Protein AF-0000000066093447 (afdb_homodimer)

GO terms:
  GO:0036469 L-tryptophan decarboxylase activity (F, IDA)
  GO:0036469 L-tryptophan decarboxylase activity (F, EXP)
  GO:0140380 psilocybin biosynthetic process (P, IDA)

Radius of gyration: 31.4 Å; Cα contacts (8 Å, |Δi|>4): 1949; chains: 2; bounding box: 70×92×63 Å

Nearest PDB structures (foldseek):
  8x4q-assembly1_A  TM=9.765E-01  e=6.873E-59  Psilocybe cubensis
  8x4q-assembly3_E  TM=9.784E-01  e=5.761E-57  Psilocybe cubensis
  9jfn-assembly3_C  TM=8.505E-01  e=2.677E-22  Aspergillus oryzae RIB40
  7cnz-assembly2_G  TM=6.740E-01  e=1.508E-09  Escherichia coli K-12
  7cnz-assembly2_E  TM=6.810E-01  e=4.035E-09  Escherichia coli K-12

Secondary structure (DSSP, 8-state):
---------------S--HHHHHHTT-S-S-HHHHHHHHHHHHHHHH-HHHHHHH---HHHHHHHHHHHH-HHHHHHHHHTTTT--SSP-SHHHHHHHHHHHTTSPPPEESS--HHHHHHHHHHTSHHHHHHHT-HHHHHHHHHHHHHHHHHHTSGGGGGGSSS-B-SSSEE-TTSHHHHHHHTTTSTT--HHHHB---TTSGGGG-SSHHHHHT--BS-HHHHS--TT-TT-TTEEE-SS-EEEEEEEES--SS---BTTB----HHHHTTT-TTGGGGTT-EEEEEEE-TTS--EEE-SSSEEEEEEEEE--BSS---GGGTT----SSSSS--GGGG-HHHHHHHB-EEEEEEEESSTTT-EEEEEEEEETT--EEEE-S-TT-EE-TT-EEEEEESSEEEEEEEE-TT--EEE-GGGGSTT-EE-TTSEEEEE--/---------------S--HHHHHHTT-S-S-HHHHHHHHHHHHHHHH-HHHHHHH---HHHHHHHHHHHH-HHHHHHHHHTTTT--SSP-SHHHHHHHHHHHTTSPPPEESS--HHHHHHHHHHTSHHHHHHHT-HHHHHHHHHHHHHHHHHHTSGGGGGGSSS-B-SSSEE-TTSHHHHHHHTTTSTT--HHHHB---TTSGGGG-SSHHHHHT--BS-HHHHS--TT-TT-TTEEE-SS-EEEEEEEES-BSS---BTTB---BHHHHTTT-TTGGGGTT-EEEEEEE-TTS--EEE-SSSEEEEEEEEE--BSS---GGGTT----SSSSS--GGGG-HHHHHHHB-EEEEEEEESSTTT-EEEEEEEEESS--EEEE-S-TT-EE-TT-EEEEEESSEEEEEEEE-TT--EEE-GGGGSTT-EE-TTSEEEEE--

Solvent-accessible surface area (backbone atoms only — not comparable to full-atom values): 44378 Å² total; per-residue (Å²): 131,80,72,72,71,79,74,76,85,60,82,74,69,75,55,48,42,53,17,57,55,42,40,76,28,32,62,33,48,74,34,56,67,56,44,49,50,50,42,51,51,46,48,53,56,33,62,28,59,67,50,48,67,68,62,52,72,50,68,57,52,46,51,43,53,49,46,37,72,60,35,55,66,45,32,51,25,51,56,53,32,26,63,91,48,83,58,67,51,56,40,63,68,50,41,48,31,40,48,52,52,52,54,75,50,56,81,64,38,48,48,47,26,56,69,67,47,66,62,37,50,70,34,28,39,26,71,35,21,32,47,38,35,64,32,66,71,56,32,53,42,52,49,49,44,28,47,51,32,45,52,44,30,57,26,64,78,19,35,79,31,42,32,58,52,71,76,51,100,59,32,26,15,49,56,12,70,69,41,39,49,61,52,26,65,86,47,85,80,44,51,55,70,66,49,27,60,59,36,83,87,39,73,53,31,59,47,65,12,39,45,50,52,58,48,49,44,60,54,46,44,67,76,78,44,37,51,59,84,42,62,83,45,62,57,44,30,28,26,36,42,40,25,25,18,30,43,58,47,65,61,38,37,49,76,46,74,70,50,93,88,48,74,42,57,21,41,36,30,54,54,68,63,40,89,65,42,72,62,37,40,49,8,36,38,45,29,31,38,34,39,69,60,44,60,35,47,30,26,30,3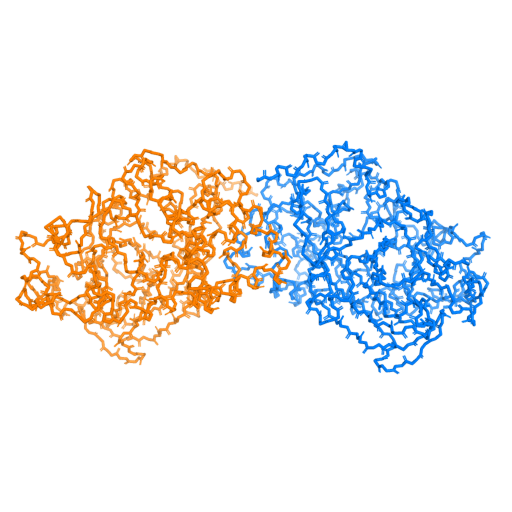0,39,35,25,29,30,66,42,75,46,81,41,77,50,24,40,52,53,39,34,75,87,37,46,66,53,72,66,53,73,49,66,67,48,56,37,39,58,70,69,15,54,54,40,31,54,35,46,30,16,29,32,39,36,33,32,39,32,69,37,71,57,50,28,57,32,40,38,37,41,33,38,32,51,65,28,48,46,74,44,68,73,61,54,68,71,40,73,43,45,36,55,34,76,36,29,34,52,38,63,54,40,38,34,38,35,40,37,38,23,48,80,28,54,46,40,68,46,69,70,46,63,40,45,50,33,79,36,53,40,21,32,71,44,26,33,48,74,130,131,81,74,74,72,79,73,76,82,63,80,75,68,75,56,49,41,53,18,59,55,41,38,76,26,32,62,33,49,78,33,58,67,57,44,50,50,50,43,52,52,46,47,53,56,33,63,30,57,69,50,47,68,69,60,52,72,50,68,57,53,48,51,41,55,50,46,37,72,60,36,55,67,46,33,50,25,53,54,54,30,26,63,91,48,84,58,69,51,54,39,63,68,50,41,50,30,40,47,51,53,52,56,74,53,58,82,64,37,49,50,48,26,56,68,67,48,66,62,37,51,71,34,31,39,28,72,36,22,30,47,39,35,63,32,65,72,56,31,54,42,50,50,50,44,29,48,52,32,45,53,43,30,59,26,63,78,19,34,79,32,43,32,58,52,70,78,51,100,57,33,25,16,49,57,13,70,69,42,40,50,62,53,26,66,87,46,84,80,45,49,56,69,67,48,27,60,59,35,85,86,37,74,51,30,58,47,65,11,38,45,51,54,56,48,49,44,60,54,47,44,68,78,79,44,37,51,59,84,42,64,83,45,61,56,45,30,28,26,35,43,39,25,24,19,29,43,60,46,66,61,38,37,49,76,45,72,69,49,95,86,47,74,42,58,22,41,35,27,53,54,68,65,40,89,67,42,74,62,37,42,50,8,36,37,45,30,29,38,36,40,69,59,45,60,36,48,29,24,31,29,40,37,24,30,30,67,41,76,45,82,41,76,50,22,41,52,54,37,35,75,87,38,46,65,55,70,66,53,72,50,69,69,48,57,39,38,60,69,70,15,55,54,39,31,55,34,45,30,17,30,31,39,37,32,34,40,32,69,39,69,56,51,28,57,33,39,39,37,41,33,39,31,50,64,28,49,44,73,44,68,73,62,54,67,71,41,73,44,45,36,56,35,75,37,29,34,50,40,62,54,40,39,35,37,36,42,36,37,22,48,79,25,54,46,42,68,46,70,69,46,62,40,45,50,32,79,36,52,40,20,34,70,44,26,32,49,73,130

Foldseek 3Di:
DDPPPPPPPPDPPQLFPWLLLVQLQAAAFPFPVVLQVVLVVLLCQLPPPVNCVVPPQDPLLVVLVVVCVVDPLSVVLQQVLLPPPDTPPSGVSSVSSSLRVLLQAADWDFRHHDPNCSRCVSSQLAPSSQVNQQDPVSLVSLLVSLLSSLVNQQAQVRLVLLDQDDPDPTTHGCVHPVNQCSLCVQQVPDGNVQFWPFQPPDVSSHARGNQSVQQTHGPDCCNRPNQPPDLPPQQFFWFFFWFWWRAKDFQAACDDDPPQPAFGAHLCLLVVNDPCSVQQHRWMKIKGWHGSSYNFFTWGGGFFFWADKDWDSFGASHFDPNLRPPDQDSDSGDHHRRSSGVRVCSSGAGWMKIWTAHPPVLQGIKMKIKGAYHSWNDWDFPDDGGDTDITGHTGTGTGDHIIMMMIGTGNSRQKDADPVSNDTRHTRGGSHTGIGHDD/DDPPPPPPPPDPPQLAPWLLLVQLLAAAFPFPVVLQVVLVVLLCQLPPPVNCVVPPQDPLLVVLVVVCVVDPLSVVLQQVLLPPPDTPPSGVSSVSSSLRVLLQAADWDFRHHDPNCSRCVSSQLAPSSQVNQQDPVSLVSLLVSLLSSLVNQQAQVRLPLLDQDDPDPTTHGCVHPVNQCSLCVQQVPDGNVQFWPFQPPDVSSHARGNQSVQQTHGPDCCNRPNQPPDLPPQQFFWFFFWFWWRAKDFQAACDDDPPQPDQGAHLCLLVVNDPCSVQQHRWMKTKGWHGSSYNFFTWGGGFFFWADKDWDSFGASHFDPSLRPPDQDSDSGDHGRRSSGVNVCSSGAGWMKIWTAHPPVLQGIKMKIKGAYHSWNDWDFPDDGGDTHITGHTGTGTGDHIIMMMITTGPSRQKDADPVSNDGRHTRGGSHTGIGHDD

pLDDT: mean 87.7, std 15.43, range [21.16, 98.88]

Structure (mmCIF, N/CA/C/O backbone):
data_AF-0000000066093447-model_v1
#
loop_
_entity.id
_entity.type
_entity.pdbx_description
1 polymer 'L-tryptophan decarboxylase'
#
loop_
_atom_site.group_PDB
_atom_site.id
_atom_site.type_symbol
_atom_site.label_atom_id
_atom_site.label_alt_id
_atom_site.label_comp_id
_atom_site.label_asym_id
_atom_site.label_entity_id
_atom_site.label_seq_id
_atom_site.pdbx_PDB_ins_code
_atom_site.Cartn_x
_atom_site.Cartn_y
_atom_site.Cartn_z
_atom_site.occupancy
_atom_site.B_iso_or_equiv
_atom_site.auth_seq_id
_atom_site.auth_comp_id
_atom_site.auth_asym_id
_atom_site.auth_atom_id
_atom_site.pdbx_PDB_model_num
ATOM 1 N N . MET A 1 1 ? -36.688 -8.688 9.859 1 21.16 1 MET A N 1
ATOM 2 C CA . MET A 1 1 ? -35.219 -8.562 9.844 1 21.16 1 MET A CA 1
ATOM 3 C C . MET A 1 1 ? -34.562 -9.93 10.016 1 21.16 1 MET A C 1
ATOM 5 O O . MET A 1 1 ? -34.406 -10.414 11.133 1 21.16 1 MET A O 1
ATOM 9 N N . GLN A 1 2 ? -34.844 -10.773 9.133 1 22.25 2 GLN A N 1
ATOM 10 C CA . GLN A 1 2 ? -34.562 -12.188 9.328 1 22.25 2 GLN A CA 1
ATOM 11 C C . GLN A 1 2 ? -33.062 -12.43 9.453 1 22.25 2 GLN A C 1
ATOM 13 O O . GLN A 1 2 ? -32.281 -12.016 8.594 1 22.25 2 GLN A O 1
ATOM 18 N N . VAL A 1 3 ? -32.625 -12.562 10.742 1 25.55 3 VAL A N 1
ATOM 19 C CA . VAL A 1 3 ? -31.328 -13.055 11.172 1 25.55 3 VAL A CA 1
ATOM 20 C C . VAL A 1 3 ? -30.922 -14.258 10.32 1 25.55 3 VAL A C 1
ATOM 22 O O . VAL A 1 3 ? -31.625 -15.273 10.297 1 25.55 3 VAL A O 1
ATOM 25 N N . ILE A 1 4 ? -30.297 -13.914 9.227 1 27.39 4 ILE A N 1
ATOM 26 C CA . ILE A 1 4 ? -29.859 -15.047 8.422 1 27.39 4 ILE A CA 1
ATOM 27 C C . ILE A 1 4 ? -29.125 -16.047 9.305 1 27.39 4 ILE A C 1
ATOM 29 O O . ILE A 1 4 ? -28.281 -15.68 10.117 1 27.39 4 ILE A O 1
ATOM 33 N N . PRO A 1 5 ? -29.766 -17.188 9.523 1 28.58 5 PRO A N 1
ATOM 34 C CA . PRO A 1 5 ? -29.234 -18.219 10.422 1 28.58 5 PRO A CA 1
ATOM 35 C C . PRO A 1 5 ? -27.734 -18.406 10.289 1 28.58 5 PRO A C 1
ATOM 37 O O . PRO A 1 5 ? -27.172 -18.156 9.219 1 28.58 5 PRO A O 1
ATOM 40 N N . ALA A 1 6 ? -27.094 -18.375 11.422 1 29.94 6 ALA A N 1
ATOM 41 C CA . ALA A 1 6 ? -25.703 -18.75 11.641 1 29.94 6 ALA A CA 1
ATOM 42 C C . ALA A 1 6 ? -25.344 -20.016 10.859 1 29.94 6 ALA A C 1
ATOM 44 O O . ALA A 1 6 ? -25.953 -21.062 11.062 1 29.94 6 ALA A O 1
ATOM 45 N N . CYS A 1 7 ? -24.953 -19.906 9.594 1 26.14 7 CYS A N 1
ATOM 46 C CA . CYS A 1 7 ? -24.5 -21.062 8.836 1 26.14 7 CYS A CA 1
ATOM 47 C C . CYS A 1 7 ? -23.703 -22.016 9.727 1 26.14 7 CYS A C 1
ATOM 49 O O . CYS A 1 7 ? -22.922 -21.578 10.578 1 26.14 7 CYS A O 1
ATOM 51 N N . ASN A 1 8 ? -24.203 -23.25 9.953 1 27.64 8 ASN A N 1
ATOM 52 C CA . ASN A 1 8 ? -23.641 -24.406 10.648 1 27.64 8 ASN A CA 1
ATOM 53 C C . ASN A 1 8 ? -22.141 -24.516 10.422 1 27.64 8 ASN A C 1
ATOM 55 O O . ASN A 1 8 ? -21.656 -24.281 9.32 1 27.64 8 ASN A O 1
ATOM 59 N N . SER A 1 9 ? -21.375 -24.406 11.531 1 28.77 9 SER A N 1
ATOM 60 C CA . SER A 1 9 ? -19.938 -24.625 11.688 1 28.77 9 SER A CA 1
ATOM 61 C C . SER A 1 9 ? -19.5 -25.891 10.953 1 28.77 9 SER A C 1
ATOM 63 O O . SER A 1 9 ? -19.391 -26.953 11.555 1 28.77 9 SER A O 1
ATOM 65 N N . ALA A 1 10 ? -20.219 -26.375 9.977 1 30.03 10 ALA A N 1
ATOM 66 C CA . ALA A 1 10 ? -19.672 -27.594 9.391 1 30.03 10 ALA A CA 1
ATOM 67 C C . ALA A 1 10 ? -18.156 -27.516 9.234 1 30.03 10 ALA A C 1
ATOM 69 O O . ALA A 1 10 ? -17.609 -26.438 9.055 1 30.03 10 ALA A O 1
ATOM 70 N N . ALA A 1 11 ? -17.484 -28.734 9.32 1 33.72 11 ALA A N 1
ATOM 71 C CA . ALA A 1 11 ? -16.078 -29.078 9.211 1 33.72 11 ALA A CA 1
ATOM 72 C C . ALA A 1 11 ? -15.414 -28.344 8.055 1 33.72 11 ALA A C 1
ATOM 74 O O . ALA A 1 11 ? -15.781 -28.547 6.891 1 33.72 11 ALA A O 1
ATOM 75 N N . ILE A 1 12 ? -15.062 -27.281 8.281 1 34.28 12 ILE A N 1
ATOM 76 C CA . ILE A 1 12 ? -14.18 -26.562 7.359 1 34.28 12 ILE A CA 1
ATOM 77 C C . ILE A 1 12 ? -13.086 -27.5 6.867 1 34.28 12 ILE A C 1
ATOM 79 O O . ILE A 1 12 ? -12.188 -27.875 7.625 1 34.28 12 ILE A O 1
ATOM 83 N N . ARG A 1 13 ? -13.445 -28.562 6.152 1 37.53 13 ARG A N 1
ATOM 84 C CA . ARG A 1 13 ? -12.477 -29.406 5.465 1 37.53 13 ARG A CA 1
ATOM 85 C C . ARG A 1 13 ? -11.297 -28.594 4.961 1 37.53 13 ARG A C 1
ATOM 87 O O . ARG A 1 13 ? -11.477 -27.562 4.301 1 37.53 13 ARG A O 1
ATOM 94 N N . SER A 1 14 ? -10.203 -28.719 5.605 1 45.16 14 SER A N 1
ATOM 95 C CA . SER A 1 14 ? -8.938 -28.062 5.305 1 45.16 14 SER A CA 1
ATOM 96 C C . SER A 1 14 ? -8.633 -28.094 3.809 1 45.16 14 SER A C 1
ATOM 98 O O . SER A 1 14 ? -8.547 -29.172 3.213 1 45.16 14 SER A O 1
ATOM 100 N N . LEU A 1 15 ? -8.961 -27.188 3.078 1 51.66 15 LEU A N 1
ATOM 101 C CA . LEU A 1 15 ? -8.82 -26.922 1.65 1 51.66 15 LEU A CA 1
ATOM 102 C C . LEU A 1 15 ? -7.359 -27.031 1.223 1 51.66 15 LEU A C 1
ATOM 104 O O . LEU A 1 15 ? -7.043 -26.875 0.039 1 51.66 15 LEU A O 1
ATOM 108 N N . CYS A 1 16 ? -6.555 -27.375 2.203 1 56.5 16 CYS A N 1
ATOM 109 C CA . CYS A 1 16 ? -5.145 -27.266 1.84 1 56.5 16 CYS A CA 1
ATOM 110 C C . CYS A 1 16 ? -4.508 -28.641 1.693 1 56.5 16 CYS A C 1
ATOM 112 O O . CYS A 1 16 ? -4.758 -29.531 2.506 1 56.5 16 CYS A O 1
ATOM 114 N N . PRO A 1 17 ? -3.896 -28.891 0.538 1 59.31 17 PRO A N 1
ATOM 115 C CA . PRO A 1 17 ? -3.086 -30.109 0.462 1 59.31 17 PRO A CA 1
ATOM 116 C C . PRO A 1 17 ? -2.242 -30.328 1.714 1 59.31 17 PRO A C 1
ATOM 118 O O . PRO A 1 17 ? -1.992 -29.391 2.473 1 59.31 17 PRO A O 1
ATOM 121 N N . THR A 1 18 ? -1.965 -31.578 2.014 1 63.59 18 THR A N 1
ATOM 122 C CA . THR A 1 18 ? -1.182 -31.938 3.191 1 63.59 18 THR A CA 1
ATOM 123 C C . THR A 1 18 ? 0.232 -31.375 3.094 1 63.59 18 THR A C 1
ATOM 125 O O . THR A 1 18 ? 0.742 -31.141 1.995 1 63.59 18 THR A O 1
ATOM 128 N N . PRO A 1 19 ? 0.813 -31.094 4.234 1 61.03 19 PRO A N 1
ATOM 129 C CA . PRO A 1 19 ? 2.199 -30.625 4.25 1 61.03 19 PRO A CA 1
ATOM 130 C C . PRO A 1 19 ? 3.146 -31.562 3.49 1 61.03 19 PRO A C 1
ATOM 132 O O . PRO A 1 19 ? 4.094 -31.094 2.854 1 61.03 19 PRO A O 1
ATOM 135 N N . GLU A 1 20 ? 2.852 -32.812 3.588 1 62.91 20 GLU A N 1
ATOM 136 C CA . GLU A 1 20 ? 3.668 -33.781 2.861 1 62.91 20 GLU A CA 1
ATOM 137 C C . GLU A 1 20 ? 3.604 -33.531 1.355 1 62.91 20 GLU A C 1
ATOM 139 O O . GLU A 1 20 ? 4.613 -33.656 0.657 1 62.91 20 GLU A O 1
ATOM 144 N N . SER A 1 21 ? 2.477 -33.094 0.994 1 62.09 21 SER A N 1
ATOM 145 C CA . SER A 1 21 ? 2.309 -32.812 -0.426 1 62.09 21 SER A CA 1
ATOM 146 C C . SER A 1 21 ? 3.152 -31.609 -0.847 1 62.09 21 SER A C 1
ATOM 148 O O . SER A 1 21 ? 3.82 -31.641 -1.884 1 62.09 21 SER A O 1
ATOM 150 N N . PHE A 1 22 ? 3.225 -30.656 0.012 1 62.91 22 PHE A N 1
ATOM 151 C CA . PHE A 1 22 ? 3.99 -29.453 -0.301 1 62.91 22 PHE A CA 1
ATOM 152 C C . PHE A 1 22 ? 5.488 -29.734 -0.249 1 62.91 22 PHE A C 1
ATOM 154 O O . PHE A 1 22 ? 6.254 -29.203 -1.047 1 62.91 22 PHE A O 1
ATOM 161 N N . ARG A 1 23 ? 5.859 -30.516 0.681 1 62.22 23 ARG A N 1
ATOM 162 C CA . ARG A 1 23 ? 7.262 -30.906 0.794 1 62.22 23 ARG A CA 1
ATOM 163 C C . ARG A 1 23 ? 7.719 -31.688 -0.432 1 62.22 23 ARG A C 1
ATOM 165 O O . ARG A 1 23 ? 8.789 -31.422 -0.986 1 62.22 23 ARG A O 1
ATOM 172 N N . ASN A 1 24 ? 6.836 -32.562 -0.699 1 59.56 24 ASN A N 1
ATOM 173 C CA . ASN A 1 24 ? 7.148 -33.375 -1.86 1 59.56 24 ASN A CA 1
ATOM 174 C C . ASN A 1 24 ? 7.215 -32.562 -3.139 1 59.56 24 ASN A C 1
ATOM 176 O O . ASN A 1 24 ? 7.848 -32.938 -4.117 1 59.56 24 ASN A O 1
ATOM 180 N N . MET A 1 25 ? 6.664 -31.422 -2.84 1 57.06 25 MET A N 1
ATOM 181 C CA . MET A 1 25 ? 6.566 -30.578 -4.023 1 57.06 25 MET A CA 1
ATOM 182 C C . MET A 1 25 ? 7.668 -29.516 -4.035 1 57.06 25 MET A C 1
ATOM 184 O O . MET A 1 25 ? 7.699 -28.656 -4.91 1 57.06 25 MET A O 1
ATOM 188 N N . GLY A 1 26 ? 8.523 -29.531 -3.047 1 56.53 26 GLY A N 1
ATOM 189 C CA . GLY A 1 26 ? 9.719 -28.703 -3.047 1 56.53 26 GLY A CA 1
ATOM 190 C C . GLY A 1 26 ? 9.484 -27.312 -2.471 1 56.53 26 GLY A C 1
ATOM 191 O O . GLY A 1 26 ? 10.273 -26.406 -2.695 1 56.53 26 GLY A O 1
ATOM 192 N N . TRP A 1 27 ? 8.469 -27.156 -1.744 1 57.62 27 TRP A N 1
ATOM 193 C CA . TRP A 1 27 ? 8.172 -25.812 -1.265 1 57.62 27 TRP A CA 1
ATOM 194 C C . TRP A 1 27 ? 8.648 -25.625 0.174 1 57.62 27 TRP A C 1
ATOM 196 O O . TRP A 1 27 ? 8.766 -24.5 0.657 1 57.62 27 TRP A O 1
ATOM 206 N N . LEU A 1 28 ? 8.867 -26.641 0.857 1 57.5 28 LEU A N 1
ATOM 207 C CA . LEU A 1 28 ? 9.258 -26.547 2.26 1 57.5 28 LEU A CA 1
ATOM 208 C C . LEU A 1 28 ? 10.57 -27.266 2.512 1 57.5 28 LEU A C 1
ATOM 210 O O . LEU A 1 28 ? 10.891 -28.234 1.819 1 57.5 28 LEU A O 1
ATOM 214 N N . SER A 1 29 ? 11.227 -26.641 3.48 1 61.38 29 SER A N 1
ATOM 215 C CA . SER A 1 29 ? 12.383 -27.406 3.939 1 61.38 29 SER A CA 1
ATOM 216 C C . SER A 1 29 ? 11.961 -28.703 4.605 1 61.38 29 SER A C 1
ATOM 218 O O . SER A 1 29 ? 10.891 -28.781 5.207 1 61.38 29 SER A O 1
ATOM 220 N N . VAL A 1 30 ? 12.758 -29.547 4.375 1 60.34 30 VAL A N 1
ATOM 221 C CA . VAL A 1 30 ? 12.492 -30.859 4.949 1 60.34 30 VAL A CA 1
ATOM 222 C C . VAL A 1 30 ? 12.523 -30.781 6.477 1 60.34 30 VAL A C 1
ATOM 224 O O . VAL A 1 30 ? 11.844 -31.547 7.16 1 60.34 30 VAL A O 1
ATOM 227 N N . SER A 1 31 ? 13.344 -29.797 6.996 1 65.94 31 SER A N 1
ATOM 228 C CA . SER A 1 31 ? 13.438 -29.625 8.445 1 65.94 31 SER A CA 1
ATOM 229 C C . SER A 1 31 ? 13.93 -28.219 8.805 1 65.94 31 SER A C 1
ATOM 231 O O . SER A 1 31 ? 14.484 -27.516 7.957 1 65.94 31 SER A O 1
ATOM 233 N N . ASP A 1 32 ? 13.719 -27.859 10.078 1 74.12 32 ASP A N 1
ATOM 234 C CA . ASP A 1 32 ? 14.211 -26.578 10.602 1 74.12 32 ASP A CA 1
ATOM 235 C C . ASP A 1 32 ? 15.734 -26.516 10.523 1 74.12 32 ASP A C 1
ATOM 237 O O . ASP A 1 32 ? 16.312 -25.438 10.32 1 74.12 32 ASP A O 1
ATOM 241 N N . ALA A 1 33 ? 16.281 -27.703 10.727 1 73.25 33 ALA A N 1
ATOM 242 C CA . ALA A 1 33 ? 17.75 -27.75 10.703 1 73.25 33 ALA A CA 1
ATOM 243 C C . ALA A 1 33 ? 18.281 -27.406 9.312 1 73.25 33 ALA A C 1
ATOM 245 O O . ALA A 1 33 ? 19.25 -26.672 9.18 1 73.25 33 ALA A O 1
ATOM 246 N N . VAL A 1 34 ? 17.625 -27.891 8.328 1 75.31 34 VAL A N 1
ATOM 247 C CA . VAL A 1 34 ? 18.047 -27.656 6.953 1 75.31 34 VAL A CA 1
ATOM 248 C C . VAL A 1 34 ? 17.828 -26.172 6.598 1 75.31 34 VAL A C 1
ATOM 250 O O . VAL A 1 34 ? 18.688 -25.562 5.965 1 75.31 34 VAL A O 1
ATOM 253 N N . TYR A 1 35 ? 16.766 -25.688 7.043 1 81.06 35 TYR A N 1
ATOM 254 C CA . TYR A 1 35 ? 16.469 -24.266 6.816 1 81.06 35 TYR A CA 1
ATOM 255 C C . TYR A 1 35 ? 17.516 -23.391 7.469 1 81.06 35 TYR A C 1
ATOM 257 O O . TYR A 1 35 ? 18.078 -22.484 6.828 1 81.06 35 TYR A O 1
ATOM 265 N N . SER A 1 36 ? 17.812 -23.672 8.68 1 81.31 36 SER A N 1
ATOM 266 C CA . SER A 1 36 ? 18.766 -22.875 9.43 1 81.31 36 SER A CA 1
ATOM 267 C C . SER A 1 36 ? 20.156 -22.938 8.805 1 81.31 36 SER A C 1
ATOM 269 O O . SER A 1 36 ? 20.875 -21.938 8.781 1 81.31 36 SER A O 1
ATOM 271 N N . GLU A 1 37 ? 20.5 -24.062 8.367 1 81.81 37 GLU A N 1
ATOM 272 C CA . GLU A 1 37 ? 21.797 -24.219 7.707 1 81.81 37 GLU A CA 1
ATOM 273 C C . GLU A 1 37 ? 21.844 -23.406 6.414 1 81.81 37 GLU A C 1
ATOM 275 O O . GLU A 1 37 ? 22.844 -22.734 6.141 1 81.81 37 GLU A O 1
ATOM 280 N N . PHE A 1 38 ? 20.891 -23.5 5.711 1 83.25 38 PHE A N 1
ATOM 281 C CA . PHE A 1 38 ? 20.812 -22.766 4.461 1 83.25 38 PHE A CA 1
ATOM 282 C C . PHE A 1 38 ? 20.922 -21.266 4.719 1 83.25 38 PHE A C 1
ATOM 284 O O . PHE A 1 38 ? 21.734 -20.578 4.078 1 83.25 38 PHE A O 1
ATOM 291 N N . ILE A 1 39 ? 20.109 -20.797 5.645 1 87.25 39 ILE A N 1
ATOM 292 C CA . ILE A 1 39 ? 20.109 -19.375 5.961 1 87.25 39 ILE A CA 1
ATOM 293 C C . ILE A 1 39 ? 21.469 -18.953 6.484 1 87.25 39 ILE A C 1
ATOM 295 O O . ILE A 1 39 ? 21.984 -17.906 6.102 1 87.25 39 ILE A O 1
ATOM 299 N N . GLY A 1 40 ? 22.016 -19.766 7.34 1 85.25 40 GLY A N 1
ATOM 300 C CA . GLY A 1 40 ? 23.328 -19.469 7.883 1 85.25 40 GLY A CA 1
ATOM 301 C C . GLY A 1 40 ? 24.406 -19.375 6.82 1 85.25 40 GLY A C 1
ATOM 302 O O . GLY A 1 40 ? 25.203 -18.438 6.824 1 85.25 40 GLY A O 1
ATOM 303 N N . GLU A 1 41 ? 24.391 -20.281 5.902 1 83.94 41 GLU A N 1
ATOM 304 C CA . GLU A 1 41 ? 25.375 -20.281 4.828 1 83.94 41 GLU A CA 1
ATOM 305 C C . GLU A 1 41 ? 25.203 -19.078 3.904 1 83.94 41 GLU A C 1
ATOM 307 O O . GLU A 1 41 ? 26.172 -18.438 3.504 1 83.94 41 GLU A O 1
ATOM 312 N N . LEU A 1 42 ? 24.031 -18.875 3.576 1 86.31 42 LEU A N 1
ATOM 313 C CA . LEU A 1 42 ? 23.734 -17.75 2.705 1 86.31 42 LEU A CA 1
ATOM 314 C C . LEU A 1 42 ? 24.156 -16.438 3.359 1 86.31 42 LEU A C 1
ATOM 316 O O . LEU A 1 42 ? 24.75 -15.57 2.707 1 86.31 42 LEU A O 1
ATOM 320 N N . ALA A 1 43 ? 23.812 -16.328 4.613 1 86.62 43 ALA A N 1
ATOM 321 C CA . ALA A 1 43 ? 24.188 -15.117 5.352 1 86.62 43 ALA A CA 1
ATOM 322 C C . ALA A 1 43 ? 25.688 -14.93 5.375 1 86.62 43 ALA A C 1
ATOM 324 O O . ALA A 1 43 ? 26.188 -13.812 5.203 1 86.62 43 ALA A O 1
ATOM 325 N N . THR A 1 44 ? 26.359 -16 5.57 1 82.69 44 THR A N 1
ATOM 326 C CA . THR A 1 44 ? 27.812 -15.953 5.613 1 82.69 44 THR A CA 1
ATOM 327 C C . THR A 1 44 ? 28.391 -15.523 4.266 1 82.69 44 THR A C 1
ATOM 329 O O . THR A 1 44 ? 29.266 -14.664 4.207 1 82.69 44 THR A O 1
ATOM 332 N N . ARG A 1 45 ? 27.906 -15.992 3.242 1 80.25 45 ARG A N 1
ATOM 333 C CA . ARG A 1 45 ? 28.359 -15.641 1.905 1 80.25 45 ARG A CA 1
ATOM 334 C C . ARG A 1 45 ? 28.031 -14.188 1.571 1 80.25 45 ARG A C 1
ATOM 336 O O . ARG A 1 45 ? 28.859 -13.469 1.018 1 80.25 45 ARG A O 1
ATOM 343 N N . ALA A 1 46 ? 26.875 -13.836 1.979 1 77.56 46 ALA A N 1
ATOM 344 C CA . ALA A 1 46 ? 26.359 -12.516 1.609 1 77.56 46 ALA A CA 1
ATOM 345 C C . ALA A 1 46 ? 27.047 -11.422 2.412 1 77.56 46 ALA A C 1
ATOM 347 O O . ALA A 1 46 ? 27.094 -10.266 1.984 1 77.56 46 ALA A O 1
ATOM 348 N N . SER A 1 47 ? 27.375 -11.734 3.59 1 71.12 47 SER A N 1
ATOM 349 C CA . SER A 1 47 ? 28.016 -10.742 4.461 1 71.12 47 SER A CA 1
ATOM 350 C C . SER A 1 47 ? 29.516 -10.695 4.242 1 71.12 47 SER A C 1
ATOM 352 O O . SER A 1 47 ? 30.203 -9.828 4.789 1 71.12 47 SER A O 1
ATOM 354 N N . ASN A 1 48 ? 29.922 -11.625 3.566 1 67.44 48 ASN A N 1
ATOM 355 C CA . ASN A 1 48 ? 31.359 -11.641 3.326 1 67.44 48 ASN A CA 1
ATOM 356 C C . ASN A 1 48 ? 31.812 -10.406 2.557 1 67.44 48 ASN A C 1
ATOM 358 O O . ASN A 1 48 ? 31.359 -10.164 1.436 1 67.44 48 ASN A O 1
ATOM 362 N N . ARG A 1 49 ? 32.531 -9.648 3.295 1 60.94 49 ARG A N 1
ATOM 363 C CA . ARG A 1 49 ? 33.031 -8.352 2.83 1 60.94 49 ARG A CA 1
ATOM 364 C C . ARG A 1 49 ? 33.75 -8.5 1.5 1 60.94 49 ARG A C 1
ATOM 366 O O . ARG A 1 49 ? 33.688 -7.617 0.644 1 60.94 49 ARG A O 1
ATOM 373 N N . ASN A 1 50 ? 34.5 -9.5 1.428 1 55 50 ASN A N 1
ATOM 374 C CA . ASN A 1 50 ? 35.188 -9.742 0.167 1 55 50 ASN A CA 1
ATOM 375 C C . ASN A 1 50 ? 34.219 -9.969 -0.978 1 55 50 ASN A C 1
ATOM 377 O O . ASN A 1 50 ? 34.438 -9.492 -2.092 1 55 50 ASN A O 1
ATOM 381 N N . TYR A 1 51 ? 33.188 -10.586 -0.682 1 55.34 51 TYR A N 1
ATOM 382 C CA . TYR A 1 51 ? 32.156 -10.836 -1.669 1 55.34 51 TYR A CA 1
ATOM 383 C C . TYR A 1 51 ? 31.406 -9.547 -2.014 1 55.34 51 TYR A C 1
ATOM 385 O O . TYR A 1 51 ? 31.156 -9.258 -3.189 1 55.34 51 TYR A O 1
ATOM 393 N N . SER A 1 52 ? 31.047 -8.781 -0.95 1 58.38 52 SER A N 1
ATOM 394 C CA . SER A 1 52 ? 30.344 -7.516 -1.157 1 58.38 52 SER A CA 1
ATOM 395 C C . SER A 1 52 ? 31.219 -6.512 -1.902 1 58.38 52 SER A C 1
ATOM 397 O O . SER A 1 52 ? 30.719 -5.723 -2.705 1 58.38 52 SER A O 1
ATOM 399 N N . ASN A 1 53 ? 32.438 -6.555 -1.533 1 57.03 53 ASN A N 1
ATOM 400 C CA . ASN A 1 53 ? 33.375 -5.66 -2.189 1 57.03 53 ASN A CA 1
ATOM 401 C C . ASN A 1 53 ? 33.656 -6.09 -3.627 1 57.03 53 ASN A C 1
ATOM 403 O O . ASN A 1 53 ? 33.875 -5.25 -4.504 1 57.03 53 ASN A O 1
ATOM 407 N N . GLU A 1 54 ? 33.75 -7.395 -3.836 1 58.38 54 GLU A N 1
ATOM 408 C CA . GLU A 1 54 ? 34.062 -7.887 -5.168 1 58.38 54 GLU A CA 1
ATOM 409 C C . GLU A 1 54 ? 32.906 -7.699 -6.137 1 58.38 54 GLU A C 1
ATOM 411 O O . GLU A 1 54 ? 33.094 -7.328 -7.293 1 58.38 54 GLU A O 1
ATOM 416 N N . PHE A 1 55 ? 31.766 -7.945 -5.844 1 64.75 55 PHE A N 1
ATOM 417 C CA . PHE A 1 55 ? 30.719 -7.965 -6.848 1 64.75 55 PHE A CA 1
ATOM 418 C C . PHE A 1 55 ? 29.766 -6.793 -6.652 1 64.75 55 PHE A C 1
ATOM 420 O O . PHE A 1 55 ? 29.094 -6.367 -7.594 1 64.75 55 PHE A O 1
ATOM 427 N N . GLY A 1 56 ? 29.891 -5.887 -5.863 1 83.25 56 GLY A N 1
ATOM 428 C CA . GLY A 1 56 ? 28.906 -4.855 -5.594 1 83.25 56 GLY A CA 1
ATOM 429 C C . GLY A 1 56 ? 27.484 -5.328 -5.816 1 83.25 56 GLY A C 1
ATOM 430 O O . GLY A 1 56 ? 27.266 -6.398 -6.391 1 83.25 56 GLY A O 1
ATOM 431 N N . LEU A 1 57 ? 26.422 -4.691 -5.426 1 91.75 57 LEU A N 1
ATOM 432 C CA . LEU A 1 57 ? 25.031 -5.02 -5.668 1 91.75 57 LEU A CA 1
ATOM 433 C C . LEU A 1 57 ? 24.672 -4.867 -7.145 1 91.75 57 LEU A C 1
ATOM 435 O O . LEU A 1 57 ? 25.109 -3.918 -7.793 1 91.75 57 LEU A O 1
ATOM 439 N N . MET A 1 58 ? 24.031 -5.867 -7.727 1 93.44 58 MET A N 1
ATOM 440 C CA . MET A 1 58 ? 23.469 -5.703 -9.062 1 93.44 58 MET A CA 1
ATOM 441 C C . MET A 1 58 ? 22.625 -4.434 -9.148 1 93.44 58 MET A C 1
ATOM 443 O O . MET A 1 58 ? 22.031 -4.016 -8.156 1 93.44 58 MET A O 1
ATOM 447 N N . GLN A 1 59 ? 22.531 -3.879 -10.312 1 94.75 59 GLN A N 1
ATOM 448 C CA . GLN A 1 59 ? 21.859 -2.596 -10.508 1 94.75 59 GLN A CA 1
ATOM 449 C C . GLN A 1 59 ? 20.406 -2.664 -10.055 1 94.75 59 GLN A C 1
ATOM 451 O O . GLN A 1 59 ? 19.922 -1.775 -9.352 1 94.75 59 GLN A O 1
ATOM 456 N N . PRO A 1 60 ? 19.656 -3.693 -10.391 1 96.31 60 PRO A N 1
ATOM 457 C CA . PRO A 1 60 ? 18.25 -3.746 -9.945 1 96.31 60 PRO A CA 1
ATOM 458 C C . PRO A 1 60 ? 18.125 -3.83 -8.422 1 96.31 60 PRO A C 1
ATOM 460 O O . PRO A 1 60 ? 17.156 -3.336 -7.852 1 96.31 60 PRO A O 1
ATOM 463 N N . ILE A 1 61 ? 19.125 -4.422 -7.762 1 96.81 61 ILE A N 1
ATOM 464 C CA . ILE A 1 61 ? 19.109 -4.523 -6.305 1 96.81 61 ILE A CA 1
ATOM 465 C C . ILE A 1 61 ? 19.422 -3.16 -5.688 1 96.81 61 ILE A C 1
ATOM 467 O O . ILE A 1 61 ? 18.844 -2.787 -4.664 1 96.81 61 ILE A O 1
ATOM 471 N N . GLN A 1 62 ? 20.328 -2.422 -6.32 1 96.56 62 GLN A N 1
ATOM 472 C CA . GLN A 1 62 ? 20.594 -1.057 -5.883 1 96.56 62 GLN A CA 1
ATOM 473 C C . GLN A 1 62 ? 19.344 -0.191 -5.973 1 96.56 62 GLN A C 1
ATOM 475 O O . GLN A 1 62 ? 19.047 0.586 -5.059 1 96.56 62 GLN A O 1
ATOM 480 N N . GLU A 1 63 ? 18.625 -0.328 -7.047 1 97.44 63 GLU A N 1
ATOM 481 C CA . GLU A 1 63 ? 17.391 0.427 -7.238 1 97.44 63 GLU A CA 1
ATOM 482 C C . GLU A 1 63 ? 16.344 0.032 -6.211 1 97.44 63 GLU A C 1
ATOM 484 O O . GLU A 1 63 ? 15.609 0.886 -5.707 1 97.44 63 GLU A O 1
ATOM 489 N N . PHE A 1 64 ? 16.281 -1.247 -5.98 1 98 64 PHE A N 1
ATOM 490 C CA . PHE A 1 64 ? 15.367 -1.777 -4.973 1 98 64 PHE A CA 1
ATOM 491 C C . PHE A 1 64 ? 15.672 -1.187 -3.604 1 98 64 PHE A C 1
ATOM 493 O O . PHE A 1 64 ? 14.773 -0.682 -2.926 1 98 64 PHE A O 1
ATOM 500 N N . LYS A 1 65 ? 16.875 -1.216 -3.197 1 96.25 65 LYS A N 1
ATOM 501 C CA . LYS A 1 65 ? 17.328 -0.648 -1.928 1 96.25 65 LYS A CA 1
ATOM 502 C C . LYS A 1 65 ? 17.031 0.849 -1.863 1 96.25 65 LYS A C 1
ATOM 504 O O . LYS A 1 65 ? 16.562 1.352 -0.84 1 96.25 65 LYS A O 1
ATOM 509 N N . ALA A 1 66 ? 17.344 1.556 -2.947 1 96.31 66 ALA A N 1
ATOM 510 C CA . ALA A 1 66 ? 17.109 2.994 -3.016 1 96.31 66 ALA A CA 1
ATOM 511 C C . ALA A 1 66 ? 15.617 3.309 -2.865 1 96.31 66 ALA A C 1
ATOM 513 O O . ALA A 1 66 ? 15.25 4.289 -2.213 1 96.31 66 ALA A O 1
ATOM 514 N N . PHE A 1 67 ? 14.812 2.5 -3.449 1 97.69 67 PHE A N 1
ATOM 515 C CA . PHE A 1 67 ? 13.375 2.705 -3.344 1 97.69 67 PHE A CA 1
ATOM 516 C C . PHE A 1 67 ? 12.906 2.527 -1.904 1 97.69 67 PHE A C 1
ATOM 518 O O . PHE A 1 67 ? 12.117 3.328 -1.4 1 97.69 67 PHE A O 1
ATOM 525 N N . ILE A 1 68 ? 13.383 1.431 -1.251 1 96.38 68 ILE A N 1
ATOM 526 C CA . ILE A 1 68 ? 13.047 1.198 0.148 1 96.38 68 ILE A CA 1
ATOM 527 C C . ILE A 1 68 ? 13.367 2.443 0.972 1 96.38 68 ILE A C 1
ATOM 529 O O . ILE A 1 68 ? 12.562 2.859 1.815 1 96.38 68 ILE A O 1
ATOM 533 N N . GLU A 1 69 ? 14.422 3.062 0.653 1 94 69 GLU A N 1
ATOM 534 C CA . GLU A 1 69 ? 14.914 4.176 1.457 1 94 69 GLU A CA 1
ATOM 535 C C . GLU A 1 69 ? 14.242 5.488 1.062 1 94 69 GLU A C 1
ATOM 537 O O . GLU A 1 69 ? 14.266 6.457 1.824 1 94 69 GLU A O 1
ATOM 542 N N . SER A 1 70 ? 13.625 5.516 -0.098 1 94.38 70 SER A N 1
ATOM 543 C CA . SER A 1 70 ? 13.047 6.77 -0.58 1 94.38 70 SER A CA 1
ATOM 544 C C . SER A 1 70 ? 11.562 6.859 -0.242 1 94.38 70 SER A C 1
ATOM 546 O O . SER A 1 70 ? 11 7.953 -0.176 1 94.38 70 SER A O 1
ATOM 548 N N . ASP A 1 71 ? 10.922 5.738 -0.115 1 94 71 ASP A N 1
ATOM 549 C CA . ASP A 1 71 ? 9.508 5.715 0.235 1 94 71 ASP A CA 1
ATOM 550 C C . ASP A 1 71 ? 9.32 5.613 1.746 1 94 71 ASP A C 1
ATOM 552 O O . ASP A 1 71 ? 9.695 4.613 2.359 1 94 71 ASP A O 1
ATOM 556 N N . PRO A 1 72 ? 8.719 6.617 2.373 1 91.44 72 PRO A N 1
ATOM 557 C CA . PRO A 1 72 ? 8.664 6.641 3.836 1 91.44 72 PRO A CA 1
ATOM 558 C C . PRO A 1 72 ? 7.852 5.48 4.414 1 91.44 72 PRO A C 1
ATOM 560 O O . PRO A 1 72 ? 8.195 4.953 5.477 1 91.44 72 PRO A O 1
ATOM 563 N N . VAL A 1 73 ? 6.77 5.121 3.754 1 92.88 73 VAL A N 1
ATOM 564 C CA . VAL A 1 73 ? 5.934 4.039 4.266 1 92.88 73 VAL A CA 1
ATOM 565 C C . VAL A 1 73 ? 6.652 2.703 4.094 1 92.88 73 VAL A C 1
ATOM 567 O O . VAL A 1 73 ? 6.738 1.914 5.039 1 92.88 73 VAL A O 1
ATOM 570 N N . VAL A 1 74 ? 7.215 2.48 2.902 1 95.25 74 VAL A N 1
ATOM 571 C CA . VAL A 1 74 ? 7.926 1.237 2.623 1 95.25 74 VAL A CA 1
ATOM 572 C C . VAL A 1 74 ? 9.133 1.112 3.551 1 95.25 74 VAL A C 1
ATOM 574 O O . VAL A 1 74 ? 9.398 0.037 4.094 1 95.25 74 VAL A O 1
ATOM 577 N N . HIS A 1 75 ? 9.82 2.23 3.738 1 93.56 75 HIS A N 1
ATOM 578 C CA . HIS A 1 75 ? 10.992 2.211 4.613 1 93.56 75 HIS A CA 1
ATOM 579 C C . HIS A 1 75 ? 10.617 1.769 6.023 1 93.56 75 HIS A C 1
ATOM 581 O O . HIS A 1 75 ? 11.258 0.88 6.59 1 93.56 75 HIS A O 1
ATOM 587 N N . GLN A 1 76 ? 9.578 2.367 6.562 1 90.81 76 GLN A N 1
ATOM 588 C CA . GLN A 1 76 ? 9.148 2.016 7.91 1 90.81 76 GLN A CA 1
ATOM 589 C C . GLN A 1 76 ? 8.703 0.558 7.98 1 90.81 76 GLN A C 1
ATOM 591 O O . GLN A 1 76 ? 9.008 -0.143 8.945 1 90.81 76 GLN A O 1
ATOM 596 N N . GLU A 1 77 ? 7.945 0.114 6.977 1 94.12 77 GLU A N 1
ATOM 597 C CA . GLU A 1 77 ? 7.484 -1.271 6.961 1 94.12 77 GLU A CA 1
ATOM 598 C C . GLU A 1 77 ? 8.656 -2.244 6.887 1 94.12 77 GLU A C 1
ATOM 600 O O . GLU A 1 77 ? 8.617 -3.32 7.488 1 94.12 77 GLU A O 1
ATOM 605 N N . PHE A 1 78 ? 9.727 -1.917 6.16 1 94.69 78 PHE A N 1
ATOM 606 C CA . PHE A 1 78 ? 10.898 -2.773 6.051 1 94.69 78 PHE A CA 1
ATOM 607 C C . PHE A 1 78 ? 11.703 -2.76 7.344 1 94.69 78 PHE A C 1
ATOM 609 O O . PHE A 1 78 ? 12.508 -3.658 7.59 1 94.69 78 PHE A O 1
ATOM 616 N N . ILE A 1 79 ? 11.523 -1.749 8.141 1 91.19 79 ILE A N 1
ATOM 617 C CA . ILE A 1 79 ? 12.125 -1.773 9.469 1 91.19 79 ILE A CA 1
ATOM 618 C C . ILE A 1 79 ? 11.289 -2.656 10.391 1 91.19 79 ILE A C 1
ATOM 620 O O . ILE A 1 79 ? 11.82 -3.521 11.086 1 91.19 79 ILE A O 1
ATOM 624 N N . ASP A 1 80 ? 9.977 -2.523 10.312 1 92 80 ASP A N 1
ATOM 625 C CA . ASP A 1 80 ? 9.055 -3.18 11.234 1 92 80 ASP A CA 1
ATOM 626 C C . ASP A 1 80 ? 8.977 -4.68 10.953 1 92 80 ASP A C 1
ATOM 628 O O . ASP A 1 80 ? 8.812 -5.48 11.883 1 92 80 ASP A O 1
ATOM 632 N N . MET A 1 81 ? 9.086 -5.082 9.703 1 94.88 81 MET A N 1
ATOM 633 C CA . MET A 1 81 ? 8.82 -6.48 9.375 1 94.88 81 MET A CA 1
ATOM 634 C C . MET A 1 81 ? 9.93 -7.383 9.898 1 94.88 81 MET A C 1
ATOM 636 O O . MET A 1 81 ? 9.75 -8.602 10 1 94.88 81 MET A O 1
ATOM 640 N N . PHE A 1 82 ? 11.086 -6.848 10.242 1 94.06 82 PHE A N 1
ATOM 641 C CA . PHE A 1 82 ? 12.195 -7.648 10.742 1 94.06 82 PHE A CA 1
ATOM 642 C C . PHE A 1 82 ? 12.164 -7.727 12.266 1 94.06 82 PHE A C 1
ATOM 644 O O . PHE A 1 82 ? 12.938 -8.477 12.867 1 94.06 82 PHE A O 1
ATOM 651 N N . GLU A 1 83 ? 11.273 -6.938 12.844 1 89.31 83 GLU A N 1
ATOM 652 C CA . GLU A 1 83 ? 11.219 -6.93 14.305 1 89.31 83 GLU A CA 1
ATOM 653 C C . GLU A 1 83 ? 10.922 -8.32 14.852 1 89.31 83 GLU A C 1
ATOM 655 O O . GLU A 1 83 ? 9.969 -8.977 14.422 1 89.31 83 GLU A O 1
ATOM 660 N N . GLY A 1 84 ? 11.703 -8.781 15.75 1 86.75 84 GLY A N 1
ATOM 661 C CA . GLY A 1 84 ? 11.492 -10.07 16.391 1 86.75 84 GLY A CA 1
ATOM 662 C C . GLY A 1 84 ? 12.133 -11.227 15.648 1 86.75 84 GLY A C 1
ATOM 663 O O . GLY A 1 84 ? 12.141 -12.359 16.125 1 86.75 84 GLY A O 1
ATOM 664 N N . ILE A 1 85 ? 12.594 -10.969 14.445 1 88.19 85 ILE A N 1
ATOM 665 C CA . ILE A 1 85 ? 13.234 -12.023 13.664 1 88.19 85 ILE A CA 1
ATOM 666 C C . ILE A 1 85 ? 14.711 -12.117 14.031 1 88.19 85 ILE A C 1
ATOM 668 O O . ILE A 1 85 ? 15.445 -11.133 13.922 1 88.19 85 ILE A O 1
ATOM 672 N N . GLN A 1 86 ? 15.125 -13.258 14.453 1 85.69 86 GLN A N 1
ATOM 673 C CA . GLN A 1 86 ? 16.484 -13.461 14.93 1 85.69 86 GLN A CA 1
ATOM 674 C C . GLN A 1 86 ? 17.391 -14 13.812 1 85.69 86 GLN A C 1
ATOM 676 O O . GLN A 1 86 ? 18.578 -13.672 13.758 1 85.69 86 GLN A O 1
ATOM 681 N N . ASP A 1 87 ? 16.812 -14.82 12.945 1 86.88 87 ASP A N 1
ATOM 682 C CA . ASP A 1 87 ? 17.578 -15.383 11.836 1 86.88 87 ASP A CA 1
ATOM 683 C C . ASP A 1 87 ? 17.688 -14.391 10.688 1 86.88 87 ASP A C 1
ATOM 685 O O . ASP A 1 87 ? 16.844 -13.523 10.523 1 86.88 87 ASP A O 1
ATOM 689 N N . SER A 1 88 ? 18.766 -14.516 9.961 1 89.19 88 SER A N 1
ATOM 690 C CA . SER A 1 88 ? 18.922 -13.688 8.766 1 89.19 88 SER A CA 1
ATOM 691 C C . SER A 1 88 ? 17.844 -14 7.738 1 89.19 88 SER A C 1
ATOM 693 O O . SER A 1 88 ? 17.422 -15.156 7.605 1 89.19 88 SER A O 1
ATOM 695 N N . PRO A 1 89 ? 17.469 -12.992 6.965 1 93.75 89 PRO A N 1
ATOM 696 C CA . PRO A 1 89 ? 17.891 -11.594 7.043 1 93.75 89 PRO A CA 1
ATOM 697 C C . PRO A 1 89 ? 17.25 -10.844 8.211 1 93.75 89 PRO A C 1
ATOM 699 O O . PRO A 1 89 ? 16.078 -11.062 8.516 1 93.75 89 PRO A O 1
ATOM 702 N N . ARG A 1 90 ? 18.016 -10 8.867 1 92.75 90 ARG A N 1
ATOM 703 C CA . ARG A 1 90 ? 17.547 -9.281 10.047 1 92.75 90 ARG A CA 1
ATOM 704 C C . ARG A 1 90 ? 17.219 -7.828 9.703 1 92.75 90 ARG A C 1
ATOM 706 O O . ARG A 1 90 ? 16.719 -7.086 10.555 1 92.75 90 ARG A O 1
ATOM 713 N N . ASN A 1 91 ? 17.594 -7.398 8.516 1 92.5 91 ASN A N 1
ATOM 714 C CA . ASN A 1 91 ? 17.297 -6.082 7.961 1 92.5 91 ASN A CA 1
ATOM 715 C C . ASN A 1 91 ? 17.312 -6.098 6.434 1 92.5 91 ASN A C 1
ATOM 717 O O . ASN A 1 91 ? 17.672 -7.105 5.824 1 92.5 91 ASN A O 1
ATOM 721 N N . TYR A 1 92 ? 16.891 -4.98 5.832 1 94.56 92 TYR A N 1
ATOM 722 C CA . TYR A 1 92 ? 16.734 -4.984 4.383 1 94.56 92 TYR A CA 1
ATOM 723 C C . TYR A 1 92 ? 18.094 -4.961 3.686 1 94.56 92 TYR A C 1
ATOM 725 O O . TYR A 1 92 ? 18.203 -5.355 2.521 1 94.56 92 TYR A O 1
ATOM 733 N N . GLN A 1 93 ? 19.188 -4.453 4.352 1 92.19 93 GLN A N 1
ATOM 734 C CA . GLN A 1 93 ? 20.516 -4.504 3.77 1 92.19 93 GLN A CA 1
ATOM 735 C C . GLN A 1 93 ? 21 -5.945 3.604 1 92.19 93 GLN A C 1
ATOM 737 O O . GLN A 1 93 ? 21.516 -6.316 2.551 1 92.19 93 GLN A O 1
ATOM 742 N N . GLU A 1 94 ? 20.812 -6.766 4.66 1 92.94 94 GLU A N 1
ATOM 743 C CA . GLU A 1 94 ? 21.125 -8.188 4.566 1 92.94 94 GLU A CA 1
ATOM 744 C C . GLU A 1 94 ? 20.297 -8.875 3.492 1 92.94 94 GLU A C 1
ATOM 746 O O . GLU A 1 94 ? 20.797 -9.734 2.762 1 92.94 94 GLU A O 1
ATOM 751 N N . LEU A 1 95 ? 19.047 -8.547 3.471 1 95.5 95 LEU A N 1
ATOM 752 C CA . LEU A 1 95 ? 18.156 -9.102 2.453 1 95.5 95 LEU A CA 1
ATOM 753 C C . LEU A 1 95 ? 18.688 -8.82 1.054 1 95.5 95 LEU A C 1
ATOM 755 O O . LEU A 1 95 ? 18.734 -9.719 0.208 1 95.5 95 LEU A O 1
ATOM 759 N N . CYS A 1 96 ? 19.125 -7.547 0.812 1 94.94 96 CYS A N 1
ATOM 760 C CA . CYS A 1 96 ? 19.672 -7.156 -0.481 1 94.94 96 CYS A CA 1
ATOM 761 C C . CYS A 1 96 ? 20.922 -7.969 -0.808 1 94.94 96 CYS A C 1
ATOM 763 O O . CYS A 1 96 ? 21.094 -8.406 -1.945 1 94.94 96 CYS A O 1
ATOM 765 N N . ASN A 1 97 ? 21.719 -8.172 0.188 1 93.12 97 ASN A N 1
ATOM 766 C CA . ASN A 1 97 ? 22.922 -8.977 -0.016 1 93.12 97 ASN A CA 1
ATOM 767 C C . ASN A 1 97 ? 22.578 -10.422 -0.353 1 93.12 97 ASN A C 1
ATOM 769 O O . ASN A 1 97 ? 23.234 -11.039 -1.19 1 93.12 97 ASN A O 1
ATOM 773 N N . MET A 1 98 ? 21.625 -10.914 0.319 1 93.94 98 MET A N 1
ATOM 774 C CA . MET A 1 98 ? 21.203 -12.281 0.051 1 93.94 98 MET A CA 1
ATOM 775 C C . MET A 1 98 ? 20.609 -12.406 -1.352 1 93.94 98 MET A C 1
ATOM 777 O O . MET A 1 98 ? 20.891 -13.375 -2.064 1 93.94 98 MET A O 1
ATOM 781 N N . PHE A 1 99 ? 19.812 -11.414 -1.773 1 94.88 99 PHE A N 1
ATOM 782 C CA . PHE A 1 99 ? 19.344 -11.367 -3.152 1 94.88 99 PHE A CA 1
ATOM 783 C C . PHE A 1 99 ? 20.516 -11.391 -4.125 1 94.88 99 PHE A C 1
ATOM 785 O O . PHE A 1 99 ? 20.484 -12.102 -5.133 1 94.88 99 PHE A O 1
ATOM 792 N N . ASN A 1 100 ? 21.484 -10.609 -3.77 1 93.31 100 ASN A N 1
ATOM 793 C CA . ASN A 1 100 ? 22.656 -10.469 -4.637 1 93.31 100 ASN A CA 1
ATOM 794 C C . ASN A 1 100 ? 23.359 -11.797 -4.859 1 93.31 100 ASN A C 1
ATOM 796 O O . ASN A 1 100 ? 23.922 -12.039 -5.934 1 93.31 100 ASN A O 1
ATOM 800 N N . ASP A 1 101 ? 23.375 -12.633 -3.871 1 91.81 101 ASP A N 1
ATOM 801 C CA . ASP A 1 101 ? 23.953 -13.969 -3.979 1 91.81 101 ASP A CA 1
ATOM 802 C C . ASP A 1 101 ? 23.047 -14.906 -4.766 1 91.81 101 ASP A C 1
ATOM 804 O O . ASP A 1 101 ? 23.5 -15.617 -5.668 1 91.81 101 ASP A O 1
ATOM 808 N N . ILE A 1 102 ? 21.812 -14.883 -4.465 1 92.31 102 ILE A N 1
ATOM 809 C CA . ILE A 1 102 ? 20.828 -15.805 -5.043 1 92.31 102 ILE A CA 1
ATOM 810 C C . ILE A 1 102 ? 20.719 -15.555 -6.547 1 92.31 102 ILE A C 1
ATOM 812 O O . ILE A 1 102 ? 20.688 -16.5 -7.34 1 92.31 102 ILE A O 1
ATOM 816 N N . PHE A 1 103 ? 20.75 -14.297 -6.984 1 92.62 103 PHE A N 1
ATOM 817 C CA . PHE A 1 103 ? 20.422 -13.953 -8.359 1 92.62 103 PHE A CA 1
ATOM 818 C C . PHE A 1 103 ? 21.609 -14.203 -9.281 1 92.62 103 PHE A C 1
ATOM 820 O O . PHE A 1 103 ? 21.5 -14.062 -10.5 1 92.62 103 PHE A O 1
ATOM 827 N N . ARG A 1 104 ? 22.688 -14.68 -8.719 1 91 104 ARG A N 1
ATOM 828 C CA . ARG A 1 104 ? 23.859 -15 -9.516 1 91 104 ARG A CA 1
ATOM 829 C C . ARG A 1 104 ? 24 -16.5 -9.695 1 91 104 ARG A C 1
ATOM 831 O O . ARG A 1 104 ? 24.938 -16.969 -10.359 1 91 104 ARG A O 1
ATOM 838 N N . LYS A 1 105 ? 23.031 -17.203 -9.117 1 91.38 105 LYS A N 1
ATOM 839 C CA . LYS A 1 105 ? 23.109 -18.656 -9.148 1 91.38 105 LYS A CA 1
ATOM 840 C C . LYS A 1 105 ? 21.797 -19.266 -9.617 1 91.38 105 LYS A C 1
ATOM 842 O O . LYS A 1 105 ? 20.734 -18.672 -9.422 1 91.38 105 LYS A O 1
ATOM 847 N N . ALA A 1 106 ? 21.922 -20.438 -10.258 1 92.25 106 ALA A N 1
ATOM 848 C CA . ALA A 1 106 ? 20.734 -21.234 -10.531 1 92.25 106 ALA A CA 1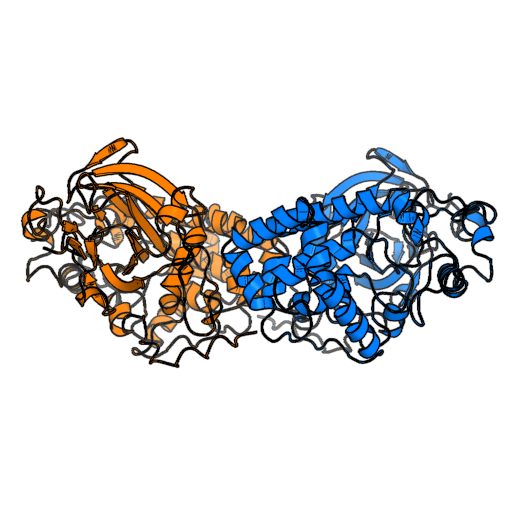
ATOM 849 C C . ALA A 1 106 ? 20.391 -22.125 -9.336 1 92.25 106 ALA A C 1
ATOM 851 O O . ALA A 1 106 ? 21.266 -22.578 -8.609 1 92.25 106 ALA A O 1
ATOM 852 N N . PRO A 1 107 ? 19.156 -22.312 -9.109 1 89.19 107 PRO A N 1
ATOM 853 C CA . PRO A 1 107 ? 18.781 -23.141 -7.957 1 89.19 107 PRO A CA 1
ATOM 854 C C . PRO A 1 107 ? 19.188 -24.594 -8.117 1 89.19 107 PRO A C 1
ATOM 856 O O . PRO A 1 107 ? 19.109 -25.141 -9.219 1 89.19 107 PRO A O 1
ATOM 859 N N . VAL A 1 108 ? 19.625 -25.203 -7.074 1 88.56 108 VAL A N 1
ATOM 860 C CA . VAL A 1 108 ? 19.969 -26.625 -7.051 1 88.56 108 VAL A CA 1
ATOM 861 C C . VAL A 1 108 ? 18.766 -27.438 -6.586 1 88.56 108 VAL A C 1
ATOM 863 O O . VAL A 1 108 ? 17.781 -26.891 -6.074 1 88.56 108 VAL A O 1
ATOM 866 N N . TYR A 1 109 ? 18.828 -28.719 -6.922 1 88.56 109 TYR A N 1
ATOM 867 C CA . TYR A 1 109 ? 17.797 -29.609 -6.414 1 88.56 109 TYR A CA 1
ATOM 868 C C . TYR A 1 109 ? 18.094 -30.047 -4.984 1 88.56 109 TYR A C 1
ATOM 870 O O . TYR A 1 109 ? 19.234 -30.344 -4.648 1 88.56 109 TYR A O 1
ATOM 878 N N . GLY A 1 110 ? 16.984 -29.969 -4.137 1 81.25 110 GLY A N 1
ATOM 879 C CA . GLY A 1 110 ? 17.219 -30.406 -2.771 1 81.25 110 GLY A CA 1
ATOM 880 C C . GLY A 1 110 ? 16.016 -30.219 -1.865 1 81.25 110 GLY A C 1
ATOM 881 O O . GLY A 1 110 ? 14.875 -30.188 -2.334 1 81.25 110 GLY A O 1
ATOM 882 N N . ASP A 1 111 ? 16.375 -30.172 -0.596 1 73.06 111 ASP A N 1
ATOM 883 C CA . ASP A 1 111 ? 15.352 -30.234 0.44 1 73.06 111 ASP A CA 1
ATOM 884 C C . ASP A 1 111 ? 14.797 -28.844 0.754 1 73.06 111 ASP A C 1
ATOM 886 O O . ASP A 1 111 ? 14.125 -28.641 1.768 1 73.06 111 ASP A O 1
ATOM 890 N N . LEU A 1 112 ? 15.141 -27.938 -0.063 1 75.06 112 LEU A N 1
ATOM 891 C CA . LEU A 1 112 ? 14.664 -26.578 0.191 1 75.06 112 LEU A CA 1
ATOM 892 C C . LEU A 1 112 ? 13.719 -26.125 -0.913 1 75.06 112 LEU A C 1
ATOM 894 O O . LEU A 1 112 ? 13.805 -26.594 -2.049 1 75.06 112 LEU A O 1
ATOM 898 N N . GLY A 1 113 ? 12.797 -25.281 -0.494 1 77.69 113 GLY A N 1
ATOM 899 C CA . GLY A 1 113 ? 11.961 -24.625 -1.48 1 77.69 113 GLY A CA 1
ATOM 900 C C . GLY A 1 113 ? 12.703 -23.562 -2.273 1 77.69 113 GLY A C 1
ATOM 901 O O . GLY A 1 113 ? 13.93 -23.5 -2.248 1 77.69 113 GLY A O 1
ATOM 902 N N . PRO A 1 114 ? 11.961 -22.844 -3.051 1 83.12 114 PRO A N 1
ATOM 903 C CA . PRO A 1 114 ? 12.594 -21.75 -3.799 1 83.12 114 PRO A CA 1
ATOM 904 C C . PRO A 1 114 ? 13.391 -20.812 -2.902 1 83.12 114 PRO A C 1
ATOM 906 O O . PRO A 1 114 ? 12.898 -20.391 -1.846 1 83.12 114 PRO A O 1
ATOM 909 N N . PRO A 1 115 ? 14.586 -20.516 -3.301 1 88 115 PRO A N 1
ATOM 910 C CA . PRO A 1 115 ? 15.5 -19.828 -2.396 1 88 115 PRO A CA 1
ATOM 911 C C . PRO A 1 115 ? 14.969 -18.469 -1.941 1 88 115 PRO A C 1
ATOM 913 O O . PRO A 1 115 ? 15.164 -18.078 -0.787 1 88 115 PRO A O 1
ATOM 916 N N . VAL A 1 116 ? 14.359 -17.688 -2.822 1 91.69 116 VAL A N 1
ATOM 917 C CA . VAL A 1 116 ? 13.867 -16.375 -2.428 1 91.69 116 VAL A CA 1
ATOM 918 C C . VAL A 1 116 ? 12.719 -16.531 -1.436 1 91.69 116 VAL A C 1
ATOM 920 O O . VAL A 1 116 ? 12.641 -15.805 -0.443 1 91.69 116 VAL A O 1
ATOM 923 N N . TYR A 1 117 ? 11.844 -17.484 -1.713 1 89.25 117 TYR A N 1
ATOM 924 C CA . TYR A 1 117 ? 10.773 -17.766 -0.76 1 89.25 117 TYR A CA 1
ATOM 925 C C . TYR A 1 117 ? 11.344 -18.094 0.616 1 89.25 117 TYR A C 1
ATOM 927 O O . TYR A 1 117 ? 10.812 -17.641 1.635 1 89.25 117 TYR A O 1
ATOM 935 N N . MET A 1 118 ? 12.352 -18.812 0.66 1 88.38 118 MET A N 1
ATOM 936 C CA . MET A 1 118 ? 12.914 -19.266 1.93 1 88.38 118 MET A CA 1
ATOM 937 C C . MET A 1 118 ? 13.367 -18.094 2.779 1 88.38 118 MET A C 1
ATOM 939 O O . MET A 1 118 ? 13.234 -18.109 4.004 1 88.38 118 MET A O 1
ATOM 943 N N . ILE A 1 119 ? 13.883 -17.078 2.17 1 91.62 119 ILE A N 1
ATOM 944 C CA . ILE A 1 119 ? 14.391 -15.969 2.973 1 91.62 119 ILE A CA 1
ATOM 945 C C . ILE A 1 119 ? 13.273 -14.961 3.232 1 91.62 119 ILE A C 1
ATOM 947 O O . ILE A 1 119 ? 13.398 -14.094 4.102 1 91.62 119 ILE A O 1
ATOM 951 N N . MET A 1 120 ? 12.188 -15.078 2.502 1 93.44 120 MET A N 1
ATOM 952 C CA . MET A 1 120 ? 11.102 -14.109 2.611 1 93.44 120 MET A CA 1
ATOM 953 C C . MET A 1 120 ? 9.992 -14.633 3.51 1 93.44 120 MET A C 1
ATOM 955 O O . MET A 1 120 ? 9.141 -13.867 3.971 1 93.44 120 MET A O 1
ATOM 959 N N . ALA A 1 121 ? 9.953 -15.914 3.771 1 90 121 ALA A N 1
ATOM 960 C CA . ALA A 1 121 ? 8.82 -16.594 4.391 1 90 121 ALA A CA 1
ATOM 961 C C . ALA A 1 121 ? 8.445 -15.938 5.719 1 90 121 ALA A C 1
ATOM 963 O O . ALA A 1 121 ? 7.27 -15.672 5.977 1 90 121 ALA A O 1
ATOM 964 N N . LYS A 1 122 ? 9.438 -15.672 6.531 1 91.88 122 LYS A N 1
ATOM 965 C CA . LYS A 1 122 ? 9.156 -15.086 7.836 1 91.88 122 LYS A CA 1
ATOM 966 C C . LYS A 1 122 ? 8.672 -13.648 7.699 1 91.88 122 LYS A C 1
ATOM 968 O O . LYS A 1 122 ? 7.828 -13.195 8.477 1 91.88 122 LYS A O 1
ATOM 973 N N . LEU A 1 123 ? 9.227 -12.914 6.703 1 95 123 LEU A N 1
ATOM 974 C CA . LEU A 1 123 ? 8.844 -11.531 6.469 1 95 123 LEU A CA 1
ATOM 975 C C . LEU A 1 123 ? 7.402 -11.438 5.965 1 95 123 LEU A C 1
ATOM 977 O O . LEU A 1 123 ? 6.656 -10.547 6.363 1 95 123 LEU A O 1
ATOM 981 N N . MET A 1 124 ? 7.039 -12.43 5.145 1 93.62 124 MET A N 1
ATOM 982 C CA . MET A 1 124 ? 5.688 -12.5 4.594 1 93.62 124 MET A CA 1
ATOM 983 C C . MET A 1 124 ? 4.66 -12.727 5.695 1 93.62 124 MET A C 1
ATOM 985 O O . MET A 1 124 ? 3.486 -12.391 5.535 1 93.62 124 MET A O 1
ATOM 989 N N . ASN A 1 125 ? 5.09 -13.281 6.758 1 93.75 125 ASN A N 1
ATOM 990 C CA . ASN A 1 125 ? 4.188 -13.68 7.832 1 93.75 125 ASN A CA 1
ATOM 991 C C . ASN A 1 125 ? 4.035 -12.57 8.875 1 93.75 125 ASN A C 1
ATOM 993 O O . ASN A 1 125 ? 3.822 -12.844 10.055 1 93.75 125 ASN A O 1
ATOM 997 N N . THR A 1 126 ? 4.258 -11.312 8.484 1 93.81 126 THR A N 1
ATOM 998 C CA . THR A 1 126 ? 4.059 -10.156 9.344 1 93.81 126 THR A CA 1
ATOM 999 C C . THR A 1 126 ? 3.08 -9.172 8.703 1 93.81 126 THR A C 1
ATOM 1001 O O . THR A 1 126 ? 2.969 -9.102 7.48 1 93.81 126 THR A O 1
ATOM 1004 N N . ARG A 1 127 ? 2.428 -8.391 9.555 1 93.06 127 ARG A N 1
ATOM 1005 C CA . ARG A 1 127 ? 1.516 -7.367 9.047 1 93.06 127 ARG A CA 1
ATOM 1006 C C . ARG A 1 127 ? 2.27 -6.301 8.266 1 93.06 127 ARG A C 1
ATOM 1008 O O . ARG A 1 127 ? 1.767 -5.785 7.266 1 93.06 127 ARG A O 1
ATOM 1015 N N . ALA A 1 128 ? 3.457 -5.941 8.766 1 94.44 128 ALA A N 1
ATOM 1016 C CA . ALA A 1 128 ? 4.289 -4.988 8.031 1 94.44 128 ALA A CA 1
ATOM 1017 C C . ALA A 1 128 ? 4.684 -5.539 6.664 1 94.44 128 ALA A C 1
ATOM 1019 O O . ALA A 1 128 ? 4.695 -4.805 5.676 1 94.44 128 ALA A O 1
ATOM 1020 N N . GLY A 1 129 ? 4.98 -6.828 6.652 1 96.12 129 GLY A N 1
ATOM 1021 C CA . GLY A 1 129 ? 5.262 -7.469 5.379 1 96.12 129 GLY A CA 1
ATOM 1022 C C . GLY A 1 129 ? 4.098 -7.402 4.406 1 96.12 129 GLY A C 1
ATOM 1023 O O . GLY A 1 129 ? 4.277 -7.039 3.242 1 96.12 129 GLY A O 1
ATOM 1024 N N . PHE A 1 130 ? 2.936 -7.746 4.918 1 95.31 130 PHE A N 1
ATOM 1025 C CA . PHE A 1 130 ? 1.756 -7.676 4.066 1 95.31 130 PHE A CA 1
ATOM 1026 C C . PHE A 1 130 ? 1.576 -6.27 3.502 1 95.31 130 PHE A C 1
ATOM 1028 O O . PHE A 1 130 ? 1.333 -6.102 2.305 1 95.31 130 PHE A O 1
ATOM 1035 N N . SER A 1 131 ? 1.663 -5.285 4.355 1 95.81 131 SER A N 1
ATOM 1036 C CA . SER A 1 131 ? 1.505 -3.891 3.959 1 95.81 131 SER A CA 1
ATOM 1037 C C . SER A 1 131 ? 2.494 -3.512 2.861 1 95.81 131 SER A C 1
ATOM 1039 O O . SER A 1 131 ? 2.117 -2.896 1.862 1 95.81 131 SER A O 1
ATOM 1041 N N . ALA A 1 132 ? 3.689 -3.881 2.982 1 97.25 132 ALA A N 1
ATOM 1042 C CA . ALA A 1 132 ? 4.734 -3.516 2.031 1 97.25 132 ALA A CA 1
ATOM 1043 C C . ALA A 1 132 ? 4.613 -4.332 0.746 1 97.25 132 ALA A C 1
ATOM 1045 O O . ALA A 1 132 ? 4.613 -3.771 -0.354 1 97.25 132 ALA A O 1
ATOM 1046 N N . PHE A 1 133 ? 4.438 -5.633 0.862 1 97.19 133 PHE A N 1
ATOM 1047 C CA . PHE A 1 133 ? 4.578 -6.551 -0.261 1 97.19 133 PHE A CA 1
ATOM 1048 C C . PHE A 1 133 ? 3.357 -6.484 -1.171 1 97.19 133 PHE A C 1
ATOM 1050 O O . PHE A 1 133 ? 3.373 -7.023 -2.279 1 97.19 133 PHE A O 1
ATOM 1057 N N . THR A 1 134 ? 2.352 -5.801 -0.759 1 96.56 134 THR A N 1
ATOM 1058 C CA . THR A 1 134 ? 1.179 -5.656 -1.613 1 96.56 134 THR A CA 1
ATOM 1059 C C . THR A 1 134 ? 1.158 -4.285 -2.277 1 96.56 134 THR A C 1
ATOM 1061 O O . THR A 1 134 ? 0.175 -3.916 -2.924 1 96.56 134 THR A O 1
ATOM 1064 N N . ARG A 1 135 ? 2.207 -3.516 -2.105 1 96.69 135 ARG A N 1
ATOM 1065 C CA . ARG A 1 135 ? 2.287 -2.205 -2.742 1 96.69 135 ARG A CA 1
ATOM 1066 C C . ARG A 1 135 ? 2.75 -2.324 -4.188 1 96.69 135 ARG A C 1
ATOM 1068 O O . ARG A 1 135 ? 3.73 -3.014 -4.477 1 96.69 135 ARG A O 1
ATOM 1075 N N . GLN A 1 136 ? 2.078 -1.584 -5.055 1 94.56 136 GLN A N 1
ATOM 1076 C CA . GLN A 1 136 ? 2.299 -1.69 -6.492 1 94.56 136 GLN A CA 1
ATOM 1077 C C . GLN A 1 136 ? 3.73 -1.309 -6.859 1 94.56 136 GLN A C 1
ATOM 1079 O O . GLN A 1 136 ? 4.395 -2.02 -7.617 1 94.56 136 GLN A O 1
ATOM 1084 N N . ARG A 1 137 ? 4.266 -0.221 -6.32 1 95.5 137 ARG A N 1
ATOM 1085 C CA . ARG A 1 137 ? 5.59 0.261 -6.707 1 95.5 137 ARG A CA 1
ATOM 1086 C C . ARG A 1 137 ? 6.676 -0.708 -6.258 1 95.5 137 ARG A C 1
ATOM 1088 O O . ARG A 1 137 ? 7.68 -0.888 -6.953 1 95.5 137 ARG A O 1
ATOM 1095 N N . LEU A 1 138 ? 6.445 -1.259 -5.07 1 97 138 LEU A N 1
ATOM 1096 C CA . LEU A 1 138 ? 7.422 -2.242 -4.621 1 97 138 LEU A CA 1
ATOM 1097 C C . LEU A 1 138 ? 7.418 -3.469 -5.523 1 97 138 LEU A C 1
ATOM 1099 O O . LEU A 1 138 ? 8.477 -4.023 -5.832 1 97 138 LEU A O 1
ATOM 1103 N N . ASN A 1 139 ? 6.285 -3.898 -5.977 1 96.19 139 ASN A N 1
ATOM 1104 C CA . ASN A 1 139 ? 6.184 -5.074 -6.836 1 96.19 139 ASN A CA 1
ATOM 1105 C C . ASN A 1 139 ? 6.781 -4.809 -8.219 1 96.19 139 ASN A C 1
ATOM 1107 O O . ASN A 1 139 ? 7.281 -5.73 -8.867 1 96.19 139 ASN A O 1
ATOM 1111 N N . LEU A 1 140 ? 6.777 -3.533 -8.648 1 95.75 140 LEU A N 1
ATOM 1112 C CA . LEU A 1 140 ? 7.496 -3.209 -9.875 1 95.75 140 LEU A CA 1
ATOM 1113 C C . LEU A 1 140 ? 8.984 -3.479 -9.719 1 95.75 140 LEU A C 1
ATOM 1115 O O . LEU A 1 140 ? 9.641 -3.936 -10.656 1 95.75 140 LEU A O 1
ATOM 1119 N N . HIS A 1 141 ? 9.469 -3.188 -8.508 1 97 141 HIS A N 1
ATOM 1120 C CA . HIS A 1 141 ? 10.875 -3.475 -8.25 1 97 141 HIS A CA 1
ATOM 1121 C C . HIS A 1 141 ? 11.125 -4.977 -8.156 1 97 141 HIS A C 1
ATOM 1123 O O . HIS A 1 141 ? 12.141 -5.473 -8.633 1 97 141 HIS A O 1
ATOM 1129 N N . PHE A 1 142 ? 10.234 -5.738 -7.527 1 96.06 142 PHE A N 1
ATOM 1130 C CA . PHE A 1 142 ? 10.359 -7.191 -7.504 1 96.06 142 PHE A CA 1
ATOM 1131 C C . PHE A 1 142 ? 10.375 -7.754 -8.922 1 96.06 142 PHE A C 1
ATOM 1133 O O . PHE A 1 142 ? 11.188 -8.625 -9.234 1 96.06 142 PHE A O 1
ATOM 1140 N N . LYS A 1 143 ? 9.469 -7.25 -9.797 1 94.56 143 LYS A N 1
ATOM 1141 C CA . LYS A 1 143 ? 9.422 -7.699 -11.188 1 94.56 143 LYS A CA 1
ATOM 1142 C C . LYS A 1 143 ? 10.773 -7.492 -11.867 1 94.56 143 LYS A C 1
ATOM 1144 O O . LYS A 1 143 ? 11.258 -8.375 -12.578 1 94.56 143 LYS A O 1
ATOM 1149 N N . LYS A 1 144 ? 11.352 -6.34 -11.617 1 94.69 144 LYS A N 1
ATOM 1150 C CA . LYS A 1 144 ? 12.656 -6.047 -12.203 1 94.69 144 LYS A CA 1
ATOM 1151 C C . LYS A 1 144 ? 13.711 -7.023 -11.711 1 94.69 144 LYS A C 1
ATOM 1153 O O . LYS A 1 144 ? 14.562 -7.473 -12.477 1 94.69 144 LYS A O 1
ATOM 1158 N N . LEU A 1 145 ? 13.672 -7.309 -10.406 1 95.56 145 LEU A N 1
ATOM 1159 C CA . LEU A 1 145 ? 14.609 -8.273 -9.828 1 95.56 145 LEU A CA 1
ATOM 1160 C C . LEU A 1 145 ? 14.438 -9.641 -10.469 1 95.56 145 LEU A C 1
ATOM 1162 O O . LEU A 1 145 ? 15.422 -10.266 -10.883 1 95.56 145 LEU A O 1
ATOM 1166 N N . PHE A 1 146 ? 13.242 -10.094 -10.641 1 93.62 146 PHE A N 1
ATOM 1167 C CA . PHE A 1 146 ? 12.992 -11.438 -11.148 1 93.62 146 PHE A CA 1
ATOM 1168 C C . PHE A 1 146 ? 13.234 -11.5 -12.656 1 93.62 146 PHE A C 1
ATOM 1170 O O . PHE A 1 146 ? 13.68 -12.523 -13.172 1 93.62 146 PHE A O 1
ATOM 1177 N N . ASP A 1 147 ? 12.969 -10.391 -13.367 1 91.88 147 ASP A N 1
ATOM 1178 C CA . ASP A 1 147 ? 13.336 -10.336 -14.781 1 91.88 147 ASP A CA 1
ATOM 1179 C C . ASP A 1 147 ? 14.852 -10.484 -14.961 1 91.88 147 ASP A C 1
ATOM 1181 O O . ASP A 1 147 ? 15.305 -11.164 -15.875 1 91.88 147 ASP A O 1
ATOM 1185 N N . THR A 1 148 ? 15.547 -9.844 -14.07 1 93.5 148 THR A N 1
ATOM 1186 C CA . THR A 1 148 ? 17 -9.922 -14.109 1 93.5 148 THR A CA 1
ATOM 1187 C C . THR A 1 148 ? 17.469 -11.344 -13.828 1 93.5 148 THR A C 1
ATOM 1189 O O . THR A 1 148 ? 18.344 -11.867 -14.531 1 93.5 148 THR A O 1
ATOM 1192 N N . TRP A 1 149 ? 16.938 -11.93 -12.828 1 94.44 149 TRP A N 1
ATOM 1193 C CA . TRP A 1 149 ? 17.297 -13.312 -12.531 1 94.44 149 TRP A CA 1
ATOM 1194 C C . TRP A 1 149 ? 16.906 -14.227 -13.688 1 94.44 149 TRP A C 1
ATOM 1196 O O . TRP A 1 149 ? 17.641 -15.156 -14.031 1 94.44 149 TRP A O 1
ATOM 1206 N N . GLY A 1 150 ? 15.703 -13.961 -14.289 1 93.06 150 GLY A N 1
ATOM 1207 C CA . GLY A 1 150 ? 15.242 -14.742 -15.43 1 93.06 150 GLY A CA 1
ATOM 1208 C C . GLY A 1 150 ? 16.203 -14.703 -16.609 1 93.06 150 GLY A C 1
ATOM 1209 O O . GLY A 1 150 ? 16.375 -15.711 -17.297 1 93.06 150 GLY A O 1
ATOM 1210 N N . LEU A 1 151 ? 16.812 -13.555 -16.797 1 92.62 151 LEU A N 1
ATOM 1211 C CA . LEU A 1 151 ? 17.797 -13.438 -17.859 1 92.62 151 LEU A CA 1
ATOM 1212 C C . LEU A 1 151 ? 18.984 -14.367 -17.594 1 92.62 151 LEU A C 1
ATOM 1214 O O . LEU A 1 151 ? 19.469 -15.031 -18.516 1 92.62 151 LEU A O 1
ATOM 1218 N N . PHE A 1 152 ? 19.422 -14.383 -16.391 1 94.44 152 PHE A N 1
ATOM 1219 C CA . PHE A 1 152 ? 20.516 -15.281 -16.031 1 94.44 152 PHE A CA 1
ATOM 1220 C C . PHE A 1 152 ? 20.094 -16.734 -16.203 1 94.44 152 PHE A C 1
ATOM 1222 O O . PHE A 1 152 ? 20.828 -17.547 -16.781 1 94.44 152 PHE A O 1
ATOM 1229 N N . LEU A 1 153 ? 18.906 -17.062 -15.711 1 95.12 153 LEU A N 1
ATOM 1230 C CA . LEU A 1 153 ? 18.422 -18.453 -15.734 1 95.12 153 LEU A CA 1
ATOM 1231 C C . LEU A 1 153 ? 18.219 -18.922 -17.172 1 95.12 153 LEU A C 1
ATOM 1233 O O . LEU A 1 153 ? 18.125 -20.125 -17.422 1 95.12 153 LEU A O 1
ATOM 1237 N N . SER A 1 154 ? 18.156 -17.984 -18.094 1 95 154 SER A N 1
ATOM 1238 C CA . SER A 1 154 ? 17.984 -18.312 -19.516 1 95 154 SER A CA 1
ATOM 1239 C C . SER A 1 154 ? 19.328 -18.297 -20.25 1 95 154 SER A C 1
ATOM 1241 O O . SER A 1 154 ? 19.359 -18.422 -21.469 1 95 154 SER A O 1
ATOM 1243 N N . SER A 1 155 ? 20.391 -18.172 -19.516 1 95.75 155 SER A N 1
ATOM 1244 C CA . SER A 1 155 ? 21.719 -18.125 -20.125 1 95.75 155 SER A CA 1
ATOM 1245 C C . SER A 1 155 ? 22.438 -19.469 -19.984 1 95.75 155 SER A C 1
ATOM 1247 O O . SER A 1 155 ? 22.031 -20.312 -19.188 1 95.75 155 SER A O 1
ATOM 1249 N N . LYS A 1 156 ? 23.547 -19.641 -20.688 1 96.81 156 LYS A N 1
ATOM 1250 C CA . LYS A 1 156 ? 24.328 -20.859 -20.672 1 96.81 156 LYS A CA 1
ATOM 1251 C C . LYS A 1 156 ? 25 -21.078 -19.312 1 96.81 156 LYS A C 1
ATOM 1253 O O . LYS A 1 156 ? 25.203 -22.203 -18.875 1 96.81 156 LYS A O 1
ATOM 1258 N N . ASP A 1 157 ? 25.203 -19.984 -18.641 1 95.56 157 ASP A N 1
ATOM 1259 C CA . ASP A 1 157 ? 25.891 -20.047 -17.359 1 95.56 157 ASP A CA 1
ATOM 1260 C C . ASP A 1 157 ? 25.016 -20.703 -16.297 1 95.56 157 ASP A C 1
ATOM 1262 O O . ASP A 1 157 ? 25.516 -21.203 -15.297 1 95.56 157 ASP A O 1
ATOM 1266 N N . SER A 1 158 ? 23.719 -20.734 -16.516 1 96.19 158 SER A N 1
ATOM 1267 C CA . SER A 1 158 ? 22.797 -21.297 -15.539 1 96.19 158 SER A CA 1
ATOM 1268 C C . SER A 1 158 ? 22.797 -22.828 -15.609 1 96.19 158 SER A C 1
ATOM 1270 O O . SER A 1 158 ? 22.188 -23.484 -14.773 1 96.19 158 SER A O 1
ATOM 1272 N N . ARG A 1 159 ? 23.516 -23.422 -16.531 1 96.62 159 ARG A N 1
ATOM 1273 C CA . ARG A 1 159 ? 23.516 -24.875 -16.75 1 96.62 159 ARG A CA 1
ATOM 1274 C C . ARG A 1 159 ? 24.375 -25.578 -15.703 1 96.62 159 ARG A C 1
ATOM 1276 O O . ARG A 1 159 ? 24.391 -26.797 -15.625 1 96.62 159 ARG A O 1
ATOM 1283 N N . ASN A 1 160 ? 25.062 -24.844 -14.867 1 94.5 160 ASN A N 1
ATOM 1284 C CA . ASN A 1 160 ? 26 -25.406 -13.906 1 94.5 160 ASN A CA 1
ATOM 1285 C C . ASN A 1 160 ? 25.312 -26.312 -12.898 1 94.5 160 ASN A C 1
ATOM 1287 O O . ASN A 1 160 ? 25.953 -27.109 -12.219 1 94.5 160 ASN A O 1
ATOM 1291 N N . VAL A 1 161 ? 23.984 -26.219 -12.859 1 95.19 161 VAL A N 1
ATOM 1292 C CA . VAL A 1 161 ? 23.25 -27.047 -11.914 1 95.19 161 VAL A CA 1
ATOM 1293 C C . VAL A 1 161 ? 22.656 -28.25 -12.633 1 95.19 161 VAL A C 1
ATOM 1295 O O . VAL A 1 161 ? 22.031 -29.109 -12.008 1 95.19 161 VAL A O 1
ATOM 1298 N N . LEU A 1 162 ? 22.781 -28.312 -13.977 1 97 162 LEU A N 1
ATOM 1299 C CA . LEU A 1 162 ? 22.312 -29.438 -14.773 1 97 162 LEU A CA 1
ATOM 1300 C C . LEU A 1 162 ? 23.406 -30.5 -14.898 1 97 162 LEU A C 1
ATOM 1302 O O . LEU A 1 162 ? 23.875 -30.797 -16 1 97 162 LEU A O 1
ATOM 1306 N N . VAL A 1 163 ? 23.719 -31.062 -13.789 1 95.81 163 VAL A N 1
ATOM 1307 C CA . VAL A 1 163 ? 24.766 -32.062 -13.664 1 95.81 163 VAL A CA 1
ATOM 1308 C C . VAL A 1 163 ? 24.312 -33.188 -12.711 1 95.81 163 VAL A C 1
ATOM 1310 O O . VAL A 1 163 ? 23.297 -33.031 -12.023 1 95.81 163 VAL A O 1
ATOM 1313 N N . ALA A 1 164 ? 25.031 -34.25 -12.695 1 93.88 164 ALA A N 1
ATOM 1314 C CA . ALA A 1 164 ? 24.688 -35.406 -11.875 1 93.88 164 ALA A CA 1
ATOM 1315 C C . ALA A 1 164 ? 25.344 -35.344 -10.5 1 93.88 164 ALA A C 1
ATOM 1317 O O . ALA A 1 164 ? 25.094 -36.156 -9.633 1 93.88 164 ALA A O 1
ATOM 1318 N N . ASP A 1 165 ? 26.109 -34.312 -10.273 1 90.25 165 ASP A N 1
ATOM 1319 C CA . ASP A 1 165 ? 26.938 -34.219 -9.086 1 90.25 165 ASP A CA 1
ATOM 1320 C C . ASP A 1 165 ? 26.094 -34.031 -7.824 1 90.25 165 ASP A C 1
ATOM 1322 O O . ASP A 1 165 ? 25.016 -33.438 -7.875 1 90.25 165 ASP A O 1
ATOM 1326 N N . GLN A 1 166 ? 26.641 -34.562 -6.777 1 87.94 166 GLN A N 1
ATOM 1327 C CA . GLN A 1 166 ? 26.172 -34.281 -5.43 1 87.94 166 GLN A CA 1
ATOM 1328 C C . GLN A 1 166 ? 26.984 -33.156 -4.789 1 87.94 166 GLN A C 1
ATOM 1330 O O . GLN A 1 166 ? 28.203 -33.25 -4.672 1 87.94 166 GLN A O 1
ATOM 1335 N N . PHE A 1 167 ? 26.297 -32.125 -4.488 1 85.88 167 PHE A N 1
ATOM 1336 C CA . PHE A 1 167 ? 27.016 -30.969 -3.941 1 85.88 167 PHE A CA 1
ATOM 1337 C C . PHE A 1 167 ? 27.219 -31.125 -2.438 1 85.88 167 PHE A C 1
ATOM 1339 O O . PHE A 1 167 ? 28.266 -30.75 -1.905 1 85.88 167 PHE A O 1
ATOM 1346 N N . ASP A 1 168 ? 26.203 -31.609 -1.783 1 82.5 168 ASP A N 1
ATOM 1347 C CA . ASP A 1 168 ? 26.266 -31.938 -0.364 1 82.5 168 ASP A CA 1
ATOM 1348 C C . ASP A 1 168 ? 25.219 -32.969 0.003 1 82.5 168 ASP A C 1
ATOM 1350 O O . ASP A 1 168 ? 24.672 -33.656 -0.873 1 82.5 168 ASP A O 1
ATOM 1354 N N . ASP A 1 169 ? 25.062 -33.25 1.278 1 77.94 169 ASP A N 1
ATOM 1355 C CA . ASP A 1 169 ? 24.156 -34.281 1.717 1 77.94 169 ASP A CA 1
ATOM 1356 C C . ASP A 1 169 ? 22.719 -33.969 1.358 1 77.94 169 ASP A C 1
ATOM 1358 O O . ASP A 1 169 ? 21.859 -34.875 1.322 1 77.94 169 ASP A O 1
ATOM 1362 N N . ARG A 1 170 ? 22.516 -32.719 0.979 1 78.62 170 ARG A N 1
ATOM 1363 C CA . ARG A 1 170 ? 21.125 -32.312 0.861 1 78.62 170 ARG A CA 1
ATOM 1364 C C . ARG A 1 170 ? 20.828 -31.75 -0.521 1 78.62 170 ARG A C 1
ATOM 1366 O O . ARG A 1 170 ? 19.672 -31.625 -0.918 1 78.62 170 ARG A O 1
ATOM 1373 N N . HIS A 1 171 ? 21.891 -31.469 -1.222 1 86.25 171 HIS A N 1
ATOM 1374 C CA . HIS A 1 171 ? 21.719 -30.781 -2.494 1 86.25 171 HIS A CA 1
ATOM 1375 C C . HIS A 1 171 ? 22.484 -31.484 -3.611 1 86.25 171 HIS A C 1
ATOM 1377 O O . HIS A 1 171 ? 23.578 -32 -3.387 1 86.25 171 HIS A O 1
ATOM 1383 N N . CYS A 1 172 ? 21.844 -31.547 -4.691 1 89.75 172 CYS A N 1
ATOM 1384 C CA . CYS A 1 172 ? 22.469 -32.156 -5.867 1 89.75 172 CYS A CA 1
ATOM 1385 C C . CYS A 1 172 ? 22.047 -31.422 -7.137 1 89.75 172 CYS A C 1
ATOM 1387 O O . CYS A 1 172 ? 21.234 -30.484 -7.082 1 89.75 172 CYS A O 1
ATOM 1389 N N . GLY A 1 173 ? 22.656 -31.734 -8.164 1 92.88 173 GLY A N 1
ATOM 1390 C CA . GLY A 1 173 ? 22.25 -31.234 -9.461 1 92.88 173 GLY A CA 1
ATOM 1391 C C . GLY A 1 173 ? 20.953 -31.844 -9.953 1 92.88 173 GLY A C 1
ATOM 1392 O O . GLY A 1 173 ? 20.516 -32.875 -9.445 1 92.88 173 GLY A O 1
ATOM 1393 N N . TRP A 1 174 ? 20.359 -31.297 -10.977 1 94.81 174 TRP A N 1
ATOM 1394 C CA . TRP A 1 174 ? 19.031 -31.688 -11.453 1 94.81 174 TRP A CA 1
ATOM 1395 C C . TRP A 1 174 ? 19.094 -32.969 -12.281 1 94.81 174 TRP A C 1
ATOM 1397 O O . TRP A 1 174 ? 18.062 -33.594 -12.555 1 94.81 174 TRP A O 1
ATOM 1407 N N . LEU A 1 175 ? 20.328 -33.344 -12.688 1 96.44 175 LEU A N 1
ATOM 1408 C CA . LEU A 1 175 ? 20.469 -34.562 -13.461 1 96.44 175 LEU A CA 1
ATOM 1409 C C . LEU A 1 175 ? 20.984 -35.719 -12.586 1 96.44 175 LEU A C 1
ATOM 1411 O O . LEU A 1 175 ? 21.359 -36.781 -13.094 1 96.44 175 LEU A O 1
ATOM 1415 N N . ASN A 1 176 ? 20.984 -35.406 -11.281 1 95 176 ASN A N 1
ATOM 1416 C CA . ASN A 1 176 ? 21.234 -36.438 -10.305 1 95 176 ASN A CA 1
ATOM 1417 C C . ASN A 1 176 ? 20.062 -37.438 -10.258 1 95 176 ASN A C 1
ATOM 1419 O O . ASN A 1 176 ? 18.922 -37.062 -10.484 1 95 176 ASN A O 1
ATOM 1423 N N . GLU A 1 177 ? 20.344 -38.688 -9.836 1 93.19 177 GLU A N 1
ATOM 1424 C CA . GLU A 1 177 ? 19.328 -39.75 -9.82 1 93.19 177 GLU A CA 1
ATOM 1425 C C . GLU A 1 177 ? 18.156 -39.375 -8.938 1 93.19 177 GLU A C 1
ATOM 1427 O O . GLU A 1 177 ? 17 -39.656 -9.266 1 93.19 177 GLU A O 1
ATOM 1432 N N . ARG A 1 178 ? 18.391 -38.781 -7.895 1 90.44 178 ARG A N 1
ATOM 1433 C CA . ARG A 1 178 ? 17.344 -38.344 -6.973 1 90.44 178 ARG A CA 1
ATOM 1434 C C . ARG A 1 178 ? 16.391 -37.375 -7.645 1 90.44 178 ARG A C 1
ATOM 1436 O O . ARG A 1 178 ? 15.164 -37.531 -7.555 1 90.44 178 ARG A O 1
ATOM 1443 N N . ALA A 1 179 ? 16.953 -36.406 -8.289 1 91.94 179 ALA A N 1
ATOM 1444 C CA . ALA A 1 179 ? 16.156 -35.375 -8.977 1 91.94 179 ALA A CA 1
ATOM 1445 C C . ALA A 1 179 ? 15.422 -36 -10.172 1 91.94 179 ALA A C 1
ATOM 1447 O O . ALA A 1 179 ? 14.227 -35.719 -10.367 1 91.94 179 ALA A O 1
ATOM 1448 N N . LEU A 1 180 ? 16.125 -36.781 -10.914 1 94.31 180 LEU A N 1
ATOM 1449 C CA . LEU A 1 180 ? 15.531 -37.406 -12.094 1 94.31 180 LEU A CA 1
ATOM 1450 C C . LEU A 1 180 ? 14.352 -38.281 -11.695 1 94.31 180 LEU A C 1
ATOM 1452 O O . LEU A 1 180 ? 13.305 -38.25 -12.352 1 94.31 180 LEU A O 1
ATOM 1456 N N . SER A 1 181 ? 14.508 -39.031 -10.648 1 92.06 181 SER A N 1
ATOM 1457 C CA . SER A 1 181 ? 13.438 -39.906 -10.172 1 92.06 181 SER A CA 1
ATOM 1458 C C . SER A 1 181 ? 12.227 -39.094 -9.719 1 92.06 181 SER A C 1
ATOM 1460 O O . SER A 1 181 ? 11.086 -39.5 -9.977 1 92.06 181 SER A O 1
ATOM 1462 N N . ALA A 1 182 ? 12.469 -38.031 -9.086 1 89.31 182 ALA A N 1
ATOM 1463 C CA . ALA A 1 182 ? 11.383 -37.156 -8.609 1 89.31 182 ALA A CA 1
ATOM 1464 C C . ALA A 1 182 ? 10.602 -36.594 -9.781 1 89.31 182 ALA A C 1
ATOM 1466 O O . ALA A 1 182 ? 9.375 -36.469 -9.719 1 89.31 182 ALA A O 1
ATOM 1467 N N . MET A 1 183 ? 11.25 -36.281 -10.852 1 92.25 183 MET A N 1
ATOM 1468 C CA . MET A 1 183 ? 10.633 -35.594 -11.984 1 92.25 183 MET A CA 1
ATOM 1469 C C . MET A 1 183 ? 9.797 -36.562 -12.82 1 92.25 183 MET A C 1
ATOM 1471 O O . MET A 1 183 ? 8.938 -36.125 -13.586 1 92.25 183 MET A O 1
ATOM 1475 N N . VAL A 1 184 ? 10.039 -37.875 -12.656 1 93.62 184 VAL A N 1
ATOM 1476 C CA . VAL A 1 184 ? 9.305 -38.812 -13.484 1 93.62 184 VAL A CA 1
ATOM 1477 C C . VAL A 1 184 ? 8.453 -39.719 -12.602 1 93.62 184 VAL A C 1
ATOM 1479 O O . VAL A 1 184 ? 8.023 -40.781 -13.031 1 93.62 184 VAL A O 1
ATOM 1482 N N . LYS A 1 185 ? 8.234 -39.312 -11.422 1 88.62 185 LYS A N 1
ATOM 1483 C CA . LYS A 1 185 ? 7.504 -40.094 -10.445 1 88.62 185 LYS A CA 1
ATOM 1484 C C . LYS A 1 185 ? 6.129 -40.5 -10.969 1 88.62 185 LYS A C 1
ATOM 1486 O O . LYS A 1 185 ? 5.641 -41.594 -10.68 1 88.62 185 LYS A O 1
ATOM 1491 N N . HIS A 1 186 ? 5.504 -39.719 -11.781 1 88.56 186 HIS A N 1
ATOM 1492 C CA . HIS A 1 186 ? 4.129 -39.969 -12.203 1 88.56 186 HIS A CA 1
ATOM 1493 C C . HIS A 1 186 ? 4.066 -40.375 -13.672 1 88.56 186 HIS A C 1
ATOM 1495 O O . HIS A 1 186 ? 3.043 -40.156 -14.328 1 88.56 186 HIS A O 1
ATOM 1501 N N . TYR A 1 187 ? 5.117 -40.906 -14.18 1 94.31 187 TYR A N 1
ATOM 1502 C CA . TYR A 1 187 ? 5.152 -41.281 -15.594 1 94.31 187 TYR A CA 1
ATOM 1503 C C . TYR A 1 187 ? 5.383 -42.75 -15.773 1 94.31 187 TYR A C 1
ATOM 1505 O O . TYR A 1 187 ? 6.164 -43.188 -16.625 1 94.31 187 TYR A O 1
ATOM 1513 N N . ASN A 1 188 ? 4.766 -43.562 -14.938 1 91.12 188 ASN A N 1
ATOM 1514 C CA . ASN A 1 188 ? 4.617 -45 -15.055 1 91.12 188 ASN A CA 1
ATOM 1515 C C . ASN A 1 188 ? 5.965 -45.688 -15.234 1 91.12 188 ASN A C 1
ATOM 1517 O O . ASN A 1 188 ? 6.137 -46.5 -16.156 1 91.12 188 ASN A O 1
ATOM 1521 N N . GLY A 1 189 ? 6.945 -45.281 -14.547 1 92.44 189 GLY A N 1
ATOM 1522 C CA . GLY A 1 189 ? 8.227 -45.969 -14.508 1 92.44 189 GLY A CA 1
ATOM 1523 C C . GLY A 1 189 ? 9.133 -45.625 -15.672 1 92.44 189 GLY A C 1
ATOM 1524 O O . GLY A 1 189 ? 10.219 -46.188 -15.812 1 92.44 189 GLY A O 1
ATOM 1525 N N . ARG A 1 190 ? 8.758 -44.75 -16.484 1 95.69 190 ARG A N 1
ATOM 1526 C CA . ARG A 1 190 ? 9.586 -44.312 -17.609 1 95.69 190 ARG A CA 1
ATOM 1527 C C . ARG A 1 190 ? 10.711 -43.406 -17.156 1 95.69 190 ARG A C 1
ATOM 1529 O O . ARG A 1 190 ? 10.555 -42.656 -16.188 1 95.69 190 ARG A O 1
ATOM 1536 N N . ALA A 1 191 ? 11.781 -43.562 -17.922 1 95.88 191 ALA A N 1
ATOM 1537 C CA . ALA A 1 191 ? 12.953 -42.75 -17.578 1 95.88 191 ALA A CA 1
ATOM 1538 C C . ALA A 1 191 ? 12.797 -41.312 -18.094 1 95.88 191 ALA A C 1
ATOM 1540 O O . ALA A 1 191 ? 11.969 -41.062 -18.969 1 95.88 191 ALA A O 1
ATOM 1541 N N . PHE A 1 192 ? 13.633 -40.469 -17.547 1 97.12 192 PHE A N 1
ATOM 1542 C CA . PHE A 1 192 ? 13.555 -39.062 -17.844 1 97.12 192 PHE A CA 1
ATOM 1543 C C . PHE A 1 192 ? 13.695 -38.812 -19.344 1 97.12 192 PHE A C 1
ATOM 1545 O O . PHE A 1 192 ? 12.922 -38.062 -19.938 1 97.12 192 PHE A O 1
ATOM 1552 N N . ASP A 1 193 ? 14.68 -39.438 -19.984 1 96.06 193 ASP A N 1
ATOM 1553 C CA . ASP A 1 193 ? 14.953 -39.188 -21.406 1 96.06 193 ASP A CA 1
ATOM 1554 C C . ASP A 1 193 ? 13.922 -39.875 -22.297 1 96.06 193 ASP A C 1
ATOM 1556 O O . ASP A 1 193 ? 13.836 -39.594 -23.484 1 96.06 193 ASP A O 1
ATOM 1560 N N . GLU A 1 194 ? 13.109 -40.75 -21.703 1 96.88 194 GLU A N 1
ATOM 1561 C CA . GLU A 1 194 ? 11.984 -41.344 -22.422 1 96.88 194 GLU A CA 1
ATOM 1562 C C . GLU A 1 194 ? 10.766 -40.406 -22.391 1 96.88 194 GLU A C 1
ATOM 1564 O O . GLU A 1 194 ? 9.961 -40.406 -23.328 1 96.88 194 GLU A O 1
ATOM 1569 N N . VAL A 1 195 ? 10.633 -39.719 -21.359 1 97.62 195 VAL A N 1
ATOM 1570 C CA . VAL A 1 195 ? 9.453 -38.875 -21.141 1 97.62 195 VAL A CA 1
ATOM 1571 C C . VAL A 1 195 ? 9.68 -37.5 -21.766 1 97.62 195 VAL A C 1
ATOM 1573 O O . VAL A 1 195 ? 8.789 -36.969 -22.406 1 97.62 195 VAL A O 1
ATOM 1576 N N . PHE A 1 196 ? 10.859 -36.969 -21.578 1 97.88 196 PHE A N 1
ATOM 1577 C CA . PHE A 1 196 ? 11.109 -35.594 -21.969 1 97.88 196 PHE A CA 1
ATOM 1578 C C . PHE A 1 196 ? 12.156 -35.531 -23.078 1 97.88 196 PHE A C 1
ATOM 1580 O O . PHE A 1 196 ? 13.07 -36.344 -23.125 1 97.88 196 PHE A O 1
ATOM 1587 N N . LEU A 1 197 ? 11.992 -34.531 -23.922 1 97.62 197 LEU A N 1
ATOM 1588 C CA . LEU A 1 197 ? 12.93 -34.312 -25.016 1 97.62 197 LEU A CA 1
ATOM 1589 C C . LEU A 1 197 ? 14.281 -33.844 -24.484 1 97.62 197 LEU A C 1
ATOM 1591 O O . LEU A 1 197 ? 14.398 -32.75 -23.938 1 97.62 197 LEU A O 1
ATOM 1595 N N . CYS A 1 198 ? 15.32 -34.719 -24.672 1 97.5 198 CYS A N 1
ATOM 1596 C CA . CYS A 1 198 ? 16.688 -34.406 -24.266 1 97.5 198 CYS A CA 1
ATOM 1597 C C . CYS A 1 198 ? 17.672 -35.375 -24.906 1 97.5 198 CYS A C 1
ATOM 1599 O O . CYS A 1 198 ? 17.25 -36.344 -25.578 1 97.5 198 CYS A O 1
ATOM 1601 N N . ASP A 1 199 ? 18.906 -35.062 -24.859 1 97.12 199 ASP A N 1
ATOM 1602 C CA . ASP A 1 199 ? 19.984 -35.938 -25.297 1 97.12 199 ASP A CA 1
ATOM 1603 C C . ASP A 1 199 ? 20.906 -36.281 -24.125 1 97.12 199 ASP A C 1
ATOM 1605 O O . ASP A 1 199 ? 21.781 -35.531 -23.75 1 97.12 199 ASP A O 1
ATOM 1609 N N . LYS A 1 200 ? 20.703 -37.5 -23.625 1 93.81 200 LYS A N 1
ATOM 1610 C CA . LYS A 1 200 ? 21.422 -37.938 -22.438 1 93.81 200 LYS A CA 1
ATOM 1611 C C . LYS A 1 200 ? 22.938 -37.938 -22.688 1 93.81 200 LYS A C 1
ATOM 1613 O O . LYS A 1 200 ? 23.719 -37.906 -21.75 1 93.81 200 LYS A O 1
ATOM 1618 N N . ASN A 1 201 ? 23.328 -37.969 -23.922 1 94.56 201 ASN A N 1
ATOM 1619 C CA . ASN A 1 201 ? 24.75 -38.062 -24.25 1 94.56 201 ASN A CA 1
ATOM 1620 C C . ASN A 1 201 ? 25.359 -36.688 -24.469 1 94.56 201 ASN A C 1
ATOM 1622 O O . ASN A 1 201 ? 26.578 -36.562 -24.609 1 94.56 201 ASN A O 1
ATOM 1626 N N . ALA A 1 202 ? 24.641 -35.719 -24.547 1 96.44 202 ALA A N 1
ATOM 1627 C CA . ALA A 1 202 ? 25.125 -34.344 -24.688 1 96.44 202 ALA A CA 1
ATOM 1628 C C . ALA A 1 202 ? 25.391 -33.688 -23.328 1 96.44 202 ALA A C 1
ATOM 1630 O O . ALA A 1 202 ? 24.781 -34.094 -22.328 1 96.44 202 ALA A O 1
ATOM 1631 N N . PRO A 1 203 ? 26.312 -32.75 -23.359 1 95.69 203 PRO A N 1
ATOM 1632 C CA . PRO A 1 203 ? 26.453 -31.984 -22.109 1 95.69 203 PRO A CA 1
ATOM 1633 C C . PRO A 1 203 ? 25.141 -31.375 -21.625 1 95.69 203 PRO A C 1
ATOM 1635 O O . PRO A 1 203 ? 24.359 -30.875 -22.438 1 95.69 203 PRO A O 1
ATOM 1638 N N . TYR A 1 204 ? 24.906 -31.531 -20.312 1 97.56 204 TYR A N 1
ATOM 1639 C CA . TYR A 1 204 ? 23.688 -31 -19.688 1 97.56 204 TYR A CA 1
ATOM 1640 C C . TYR A 1 204 ? 22.438 -31.578 -20.328 1 97.56 204 TYR A C 1
ATOM 1642 O O . TYR A 1 204 ? 21.406 -30.906 -20.422 1 97.56 204 TYR A O 1
ATOM 1650 N N . TYR A 1 205 ? 22.547 -32.781 -20.906 1 97.62 205 TYR A N 1
ATOM 1651 C CA . TYR A 1 205 ? 21.484 -33.5 -21.594 1 97.62 205 TYR A CA 1
ATOM 1652 C C . TYR A 1 205 ? 20.969 -32.688 -22.797 1 97.62 205 TYR A C 1
ATOM 1654 O O . TYR A 1 205 ? 19.844 -32.875 -23.234 1 97.62 205 TYR A O 1
ATOM 1662 N N . GLY A 1 206 ? 21.75 -31.719 -23.188 1 97.62 206 GLY A N 1
ATOM 1663 C CA . GLY A 1 206 ? 21.422 -30.938 -24.375 1 97.62 206 GLY A CA 1
ATOM 1664 C C . GLY A 1 206 ? 20.609 -29.703 -24.062 1 97.62 206 GLY A C 1
ATOM 1665 O O . GLY A 1 206 ? 20.234 -28.953 -24.984 1 97.62 206 GLY A O 1
ATOM 1666 N N . PHE A 1 207 ? 20.328 -29.438 -22.844 1 98.06 207 PHE A N 1
ATOM 1667 C CA . PHE A 1 207 ? 19.578 -28.234 -22.5 1 98.06 207 PHE A CA 1
ATOM 1668 C C . PHE A 1 207 ? 20.469 -27 -22.625 1 98.06 207 PHE A C 1
ATOM 1670 O O . PHE A 1 207 ? 21.641 -27.031 -22.266 1 98.06 207 PHE A O 1
ATOM 1677 N N . ASN A 1 208 ? 19.859 -25.859 -23.047 1 97.19 208 ASN A N 1
ATOM 1678 C CA . ASN A 1 208 ? 20.625 -24.641 -23.328 1 97.19 208 ASN A CA 1
ATOM 1679 C C . ASN A 1 208 ? 20.75 -23.766 -22.078 1 97.19 208 ASN A C 1
ATOM 1681 O O . ASN A 1 208 ? 21.594 -22.875 -22.031 1 97.19 208 ASN A O 1
ATOM 1685 N N . SER A 1 209 ? 19.938 -23.969 -21.172 1 97.19 209 SER A N 1
ATOM 1686 C CA . SER A 1 209 ? 19.875 -23.203 -19.938 1 97.19 209 SER A CA 1
ATOM 1687 C C . SER A 1 209 ? 19.031 -23.906 -18.875 1 97.19 209 SER A C 1
ATOM 1689 O O . SER A 1 209 ? 18.391 -24.922 -19.172 1 97.19 209 SER A O 1
ATOM 1691 N N . TYR A 1 210 ? 19.094 -23.375 -17.656 1 96.06 210 TYR A N 1
ATOM 1692 C CA . TYR A 1 210 ? 18.219 -23.891 -16.625 1 96.06 210 TYR A CA 1
ATOM 1693 C C . TYR A 1 210 ? 16.75 -23.734 -17.016 1 96.06 210 TYR A C 1
ATOM 1695 O O . TYR A 1 210 ? 15.938 -24.641 -16.812 1 96.06 210 TYR A O 1
ATOM 1703 N N . ASP A 1 211 ? 16.406 -22.594 -17.578 1 95.62 211 ASP A N 1
ATOM 1704 C CA . ASP A 1 211 ? 15.039 -22.312 -18 1 95.62 211 ASP A CA 1
ATOM 1705 C C . ASP A 1 211 ? 14.578 -23.297 -19.078 1 95.62 211 ASP A C 1
ATOM 1707 O O . ASP A 1 211 ? 13.43 -23.734 -19.078 1 95.62 211 ASP A O 1
ATOM 1711 N N . ASP A 1 212 ? 15.445 -23.562 -19.969 1 96.38 212 ASP A N 1
ATOM 1712 C CA . ASP A 1 212 ? 15.156 -24.547 -21.016 1 96.38 212 ASP A CA 1
ATOM 1713 C C . ASP A 1 212 ? 14.836 -25.922 -20.406 1 96.38 212 ASP A C 1
ATOM 1715 O O . ASP A 1 212 ? 13.945 -26.625 -20.875 1 96.38 212 ASP A O 1
ATOM 1719 N N . PHE A 1 213 ? 15.586 -26.266 -19.406 1 96.56 213 PHE A N 1
ATOM 1720 C CA . PHE A 1 213 ? 15.344 -27.516 -18.672 1 96.56 213 PHE A CA 1
ATOM 1721 C C . PHE A 1 213 ? 14.039 -27.438 -17.906 1 96.56 213 PHE A C 1
ATOM 1723 O O . PHE A 1 213 ? 13.242 -28.375 -17.922 1 96.56 213 PHE A O 1
ATOM 1730 N N . PHE A 1 214 ? 13.805 -26.297 -17.234 1 94.06 214 PHE A N 1
ATOM 1731 C CA . PHE A 1 214 ? 12.617 -26.109 -16.406 1 94.06 214 PHE A CA 1
ATOM 1732 C C . PHE A 1 214 ? 11.352 -26.203 -17.25 1 94.06 214 PHE A C 1
ATOM 1734 O O . PHE A 1 214 ? 10.344 -26.734 -16.812 1 94.06 214 PHE A O 1
ATOM 1741 N N . ASN A 1 215 ? 11.414 -25.703 -18.469 1 94.31 215 ASN A N 1
ATOM 1742 C CA . ASN A 1 215 ? 10.289 -25.734 -19.406 1 94.31 215 ASN A CA 1
ATOM 1743 C C . ASN A 1 215 ? 10.422 -26.875 -20.406 1 94.31 215 ASN A C 1
ATOM 1745 O O . ASN A 1 215 ? 10.039 -26.719 -21.562 1 94.31 215 ASN A O 1
ATOM 1749 N N . ARG A 1 216 ? 10.883 -27.875 -19.953 1 96.19 216 ARG A N 1
ATOM 1750 C CA . ARG A 1 216 ? 11.117 -29.031 -20.812 1 96.19 216 ARG A CA 1
ATOM 1751 C C . ARG A 1 216 ? 9.836 -29.453 -21.531 1 96.19 216 ARG A C 1
ATOM 1753 O O . ARG A 1 216 ? 8.734 -29.141 -21.078 1 96.19 216 ARG A O 1
ATOM 1760 N N . ARG A 1 217 ? 10.078 -30.188 -22.609 1 97.19 217 ARG A N 1
ATOM 1761 C CA . ARG A 1 217 ? 8.977 -30.656 -23.438 1 97.19 217 ARG A CA 1
ATOM 1762 C C . ARG A 1 217 ? 8.867 -32.156 -23.422 1 97.19 217 ARG A C 1
ATOM 1764 O O . ARG A 1 217 ? 9.875 -32.875 -23.234 1 97.19 217 ARG A O 1
ATOM 1771 N N . PHE A 1 218 ? 7.707 -32.625 -23.609 1 97.31 218 PHE A N 1
ATOM 1772 C CA . PHE A 1 218 ? 7.531 -34.062 -23.766 1 97.31 218 PHE A CA 1
ATOM 1773 C C . PHE A 1 218 ? 8.195 -34.531 -25.047 1 97.31 218 PHE A C 1
ATOM 1775 O O . PHE A 1 218 ? 8.125 -33.875 -26.094 1 97.31 218 PHE A O 1
ATOM 1782 N N . ARG A 1 219 ? 8.859 -35.656 -24.891 1 96.69 219 ARG A N 1
ATOM 1783 C CA . ARG A 1 219 ? 9.336 -36.312 -26.094 1 96.69 219 ARG A CA 1
ATOM 1784 C C . ARG A 1 219 ? 8.172 -36.812 -26.953 1 96.69 219 ARG A C 1
ATOM 1786 O O . ARG A 1 219 ? 8.148 -36.594 -28.156 1 96.69 219 ARG A O 1
ATOM 1793 N N . ASN A 1 220 ? 7.273 -37.469 -26.344 1 95.69 220 ASN A N 1
ATOM 1794 C CA . ASN A 1 220 ? 6.012 -37.875 -26.938 1 95.69 220 ASN A CA 1
ATOM 1795 C C . ASN A 1 220 ? 4.844 -37.719 -25.984 1 95.69 220 ASN A C 1
ATOM 1797 O O . ASN A 1 220 ? 4.508 -38.625 -25.219 1 95.69 220 ASN A O 1
ATOM 1801 N N . ARG A 1 221 ? 4.18 -36.656 -26.156 1 94.06 221 ARG A N 1
ATOM 1802 C CA . ARG A 1 221 ? 3.098 -36.281 -25.25 1 94.06 221 ARG A CA 1
ATOM 1803 C C . ARG A 1 221 ? 1.99 -37.344 -25.266 1 94.06 221 ARG A C 1
ATOM 1805 O O . ARG A 1 221 ? 1.396 -37.656 -24.234 1 94.06 221 ARG A O 1
ATOM 1812 N N . ASP A 1 222 ? 1.736 -37.906 -26.422 1 94.38 222 ASP A N 1
ATOM 1813 C CA . ASP A 1 222 ? 0.616 -38.812 -26.578 1 94.38 222 ASP A CA 1
ATOM 1814 C C . ASP A 1 222 ? 0.851 -40.094 -25.781 1 94.38 222 ASP A C 1
ATOM 1816 O O . ASP A 1 222 ? -0.1 -40.812 -25.438 1 94.38 222 ASP A O 1
ATOM 1820 N N . ILE A 1 223 ? 2.078 -40.406 -25.516 1 95.31 223 ILE A N 1
ATOM 1821 C CA . ILE A 1 223 ? 2.408 -41.562 -24.719 1 95.31 223 ILE A CA 1
ATOM 1822 C C . ILE A 1 223 ? 2.23 -41.25 -23.234 1 95.31 223 ILE A C 1
ATOM 1824 O O . ILE A 1 223 ? 1.59 -42 -22.516 1 95.31 223 ILE A O 1
ATOM 1828 N N . ASP A 1 224 ? 2.699 -40.188 -22.828 1 95.94 224 ASP A N 1
ATOM 1829 C CA . ASP A 1 224 ? 2.789 -39.906 -21.391 1 95.94 224 ASP A CA 1
ATOM 1830 C C . ASP A 1 224 ? 1.573 -39.125 -20.906 1 95.94 224 ASP A C 1
ATOM 1832 O O . ASP A 1 224 ? 1.15 -39.25 -19.766 1 95.94 224 ASP A O 1
ATOM 1836 N N . ARG A 1 225 ? 1.052 -38.25 -21.828 1 97.19 225 ARG A N 1
ATOM 1837 C CA . ARG A 1 225 ? -0.086 -37.406 -21.484 1 97.19 225 ARG A CA 1
ATOM 1838 C C . ARG A 1 225 ? -1.045 -37.25 -22.656 1 97.19 225 ARG A C 1
ATOM 1840 O O . ARG A 1 225 ? -1.276 -36.156 -23.141 1 97.19 225 ARG A O 1
ATOM 1847 N N . PRO A 1 226 ? -1.665 -38.312 -23.031 1 96.62 226 PRO A N 1
ATOM 1848 C CA . PRO A 1 226 ? -2.619 -38.219 -24.141 1 96.62 226 PRO A CA 1
ATOM 1849 C C . PRO A 1 226 ? -3.826 -37.344 -23.797 1 96.62 226 PRO A C 1
ATOM 1851 O O . PRO A 1 226 ? -4.148 -37.156 -22.625 1 96.62 226 PRO A O 1
ATOM 1854 N N . VAL A 1 227 ? -4.441 -36.812 -24.828 1 97.69 227 VAL A N 1
ATOM 1855 C CA . VAL A 1 227 ? -5.719 -36.125 -24.641 1 97.69 227 VAL A CA 1
ATOM 1856 C C . VAL A 1 227 ? -6.816 -37.156 -24.359 1 97.69 227 VAL A C 1
ATOM 1858 O O . VAL A 1 227 ? -7.336 -37.781 -25.297 1 97.69 227 VAL A O 1
ATOM 1861 N N . VAL A 1 228 ? -7.195 -37.281 -23.141 1 96.62 228 VAL A N 1
ATOM 1862 C CA . VAL A 1 228 ? -8.148 -38.312 -22.734 1 96.62 228 VAL A CA 1
ATOM 1863 C C . VAL A 1 228 ? -9.5 -38.031 -23.391 1 96.62 228 VAL A C 1
ATOM 1865 O O . VAL A 1 228 ? -10 -36.906 -23.375 1 96.62 228 VAL A O 1
ATOM 1868 N N . GLY A 1 229 ? -10.133 -39.062 -23.969 1 95.5 229 GLY A N 1
ATOM 1869 C CA . GLY A 1 229 ? -11.406 -38.938 -24.656 1 95.5 229 GLY A CA 1
ATOM 1870 C C . GLY A 1 229 ? -11.273 -38.469 -26.094 1 95.5 229 GLY A C 1
ATOM 1871 O O . GLY A 1 229 ? -12.25 -38.469 -26.844 1 95.5 229 GLY A O 1
ATOM 1872 N N . GLY A 1 230 ? -10.055 -38.062 -26.547 1 96.06 230 GLY A N 1
ATOM 1873 C CA . GLY A 1 230 ? -9.797 -37.656 -27.922 1 96.06 230 GLY A CA 1
ATOM 1874 C C . GLY A 1 230 ? -9.984 -36.156 -28.156 1 96.06 230 GLY A C 1
ATOM 1875 O O . GLY A 1 230 ? -10.836 -35.531 -27.531 1 96.06 230 GLY A O 1
ATOM 1876 N N . VAL A 1 231 ? -9.297 -35.656 -29.125 1 95.88 231 VAL A N 1
ATOM 1877 C CA . VAL A 1 231 ? -9.266 -34.219 -29.422 1 95.88 231 VAL A CA 1
ATOM 1878 C C . VAL A 1 231 ? -10.617 -33.781 -29.984 1 95.88 231 VAL A C 1
ATOM 1880 O O . VAL A 1 231 ? -11.039 -32.625 -29.766 1 95.88 231 VAL A O 1
ATOM 1883 N N . ASN A 1 232 ? -11.328 -34.688 -30.578 1 95.25 232 ASN A N 1
ATOM 1884 C CA . ASN A 1 232 ? -12.562 -34.312 -31.266 1 95.25 232 ASN A CA 1
ATOM 1885 C C . ASN A 1 232 ? -13.758 -34.312 -30.312 1 95.25 232 ASN A C 1
ATOM 1887 O O . ASN A 1 232 ? -14.836 -33.812 -30.672 1 95.25 232 ASN A O 1
ATOM 1891 N N . ASN A 1 233 ? -13.602 -34.875 -29.125 1 95.69 233 ASN A N 1
ATOM 1892 C CA . ASN A 1 233 ? -14.688 -34.844 -28.156 1 95.69 233 ASN A CA 1
ATOM 1893 C C . ASN A 1 233 ? -14.82 -33.5 -27.469 1 95.69 233 ASN A C 1
ATOM 1895 O O . ASN A 1 233 ? -14.109 -33.219 -26.516 1 95.69 233 ASN A O 1
ATOM 1899 N N . THR A 1 234 ? -15.797 -32.781 -27.859 1 96.56 234 THR A N 1
ATOM 1900 C CA . THR A 1 234 ? -15.938 -31.391 -27.406 1 96.56 234 THR A CA 1
ATOM 1901 C C . THR A 1 234 ? -16.781 -31.328 -26.125 1 96.56 234 THR A C 1
ATOM 1903 O O . THR A 1 234 ? -17.094 -30.234 -25.641 1 96.56 234 THR A O 1
ATOM 1906 N N . THR A 1 235 ? -17.156 -32.469 -25.562 1 97.5 235 THR A N 1
ATOM 1907 C CA . THR A 1 235 ? -17.969 -32.469 -24.344 1 97.5 235 THR A CA 1
ATOM 1908 C C . THR A 1 235 ? -17.062 -32.531 -23.109 1 97.5 235 THR A C 1
ATOM 1910 O O . THR A 1 235 ? -17.562 -32.5 -21.969 1 97.5 235 THR A O 1
ATOM 1913 N N . LEU A 1 236 ? -15.805 -32.656 -23.328 1 97.94 236 LEU A N 1
ATOM 1914 C CA . LEU A 1 236 ? -14.844 -32.812 -22.234 1 97.94 236 LEU A CA 1
ATOM 1915 C C . LEU A 1 236 ? -13.977 -31.578 -22.094 1 97.94 236 LEU A C 1
ATOM 1917 O O . LEU A 1 236 ? -13.672 -30.906 -23.094 1 97.94 236 LEU A O 1
ATOM 1921 N N . ILE A 1 237 ? -13.648 -31.25 -20.891 1 98.5 237 ILE A N 1
ATOM 1922 C CA . ILE A 1 237 ? -12.656 -30.219 -20.562 1 98.5 237 ILE A CA 1
ATOM 1923 C C . ILE A 1 237 ? -11.43 -30.875 -19.922 1 98.5 237 ILE A C 1
ATOM 1925 O O . ILE A 1 237 ? -11.547 -31.578 -18.922 1 98.5 237 ILE A O 1
ATOM 1929 N N . SER A 1 238 ? -10.289 -30.641 -20.516 1 98.25 238 SER A N 1
ATOM 1930 C CA . SER A 1 238 ? -9.047 -31.25 -20.031 1 98.25 238 SER A CA 1
ATOM 1931 C C . SER A 1 238 ? -8.328 -30.328 -19.062 1 98.25 238 SER A C 1
ATOM 1933 O O . SER A 1 238 ? -8.602 -29.125 -19.016 1 98.25 238 SER A O 1
ATOM 1935 N N . ALA A 1 239 ? -7.449 -30.953 -18.281 1 97.88 239 ALA A N 1
ATOM 1936 C CA . ALA A 1 239 ? -6.57 -30.156 -17.422 1 97.88 239 ALA A CA 1
ATOM 1937 C C . ALA A 1 239 ? -5.574 -29.359 -18.266 1 97.88 239 ALA A C 1
ATOM 1939 O O . ALA A 1 239 ? -4.949 -29.891 -19.188 1 97.88 239 ALA A O 1
ATOM 1940 N N . ALA A 1 240 ? -5.441 -28.109 -17.922 1 97.31 240 ALA A N 1
ATOM 1941 C CA . ALA A 1 240 ? -4.555 -27.234 -18.672 1 97.31 240 ALA A CA 1
ATOM 1942 C C . ALA A 1 240 ? -3.131 -27.281 -18.125 1 97.31 240 ALA A C 1
ATOM 1944 O O . ALA A 1 240 ? -2.18 -26.906 -18.812 1 97.31 240 ALA A O 1
ATOM 1945 N N . CYS A 1 241 ? -2.953 -27.719 -16.922 1 94.88 241 CYS A N 1
ATOM 1946 C CA . CYS A 1 241 ? -1.659 -27.766 -16.25 1 94.88 241 CYS A CA 1
ATOM 1947 C C . CYS A 1 241 ? -1.518 -29.031 -15.414 1 94.88 241 CYS A C 1
ATOM 1949 O O . CYS A 1 241 ? -2.51 -29.562 -14.914 1 94.88 241 CYS A O 1
ATOM 1951 N N . GLU A 1 242 ? -0.245 -29.484 -15.336 1 93.38 242 GLU A N 1
ATOM 1952 C CA . GLU A 1 242 ? 0.055 -30.469 -14.289 1 93.38 242 GLU A CA 1
ATOM 1953 C C . GLU A 1 242 ? 0.004 -29.828 -12.906 1 93.38 242 GLU A C 1
ATOM 1955 O O . GLU A 1 242 ? 0.617 -28.781 -12.672 1 93.38 242 GLU A O 1
ATOM 1960 N N . SER A 1 243 ? -0.795 -30.484 -12.039 1 91.75 243 SER A N 1
ATOM 1961 C CA . SER A 1 243 ? -0.929 -29.859 -10.727 1 91.75 243 SER A CA 1
ATOM 1962 C C . SER A 1 243 ? -1.506 -30.828 -9.711 1 91.75 243 SER A C 1
ATOM 1964 O O . SER A 1 243 ? -1.756 -32 -10.023 1 91.75 243 SER A O 1
ATOM 1966 N N . LEU A 1 244 ? -1.518 -30.391 -8.5 1 90.5 244 LEU A N 1
ATOM 1967 C CA . LEU A 1 244 ? -2.322 -30.984 -7.441 1 90.5 244 LEU A CA 1
ATOM 1968 C C . LEU A 1 244 ? -3.557 -30.141 -7.152 1 90.5 244 LEU A C 1
ATOM 1970 O O . LEU A 1 244 ? -3.469 -28.906 -7.098 1 90.5 244 LEU A O 1
ATOM 1974 N N . SER A 1 245 ? -4.66 -30.844 -7.031 1 92.94 245 SER A N 1
ATOM 1975 C CA . SER A 1 245 ? -5.875 -30.094 -6.723 1 92.94 245 SER A CA 1
ATOM 1976 C C . SER A 1 245 ? -5.738 -29.328 -5.406 1 92.94 245 SER A C 1
ATOM 1978 O O . SER A 1 245 ? -5.289 -29.891 -4.402 1 92.94 245 SER A O 1
ATOM 1980 N N . TYR A 1 246 ? -6.07 -28.094 -5.457 1 91.38 246 TYR A N 1
ATOM 1981 C CA . TYR A 1 246 ? -5.988 -27.266 -4.266 1 91.38 246 TYR A CA 1
ATOM 1982 C C . TYR A 1 246 ? -7.379 -26.922 -3.74 1 91.38 246 TYR A C 1
ATOM 1984 O O . TYR A 1 246 ? -7.648 -27.062 -2.547 1 91.38 246 TYR A O 1
ATOM 1992 N N . ASN A 1 247 ? -8.211 -26.484 -4.605 1 91.94 247 ASN A N 1
ATOM 1993 C CA . ASN A 1 247 ? -9.539 -26.062 -4.199 1 91.94 247 ASN A CA 1
ATOM 1994 C C . ASN A 1 247 ? -10.539 -26.156 -5.352 1 91.94 247 ASN A C 1
ATOM 1996 O O . ASN A 1 247 ? -10.188 -25.859 -6.5 1 91.94 247 ASN A O 1
ATOM 2000 N N . VAL A 1 248 ? -11.727 -26.609 -5.004 1 94.38 248 VAL A N 1
ATOM 2001 C CA . VAL A 1 248 ? -12.867 -26.5 -5.902 1 94.38 248 VAL A CA 1
ATOM 2002 C C . VAL A 1 248 ? -13.969 -25.688 -5.23 1 94.38 248 VAL A C 1
ATOM 2004 O O . VAL A 1 248 ? -14.367 -25.969 -4.102 1 94.38 248 VAL A O 1
ATOM 2007 N N . SER A 1 249 ? -14.406 -24.688 -5.891 1 93.25 249 SER A N 1
ATOM 2008 C CA . SER A 1 249 ? -15.445 -23.812 -5.348 1 93.25 249 SER A CA 1
ATOM 2009 C C . SER A 1 249 ? -16.625 -23.703 -6.305 1 93.25 249 SER A C 1
ATOM 2011 O O . SER A 1 249 ? -16.438 -23.656 -7.523 1 93.25 249 SER A O 1
ATOM 2013 N N . TYR A 1 250 ? -17.766 -23.656 -5.719 1 93.44 250 TYR A N 1
ATOM 2014 C CA . TYR A 1 250 ? -19 -23.469 -6.465 1 93.44 250 TYR A CA 1
ATOM 2015 C C . TYR A 1 250 ? -19.703 -22.188 -6.027 1 93.44 250 TYR A C 1
ATOM 2017 O O . TYR A 1 250 ? -19.359 -21.594 -4.996 1 93.44 250 TYR A O 1
ATOM 2025 N N . ASP A 1 251 ? -20.578 -21.719 -6.875 1 93.44 251 ASP A N 1
ATOM 2026 C CA . ASP A 1 251 ? -21.375 -20.531 -6.594 1 93.44 251 ASP A CA 1
ATOM 2027 C C . ASP A 1 251 ? -20.484 -19.344 -6.215 1 93.44 251 ASP A C 1
ATOM 2029 O O . ASP A 1 251 ? -20.688 -18.719 -5.172 1 93.44 251 ASP A O 1
ATOM 2033 N N . VAL A 1 252 ? -19.406 -19.188 -7.02 1 93.38 252 VAL A N 1
ATOM 2034 C CA . VAL A 1 252 ? -18.438 -18.141 -6.734 1 93.38 252 VAL A CA 1
ATOM 2035 C C . VAL A 1 252 ? -19.078 -16.766 -6.945 1 93.38 252 VAL A C 1
ATOM 2037 O O . VAL A 1 252 ? -19.859 -16.594 -7.875 1 93.38 252 VAL A O 1
ATOM 2040 N N . GLN A 1 253 ? -18.719 -15.812 -6.074 1 91.31 253 GLN A N 1
ATOM 2041 C CA . GLN A 1 253 ? -19.344 -14.484 -6.102 1 91.31 253 GLN A CA 1
ATOM 2042 C C . GLN A 1 253 ? -18.406 -13.453 -6.715 1 91.31 253 GLN A C 1
ATOM 2044 O O . GLN A 1 253 ? -17.188 -13.672 -6.793 1 91.31 253 GLN A O 1
ATOM 2049 N N . SER A 1 254 ? -19.031 -12.367 -7.203 1 91.19 254 SER A N 1
ATOM 2050 C CA . SER A 1 254 ? -18.234 -11.266 -7.73 1 91.19 254 SER A CA 1
ATOM 2051 C C . SER A 1 254 ? -17.297 -10.711 -6.672 1 91.19 254 SER A C 1
ATOM 2053 O O . SER A 1 254 ? -16.094 -10.531 -6.926 1 91.19 254 SER A O 1
ATOM 2055 N N . LEU A 1 255 ? -17.922 -10.289 -5.598 1 87.19 255 LEU A N 1
ATOM 2056 C CA . LEU A 1 255 ? -17.156 -9.836 -4.441 1 87.19 255 LEU A CA 1
ATOM 2057 C C . LEU A 1 255 ? -17.453 -10.711 -3.223 1 87.19 255 LEU A C 1
ATOM 2059 O O . LEU A 1 255 ? -18.609 -10.992 -2.922 1 87.19 255 LEU A O 1
ATOM 2063 N N . ASP A 1 256 ? -16.406 -11.227 -2.803 1 76.31 256 ASP A N 1
ATOM 2064 C CA . ASP A 1 256 ? -16.578 -12.016 -1.588 1 76.31 256 ASP A CA 1
ATOM 2065 C C . ASP A 1 256 ? -15.57 -11.609 -0.516 1 76.31 256 ASP A C 1
ATOM 2067 O O . ASP A 1 256 ? -14.5 -11.078 -0.83 1 76.31 256 ASP A O 1
ATOM 2071 N N . THR A 1 257 ? -16.047 -11.195 0.696 1 58.97 257 THR A N 1
ATOM 2072 C CA . THR A 1 257 ? -15.141 -10.82 1.783 1 58.97 257 THR A CA 1
ATOM 2073 C C . THR A 1 257 ? -14.625 -12.062 2.504 1 58.97 257 THR A C 1
ATOM 2075 O O . THR A 1 257 ? -15.305 -13.086 2.559 1 58.97 257 THR A O 1
ATOM 2078 N N . LEU A 1 258 ? -13.172 -12.086 2.633 1 52.06 258 LEU A N 1
ATOM 2079 C CA . LEU A 1 258 ? -12.562 -13.141 3.438 1 52.06 258 LEU A CA 1
ATOM 2080 C C . LEU A 1 258 ? -13.266 -13.258 4.789 1 52.06 258 LEU A C 1
ATOM 2082 O O . LEU A 1 258 ? -13.43 -12.266 5.496 1 52.06 258 LEU A O 1
ATOM 2086 N N . VAL A 1 259 ? -14.352 -13.938 4.848 1 45.56 259 VAL A N 1
ATOM 2087 C CA . VAL A 1 259 ? -14.906 -14.18 6.18 1 45.56 259 VAL A CA 1
ATOM 2088 C C . VAL A 1 259 ? -13.852 -14.859 7.051 1 45.56 259 VAL A C 1
ATOM 2090 O O . VAL A 1 259 ? -12.891 -15.438 6.543 1 45.56 259 VAL A O 1
ATOM 2093 N N . PHE A 1 260 ? -14.008 -14.797 8.375 1 41.66 260 PHE A N 1
ATOM 2094 C CA . PHE A 1 260 ? -13.164 -15.266 9.469 1 41.66 260 PHE A CA 1
ATOM 2095 C C . PHE A 1 260 ? -12.328 -16.469 9.031 1 41.66 260 PHE A C 1
ATOM 2097 O O . PHE A 1 260 ? -11.172 -16.609 9.438 1 41.66 260 PHE A O 1
ATOM 2104 N N . LYS A 1 261 ? -12.922 -17.609 8.68 1 45.97 261 LYS A N 1
ATOM 2105 C CA . LYS A 1 261 ? -12.188 -18.875 8.672 1 45.97 261 LYS A CA 1
ATOM 2106 C C . LYS A 1 261 ? -12.023 -19.406 7.25 1 45.97 261 LYS A C 1
ATOM 2108 O O . LYS A 1 261 ? -11.422 -20.469 7.039 1 45.97 261 LYS A O 1
ATOM 2113 N N . GLY A 1 262 ? -12.188 -18.672 6.258 1 59 262 GLY A N 1
ATOM 2114 C CA . GLY A 1 262 ? -11.953 -19.297 4.973 1 59 262 GLY A CA 1
ATOM 2115 C C . GLY A 1 262 ? -11.664 -18.312 3.859 1 59 262 GLY A C 1
ATOM 2116 O O . GLY A 1 262 ? -11.93 -17.125 3.998 1 59 262 GLY A O 1
ATOM 2117 N N . GLU A 1 263 ? -10.695 -18.672 2.977 1 67.38 263 GLU A N 1
ATOM 2118 C CA . GLU A 1 263 ? -10.359 -17.859 1.808 1 67.38 263 GLU A CA 1
ATOM 2119 C C . GLU A 1 263 ? -11.414 -18.016 0.71 1 67.38 263 GLU A C 1
ATOM 2121 O O . GLU A 1 263 ? -11.977 -19.094 0.534 1 67.38 263 GLU A O 1
ATOM 2126 N N . THR A 1 264 ? -11.906 -16.875 0.257 1 74.19 264 THR A N 1
ATOM 2127 C CA . THR A 1 264 ? -12.844 -16.922 -0.864 1 74.19 264 THR A CA 1
ATOM 2128 C C . THR A 1 264 ? -12.281 -16.172 -2.066 1 74.19 264 THR A C 1
ATOM 2130 O O . THR A 1 264 ? -11.438 -15.289 -1.915 1 74.19 264 THR A O 1
ATOM 2133 N N . TYR A 1 265 ? -12.75 -16.75 -3.186 1 81.38 265 TYR A N 1
ATOM 2134 C CA . TYR A 1 265 ? -12.461 -16.016 -4.418 1 81.38 265 TYR A CA 1
ATOM 2135 C C . TYR A 1 265 ? -13.352 -14.789 -4.539 1 81.38 265 TYR A C 1
ATOM 2137 O O . TYR A 1 265 ? -14.539 -14.836 -4.211 1 81.38 265 TYR A O 1
ATOM 2145 N N . SER A 1 266 ? -12.758 -13.734 -4.973 1 90.81 266 SER A N 1
ATOM 2146 C CA . SER A 1 266 ? -13.5 -12.633 -5.574 1 90.81 266 SER A CA 1
ATOM 2147 C C . SER A 1 266 ? -13.266 -12.562 -7.082 1 90.81 266 SER A C 1
ATOM 2149 O O . SER A 1 266 ? -12.18 -12.195 -7.531 1 90.81 266 SER A O 1
ATOM 2151 N N . LEU A 1 267 ? -14.328 -12.914 -7.801 1 95.06 267 LEU A N 1
ATOM 2152 C CA . LEU A 1 267 ? -14.18 -12.984 -9.25 1 95.06 267 LEU A CA 1
ATOM 2153 C C . LEU A 1 267 ? -13.703 -11.648 -9.812 1 95.06 267 LEU A C 1
ATOM 2155 O O . LEU A 1 267 ? -12.875 -11.617 -10.727 1 95.06 267 LEU A O 1
ATOM 2159 N N . LYS A 1 268 ? -14.242 -10.586 -9.266 1 95.31 268 LYS A N 1
ATOM 2160 C CA . LYS A 1 268 ? -13.836 -9.258 -9.711 1 95.31 268 LYS A CA 1
ATOM 2161 C C . LYS A 1 268 ? -12.328 -9.062 -9.594 1 95.31 268 LYS A C 1
ATOM 2163 O O . LYS A 1 268 ? -11.695 -8.5 -10.484 1 95.31 268 LYS A O 1
ATOM 2168 N N . HIS A 1 269 ? -11.805 -9.562 -8.516 1 95.25 269 HIS A N 1
ATOM 2169 C CA . HIS A 1 269 ? -10.375 -9.422 -8.258 1 95.25 269 HIS A CA 1
ATOM 2170 C C . HIS A 1 269 ? -9.57 -10.438 -9.062 1 95.25 269 HIS A C 1
ATOM 2172 O O . HIS A 1 269 ? -8.586 -10.078 -9.719 1 95.25 269 HIS A O 1
ATOM 2178 N N . LEU A 1 270 ? -9.992 -11.648 -9.039 1 96.31 270 LEU A N 1
ATOM 2179 C CA . LEU A 1 270 ? -9.305 -12.727 -9.742 1 96.31 270 LEU A CA 1
ATOM 2180 C C . LEU A 1 270 ? -9.164 -12.406 -11.227 1 96.31 270 LEU A C 1
ATOM 2182 O O . LEU A 1 270 ? -8.102 -12.609 -11.805 1 96.31 270 LEU A O 1
ATOM 2186 N N . LEU A 1 271 ? -10.242 -11.852 -11.789 1 97.81 271 LEU A N 1
ATOM 2187 C CA . LEU A 1 271 ? -10.266 -11.586 -13.219 1 97.81 271 LEU A CA 1
ATOM 2188 C C . LEU A 1 271 ? -9.93 -10.125 -13.516 1 97.81 271 LEU A C 1
ATOM 2190 O O . LEU A 1 271 ? -10.18 -9.641 -14.617 1 97.81 271 LEU A O 1
ATOM 2194 N N . ASN A 1 272 ? -9.406 -9.422 -12.523 1 96.75 272 ASN A N 1
ATOM 2195 C CA . ASN A 1 272 ? -8.875 -8.07 -12.664 1 96.75 272 ASN A CA 1
ATOM 2196 C C . ASN A 1 272 ? -9.922 -7.113 -13.227 1 96.75 272 ASN A C 1
ATOM 2198 O O . ASN A 1 272 ? -9.633 -6.34 -14.141 1 96.75 272 ASN A O 1
ATOM 2202 N N . ASN A 1 273 ? -11.133 -7.227 -12.742 1 95.81 273 ASN A N 1
ATOM 2203 C CA . ASN A 1 273 ? -12.242 -6.336 -13.078 1 95.81 273 ASN A CA 1
ATOM 2204 C C . ASN A 1 273 ? -12.594 -6.422 -14.562 1 95.81 273 ASN A C 1
ATOM 2206 O O . ASN A 1 273 ? -13.047 -5.441 -15.156 1 95.81 273 ASN A O 1
ATOM 2210 N N . ASP A 1 274 ? -12.289 -7.508 -15.195 1 97.06 274 ASP A N 1
ATOM 2211 C CA . ASP A 1 274 ? -12.586 -7.66 -16.609 1 97.06 274 ASP A CA 1
ATOM 2212 C C . ASP A 1 274 ? -14.094 -7.629 -16.859 1 97.06 274 ASP A C 1
ATOM 2214 O O . ASP A 1 274 ? -14.867 -8.156 -16.062 1 97.06 274 ASP A O 1
ATOM 2218 N N . PRO A 1 275 ? -14.508 -7.129 -17.984 1 96.88 275 PRO A N 1
ATOM 2219 C CA . PRO A 1 275 ? -15.93 -7.031 -18.297 1 96.88 275 PRO A CA 1
ATOM 2220 C C . PRO A 1 275 ? -16.609 -8.398 -18.422 1 96.88 275 PRO A C 1
ATOM 2222 O O . PRO A 1 275 ? -17.828 -8.492 -18.359 1 96.88 275 PRO A O 1
ATOM 2225 N N . PHE A 1 276 ? -15.883 -9.492 -18.594 1 97.31 276 PHE A N 1
ATOM 2226 C CA . PHE A 1 276 ? -16.453 -10.828 -18.703 1 97.31 276 PHE A CA 1
ATOM 2227 C C . PHE A 1 276 ? -16.812 -11.375 -17.328 1 97.31 276 PHE A C 1
ATOM 2229 O O . PHE A 1 276 ? -17.5 -12.398 -17.219 1 97.31 276 PHE A O 1
ATOM 2236 N N . THR A 1 277 ? -16.453 -10.688 -16.281 1 97.25 277 THR A N 1
ATOM 2237 C CA . THR A 1 277 ? -16.531 -11.188 -14.906 1 97.25 277 THR A CA 1
ATOM 2238 C C . THR A 1 277 ? -17.969 -11.594 -14.562 1 97.25 277 THR A C 1
ATOM 2240 O O . THR A 1 277 ? -18.203 -12.68 -14.031 1 97.25 277 THR A O 1
ATOM 2243 N N . PRO A 1 278 ? -18.984 -10.773 -14.875 1 96.56 278 PRO A N 1
ATOM 2244 C CA . PRO A 1 278 ? -20.359 -11.117 -14.484 1 96.56 278 PRO A CA 1
ATOM 2245 C C . PRO A 1 278 ? -20.812 -12.453 -15.055 1 96.56 278 PRO A C 1
ATOM 2247 O O . PRO A 1 278 ? -21.641 -13.133 -14.445 1 96.56 278 PRO A O 1
ATOM 2250 N N . GLN A 1 279 ? -20.266 -12.875 -16.156 1 97 279 GLN A N 1
ATOM 2251 C CA . GLN A 1 279 ? -20.672 -14.117 -16.797 1 97 279 GLN A CA 1
ATOM 2252 C C . GLN A 1 279 ? -20.281 -15.328 -15.953 1 97 279 GLN A C 1
ATOM 2254 O O . GLN A 1 279 ? -20.828 -16.422 -16.141 1 97 279 GLN A O 1
ATOM 2259 N N . PHE A 1 280 ? -19.406 -15.164 -15.086 1 97.62 280 PHE A N 1
ATOM 2260 C CA . PHE A 1 280 ? -18.875 -16.297 -14.328 1 97.62 280 PHE A CA 1
ATOM 2261 C C . PHE A 1 280 ? -19.438 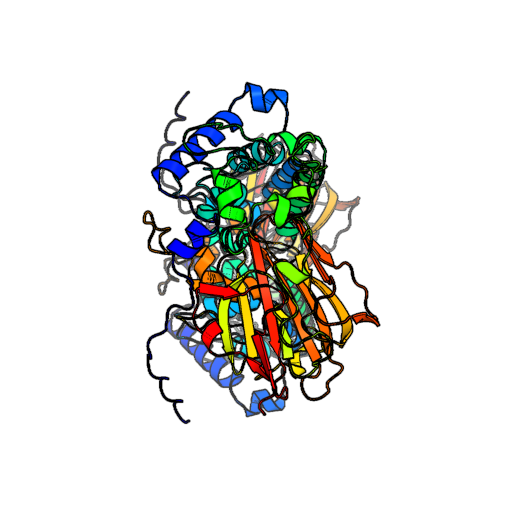-16.297 -12.906 1 97.62 280 PHE A C 1
ATOM 2263 O O . PHE A 1 280 ? -19.156 -17.219 -12.133 1 97.62 280 PHE A O 1
ATOM 2270 N N . GLU A 1 281 ? -20.219 -15.242 -12.539 1 96 281 GLU A N 1
ATOM 2271 C CA . GLU A 1 281 ? -20.859 -15.234 -11.234 1 96 281 GLU A CA 1
ATOM 2272 C C . GLU A 1 281 ? -21.734 -16.484 -11.039 1 96 281 GLU A C 1
ATOM 2274 O O . GLU A 1 281 ? -22.422 -16.891 -11.969 1 96 281 GLU A O 1
ATOM 2279 N N . HIS A 1 282 ? -21.625 -17.062 -9.797 1 95.56 282 HIS A N 1
ATOM 2280 C CA . HIS A 1 282 ? -22.344 -18.266 -9.414 1 95.56 282 HIS A CA 1
ATOM 2281 C C . HIS A 1 282 ? -21.828 -19.484 -10.164 1 95.56 282 HIS A C 1
ATOM 2283 O O . HIS A 1 282 ? -22.484 -20.531 -10.188 1 95.56 282 HIS A O 1
ATOM 2289 N N . GLY A 1 283 ? -20.703 -19.391 -10.852 1 97 283 GLY A N 1
ATOM 2290 C CA . GLY A 1 283 ? -20.047 -20.516 -11.5 1 97 283 GLY A CA 1
ATOM 2291 C C . GLY A 1 283 ? -19.156 -21.297 -10.562 1 97 283 GLY A C 1
ATOM 2292 O O . GLY A 1 283 ? -19.406 -21.359 -9.359 1 97 283 GLY A O 1
ATOM 2293 N N . SER A 1 284 ? -18.219 -22.062 -11.227 1 96.81 284 SER A N 1
ATOM 2294 C CA . SER A 1 284 ? -17.328 -22.906 -10.453 1 96.81 284 SER A CA 1
ATOM 2295 C C . SER A 1 284 ? -15.875 -22.688 -10.852 1 96.81 284 SER A C 1
ATOM 2297 O O . SER A 1 284 ? -15.586 -22.234 -11.961 1 96.81 284 SER A O 1
ATOM 2299 N N . ILE A 1 285 ? -14.969 -22.922 -9.914 1 96.75 285 ILE A N 1
ATOM 2300 C CA . ILE A 1 285 ? -13.531 -22.766 -10.141 1 96.75 285 ILE A CA 1
ATOM 2301 C C . ILE A 1 285 ? -12.797 -24.016 -9.641 1 96.75 285 ILE A C 1
ATOM 2303 O O . ILE A 1 285 ? -13.094 -24.531 -8.555 1 96.75 285 ILE A O 1
ATOM 2307 N N . LEU A 1 286 ? -11.961 -24.562 -10.414 1 97.12 286 LEU A N 1
ATOM 2308 C CA . LEU A 1 286 ? -10.969 -25.562 -10.023 1 97.12 286 LEU A CA 1
ATOM 2309 C C . LEU A 1 286 ? -9.578 -24.938 -9.969 1 97.12 286 LEU A C 1
ATOM 2311 O O . LEU A 1 286 ? -9.102 -24.375 -10.953 1 97.12 286 LEU A O 1
ATOM 2315 N N . GLN A 1 287 ? -8.961 -24.969 -8.836 1 95.12 287 GLN A N 1
ATOM 2316 C CA . GLN A 1 287 ? -7.605 -24.453 -8.672 1 95.12 287 GLN A CA 1
ATOM 2317 C C . GLN A 1 287 ? -6.625 -25.562 -8.312 1 95.12 287 GLN A C 1
ATOM 2319 O O . GLN A 1 287 ? -6.945 -26.438 -7.512 1 95.12 287 GLN A O 1
ATOM 2324 N N . GLY A 1 288 ? -5.52 -25.531 -8.977 1 93.12 288 GLY A N 1
ATOM 2325 C CA . GLY A 1 288 ? -4.438 -26.453 -8.656 1 93.12 288 GLY A CA 1
ATOM 2326 C C . GLY A 1 288 ? -3.146 -25.734 -8.289 1 93.12 288 GLY A C 1
ATOM 2327 O O . GLY A 1 288 ? -3.033 -24.516 -8.445 1 93.12 288 GLY A O 1
ATOM 2328 N N . PHE A 1 289 ? -2.285 -26.5 -7.781 1 89.62 289 PHE A N 1
ATOM 2329 C CA . PHE A 1 289 ? -0.961 -26.031 -7.391 1 89.62 289 PHE A CA 1
ATOM 2330 C C . PHE A 1 289 ? 0.126 -26.891 -8.016 1 89.62 289 PHE A C 1
ATOM 2332 O O . PHE A 1 289 ? -0.02 -28.125 -8.102 1 89.62 289 PHE A O 1
ATOM 2339 N N . LEU A 1 290 ? 1.192 -26.203 -8.516 1 87.44 290 LEU A N 1
ATOM 2340 C CA . LEU A 1 290 ? 2.234 -26.938 -9.227 1 87.44 290 LEU A CA 1
ATOM 2341 C C . LEU A 1 290 ? 3.473 -27.109 -8.352 1 87.44 290 LEU A C 1
ATOM 2343 O O . LEU A 1 290 ? 3.863 -26.172 -7.637 1 87.44 290 LEU A O 1
ATOM 2347 N N . ASN A 1 291 ? 4.047 -28.203 -8.555 1 78.19 291 ASN A N 1
ATOM 2348 C CA . ASN A 1 291 ? 5.348 -28.484 -7.953 1 78.19 291 ASN A CA 1
ATOM 2349 C C . ASN A 1 291 ? 6.492 -27.984 -8.836 1 78.19 291 ASN A C 1
ATOM 2351 O O . ASN A 1 291 ? 6.336 -27.859 -10.047 1 78.19 291 ASN A O 1
ATOM 2355 N N . VAL A 1 292 ? 7.621 -27.844 -8.18 1 80.62 292 VAL A N 1
ATOM 2356 C CA . VAL A 1 292 ? 8.781 -27.344 -8.914 1 80.62 292 VAL A CA 1
ATOM 2357 C C . VAL A 1 292 ? 9.273 -28.406 -9.891 1 80.62 292 VAL A C 1
ATOM 2359 O O . VAL A 1 292 ? 9.875 -28.094 -10.914 1 80.62 292 VAL A O 1
ATOM 2362 N N . THR A 1 293 ? 9.008 -29.703 -9.656 1 85.94 293 THR A N 1
ATOM 2363 C CA . THR A 1 293 ? 9.492 -30.781 -10.508 1 85.94 293 THR A CA 1
ATOM 2364 C C . THR A 1 293 ? 8.477 -31.094 -11.609 1 85.94 293 THR A C 1
ATOM 2366 O O . THR A 1 293 ? 8.75 -31.906 -12.5 1 85.94 293 THR A O 1
ATOM 2369 N N . ALA A 1 294 ? 7.383 -30.438 -11.57 1 88.5 294 ALA A N 1
ATOM 2370 C CA . ALA A 1 294 ? 6.301 -30.734 -12.508 1 88.5 294 ALA A CA 1
ATOM 2371 C C . ALA A 1 294 ? 6.598 -30.172 -13.891 1 88.5 294 ALA A C 1
ATOM 2373 O O . ALA A 1 294 ? 7.656 -29.578 -14.109 1 88.5 294 ALA A O 1
ATOM 2374 N N . TYR A 1 295 ? 5.812 -30.656 -14.82 1 94.06 295 TYR A N 1
ATOM 2375 C CA . TYR A 1 295 ? 5.773 -30.078 -16.156 1 94.06 295 TYR A CA 1
ATOM 2376 C C . TYR A 1 295 ? 5.137 -28.688 -16.141 1 94.06 295 TYR A C 1
ATOM 2378 O O . TYR A 1 295 ? 4.02 -28.531 -15.648 1 94.06 295 TYR A O 1
ATOM 2386 N N . HIS A 1 296 ? 5.824 -27.641 -16.703 1 94.69 296 HIS A N 1
ATOM 2387 C CA . HIS A 1 296 ? 5.426 -26.266 -16.453 1 94.69 296 HIS A CA 1
ATOM 2388 C C . HIS A 1 296 ? 4.871 -25.609 -17.719 1 94.69 296 HIS A C 1
ATOM 2390 O O . HIS A 1 296 ? 4.852 -24.375 -17.828 1 94.69 296 HIS A O 1
ATOM 2396 N N . ARG A 1 297 ? 4.465 -26.328 -18.672 1 96.19 297 ARG A N 1
ATOM 2397 C CA . ARG A 1 297 ? 3.771 -25.797 -19.844 1 96.19 297 ARG A CA 1
ATOM 2398 C C . ARG A 1 297 ? 2.268 -26.031 -19.75 1 96.19 297 ARG A C 1
ATOM 2400 O O . ARG A 1 297 ? 1.815 -26.891 -19 1 96.19 297 ARG A O 1
ATOM 2407 N N . TRP A 1 298 ? 1.553 -25.234 -20.516 1 97.38 298 TRP A N 1
ATOM 2408 C CA . TRP A 1 298 ? 0.094 -25.266 -20.5 1 97.38 298 TRP A CA 1
ATOM 2409 C C . TRP A 1 298 ? -0.455 -25.828 -21.797 1 97.38 298 TRP A C 1
ATOM 2411 O O . TRP A 1 298 ? 0.138 -25.641 -22.859 1 97.38 298 TRP A O 1
ATOM 2421 N N . HIS A 1 299 ? -1.575 -26.5 -21.703 1 98.25 299 HIS A N 1
ATOM 2422 C CA . HIS A 1 299 ? -2.248 -27.016 -22.875 1 98.25 299 HIS A CA 1
ATOM 2423 C C . HIS A 1 299 ? -3.729 -26.641 -22.875 1 98.25 299 HIS A C 1
ATOM 2425 O O . HIS A 1 299 ? -4.34 -26.516 -21.812 1 98.25 299 HIS A O 1
ATOM 2431 N N . ALA A 1 300 ? -4.277 -26.516 -24.047 1 98.69 300 ALA A N 1
ATOM 2432 C CA . ALA A 1 300 ? -5.668 -26.094 -24.203 1 98.69 300 ALA A CA 1
ATOM 2433 C C . ALA A 1 300 ? -6.629 -27.125 -23.609 1 98.69 300 ALA A C 1
ATOM 2435 O O . ALA A 1 300 ? -6.551 -28.312 -23.953 1 98.69 300 ALA A O 1
ATOM 2436 N N . PRO A 1 301 ? -7.551 -26.656 -22.828 1 98.62 301 PRO A N 1
ATOM 2437 C CA . PRO A 1 301 ? -8.484 -27.578 -22.203 1 98.62 301 PRO A CA 1
ATOM 2438 C C . PRO A 1 301 ? -9.695 -27.906 -23.078 1 98.62 301 PRO A C 1
ATOM 2440 O O . PRO A 1 301 ? -10.414 -28.859 -22.828 1 98.62 301 PRO A O 1
ATOM 2443 N N . VAL A 1 302 ? -9.945 -27.094 -24.078 1 98.69 302 VAL A N 1
ATOM 2444 C CA . VAL A 1 302 ? -11.086 -27.25 -24.969 1 98.69 302 VAL A CA 1
ATOM 2445 C C . VAL A 1 302 ? -10.688 -26.891 -26.391 1 98.69 302 VAL A C 1
ATOM 2447 O O . VAL A 1 302 ? -9.703 -26.172 -26.609 1 98.69 302 VAL A O 1
ATOM 2450 N N . ASN A 1 303 ? -11.469 -27.516 -27.297 1 98.62 303 ASN A N 1
ATOM 2451 C CA . ASN A 1 303 ? -11.469 -26.906 -28.625 1 98.62 303 ASN A CA 1
ATOM 2452 C C . ASN A 1 303 ? -12.172 -25.547 -28.609 1 98.62 303 ASN A C 1
ATOM 2454 O O . ASN A 1 303 ? -13.312 -25.438 -28.141 1 98.62 303 ASN A O 1
ATOM 2458 N N . GLY A 1 304 ? -11.484 -24.547 -29.031 1 98.62 304 GLY A N 1
ATOM 2459 C CA . GLY A 1 304 ? -12.109 -23.234 -28.969 1 98.62 304 GLY A CA 1
ATOM 2460 C C . GLY A 1 304 ? -11.195 -22.109 -29.469 1 98.62 304 GLY A C 1
ATOM 2461 O O . GLY A 1 304 ? -10.133 -22.375 -30.031 1 98.62 304 GLY A O 1
ATOM 2462 N N . THR A 1 305 ? -11.633 -20.875 -29.297 1 98.81 305 THR A N 1
ATOM 2463 C CA . THR A 1 305 ? -10.914 -19.688 -29.766 1 98.81 305 THR A CA 1
ATOM 2464 C C . THR A 1 305 ? -10.492 -18.828 -28.578 1 98.81 305 THR A C 1
ATOM 2466 O O . THR A 1 305 ? -11.297 -18.531 -27.688 1 98.81 305 THR A O 1
ATOM 2469 N N . ILE A 1 306 ? -9.188 -18.5 -28.594 1 98.81 306 ILE A N 1
ATOM 2470 C CA . ILE A 1 306 ? -8.695 -17.562 -27.594 1 98.81 306 ILE A CA 1
ATOM 2471 C C . ILE A 1 306 ? -9.367 -16.203 -27.781 1 98.81 306 ILE A C 1
ATOM 2473 O O . ILE A 1 306 ? -9.195 -15.562 -28.828 1 98.81 306 ILE A O 1
ATOM 2477 N N . VAL A 1 307 ? -10.07 -15.719 -26.781 1 98.69 307 VAL A N 1
ATOM 2478 C CA . VAL A 1 307 ? -10.82 -14.469 -26.906 1 98.69 307 VAL A CA 1
ATOM 2479 C C . VAL A 1 307 ? -9.969 -13.312 -26.375 1 98.69 307 VAL A C 1
ATOM 2481 O O . VAL A 1 307 ? -9.984 -12.211 -26.938 1 98.69 307 VAL A O 1
ATOM 2484 N N . LYS A 1 308 ? -9.359 -13.508 -25.328 1 97.88 308 LYS A N 1
ATOM 2485 C CA . LYS A 1 308 ? -8.641 -12.438 -24.641 1 97.88 308 LYS A CA 1
ATOM 2486 C C . LYS A 1 308 ? -7.52 -12.992 -23.766 1 97.88 308 LYS A C 1
ATOM 2488 O O . LYS A 1 308 ? -7.691 -14.031 -23.125 1 97.88 308 LYS A O 1
ATOM 2493 N N . ILE A 1 309 ? -6.34 -12.359 -23.75 1 98.44 309 ILE A N 1
ATOM 2494 C CA . ILE A 1 309 ? -5.223 -12.648 -22.859 1 98.44 309 ILE A CA 1
ATOM 2495 C C . ILE A 1 309 ? -4.824 -11.375 -22.109 1 98.44 309 ILE A C 1
ATOM 2497 O O . ILE A 1 309 ? -4.566 -10.344 -22.719 1 98.44 309 ILE A O 1
ATOM 2501 N N . ILE A 1 310 ? -4.816 -11.414 -20.766 1 97.44 310 ILE A N 1
ATOM 2502 C CA . ILE A 1 310 ? -4.508 -10.266 -19.922 1 97.44 310 ILE A CA 1
ATOM 2503 C C . ILE A 1 310 ? -3.336 -10.602 -19 1 97.44 310 ILE A C 1
ATOM 2505 O O . ILE A 1 310 ? -3.375 -11.594 -18.281 1 97.44 310 ILE A O 1
ATOM 2509 N N . ASN A 1 311 ? -2.291 -9.797 -19.062 1 95.62 311 ASN A N 1
ATOM 2510 C CA . ASN A 1 311 ? -1.214 -9.891 -18.078 1 95.62 311 ASN A CA 1
ATOM 2511 C C . ASN A 1 311 ? -1.457 -8.977 -16.891 1 95.62 311 ASN A C 1
ATOM 2513 O O . ASN A 1 311 ? -1.629 -7.766 -17.047 1 95.62 311 ASN A O 1
ATOM 2517 N N . VAL A 1 312 ? -1.525 -9.523 -15.734 1 95.19 312 VAL A N 1
ATOM 2518 C CA . VAL A 1 312 ? -1.712 -8.773 -14.5 1 95.19 312 VAL A CA 1
ATOM 2519 C C . VAL A 1 312 ? -0.416 -8.773 -13.688 1 95.19 312 VAL A C 1
ATOM 2521 O O . VAL A 1 312 ? 0.024 -9.82 -13.211 1 95.19 312 VAL A O 1
ATOM 2524 N N . PRO A 1 313 ? 0.275 -7.637 -13.508 1 91.44 313 PRO A N 1
ATOM 2525 C CA . PRO A 1 313 ? 1.536 -7.617 -12.766 1 91.44 313 PRO A CA 1
ATOM 2526 C C . PRO A 1 313 ? 1.386 -8.133 -11.336 1 91.44 313 PRO A C 1
ATOM 2528 O O . PRO A 1 313 ? 2.234 -8.891 -10.852 1 91.44 313 PRO A O 1
ATOM 2531 N N . GLY A 1 314 ? 0.365 -7.738 -10.57 1 92.12 314 GLY A N 1
ATOM 2532 C CA . GLY A 1 314 ? -0.016 -8.25 -9.266 1 92.12 314 GLY A CA 1
ATOM 2533 C C . GLY A 1 314 ? 1.104 -8.172 -8.242 1 92.12 314 GLY A C 1
ATOM 2534 O O . GLY A 1 314 ? 1.886 -7.219 -8.242 1 92.12 314 GLY A O 1
ATOM 2535 N N . THR A 1 315 ? 1.117 -9.133 -7.246 1 94.62 315 THR A N 1
ATOM 2536 C CA . THR A 1 315 ? 2.074 -9.195 -6.145 1 94.62 315 THR A CA 1
ATOM 2537 C C . THR A 1 315 ? 2.82 -10.531 -6.152 1 94.62 315 THR A C 1
ATOM 2539 O O . THR A 1 315 ? 2.406 -11.477 -6.828 1 94.62 315 THR A O 1
ATOM 2542 N N . TYR A 1 316 ? 3.914 -10.625 -5.379 1 93.25 316 TYR A N 1
ATOM 2543 C CA . TYR A 1 316 ? 4.742 -11.828 -5.387 1 93.25 316 TYR A CA 1
ATOM 2544 C C . TYR A 1 316 ? 4.762 -12.484 -4.016 1 93.25 316 TYR A C 1
ATOM 2546 O O . TYR A 1 316 ? 4.785 -13.719 -3.91 1 93.25 316 TYR A O 1
ATOM 2554 N N . PHE A 1 317 ? 4.719 -11.68 -2.98 1 93.5 317 PHE A N 1
ATOM 2555 C CA . PHE A 1 317 ? 5.027 -12.219 -1.663 1 93.5 317 PHE A CA 1
ATOM 2556 C C . PHE A 1 317 ? 3.918 -11.898 -0.669 1 93.5 317 PHE A C 1
ATOM 2558 O O . PHE A 1 317 ? 4.184 -11.695 0.519 1 93.5 317 PHE A O 1
ATOM 2565 N N . ALA A 1 318 ? 2.76 -11.797 -1.121 1 89.5 318 ALA A N 1
ATOM 2566 C CA . ALA A 1 318 ? 1.646 -11.484 -0.228 1 89.5 318 ALA A CA 1
ATOM 2567 C C . ALA A 1 318 ? 1.044 -12.758 0.364 1 89.5 318 ALA A C 1
ATOM 2569 O O . ALA A 1 318 ? 0.938 -13.781 -0.319 1 89.5 318 ALA A O 1
ATOM 2570 N N . GLN A 1 319 ? 0.716 -12.664 1.58 1 89.62 319 GLN A N 1
ATOM 2571 C CA . GLN A 1 319 ? 0.022 -13.695 2.34 1 89.62 319 GLN A CA 1
ATOM 2572 C C . GLN A 1 319 ? -1.346 -13.211 2.811 1 89.62 319 GLN A C 1
ATOM 2574 O O . GLN A 1 319 ? -1.532 -12.016 3.062 1 89.62 319 GLN A O 1
ATOM 2579 N N . ALA A 1 320 ? -2.301 -14.203 2.869 1 88.94 320 ALA A N 1
ATOM 2580 C CA . ALA A 1 320 ? -3.623 -13.797 3.338 1 88.94 320 ALA A CA 1
ATOM 2581 C C . ALA A 1 320 ? -3.549 -13.203 4.742 1 88.94 320 ALA A C 1
ATOM 2583 O O . ALA A 1 320 ? -2.934 -13.789 5.637 1 88.94 320 ALA A O 1
ATOM 2584 N N . PRO A 1 321 ? -4.215 -12.062 4.949 1 88.69 321 PRO A N 1
ATOM 2585 C CA . PRO A 1 321 ? -4.18 -11.422 6.266 1 88.69 321 PRO A CA 1
ATOM 2586 C C . PRO A 1 321 ? -4.641 -12.359 7.387 1 88.69 321 PRO A C 1
ATOM 2588 O O . PRO A 1 321 ? -4.102 -12.312 8.492 1 88.69 321 PRO A O 1
ATOM 2591 N N . SER A 1 322 ? -5.527 -13.266 7.133 1 85 322 SER A N 1
ATOM 2592 C CA . SER A 1 322 ? -6.102 -14.141 8.148 1 85 322 SER A CA 1
ATOM 2593 C C . SER A 1 322 ? -5.082 -15.156 8.641 1 85 322 SER A C 1
ATOM 2595 O O . SER A 1 322 ? -5.242 -15.734 9.719 1 85 322 SER A O 1
ATOM 2597 N N . THR A 1 323 ? -4.055 -15.391 7.836 1 88.5 323 THR A N 1
ATOM 2598 C CA . THR A 1 323 ? -3.08 -16.406 8.211 1 88.5 323 THR A CA 1
ATOM 2599 C C . THR A 1 323 ? -1.822 -15.758 8.789 1 88.5 323 THR A C 1
ATOM 2601 O O . THR A 1 323 ? -0.93 -16.453 9.273 1 88.5 323 THR A O 1
ATOM 2604 N N . ILE A 1 324 ? -1.746 -14.484 8.734 1 90.44 324 ILE A N 1
ATOM 2605 C CA . ILE A 1 324 ? -0.556 -13.789 9.211 1 90.44 324 ILE A CA 1
ATOM 2606 C C . ILE A 1 324 ? -0.405 -14 10.711 1 90.44 324 ILE A C 1
ATOM 2608 O O . ILE A 1 324 ? -1.374 -13.883 11.469 1 90.44 324 ILE A O 1
ATOM 2612 N N . GLY A 1 325 ? 0.795 -14.328 11.102 1 89 325 GLY A N 1
ATOM 2613 C CA . GLY A 1 325 ? 1.075 -14.562 12.508 1 89 325 GLY A CA 1
ATOM 2614 C C . GLY A 1 325 ? 1.023 -16.031 12.891 1 89 325 GLY A C 1
ATOM 2615 O O . GLY A 1 325 ? 1.51 -16.422 13.953 1 89 325 GLY A O 1
ATOM 2616 N N . ASP A 1 326 ? 0.388 -16.844 12.008 1 86.44 326 ASP A N 1
ATOM 2617 C CA . ASP A 1 326 ? 0.397 -18.281 12.258 1 86.44 326 ASP A CA 1
ATOM 2618 C C . ASP A 1 326 ? 1.821 -18.844 12.258 1 86.44 326 ASP A C 1
ATOM 2620 O O . ASP A 1 326 ? 2.67 -18.375 11.492 1 86.44 326 ASP A O 1
ATOM 2624 N N . PRO A 1 327 ? 2.012 -19.781 13.164 1 82.56 327 PRO A N 1
ATOM 2625 C CA . PRO A 1 327 ? 3.363 -20.344 13.227 1 82.56 327 PRO A CA 1
ATOM 2626 C C . PRO A 1 327 ? 3.773 -21.031 11.93 1 82.56 327 PRO A C 1
ATOM 2628 O O . PRO A 1 327 ? 2.941 -21.672 11.266 1 82.56 327 PRO A O 1
ATOM 2631 N N . ILE A 1 328 ? 4.961 -20.781 11.578 1 76.69 328 ILE A N 1
ATOM 2632 C CA . ILE A 1 328 ? 5.555 -21.562 10.5 1 76.69 328 ILE A CA 1
ATOM 2633 C C . ILE A 1 328 ? 6.027 -22.922 11.047 1 76.69 328 ILE A C 1
ATOM 2635 O O . ILE A 1 328 ? 6.914 -22.969 11.898 1 76.69 328 ILE A O 1
ATOM 2639 N N . PRO A 1 329 ? 5.309 -23.844 10.68 1 68.69 329 PRO A N 1
ATOM 2640 C CA . PRO A 1 329 ? 5.555 -25.141 11.328 1 68.69 329 PRO A CA 1
ATOM 2641 C C . PRO A 1 329 ? 7 -25.609 11.172 1 68.69 329 PRO A C 1
ATOM 2643 O O . PRO A 1 329 ? 7.641 -25.328 10.156 1 68.69 329 PRO A O 1
ATOM 2646 N N . ASP A 1 330 ? 7.438 -26.125 12.375 1 61.16 330 ASP A N 1
ATOM 2647 C CA . ASP A 1 330 ? 8.75 -26.766 12.398 1 61.16 330 ASP A CA 1
ATOM 2648 C C . ASP A 1 330 ? 8.648 -28.234 12.008 1 61.16 330 ASP A C 1
ATOM 2650 O O . ASP A 1 330 ? 9.656 -28.953 11.969 1 61.16 330 ASP A O 1
ATOM 2654 N N . ASN A 1 331 ? 7.324 -28.531 11.867 1 56.12 331 ASN A N 1
ATOM 2655 C CA . ASN A 1 331 ? 7.098 -29.938 11.547 1 56.12 331 ASN A CA 1
ATOM 2656 C C . ASN A 1 331 ? 6.555 -30.109 10.133 1 56.12 331 ASN A C 1
ATOM 2658 O O . ASN A 1 331 ? 6.219 -29.125 9.469 1 56.12 331 ASN A O 1
ATOM 2662 N N . ASP A 1 332 ? 6.695 -31.375 9.68 1 53.41 332 ASP A N 1
ATOM 2663 C CA . ASP A 1 332 ? 6.371 -31.75 8.305 1 53.41 332 ASP A CA 1
ATOM 2664 C C . ASP A 1 332 ? 4.863 -31.906 8.117 1 53.41 332 ASP A C 1
ATOM 2666 O O . ASP A 1 332 ? 4.402 -32.219 7.023 1 53.41 332 ASP A O 1
ATOM 2670 N N . TYR A 1 333 ? 4.156 -31.547 9.117 1 58.16 333 TYR A N 1
ATOM 2671 C CA . TYR A 1 333 ? 2.768 -31.969 9.008 1 58.16 333 TYR A CA 1
ATOM 2672 C C . TYR A 1 333 ? 1.857 -30.797 8.68 1 58.16 333 TYR A C 1
ATOM 2674 O O . TYR A 1 333 ? 0.788 -30.969 8.094 1 58.16 333 TYR A O 1
ATOM 2682 N N . ASP A 1 334 ? 2.305 -29.625 8.906 1 68.44 334 ASP A N 1
ATOM 2683 C CA . ASP A 1 334 ? 1.41 -28.5 8.672 1 68.44 334 ASP A CA 1
ATOM 2684 C C . ASP A 1 334 ? 1.972 -27.562 7.605 1 68.44 334 ASP A C 1
ATOM 2686 O O . ASP A 1 334 ? 3.162 -27.25 7.617 1 68.44 334 ASP A O 1
ATOM 2690 N N . PRO A 1 335 ? 1.078 -27.234 6.609 1 76.44 335 PRO A N 1
ATOM 2691 C CA . PRO A 1 335 ? 1.558 -26.266 5.617 1 76.44 335 PRO A CA 1
ATOM 2692 C C . PRO A 1 335 ? 1.825 -24.891 6.215 1 76.44 335 PRO A C 1
ATOM 2694 O O . PRO A 1 335 ? 1.15 -24.484 7.168 1 76.44 335 PRO A O 1
ATOM 2697 N N . PRO A 1 336 ? 2.828 -24.234 5.719 1 81.62 336 PRO A N 1
ATOM 2698 C CA . PRO A 1 336 ? 3.055 -22.859 6.18 1 81.62 336 PRO A CA 1
ATOM 2699 C C . PRO A 1 336 ? 1.902 -21.922 5.828 1 81.62 336 PRO A C 1
ATOM 2701 O O . PRO A 1 336 ? 1.108 -22.234 4.934 1 81.62 336 PRO A O 1
ATOM 2704 N N . PRO A 1 337 ? 1.816 -20.875 6.535 1 85.12 337 PRO A N 1
ATOM 2705 C CA . PRO A 1 337 ? 0.706 -19.938 6.34 1 85.12 337 PRO A CA 1
ATOM 2706 C C . PRO A 1 337 ? 0.57 -19.469 4.891 1 85.12 337 PRO A C 1
ATOM 2708 O O . PRO A 1 337 ? -0.547 -19.281 4.398 1 85.12 337 PRO A O 1
ATOM 2711 N N . TYR A 1 338 ? 1.634 -19.328 4.211 1 84.94 338 TYR A N 1
ATOM 2712 C CA . TYR A 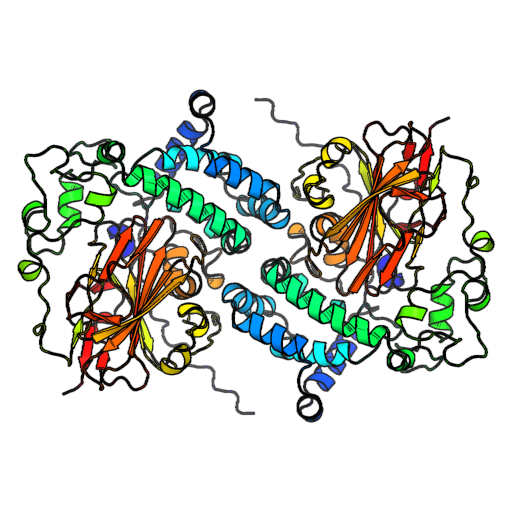1 338 ? 1.595 -18.875 2.828 1 84.94 338 TYR A CA 1
ATOM 2713 C C . TYR A 1 338 ? 0.845 -19.859 1.945 1 84.94 338 TYR A C 1
ATOM 2715 O O . TYR A 1 338 ? 0.004 -19.469 1.134 1 84.94 338 TYR A O 1
ATOM 2723 N N . LEU A 1 339 ? 1.062 -21.125 2.184 1 82.81 339 LEU A N 1
ATOM 2724 C CA . LEU A 1 339 ? 0.466 -22.156 1.343 1 82.81 339 LEU A CA 1
ATOM 2725 C C . LEU A 1 339 ? -0.996 -22.375 1.712 1 82.81 339 LEU A C 1
ATOM 2727 O O . LEU A 1 339 ? -1.745 -23 0.951 1 82.81 339 LEU A O 1
ATOM 2731 N N . LYS A 1 340 ? -1.333 -21.828 2.818 1 83.06 340 LYS A N 1
ATOM 2732 C CA . LYS A 1 340 ? -2.736 -21.859 3.219 1 83.06 340 LYS A CA 1
ATOM 2733 C C . LYS A 1 340 ? -3.488 -20.656 2.664 1 83.06 340 LYS A C 1
ATOM 2735 O O . LYS A 1 340 ? -4.691 -20.5 2.893 1 83.06 340 LYS A O 1
ATOM 2740 N N . SER A 1 341 ? -2.807 -19.859 1.902 1 87 341 SER A N 1
ATOM 2741 C CA . SER A 1 341 ? -3.365 -18.578 1.477 1 87 341 SER A CA 1
ATOM 2742 C C . SER A 1 341 ? -3.547 -18.531 -0.036 1 87 341 SER A C 1
ATOM 2744 O O . SER A 1 341 ? -3.748 -17.453 -0.609 1 87 341 SER A O 1
ATOM 2746 N N . LEU A 1 342 ? -3.596 -19.578 -0.738 1 87.25 342 LEU A N 1
ATOM 2747 C CA . LEU A 1 342 ? -3.457 -19.562 -2.189 1 87.25 342 LEU A CA 1
ATOM 2748 C C . LEU A 1 342 ? -4.738 -19.078 -2.852 1 87.25 342 LEU A C 1
ATOM 2750 O O . LEU A 1 342 ? -4.703 -18.531 -3.957 1 87.25 342 LEU A O 1
ATOM 2754 N N . VAL A 1 343 ? -5.828 -19.266 -2.186 1 88.12 343 VAL A N 1
ATOM 2755 C CA . VAL A 1 343 ? -7.07 -18.75 -2.746 1 88.12 343 VAL A CA 1
ATOM 2756 C C . VAL A 1 343 ? -7.047 -17.219 -2.725 1 88.12 343 VAL A C 1
ATOM 2758 O O . VAL A 1 343 ? -7.238 -16.578 -3.758 1 88.12 343 VAL A O 1
ATOM 2761 N N . TYR A 1 344 ? -6.727 -16.656 -1.6 1 88.44 344 TYR A N 1
ATOM 2762 C CA . TYR A 1 344 ? -6.602 -15.211 -1.515 1 88.44 344 TYR A CA 1
ATOM 2763 C C . TYR A 1 344 ? -5.496 -14.703 -2.436 1 88.44 344 TYR A C 1
ATOM 2765 O O . TYR A 1 344 ? -5.664 -13.688 -3.117 1 88.44 344 TYR A O 1
ATOM 2773 N N . PHE A 1 345 ? -4.457 -15.414 -2.426 1 90.19 345 PHE A N 1
ATOM 2774 C CA . PHE A 1 345 ? -3.307 -15 -3.225 1 90.19 345 PHE A CA 1
ATOM 2775 C C . PHE A 1 345 ? -3.672 -14.93 -4.703 1 90.19 345 PHE A C 1
ATOM 2777 O O . PHE A 1 345 ? -3.176 -14.062 -5.426 1 90.19 345 PHE A O 1
ATOM 2784 N N . SER A 1 346 ? -4.527 -15.766 -5.098 1 92.38 346 SER A N 1
ATOM 2785 C CA . SER A 1 346 ? -4.906 -15.773 -6.508 1 92.38 346 SER A CA 1
ATOM 2786 C C . SER A 1 346 ? -5.578 -14.469 -6.914 1 92.38 346 SER A C 1
ATOM 2788 O O . SER A 1 346 ? -5.555 -14.094 -8.086 1 92.38 346 SER A O 1
ATOM 2790 N N . ASN A 1 347 ? -6.141 -13.773 -5.934 1 92.19 347 ASN A N 1
ATOM 2791 C CA . ASN A 1 347 ? -6.824 -12.516 -6.203 1 92.19 347 ASN A CA 1
ATOM 2792 C C . ASN A 1 347 ? -5.828 -11.375 -6.43 1 92.19 347 ASN A C 1
ATOM 2794 O O . ASN A 1 347 ? -6.176 -10.352 -7.02 1 92.19 347 ASN A O 1
ATOM 2798 N N . ILE A 1 348 ? -4.562 -11.586 -5.934 1 93.31 348 ILE A N 1
ATOM 2799 C CA . ILE A 1 348 ? -3.715 -10.398 -5.914 1 93.31 348 ILE A CA 1
ATOM 2800 C C . ILE A 1 348 ? -2.361 -10.719 -6.543 1 93.31 348 ILE A C 1
ATOM 2802 O O . ILE A 1 348 ? -1.56 -9.812 -6.801 1 93.31 348 ILE A O 1
ATOM 2806 N N . ALA A 1 349 ? -2.121 -11.961 -6.91 1 93.56 349 ALA A N 1
ATOM 2807 C CA . ALA A 1 349 ? -0.821 -12.406 -7.41 1 93.56 349 ALA A CA 1
ATOM 2808 C C . ALA A 1 349 ? -0.604 -11.953 -8.852 1 93.56 349 ALA A C 1
ATOM 2810 O O . ALA A 1 349 ? -1.561 -11.625 -9.555 1 93.56 349 ALA A O 1
ATOM 2811 N N . ALA A 1 350 ? 0.658 -11.852 -9.234 1 93.44 350 ALA A N 1
ATOM 2812 C CA . ALA A 1 350 ? 0.971 -11.805 -10.656 1 93.44 350 ALA A CA 1
ATOM 2813 C C . ALA A 1 350 ? 0.365 -12.992 -11.398 1 93.44 350 ALA A C 1
ATOM 2815 O O . ALA A 1 350 ? 0.483 -14.141 -10.945 1 93.44 350 ALA A O 1
ATOM 2816 N N . ARG A 1 351 ? -0.326 -12.664 -12.531 1 95.75 351 ARG A N 1
ATOM 2817 C CA . ARG A 1 351 ? -1.02 -13.75 -13.227 1 95.75 351 ARG A CA 1
ATOM 2818 C C . ARG A 1 351 ? -1.317 -13.367 -14.672 1 95.75 351 ARG A C 1
ATOM 2820 O O . ARG A 1 351 ? -1.284 -12.188 -15.031 1 95.75 351 ARG A O 1
ATOM 2827 N N . GLN A 1 352 ? -1.514 -14.32 -15.438 1 96.94 352 GLN A N 1
ATOM 2828 C CA . GLN A 1 352 ? -2.039 -14.172 -16.781 1 96.94 352 GLN A CA 1
ATOM 2829 C C . GLN A 1 352 ? -3.418 -14.812 -16.922 1 96.94 352 GLN A C 1
ATOM 2831 O O . GLN A 1 352 ? -3.621 -15.945 -16.484 1 96.94 352 GLN A O 1
ATOM 2836 N N . ILE A 1 353 ? -4.359 -14.023 -17.391 1 98.31 353 ILE A N 1
ATOM 2837 C CA . ILE A 1 353 ? -5.734 -14.477 -17.562 1 98.31 353 ILE A CA 1
ATOM 2838 C C . ILE A 1 353 ? -6.008 -14.742 -19.047 1 98.31 353 ILE A C 1
ATOM 2840 O O . ILE A 1 353 ? -5.676 -13.922 -19.906 1 98.31 353 ILE A O 1
ATOM 2844 N N . MET A 1 354 ? -6.547 -15.914 -19.359 1 98.56 354 MET A N 1
ATOM 2845 C CA . MET A 1 354 ? -6.914 -16.281 -20.719 1 98.56 354 MET A CA 1
ATOM 2846 C C . MET A 1 354 ? -8.383 -16.688 -20.797 1 98.56 354 MET A C 1
ATOM 2848 O O . MET A 1 354 ? -8.844 -17.516 -20 1 98.56 354 MET A O 1
ATOM 2852 N N . PHE A 1 355 ? -9.094 -16.047 -21.672 1 98.88 355 PHE A N 1
ATOM 2853 C CA . PHE A 1 355 ? -10.461 -16.438 -21.953 1 98.88 355 PHE A CA 1
ATOM 2854 C C . PHE A 1 355 ? -10.539 -17.234 -23.25 1 98.88 355 PHE A C 1
ATOM 2856 O O . PHE A 1 355 ? -10.023 -16.797 -24.281 1 98.88 355 PHE A O 1
ATOM 2863 N N . ILE A 1 356 ? -11.195 -18.391 -23.203 1 98.81 356 ILE A N 1
ATOM 2864 C CA . ILE A 1 356 ? -11.359 -19.219 -24.391 1 98.81 356 ILE A CA 1
ATOM 2865 C C . ILE A 1 356 ? -12.844 -19.5 -24.641 1 98.81 356 ILE A C 1
ATOM 2867 O O . ILE A 1 356 ? -13.547 -19.984 -23.75 1 98.81 356 ILE A O 1
ATOM 2871 N N . GLU A 1 357 ? -13.305 -19.141 -25.766 1 98.81 357 GLU A N 1
ATOM 2872 C CA . GLU A 1 357 ? -14.648 -19.531 -26.172 1 98.81 357 GLU A CA 1
ATOM 2873 C C . GLU A 1 357 ? -14.672 -20.938 -26.766 1 98.81 357 GLU A C 1
ATOM 2875 O O . GLU A 1 357 ? -14.18 -21.156 -27.875 1 98.81 357 GLU A O 1
ATOM 2880 N N . ALA A 1 358 ? -15.258 -21.875 -26.031 1 98.69 358 ALA A N 1
ATOM 2881 C CA . ALA A 1 358 ? -15.305 -23.266 -26.484 1 98.69 358 ALA A CA 1
ATOM 2882 C C . ALA A 1 358 ? -16.172 -23.406 -27.734 1 98.69 358 ALA A C 1
ATOM 2884 O O . ALA A 1 358 ? -17.203 -22.734 -27.859 1 98.69 358 ALA A O 1
ATOM 2885 N N . ASP A 1 359 ? -15.781 -24.344 -28.609 1 98.31 359 ASP A N 1
ATOM 2886 C CA . ASP A 1 359 ? -16.609 -24.641 -29.766 1 98.31 359 ASP A CA 1
ATOM 2887 C C . ASP A 1 359 ? -17.969 -25.172 -29.359 1 98.31 359 ASP A C 1
ATOM 2889 O O . ASP A 1 359 ? -18.984 -24.891 -30.016 1 98.31 359 ASP A O 1
ATOM 2893 N N . ASN A 1 360 ? -17.969 -26.016 -28.359 1 98.19 360 ASN A N 1
ATOM 2894 C CA . ASN A 1 360 ? -19.234 -26.516 -27.828 1 98.19 360 ASN A CA 1
ATOM 2895 C C . ASN A 1 360 ? -19.953 -25.453 -27 1 98.19 360 ASN A C 1
ATOM 2897 O O . ASN A 1 360 ? -19.531 -25.125 -25.906 1 98.19 360 ASN A O 1
ATOM 2901 N N . LYS A 1 361 ? -21.062 -25.031 -27.422 1 97 361 LYS A N 1
ATOM 2902 C CA . LYS A 1 361 ? -21.797 -23.906 -26.828 1 97 361 LYS A CA 1
ATOM 2903 C C . LYS A 1 361 ? -22.328 -24.281 -25.453 1 97 361 LYS A C 1
ATOM 2905 O O . LYS A 1 361 ? -22.641 -23.391 -24.641 1 97 361 LYS A O 1
ATOM 2910 N N . GLU A 1 362 ? -22.422 -25.516 -25.156 1 97.31 362 GLU A N 1
ATOM 2911 C CA . GLU A 1 362 ? -22.875 -25.953 -23.828 1 97.31 362 GLU A CA 1
ATOM 2912 C C . GLU A 1 362 ? -21.812 -25.688 -22.766 1 97.31 362 GLU A C 1
ATOM 2914 O O . GLU A 1 362 ? -22.109 -25.609 -21.578 1 97.31 362 GLU A O 1
ATOM 2919 N N . ILE A 1 363 ? -20.594 -25.703 -23.156 1 97.81 363 ILE A N 1
ATOM 2920 C CA . ILE A 1 363 ? -19.5 -25.312 -22.281 1 97.81 363 ILE A CA 1
ATOM 2921 C C . ILE A 1 363 ? -19.359 -23.781 -22.266 1 97.81 363 ILE A C 1
ATOM 2923 O O . ILE A 1 363 ? -19.359 -23.172 -21.203 1 97.81 363 ILE A O 1
ATOM 2927 N N . GLY A 1 364 ? -19.375 -23.203 -23.453 1 97.94 364 GLY A N 1
ATOM 2928 C CA . GLY A 1 364 ? -19.297 -21.766 -23.594 1 97.94 364 GLY A CA 1
ATOM 2929 C C . GLY A 1 364 ? -17.938 -21.188 -23.219 1 97.94 364 GLY A C 1
ATOM 2930 O O . GLY A 1 364 ? -16.906 -21.828 -23.438 1 97.94 364 GLY A O 1
ATOM 2931 N N . LEU A 1 365 ? -17.906 -19.875 -22.75 1 98.56 365 LEU A N 1
ATOM 2932 C CA . LEU A 1 365 ? -16.688 -19.172 -22.375 1 98.56 365 LEU A CA 1
ATOM 2933 C C . LEU A 1 365 ? -16.109 -19.75 -21.078 1 98.56 365 LEU A C 1
ATOM 2935 O O . LEU A 1 365 ? -16.844 -19.984 -20.109 1 98.56 365 LEU A O 1
ATOM 2939 N N . ILE A 1 366 ? -14.875 -20.047 -21.094 1 98.75 366 ILE A N 1
ATOM 2940 C CA . ILE A 1 366 ? -14.172 -20.438 -19.875 1 98.75 366 ILE A CA 1
ATOM 2941 C C . ILE A 1 366 ? -13 -19.484 -19.641 1 98.75 366 ILE A C 1
ATOM 2943 O O . ILE A 1 366 ? -12.594 -18.75 -20.547 1 98.75 366 ILE A O 1
ATOM 2947 N N . PHE A 1 367 ? -12.508 -19.391 -18.422 1 98.69 367 PHE A N 1
ATOM 2948 C CA . PHE A 1 367 ? -11.266 -18.656 -18.203 1 98.69 367 PHE A CA 1
ATOM 2949 C C . PHE A 1 367 ? -10.211 -19.562 -17.562 1 98.69 367 PHE A C 1
ATOM 2951 O O . PHE A 1 367 ? -10.547 -20.516 -16.875 1 98.69 367 PHE A O 1
ATOM 2958 N N . LEU A 1 368 ? -9.016 -19.297 -17.906 1 98.62 368 LEU A N 1
ATOM 2959 C CA . LEU A 1 368 ? -7.82 -19.844 -17.281 1 98.62 368 LEU A CA 1
ATOM 2960 C C . LEU A 1 368 ? -7.004 -18.719 -16.625 1 98.62 368 LEU A C 1
ATOM 2962 O O . LEU A 1 368 ? -6.816 -17.656 -17.203 1 98.62 368 LEU A O 1
ATOM 2966 N N . VAL A 1 369 ? -6.633 -18.969 -15.391 1 97.88 369 VAL A N 1
ATOM 2967 C CA . VAL A 1 369 ? -5.73 -18.047 -14.703 1 97.88 369 VAL A CA 1
ATOM 2968 C C . VAL A 1 369 ? -4.438 -18.766 -14.336 1 97.88 369 VAL A C 1
ATOM 2970 O O . VAL A 1 369 ? -4.465 -19.766 -13.609 1 97.88 369 VAL A O 1
ATOM 2973 N N . PHE A 1 370 ? -3.379 -18.281 -14.875 1 97.06 370 PHE A N 1
ATOM 2974 C CA . PHE A 1 370 ? -2.053 -18.781 -14.539 1 97.06 370 PHE A CA 1
ATOM 2975 C C . PHE A 1 370 ? -1.369 -17.875 -13.531 1 97.06 370 PHE A C 1
ATOM 2977 O O . PHE A 1 370 ? -1.021 -16.734 -13.844 1 97.06 370 PHE A O 1
ATOM 2984 N N . ILE A 1 371 ? -1.146 -18.406 -12.383 1 94.5 371 ILE A N 1
ATOM 2985 C CA . ILE A 1 371 ? -0.745 -17.609 -11.234 1 94.5 371 ILE A CA 1
ATOM 2986 C C . ILE A 1 371 ? 0.727 -17.859 -10.914 1 94.5 371 ILE A C 1
ATOM 2988 O O . ILE A 1 371 ? 1.132 -19 -10.695 1 94.5 371 ILE A O 1
ATOM 2992 N N . GLY A 1 372 ? 1.507 -16.781 -10.938 1 88.94 372 GLY A N 1
ATOM 2993 C CA . GLY A 1 372 ? 2.893 -16.859 -10.508 1 88.94 372 GLY A CA 1
ATOM 2994 C C . GLY A 1 372 ? 3.062 -16.656 -9.016 1 88.94 372 GLY A C 1
ATOM 2995 O O . GLY A 1 372 ? 2.564 -15.664 -8.461 1 88.94 372 GLY A O 1
ATOM 2996 N N . MET A 1 373 ? 3.721 -17.562 -8.414 1 84.12 373 MET A N 1
ATOM 2997 C CA . MET A 1 373 ? 3.92 -17.484 -6.969 1 84.12 373 MET A CA 1
ATOM 2998 C C . MET A 1 373 ? 5.371 -17.156 -6.641 1 84.12 373 MET A C 1
ATOM 3000 O O . MET A 1 373 ? 6.293 -17.703 -7.246 1 84.12 373 MET A O 1
ATOM 3004 N N . THR A 1 374 ? 5.57 -16.219 -5.684 1 84.31 374 THR A N 1
ATOM 3005 C CA . THR A 1 374 ? 6.828 -15.828 -5.059 1 84.31 374 THR A CA 1
ATOM 3006 C C . THR A 1 374 ? 7.828 -15.344 -6.102 1 84.31 374 THR A C 1
ATOM 3008 O O . THR A 1 374 ? 7.707 -14.234 -6.621 1 84.31 374 THR A O 1
ATOM 3011 N N . GLU A 1 375 ? 8.82 -16.25 -6.578 1 83.19 375 GLU A N 1
ATOM 3012 C CA . GLU A 1 375 ? 9.922 -15.781 -7.414 1 83.19 375 GLU A CA 1
ATOM 3013 C C . GLU A 1 375 ? 9.734 -16.219 -8.867 1 83.19 375 GLU A C 1
ATOM 3015 O O . GLU A 1 375 ? 10.711 -16.453 -9.578 1 83.19 375 GLU A O 1
ATOM 3020 N N . ILE A 1 376 ? 8.422 -16.312 -9.219 1 70.44 376 ILE A N 1
ATOM 3021 C CA . ILE A 1 376 ? 8.117 -16.562 -10.625 1 70.44 376 ILE A CA 1
ATOM 3022 C C . ILE A 1 376 ? 8.602 -15.383 -11.469 1 70.44 376 ILE A C 1
ATOM 3024 O O . ILE A 1 376 ? 8.453 -14.227 -11.078 1 70.44 376 ILE A O 1
ATOM 3028 N N . SER A 1 377 ? 9.102 -15.68 -12.492 1 68.44 377 SER A N 1
ATOM 3029 C CA . SER A 1 377 ? 9.555 -14.602 -13.367 1 68.44 377 SER A CA 1
ATOM 3030 C C . SER A 1 377 ? 8.461 -14.203 -14.352 1 68.44 377 SER A C 1
ATOM 3032 O O . SER A 1 377 ? 8.203 -13.008 -14.555 1 68.44 377 SER A O 1
ATOM 3034 N N . THR A 1 378 ? 7.883 -15.219 -15.023 1 78.38 378 THR A N 1
ATOM 3035 C CA . THR A 1 378 ? 6.996 -14.812 -16.109 1 78.38 378 THR A CA 1
ATOM 3036 C C . THR A 1 378 ? 5.973 -15.906 -16.406 1 78.38 378 THR A C 1
ATOM 3038 O O . THR A 1 378 ? 6.262 -17.094 -16.25 1 78.38 378 THR A O 1
ATOM 3041 N N . CYS A 1 379 ? 4.727 -15.531 -16.703 1 90.5 379 CYS A N 1
ATOM 3042 C CA . CYS A 1 379 ? 3.717 -16.312 -17.422 1 90.5 379 CYS A CA 1
ATOM 3043 C C . CYS A 1 379 ? 3.676 -15.938 -18.891 1 90.5 379 CYS A C 1
ATOM 3045 O O . CYS A 1 379 ? 3.318 -14.812 -19.25 1 90.5 379 CYS A O 1
ATOM 3047 N N . GLU A 1 380 ? 4.02 -16.922 -19.688 1 94 380 GLU A N 1
ATOM 3048 C CA . GLU A 1 380 ? 4.152 -16.609 -21.094 1 94 380 GLU A CA 1
ATOM 3049 C C . GLU A 1 380 ? 3.152 -17.391 -21.938 1 94 380 GLU A C 1
ATOM 3051 O O . GLU A 1 380 ? 3.213 -18.625 -21.984 1 94 380 GLU A O 1
ATOM 3056 N N . ALA A 1 381 ? 2.309 -16.672 -22.641 1 97.06 381 ALA A N 1
ATOM 3057 C CA . ALA A 1 381 ? 1.429 -17.297 -23.625 1 97.06 381 ALA A CA 1
ATOM 3058 C C . ALA A 1 381 ? 2.152 -17.5 -24.953 1 97.06 381 ALA A C 1
ATOM 3060 O O . ALA A 1 381 ? 2.916 -16.625 -25.391 1 97.06 381 ALA A O 1
ATOM 3061 N N . THR A 1 382 ? 1.925 -18.625 -25.547 1 97.5 382 THR A N 1
ATOM 3062 C CA . THR A 1 382 ? 2.482 -18.875 -26.859 1 97.5 382 THR A CA 1
ATOM 3063 C C . THR A 1 382 ? 1.389 -18.844 -27.938 1 97.5 382 THR A C 1
ATOM 3065 O O . THR A 1 382 ? 1.591 -19.297 -29.047 1 97.5 382 THR A O 1
ATOM 3068 N N . VAL A 1 383 ? 0.236 -18.406 -27.547 1 98.12 383 VAL A N 1
ATOM 3069 C CA . VAL A 1 383 ? -0.905 -18.234 -28.453 1 98.12 383 VAL A CA 1
ATOM 3070 C C . VAL A 1 383 ? -1.324 -16.766 -28.469 1 98.12 383 VAL A C 1
ATOM 3072 O O . VAL A 1 383 ? -0.836 -15.961 -27.672 1 98.12 383 VAL A O 1
ATOM 3075 N N . SER A 1 384 ? -2.199 -16.453 -29.453 1 97.62 384 SER A N 1
ATOM 3076 C CA . SER A 1 384 ? -2.65 -15.078 -29.609 1 97.62 384 SER A CA 1
ATOM 3077 C C . SER A 1 384 ? -4.172 -14.992 -29.594 1 97.62 384 SER A C 1
ATOM 3079 O O . SER A 1 384 ? -4.859 -15.969 -29.906 1 97.62 384 SER A O 1
ATOM 3081 N N . GLU A 1 385 ? -4.641 -13.805 -29.266 1 98 385 GLU A N 1
ATOM 3082 C CA . GLU A 1 385 ? -6.078 -13.562 -29.344 1 98 385 GLU A CA 1
ATOM 3083 C C . GLU A 1 385 ? -6.594 -13.812 -30.766 1 98 385 GLU A C 1
ATOM 3085 O O . GLU A 1 385 ? -5.934 -13.461 -31.75 1 98 385 GLU A O 1
ATOM 3090 N N . GLY A 1 386 ? -7.719 -14.477 -30.859 1 98.31 386 GLY A N 1
ATOM 3091 C CA . GLY A 1 386 ? -8.312 -14.82 -32.156 1 98.31 386 GLY A CA 1
ATOM 3092 C C . GLY A 1 386 ? -7.887 -16.188 -32.656 1 98.31 386 GLY A C 1
ATOM 3093 O O . GLY A 1 386 ? -8.508 -16.734 -33.562 1 98.31 386 GLY A O 1
ATOM 3094 N N . GLN A 1 387 ? -6.871 -16.797 -32.094 1 98.44 387 GLN A N 1
ATOM 3095 C CA . GLN A 1 387 ? -6.348 -18.078 -32.531 1 98.44 387 GLN A CA 1
ATOM 3096 C C . GLN A 1 387 ? -7.262 -19.219 -32.094 1 98.44 387 GLN A C 1
ATOM 3098 O O . GLN A 1 387 ? -7.73 -19.25 -30.953 1 98.44 387 GLN A O 1
ATOM 3103 N N . HIS A 1 388 ? -7.57 -20.078 -33.031 1 98.62 388 HIS A N 1
ATOM 3104 C CA . HIS A 1 388 ? -8.273 -21.312 -32.656 1 98.62 388 HIS A CA 1
ATOM 3105 C C . HIS A 1 388 ? -7.301 -22.391 -32.188 1 98.62 388 HIS A C 1
ATOM 3107 O O . HIS A 1 388 ? -6.227 -22.562 -32.75 1 98.62 388 HIS A O 1
ATOM 3113 N N . VAL A 1 389 ? -7.66 -23.094 -31.125 1 98.62 389 VAL A N 1
ATOM 3114 C CA . VAL A 1 389 ? -6.84 -24.172 -30.578 1 98.62 389 VAL A CA 1
ATOM 3115 C C . VAL A 1 389 ? -7.684 -25.422 -30.391 1 98.62 389 VAL A C 1
ATOM 3117 O O . VAL A 1 389 ? -8.906 -25.344 -30.234 1 98.62 389 VAL A O 1
ATOM 3120 N N . ASN A 1 390 ? -7.031 -26.531 -30.484 1 98.25 390 ASN A N 1
ATOM 3121 C CA . ASN A 1 390 ? -7.641 -27.812 -30.141 1 98.25 390 ASN A CA 1
ATOM 3122 C C . ASN A 1 390 ? -7.188 -28.281 -28.75 1 98.25 390 ASN A C 1
ATOM 3124 O O . ASN A 1 390 ? -6.129 -27.875 -28.266 1 98.25 390 ASN A O 1
ATOM 3128 N N . ARG A 1 391 ? -8.039 -29.109 -28.141 1 97.75 391 ARG A N 1
ATOM 3129 C CA . ARG A 1 391 ? -7.664 -29.703 -26.859 1 97.75 391 ARG A CA 1
ATOM 3130 C C . ARG A 1 391 ? -6.277 -30.344 -26.938 1 97.75 391 ARG A C 1
ATOM 3132 O O . ARG A 1 391 ? -5.992 -31.094 -27.859 1 97.75 391 ARG A O 1
ATOM 3139 N N . GLY A 1 392 ? -5.395 -29.938 -25.984 1 97.44 392 GLY A N 1
ATOM 3140 C CA . GLY A 1 392 ? -4.059 -30.5 -25.938 1 97.44 392 GLY A CA 1
ATOM 3141 C C . GLY A 1 392 ? -3.004 -29.625 -26.578 1 97.44 392 GLY A C 1
ATOM 3142 O O . GLY A 1 392 ? -1.808 -29.797 -26.344 1 97.44 392 GLY A O 1
ATOM 3143 N N . ASP A 1 393 ? -3.422 -28.625 -27.344 1 97.75 393 ASP A N 1
ATOM 3144 C CA . ASP A 1 393 ? -2.463 -27.719 -27.969 1 97.75 393 ASP A CA 1
ATOM 3145 C C . ASP A 1 393 ? -1.707 -26.906 -26.922 1 97.75 393 ASP A C 1
ATOM 3147 O O . ASP A 1 393 ? -2.223 -26.672 -25.828 1 97.75 393 ASP A O 1
ATOM 3151 N N . ASP A 1 394 ? -0.514 -26.5 -27.312 1 97.44 394 ASP A N 1
ATOM 3152 C CA . ASP A 1 394 ? 0.286 -25.641 -26.438 1 97.44 394 ASP A CA 1
ATOM 3153 C C . ASP A 1 394 ? -0.369 -24.266 -26.25 1 97.44 394 ASP A C 1
ATOM 3155 O O . ASP A 1 394 ? -0.822 -23.656 -27.234 1 97.44 394 ASP A O 1
ATOM 3159 N N . LEU A 1 395 ? -0.448 -23.844 -24.984 1 97.94 395 LEU A N 1
ATOM 3160 C CA . LEU A 1 395 ? -0.994 -22.516 -24.688 1 97.94 395 LEU A CA 1
ATOM 3161 C C . LEU A 1 395 ? 0.096 -21.578 -24.172 1 97.94 395 LEU A C 1
ATOM 3163 O O . LEU A 1 395 ? -0.023 -20.359 -24.297 1 97.94 395 LEU A O 1
ATOM 3167 N N . GLY A 1 396 ? 1.048 -22.094 -23.516 1 97.25 396 GLY A N 1
ATOM 3168 C CA . GLY A 1 396 ? 2.059 -21.266 -22.875 1 97.25 396 GLY A CA 1
ATOM 3169 C C . GLY A 1 396 ? 2.844 -22 -21.797 1 97.25 396 GLY A C 1
ATOM 3170 O O . GLY A 1 396 ? 2.924 -23.234 -21.812 1 97.25 396 GLY A O 1
ATOM 3171 N N . MET A 1 397 ? 3.523 -21.25 -20.906 1 95.94 397 MET A N 1
ATOM 3172 C CA . MET A 1 397 ? 4.359 -21.875 -19.891 1 95.94 397 MET A CA 1
ATOM 3173 C C . MET A 1 397 ? 4.68 -20.906 -18.766 1 95.94 397 MET A C 1
ATOM 3175 O O . MET A 1 397 ? 4.539 -19.688 -18.938 1 95.94 397 MET A O 1
ATOM 3179 N N . PHE A 1 398 ? 5.004 -21.438 -17.609 1 94 398 PHE A N 1
ATOM 3180 C CA . PHE A 1 398 ? 5.594 -20.688 -16.5 1 94 398 PHE A CA 1
ATOM 3181 C C . PHE A 1 398 ? 7.113 -20.656 -16.609 1 94 398 PHE A C 1
ATOM 3183 O O . PHE A 1 398 ? 7.73 -21.656 -16.984 1 94 398 PHE A O 1
ATOM 3190 N N . HIS A 1 399 ? 7.676 -19.5 -16.266 1 91.25 399 HIS A N 1
ATOM 3191 C CA . HIS A 1 399 ? 9.133 -19.453 -16.156 1 91.25 399 HIS A CA 1
ATOM 3192 C C . HIS A 1 399 ? 9.57 -19.312 -14.703 1 91.25 399 HIS A C 1
ATOM 3194 O O . HIS A 1 399 ? 9.32 -18.297 -14.062 1 91.25 399 HIS A O 1
ATOM 3200 N N . PHE A 1 400 ? 10.031 -20.359 -14.227 1 81.25 400 PHE A N 1
ATOM 3201 C CA . PHE A 1 400 ? 10.656 -20.469 -12.914 1 81.25 400 PHE A CA 1
ATOM 3202 C C . PHE A 1 400 ? 9.633 -20.219 -11.812 1 81.25 400 PHE A C 1
ATOM 3204 O O . PHE A 1 400 ? 8.523 -19.75 -12.07 1 81.25 400 PHE A O 1
ATOM 3211 N N . GLY A 1 401 ? 9.969 -20.594 -10.625 1 73.56 401 GLY A N 1
ATOM 3212 C CA . GLY A 1 401 ? 9.195 -20.344 -9.422 1 73.56 401 GLY A CA 1
ATOM 3213 C C . GLY A 1 401 ? 8.031 -21.297 -9.25 1 73.56 401 GLY A C 1
ATOM 3214 O O . GLY A 1 401 ? 7.965 -22.344 -9.914 1 73.56 401 GLY A O 1
ATOM 3215 N N . GLY A 1 402 ? 7.25 -20.969 -8.195 1 75.44 402 GLY A N 1
ATOM 3216 C CA . GLY A 1 402 ? 6.008 -21.688 -7.953 1 75.44 402 GLY A CA 1
ATOM 3217 C C . GLY A 1 402 ? 4.848 -21.156 -8.773 1 75.44 402 GLY A C 1
ATOM 3218 O O . GLY A 1 402 ? 4.887 -20.031 -9.273 1 75.44 402 GLY A O 1
ATOM 3219 N N . SER A 1 403 ? 3.969 -22.078 -8.961 1 87.25 403 SER A N 1
ATOM 3220 C CA . SER A 1 403 ? 2.848 -21.656 -9.789 1 87.25 403 SER A CA 1
ATOM 3221 C C . SER A 1 403 ? 1.545 -22.312 -9.336 1 87.25 403 SER A C 1
ATOM 3223 O O . SER A 1 403 ? 1.563 -23.312 -8.625 1 87.25 403 SER A O 1
ATOM 3225 N N . SER A 1 404 ? 0.581 -21.641 -9.617 1 90.56 404 SER A N 1
ATOM 3226 C CA . SER A 1 404 ? -0.792 -22.109 -9.469 1 90.56 404 SER A CA 1
ATOM 3227 C C . SER A 1 404 ? -1.62 -21.812 -10.711 1 90.56 404 SER A C 1
ATOM 3229 O O . SER A 1 404 ? -1.16 -21.109 -11.609 1 90.56 404 SER A O 1
ATOM 3231 N N . PHE A 1 405 ? -2.727 -22.516 -10.828 1 93.5 405 PHE A N 1
ATOM 3232 C CA . PHE A 1 405 ? -3.621 -22.25 -11.945 1 93.5 405 PHE A CA 1
ATOM 3233 C C . PHE A 1 405 ? -5.078 -22.391 -11.523 1 93.5 405 PHE A C 1
ATOM 3235 O O . PHE A 1 405 ? -5.383 -23.078 -10.547 1 93.5 405 PHE A O 1
ATOM 3242 N N . ALA A 1 406 ? -5.918 -21.672 -12.203 1 96.75 406 ALA A N 1
ATOM 3243 C CA . ALA A 1 406 ? -7.352 -21.781 -11.961 1 96.75 406 ALA A CA 1
ATOM 3244 C C . ALA A 1 406 ? -8.125 -21.859 -13.273 1 96.75 406 ALA A C 1
ATOM 3246 O O . ALA A 1 406 ? -7.797 -21.172 -14.234 1 96.75 406 ALA A O 1
ATOM 3247 N N . LEU A 1 407 ? -9.047 -22.812 -13.297 1 98.31 407 LEU A N 1
ATOM 3248 C CA . LEU A 1 407 ? -10.008 -22.953 -14.391 1 98.31 407 LEU A CA 1
ATOM 3249 C C . LEU A 1 407 ? -11.414 -22.594 -13.93 1 98.31 407 LEU A C 1
ATOM 3251 O O . LEU A 1 407 ? -11.898 -23.109 -12.922 1 98.31 407 LEU A O 1
ATOM 3255 N N . GLY A 1 408 ? -12.023 -21.688 -14.664 1 98.31 408 GLY A N 1
ATOM 3256 C CA . GLY A 1 408 ? -13.359 -21.266 -14.289 1 98.31 408 GLY A CA 1
ATOM 3257 C C . GLY A 1 408 ? -14.406 -21.578 -15.336 1 98.31 408 GLY A C 1
ATOM 3258 O O . GLY A 1 408 ? -14.141 -21.469 -16.531 1 98.31 408 GLY A O 1
ATOM 3259 N N . LEU A 1 409 ? -15.555 -22 -14.852 1 98.44 409 LEU A N 1
ATOM 3260 C CA . LEU A 1 409 ? -16.719 -22.281 -15.672 1 98.44 409 LEU A CA 1
ATOM 3261 C C . LEU A 1 409 ? -17.875 -21.344 -15.336 1 98.44 409 LEU A C 1
ATOM 3263 O O . LEU A 1 409 ? -18.078 -21 -14.172 1 98.44 409 LEU A O 1
ATOM 3267 N N . ARG A 1 410 ? -18.594 -20.969 -16.328 1 97.88 410 ARG A N 1
ATOM 3268 C CA . ARG A 1 410 ? -19.734 -20.094 -16.125 1 97.88 410 ARG A CA 1
ATOM 3269 C C . ARG A 1 410 ? -20.859 -20.828 -15.406 1 97.88 410 ARG A C 1
ATOM 3271 O O . ARG A 1 410 ? -20.875 -22.062 -15.367 1 97.88 410 ARG A O 1
ATOM 3278 N N . LYS A 1 411 ? -21.781 -20.031 -14.867 1 94.44 411 LYS A N 1
ATOM 3279 C CA . LYS A 1 411 ? -22.953 -20.594 -14.195 1 94.44 411 LYS A CA 1
ATOM 3280 C C . LYS A 1 411 ? -23.766 -21.469 -15.148 1 94.44 411 LYS A C 1
ATOM 3282 O O . LYS A 1 411 ? -24.312 -22.5 -14.75 1 94.44 411 LYS A O 1
ATOM 3287 N N . ASP A 1 412 ? -23.797 -21.062 -16.359 1 95.12 412 ASP A N 1
ATOM 3288 C CA . ASP A 1 412 ? -24.656 -21.75 -17.328 1 95.12 412 ASP A CA 1
ATOM 3289 C C . ASP A 1 412 ? -23.891 -22.875 -18.031 1 95.12 412 ASP A C 1
ATOM 3291 O O . ASP A 1 412 ? -24.438 -23.531 -18.922 1 95.12 412 ASP A O 1
ATOM 3295 N N . CYS A 1 413 ? -22.609 -23.031 -17.719 1 95.56 413 CYS A N 1
ATOM 3296 C CA . CYS A 1 413 ? -21.859 -24.172 -18.266 1 95.56 413 CYS A CA 1
ATOM 3297 C C . CYS A 1 413 ? -22.484 -25.484 -17.812 1 95.56 413 CYS A C 1
ATOM 3299 O O . CYS A 1 413 ? -22.75 -25.688 -16.625 1 95.56 413 CYS A O 1
ATOM 3301 N N . ARG A 1 414 ? -22.609 -26.359 -18.719 1 95.38 414 ARG A N 1
ATOM 3302 C CA . ARG A 1 414 ? -23.281 -27.609 -18.406 1 95.38 414 ARG A CA 1
ATOM 3303 C C . ARG A 1 414 ? -22.281 -28.688 -18 1 95.38 414 ARG A C 1
ATOM 3305 O O . ARG A 1 414 ? -22.656 -29.797 -17.609 1 95.38 414 ARG A O 1
ATOM 3312 N N . ALA A 1 415 ? -21.047 -28.406 -18.156 1 95.5 415 ALA A N 1
ATOM 3313 C CA . ALA A 1 415 ? -20.031 -29.344 -17.703 1 95.5 415 ALA A CA 1
ATOM 3314 C C . ALA A 1 415 ? -19.859 -29.266 -16.188 1 95.5 415 ALA A C 1
ATOM 3316 O O . ALA A 1 415 ? -19.969 -28.203 -15.594 1 95.5 415 ALA A O 1
ATOM 3317 N N . GLU A 1 416 ? -19.547 -30.391 -15.602 1 96.06 416 GLU A N 1
ATOM 3318 C CA . GLU A 1 416 ? -19.312 -30.484 -14.164 1 96.06 416 GLU A CA 1
ATOM 3319 C C . GLU A 1 416 ? -17.875 -30.938 -13.875 1 96.06 416 GLU A C 1
ATOM 3321 O O . GLU A 1 416 ? -17.359 -31.828 -14.539 1 96.06 416 GLU A O 1
ATOM 3326 N N . ILE A 1 417 ? -17.359 -30.344 -12.914 1 97.56 417 ILE A N 1
ATOM 3327 C CA . ILE A 1 417 ? -16.016 -30.734 -12.484 1 97.56 417 ILE A CA 1
ATOM 3328 C C . ILE A 1 417 ? -16.047 -32.156 -11.906 1 97.56 417 ILE A C 1
ATOM 3330 O O . ILE A 1 417 ? -16.953 -32.5 -11.133 1 97.56 417 ILE A O 1
ATOM 3334 N N . VAL A 1 418 ? -15.109 -32.938 -12.273 1 97.06 418 VAL A N 1
ATOM 3335 C CA . VAL A 1 418 ? -15.031 -34.312 -11.812 1 97.06 418 VAL A CA 1
ATOM 3336 C C . VAL A 1 418 ? -14.859 -34.344 -10.297 1 97.06 418 VAL A C 1
ATOM 3338 O O . VAL A 1 418 ? -14 -33.625 -9.742 1 97.06 418 VAL A O 1
ATOM 3341 N N . GLU A 1 419 ? -15.5 -35.125 -9.586 1 95.44 419 GLU A N 1
ATOM 3342 C CA . GLU A 1 419 ? -15.641 -35.156 -8.133 1 95.44 419 GLU A CA 1
ATOM 3343 C C . GLU A 1 419 ? -14.305 -35.406 -7.449 1 95.44 419 GLU A C 1
ATOM 3345 O O . GLU A 1 419 ? -14.031 -34.875 -6.379 1 95.44 419 GLU A O 1
ATOM 3350 N N . LYS A 1 420 ? -13.5 -36.188 -8.016 1 94.94 420 LYS A N 1
ATOM 3351 C CA . LYS A 1 420 ? -12.258 -36.562 -7.355 1 94.94 420 LYS A CA 1
ATOM 3352 C C . LYS A 1 420 ? -11.367 -35.375 -7.102 1 94.94 420 LYS A C 1
ATOM 3354 O O . LYS A 1 420 ? -10.555 -35.375 -6.168 1 94.94 420 LYS A O 1
ATOM 3359 N N . PHE A 1 421 ? -11.555 -34.375 -7.895 1 95.19 421 PHE A N 1
ATOM 3360 C CA . PHE A 1 421 ? -10.672 -33.219 -7.777 1 95.19 421 PHE A CA 1
ATOM 3361 C C . PHE A 1 421 ? -11.109 -32.312 -6.633 1 95.19 421 PHE A C 1
ATOM 3363 O O . PHE A 1 421 ? -10.398 -31.375 -6.281 1 95.19 421 PHE A O 1
ATOM 3370 N N . THR A 1 422 ? -12.219 -32.594 -6.027 1 93.38 422 THR A N 1
ATOM 3371 C CA . THR A 1 422 ? -12.648 -31.828 -4.852 1 93.38 422 THR A CA 1
ATOM 3372 C C . THR A 1 422 ? -11.789 -32.188 -3.641 1 93.38 422 THR A C 1
ATOM 3374 O O . THR A 1 422 ? -11.789 -31.484 -2.635 1 93.38 422 THR A O 1
ATOM 3377 N N . GLU A 1 423 ? -11.109 -33.344 -3.789 1 91.88 423 GLU A N 1
ATOM 3378 C CA . GLU A 1 423 ? -10.172 -33.719 -2.738 1 91.88 423 GLU A CA 1
ATOM 3379 C C . GLU A 1 423 ? -8.82 -33.031 -2.932 1 91.88 423 GLU A C 1
ATOM 3381 O O . GLU A 1 423 ? -8.086 -33.375 -3.869 1 91.88 423 GLU A O 1
ATOM 3386 N N . PRO A 1 424 ? -8.484 -32.188 -2.027 1 88.25 424 PRO A N 1
ATOM 3387 C CA . PRO A 1 424 ? -7.184 -31.516 -2.166 1 88.25 424 PRO A CA 1
ATOM 3388 C C . PRO A 1 424 ? -6.02 -32.5 -2.188 1 88.25 424 PRO A C 1
ATOM 3390 O O . PRO A 1 424 ? -6.035 -33.5 -1.455 1 88.25 424 PRO A O 1
ATOM 3393 N N . GLY A 1 425 ? -5.09 -32.188 -3.061 1 88 425 GLY A N 1
ATOM 3394 C CA . GLY A 1 425 ? -3.922 -33.062 -3.145 1 88 425 GLY A CA 1
ATOM 3395 C C . GLY A 1 425 ? -4.023 -34.094 -4.254 1 88 425 GLY A C 1
ATOM 3396 O O . GLY A 1 425 ? -3.029 -34.719 -4.598 1 88 425 GLY A O 1
ATOM 3397 N N . THR A 1 426 ? -5.195 -34.188 -4.797 1 92.25 426 THR A N 1
ATOM 3398 C CA . THR A 1 426 ? -5.355 -35.125 -5.918 1 92.25 426 THR A CA 1
ATOM 3399 C C . THR A 1 426 ? -4.52 -34.656 -7.109 1 92.25 426 THR A C 1
ATOM 3401 O O . THR A 1 426 ? -4.539 -33.5 -7.48 1 92.25 426 THR A O 1
ATOM 3404 N N . VAL A 1 427 ? -3.803 -35.656 -7.695 1 91.25 427 VAL A N 1
ATOM 3405 C CA . VAL A 1 427 ? -2.941 -35.344 -8.828 1 91.25 427 VAL A CA 1
ATOM 3406 C C . VAL A 1 427 ? -3.795 -35.031 -10.062 1 91.25 427 VAL A C 1
ATOM 3408 O O . VAL A 1 427 ? -4.73 -35.781 -10.375 1 91.25 427 VAL A O 1
ATOM 3411 N N . ILE A 1 428 ? -3.482 -33.938 -10.633 1 95 428 ILE A N 1
ATOM 3412 C CA . ILE A 1 428 ? -4.082 -33.562 -11.914 1 95 428 ILE A CA 1
ATOM 3413 C C . ILE A 1 428 ? -3.039 -33.656 -13.023 1 95 428 ILE A C 1
ATOM 3415 O O . ILE A 1 428 ? -2.096 -32.875 -13.07 1 95 428 ILE A O 1
ATOM 3419 N N . ARG A 1 429 ? -3.252 -34.594 -13.906 1 95.12 429 ARG A N 1
ATOM 3420 C CA . ARG A 1 429 ? -2.352 -34.75 -15.047 1 95.12 429 ARG A CA 1
ATOM 3421 C C . ARG A 1 429 ? -2.812 -33.906 -16.219 1 95.12 429 ARG A C 1
ATOM 3423 O O . ARG A 1 429 ? -4.012 -33.781 -16.484 1 95.12 429 ARG A O 1
ATOM 3430 N N . ILE A 1 430 ? -1.87 -33.312 -16.891 1 95.19 430 ILE A N 1
ATOM 3431 C CA . ILE A 1 430 ? -2.229 -32.5 -18.047 1 95.19 430 ILE A CA 1
ATOM 3432 C C . ILE A 1 430 ? -3.021 -33.344 -19.031 1 95.19 430 ILE A C 1
ATOM 3434 O O . ILE A 1 430 ? -2.756 -34.562 -19.203 1 95.19 430 ILE A O 1
ATOM 3438 N N . ASN A 1 431 ? -4.062 -32.812 -19.625 1 97.06 431 ASN A N 1
ATOM 3439 C CA . ASN A 1 431 ? -4.922 -33.406 -20.656 1 97.06 431 ASN A CA 1
ATOM 3440 C C . ASN A 1 431 ? -5.891 -34.406 -20.062 1 97.06 431 ASN A C 1
ATOM 3442 O O . ASN A 1 431 ? -6.723 -34.969 -20.781 1 97.06 431 ASN A O 1
ATOM 3446 N N . GLU A 1 432 ? -5.758 -34.688 -18.797 1 96.88 432 GLU A N 1
ATOM 3447 C CA . GLU A 1 432 ? -6.809 -35.5 -18.188 1 96.88 432 GLU A CA 1
ATOM 3448 C C . GLU A 1 432 ? -8.117 -34.75 -18.094 1 96.88 432 GLU A C 1
ATOM 3450 O O . GLU A 1 432 ? -8.125 -33.5 -18.125 1 96.88 432 GLU A O 1
ATOM 3455 N N . VAL A 1 433 ? -9.258 -35.469 -17.984 1 98 433 VAL A N 1
ATOM 3456 C CA . VAL A 1 433 ? -10.562 -34.812 -17.953 1 98 433 VAL A CA 1
ATOM 3457 C C . VAL A 1 433 ? -10.82 -34.25 -16.562 1 98 433 VAL A C 1
ATOM 3459 O O . VAL A 1 433 ? -10.82 -35 -15.57 1 98 433 VAL A O 1
ATOM 3462 N N . VAL A 1 434 ? -11.062 -32.969 -16.484 1 98.25 434 VAL A N 1
ATOM 3463 C CA . VAL A 1 434 ? -11.312 -32.344 -15.188 1 98.25 434 VAL A CA 1
ATOM 3464 C C . VAL A 1 434 ? -12.773 -31.938 -15.078 1 98.25 434 VAL A C 1
ATOM 3466 O O . VAL A 1 434 ? -13.281 -31.688 -13.984 1 98.25 434 VAL A O 1
ATOM 3469 N N . ALA A 1 435 ? -13.445 -31.781 -16.172 1 98.38 435 ALA A N 1
ATOM 3470 C CA . ALA A 1 435 ? -14.875 -31.484 -16.219 1 98.38 435 ALA A CA 1
ATOM 3471 C C . ALA A 1 435 ? -15.516 -32.094 -17.469 1 98.38 435 ALA A C 1
ATOM 3473 O O . ALA A 1 435 ? -14.844 -32.312 -18.469 1 98.38 435 ALA A O 1
ATOM 3474 N N . ALA A 1 436 ? -16.797 -32.406 -17.391 1 97.81 436 ALA A N 1
ATOM 3475 C CA . ALA A 1 436 ? -17.484 -33.062 -18.516 1 97.81 436 ALA A CA 1
ATOM 3476 C C . ALA A 1 436 ? -18.969 -32.75 -18.5 1 97.81 436 ALA A C 1
ATOM 3478 O O . ALA A 1 436 ? -19.562 -32.531 -17.438 1 97.81 436 ALA A O 1
ATOM 3479 N N . LEU A 1 437 ? -19.5 -32.688 -19.734 1 95.69 437 LEU A N 1
ATOM 3480 C CA . LEU A 1 437 ? -20.953 -32.562 -19.859 1 95.69 437 LEU A CA 1
ATOM 3481 C C . LEU A 1 437 ? -21.641 -33.844 -19.359 1 95.69 437 LEU A C 1
ATOM 3483 O O . LEU A 1 437 ? -21.156 -34.938 -19.578 1 95.69 437 LEU A O 1
ATOM 3487 N N . LYS A 1 438 ? -22.688 -33.594 -18.531 1 82.81 438 LYS A N 1
ATOM 3488 C CA . LYS A 1 438 ? -23.484 -34.719 -18.094 1 82.81 438 LYS A CA 1
ATOM 3489 C C . LYS A 1 438 ? -24.203 -35.375 -19.281 1 82.81 438 LYS A C 1
ATOM 3491 O O . LYS A 1 438 ? -24.656 -34.688 -20.188 1 82.81 438 LYS A O 1
ATOM 3496 N N . ALA A 1 439 ? -24.062 -36.781 -19.422 1 64.12 439 ALA A N 1
ATOM 3497 C CA . ALA A 1 439 ? -24.828 -37.5 -20.422 1 64.12 439 ALA A CA 1
ATOM 3498 C C . ALA A 1 439 ? -26.328 -37.312 -20.234 1 64.12 439 ALA A C 1
ATOM 3500 O O . ALA A 1 439 ? -26.797 -37.094 -19.109 1 64.12 439 ALA A O 1
ATOM 3501 N N . MET B 1 1 ? 34.406 -5.066 17.656 1 21.45 1 MET B N 1
ATOM 3502 C CA . MET B 1 1 ? 33 -4.926 17.297 1 21.45 1 MET B CA 1
ATOM 3503 C C . MET B 1 1 ? 32.25 -4.125 18.359 1 21.45 1 MET B C 1
ATOM 3505 O O . MET B 1 1 ? 31.906 -4.656 19.422 1 21.45 1 MET B O 1
ATOM 3509 N N . GLN B 1 2 ? 32.562 -2.906 18.484 1 22.59 2 GLN B N 1
ATOM 3510 C CA . GLN B 1 2 ? 32.188 -2.123 19.672 1 22.59 2 GLN B CA 1
ATOM 3511 C C . GLN B 1 2 ? 30.672 -1.974 19.781 1 22.59 2 GLN B C 1
ATOM 3513 O O . GLN B 1 2 ? 30.016 -1.55 18.828 1 22.59 2 GLN B O 1
ATOM 3518 N N . VAL B 1 3 ? 30.078 -2.801 20.672 1 24.23 3 VAL B N 1
ATOM 3519 C CA . VAL B 1 3 ? 28.719 -2.709 21.188 1 24.23 3 VAL B CA 1
ATOM 3520 C C . VAL B 1 3 ? 28.375 -1.255 21.516 1 24.23 3 VAL B C 1
ATOM 3522 O O . VAL B 1 3 ? 29.047 -0.629 22.328 1 24.23 3 VAL B O 1
ATOM 3525 N N . ILE B 1 4 ? 27.859 -0.625 20.484 1 28.02 4 ILE B N 1
ATOM 3526 C CA . ILE B 1 4 ? 27.469 0.748 20.781 1 28.02 4 ILE B CA 1
ATOM 3527 C C . ILE B 1 4 ? 26.609 0.776 22.047 1 28.02 4 ILE B C 1
ATOM 3529 O O . ILE B 1 4 ? 25.688 -0.022 22.188 1 28.02 4 ILE B O 1
ATOM 3533 N N . PRO B 1 5 ? 27.141 1.322 23.125 1 28.86 5 PRO B N 1
ATOM 3534 C CA . PRO B 1 5 ? 26.5 1.37 24.438 1 28.86 5 PRO B CA 1
ATOM 3535 C C . PRO B 1 5 ? 25.031 1.745 24.359 1 28.86 5 PRO B C 1
ATOM 3537 O O . PRO B 1 5 ? 24.609 2.453 23.438 1 28.86 5 PRO B O 1
ATOM 3540 N N . ALA B 1 6 ? 24.234 0.926 25 1 27.91 6 ALA B N 1
ATOM 3541 C CA . ALA B 1 6 ? 22.828 1.121 25.281 1 27.91 6 ALA B CA 1
ATOM 3542 C C . ALA B 1 6 ? 22.547 2.561 25.719 1 27.91 6 ALA B C 1
ATOM 3544 O O . ALA B 1 6 ? 23.094 3.041 26.703 1 27.91 6 ALA B O 1
ATOM 3545 N N . CYS B 1 7 ? 22.344 3.449 24.734 1 26.38 7 CYS B N 1
ATOM 3546 C CA . CYS B 1 7 ? 21.969 4.82 25.078 1 26.38 7 CYS B CA 1
ATOM 3547 C C . CYS B 1 7 ? 21.031 4.848 26.266 1 26.38 7 CYS B C 1
ATOM 3549 O O . CYS B 1 7 ? 20.141 4.004 26.391 1 26.38 7 CYS B O 1
ATOM 3551 N N . ASN B 1 8 ? 21.453 5.391 27.422 1 28.03 8 ASN B N 1
ATOM 3552 C CA . ASN B 1 8 ? 20.781 5.684 28.672 1 28.03 8 ASN B CA 1
ATOM 3553 C C . ASN B 1 8 ? 19.328 6.109 28.438 1 28.03 8 ASN B C 1
ATOM 3555 O O . ASN B 1 8 ? 19.047 6.871 27.516 1 28.03 8 ASN B O 1
ATOM 3559 N N . SER B 1 9 ? 18.391 5.301 28.938 1 28.64 9 SER B N 1
ATOM 3560 C CA . SER B 1 9 ? 16.938 5.469 29.047 1 28.64 9 SER B CA 1
ATOM 3561 C C . SER B 1 9 ? 16.578 6.875 29.5 1 28.64 9 SER B C 1
ATOM 3563 O O . SER B 1 9 ? 16.344 7.113 30.688 1 28.64 9 SER B O 1
ATOM 3565 N N . ALA B 1 10 ? 17.375 7.871 29.312 1 27.86 10 ALA B N 1
ATOM 3566 C CA . ALA B 1 10 ? 16.812 9.125 29.812 1 27.86 10 ALA B CA 1
ATOM 3567 C C . ALA B 1 10 ? 15.32 9.211 29.516 1 27.86 10 ALA B C 1
ATOM 3569 O O . ALA B 1 10 ? 14.836 8.633 28.531 1 27.86 10 ALA B O 1
ATOM 3570 N N . ALA B 1 11 ? 14.531 9.898 30.406 1 30.97 11 ALA B N 1
ATOM 3571 C CA . ALA B 1 11 ? 13.102 10.195 30.422 1 30.97 11 ALA B CA 1
ATOM 3572 C C . ALA B 1 11 ? 12.625 10.688 29.062 1 30.97 11 ALA B C 1
ATOM 3574 O O . ALA B 1 11 ? 13.047 11.75 28.609 1 30.97 11 ALA B O 1
ATOM 3575 N N . ILE B 1 12 ? 12.375 9.844 28.25 1 33.16 12 ILE B N 1
ATOM 3576 C CA . ILE B 1 12 ? 11.672 10.18 27.016 1 33.16 12 ILE B CA 1
ATOM 3577 C C . ILE B 1 12 ? 10.586 11.219 27.297 1 33.16 12 ILE B C 1
ATOM 3579 O O . ILE B 1 12 ? 9.578 10.906 27.938 1 33.16 12 ILE B O 1
ATOM 3583 N N . ARG B 1 13 ? 10.977 12.422 27.75 1 37.94 13 ARG B N 1
ATOM 3584 C CA . ARG B 1 13 ? 10.039 13.531 27.875 1 37.94 13 ARG B CA 1
ATOM 3585 C C . ARG B 1 13 ? 8.977 13.477 26.781 1 37.94 13 ARG B C 1
ATOM 3587 O O . ARG B 1 13 ? 9.297 13.289 25.609 1 37.94 13 ARG B O 1
ATOM 3594 N N . SER B 1 14 ? 7.828 13.156 27.188 1 45.12 14 SER B N 1
ATOM 3595 C CA . SER B 1 14 ? 6.625 13.055 26.375 1 45.12 14 SER B CA 1
ATOM 3596 C C . SER B 1 14 ? 6.512 14.234 25.406 1 45.12 14 SER B C 1
ATOM 3598 O O . SER B 1 14 ? 6.492 15.391 25.828 1 45.12 14 SER B O 1
ATOM 3600 N N . LEU B 1 15 ? 6.949 14.18 24.297 1 52.47 15 LEU B N 1
ATOM 3601 C CA . LEU B 1 15 ? 7.043 15.102 23.172 1 52.47 15 LEU B CA 1
ATOM 3602 C C . LEU B 1 15 ? 5.664 15.609 22.766 1 52.47 15 LEU B C 1
ATOM 3604 O O . LEU B 1 15 ? 5.539 16.422 21.844 1 52.47 15 LEU B O 1
ATOM 3608 N N . CYS B 1 16 ? 4.676 15.203 23.547 1 57.5 16 CYS B N 1
ATOM 3609 C CA . CYS B 1 16 ? 3.363 15.516 23 1 57.5 16 CYS B CA 1
ATOM 3610 C C . CYS B 1 16 ? 2.621 16.516 23.891 1 57.5 16 CYS B C 1
ATOM 3612 O O . CYS B 1 16 ? 2.693 16.438 25.109 1 57.5 16 CYS B O 1
ATOM 3614 N N . PRO B 1 17 ? 2.146 17.609 23.281 1 58.38 17 PRO B N 1
ATOM 3615 C CA . PRO B 1 17 ? 1.264 18.484 24.062 1 58.38 17 PRO B CA 1
ATOM 3616 C C . PRO B 1 17 ? 0.246 17.703 24.891 1 58.38 17 PRO B C 1
ATOM 3618 O O . PRO B 1 17 ? -0.024 16.531 24.594 1 58.38 17 PRO B O 1
ATOM 3621 N N . THR B 1 18 ? -0.179 18.281 26 1 63.41 18 THR B N 1
ATOM 3622 C CA . THR B 1 18 ? -1.14 17.641 26.906 1 63.41 18 THR B CA 1
ATOM 3623 C C . THR B 1 18 ? -2.482 17.453 26.203 1 63.41 18 THR B C 1
ATOM 3625 O O . THR B 1 18 ? -2.816 18.188 25.266 1 63.41 18 THR B O 1
ATOM 3628 N N . PRO B 1 19 ? -3.201 16.438 26.609 1 60.94 19 PRO B N 1
ATOM 3629 C CA . PRO B 1 19 ? -4.539 16.203 26.062 1 60.94 19 PRO B CA 1
ATOM 3630 C C . PRO B 1 19 ? -5.438 17.438 26.156 1 60.94 19 PRO B C 1
ATOM 3632 O O . PRO B 1 19 ? -6.25 17.688 25.266 1 60.94 19 PRO B O 1
ATOM 3635 N N . GLU B 1 20 ? -5.258 18.141 27.266 1 63.03 20 GLU B N 1
ATOM 3636 C CA . GLU B 1 20 ? -6.039 19.375 27.438 1 63.03 20 GLU B CA 1
ATOM 3637 C C . GLU B 1 20 ? -5.742 20.375 26.328 1 63.03 20 GLU B C 1
ATOM 3639 O O . GLU B 1 20 ? -6.645 21.062 25.844 1 63.03 20 GLU B O 1
ATOM 3644 N N . SER B 1 21 ? -4.531 20.312 25.938 1 62.03 21 SER B N 1
ATOM 3645 C CA . SER B 1 21 ? -4.148 21.219 24.859 1 62.03 21 SER B CA 1
ATOM 3646 C C . SER B 1 21 ? -4.836 20.859 23.547 1 62.03 21 SER B C 1
ATOM 3648 O O . SER B 1 21 ? -5.359 21.719 22.844 1 62.03 21 SER B O 1
ATOM 3650 N N . PHE B 1 22 ? -4.961 19.578 23.328 1 63.53 22 PHE B N 1
ATOM 3651 C CA . PHE B 1 22 ? -5.582 19.125 22.094 1 63.53 22 PHE B CA 1
ATOM 3652 C C . PHE B 1 22 ? -7.09 19.344 22.125 1 63.53 22 PHE B C 1
ATOM 3654 O O . PHE B 1 22 ? -7.695 19.672 21.109 1 63.53 22 PHE B O 1
ATOM 3661 N N . ARG B 1 23 ? -7.652 19.125 23.266 1 62.56 23 ARG B N 1
ATOM 3662 C CA . ARG B 1 23 ? -9.086 19.344 23.422 1 62.56 23 ARG B CA 1
ATOM 3663 C C . ARG B 1 23 ? -9.43 20.828 23.203 1 62.56 23 ARG B C 1
ATOM 3665 O O . ARG B 1 23 ? -10.391 21.141 22.5 1 62.56 23 ARG B O 1
ATOM 3672 N N . ASN B 1 24 ? -8.562 21.531 23.812 1 59.97 24 ASN B N 1
ATOM 3673 C CA . ASN B 1 24 ? -8.773 22.969 23.688 1 59.97 24 ASN B CA 1
ATOM 3674 C C . ASN B 1 24 ? -8.609 23.438 22.25 1 59.97 24 ASN B C 1
ATOM 3676 O O . ASN B 1 24 ? -9.141 24.484 21.859 1 59.97 24 ASN B O 1
ATOM 3680 N N . MET B 1 25 ? -7.988 22.5 21.625 1 56.94 25 MET B N 1
ATOM 3681 C CA . MET B 1 25 ? -7.68 22.859 20.25 1 56.94 25 MET B CA 1
ATOM 3682 C C . MET B 1 25 ? -8.703 22.281 19.281 1 56.94 25 MET B C 1
ATOM 3684 O O . MET B 1 25 ? -8.578 22.438 18.078 1 56.94 25 MET B O 1
ATOM 3688 N N . GLY B 1 26 ? -9.688 21.562 19.812 1 56.91 26 GLY B N 1
ATOM 3689 C CA . GLY B 1 26 ? -10.812 21.109 19.016 1 56.91 26 GLY B CA 1
ATOM 3690 C C . GLY B 1 26 ? -10.562 19.781 18.328 1 56.91 26 GLY B C 1
ATOM 3691 O O . GLY B 1 26 ? -11.242 19.422 17.359 1 56.91 26 GLY B O 1
ATOM 3692 N N . TRP B 1 27 ? -9.656 19.062 18.812 1 58.28 27 TRP B N 1
ATOM 3693 C CA . TRP B 1 27 ? -9.336 17.812 18.125 1 58.28 27 TRP B CA 1
ATOM 3694 C C . TRP B 1 27 ? -9.984 16.625 18.812 1 58.28 27 TRP B C 1
ATOM 3696 O O . TRP B 1 27 ? -10.102 15.547 18.234 1 58.28 27 TRP B O 1
ATOM 3706 N N . LEU B 1 28 ? -10.367 16.766 19.984 1 59.16 28 LEU B N 1
ATOM 3707 C CA . LEU B 1 28 ? -10.938 15.648 20.734 1 59.16 28 LEU B CA 1
ATOM 3708 C C . LEU B 1 28 ? -12.32 16.016 21.281 1 59.16 28 LEU B C 1
ATOM 3710 O O . LEU B 1 28 ? -12.586 17.172 21.578 1 59.16 28 LEU B O 1
ATOM 3714 N N . SER B 1 29 ? -13.055 14.914 21.344 1 63.41 29 SER B N 1
ATOM 3715 C CA . SER B 1 29 ? -14.32 15.117 22.047 1 63.41 29 SER B CA 1
ATOM 3716 C C . SER B 1 29 ? -14.078 15.398 23.531 1 63.41 29 SER B C 1
ATOM 3718 O O . SER B 1 29 ? -13.109 14.922 24.109 1 63.41 29 SER B O 1
ATOM 3720 N N . VAL B 1 30 ? -14.906 16.141 23.922 1 61.66 30 VAL B N 1
ATOM 3721 C CA . VAL B 1 30 ? -14.812 16.516 25.344 1 61.66 30 VAL B CA 1
ATOM 3722 C C . VAL B 1 30 ? -15.055 15.281 26.203 1 61.66 30 VAL B C 1
ATOM 3724 O O . VAL B 1 30 ? -14.555 15.203 27.328 1 61.66 30 VAL B O 1
ATOM 3727 N N . SER B 1 31 ? -15.852 14.305 25.672 1 66.56 31 SER B N 1
ATOM 3728 C CA . SER B 1 31 ? -16.125 13.078 26.406 1 66.56 31 SER B CA 1
ATOM 3729 C C . SER B 1 31 ? -16.562 11.953 25.484 1 66.56 31 SER B C 1
ATOM 3731 O O . SER B 1 31 ? -16.953 12.195 24.328 1 66.56 31 SER B O 1
ATOM 3733 N N . ASP B 1 32 ? -16.5 10.727 26.016 1 74.75 32 ASP B N 1
ATOM 3734 C CA . ASP B 1 32 ? -16.969 9.555 25.297 1 74.75 32 ASP B CA 1
ATOM 3735 C C . ASP B 1 32 ? -18.453 9.656 24.984 1 74.75 32 ASP B C 1
ATOM 3737 O O . ASP B 1 32 ? -18.922 9.172 23.953 1 74.75 32 ASP B O 1
ATOM 3741 N N . ALA B 1 33 ? -19.109 10.273 25.953 1 74.12 33 ALA B N 1
ATOM 3742 C CA . ALA B 1 33 ? -20.547 10.414 25.781 1 74.12 33 ALA B CA 1
ATOM 3743 C C . ALA B 1 33 ? -20.875 11.312 24.594 1 7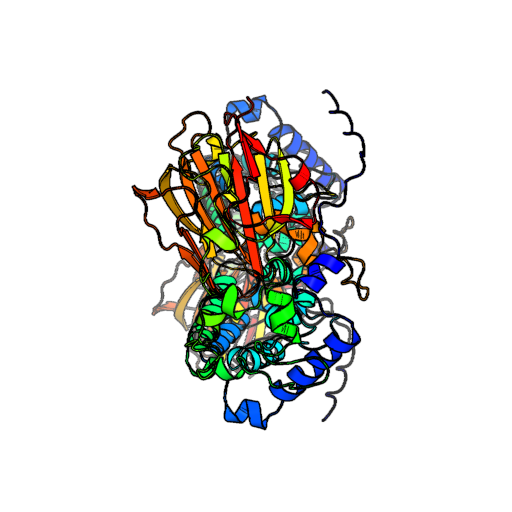4.12 33 ALA B C 1
ATOM 3745 O O . ALA B 1 33 ? -21.781 11.008 23.797 1 74.12 33 ALA B O 1
ATOM 3746 N N . VAL B 1 34 ? -20.141 12.344 24.438 1 76.31 34 VAL B N 1
ATOM 3747 C CA . VAL B 1 34 ? -20.359 13.281 23.344 1 76.31 34 VAL B CA 1
ATOM 3748 C C . VAL B 1 34 ? -20 12.617 22.016 1 76.31 34 VAL B C 1
ATOM 3750 O O . VAL B 1 34 ? -20.719 12.766 21.031 1 76.31 34 VAL B O 1
ATOM 3753 N N . TYR B 1 35 ? -18.953 11.891 22.047 1 81.44 35 TYR B N 1
ATOM 3754 C CA . TYR B 1 35 ? -18.547 11.164 20.844 1 81.44 35 TYR B CA 1
ATOM 3755 C C . TYR B 1 35 ? -19.609 10.164 20.422 1 81.44 35 TYR B C 1
ATOM 3757 O O . TYR B 1 35 ? -20 10.125 19.266 1 81.44 35 TYR B O 1
ATOM 3765 N N . SER B 1 36 ? -20.078 9.43 21.359 1 81.88 36 SER B N 1
ATOM 3766 C CA . SER B 1 36 ? -21.078 8.398 21.078 1 81.88 36 SER B CA 1
ATOM 3767 C C . SER B 1 36 ? -22.375 9 20.547 1 81.88 36 SER B C 1
ATOM 3769 O O . SER B 1 36 ? -23 8.438 19.656 1 81.88 36 SER B O 1
ATOM 3771 N N . GLU B 1 37 ? -22.719 10.078 21.109 1 81.94 37 GLU B N 1
ATOM 3772 C CA . GLU B 1 37 ? -23.922 10.766 20.641 1 81.94 37 GLU B CA 1
ATOM 3773 C C . GLU B 1 37 ? -23.75 11.258 19.203 1 81.94 37 GLU B C 1
ATOM 3775 O O . GLU B 1 37 ? -24.672 11.109 18.391 1 81.94 37 GLU B O 1
ATOM 3780 N N . PHE B 1 38 ? -22.719 11.797 18.984 1 83.56 38 PHE B N 1
ATOM 3781 C CA . PHE B 1 38 ? -22.438 12.289 17.641 1 83.56 38 PHE B CA 1
ATOM 3782 C C . PHE B 1 38 ? -22.484 11.156 16.625 1 83.56 38 PHE B C 1
ATOM 3784 O O . PHE B 1 38 ? -23.156 11.273 15.594 1 83.56 38 PHE B O 1
ATOM 3791 N N . ILE B 1 39 ? -21.766 10.094 16.953 1 87.44 39 ILE B N 1
ATOM 3792 C CA . ILE B 1 39 ? -21.703 8.953 16.047 1 87.44 39 ILE B CA 1
ATOM 3793 C C . ILE B 1 39 ? -23.109 8.367 15.852 1 87.44 39 ILE B C 1
ATOM 3795 O O . ILE B 1 39 ? -23.5 8.023 14.734 1 87.44 39 ILE B O 1
ATOM 3799 N N . GLY B 1 40 ? -23.797 8.242 16.953 1 85.5 40 GLY B N 1
ATOM 3800 C CA . GLY B 1 40 ? -25.156 7.715 16.875 1 85.5 40 GLY B CA 1
ATOM 3801 C C . GLY B 1 40 ? -26.078 8.547 16 1 85.5 40 GLY B C 1
ATOM 3802 O O . GLY B 1 40 ? -26.812 8 15.172 1 85.5 40 GLY B O 1
ATOM 3803 N N . GLU B 1 41 ? -26 9.828 16.125 1 84.25 41 GLU B N 1
ATOM 3804 C CA . GLU B 1 41 ? -26.844 10.727 15.336 1 84.25 41 GLU B CA 1
ATOM 3805 C C . GLU B 1 41 ? -26.453 10.672 13.859 1 84.25 41 GLU B C 1
ATOM 3807 O O . GLU B 1 41 ? -27.328 10.648 12.984 1 84.25 41 GLU B O 1
ATOM 3812 N N . LEU B 1 42 ? -25.234 10.734 13.656 1 86.25 42 LEU B N 1
ATOM 3813 C CA . LEU B 1 42 ? -24.766 10.672 12.281 1 86.25 42 LEU B CA 1
ATOM 3814 C C . LEU B 1 42 ? -25.172 9.367 11.617 1 86.25 42 LEU B C 1
ATOM 3816 O O . LEU B 1 42 ? -25.625 9.359 10.469 1 86.25 42 LEU B O 1
ATOM 3820 N N . ALA B 1 43 ? -25 8.297 12.359 1 86.75 43 ALA B N 1
ATOM 3821 C CA . ALA B 1 43 ? -25.375 6.992 11.836 1 86.75 43 ALA B CA 1
ATOM 3822 C C . ALA B 1 43 ? -26.859 6.945 11.492 1 86.75 43 ALA B C 1
ATOM 3824 O O . ALA B 1 43 ? -27.25 6.402 10.461 1 86.75 43 ALA B O 1
ATOM 3825 N N . THR B 1 44 ? -27.625 7.504 12.359 1 82.75 44 THR B N 1
ATOM 3826 C CA . THR B 1 44 ? -29.062 7.527 12.156 1 82.75 44 THR B CA 1
ATOM 3827 C C . THR B 1 44 ? -29.422 8.336 10.906 1 82.75 44 THR B C 1
ATOM 3829 O O . THR B 1 44 ? -30.234 7.891 10.086 1 82.75 44 THR B O 1
ATOM 3832 N N . ARG B 1 45 ? -28.844 9.398 10.695 1 80.12 45 ARG B N 1
ATOM 3833 C CA . ARG B 1 45 ? -29.109 10.242 9.531 1 80.12 45 ARG B CA 1
ATOM 3834 C C . ARG B 1 45 ? -28.641 9.562 8.25 1 80.12 45 ARG B C 1
ATOM 3836 O O . ARG B 1 45 ? -29.344 9.578 7.242 1 80.12 45 ARG B O 1
ATOM 3843 N N . ALA B 1 46 ? -27.5 8.953 8.391 1 77.81 46 ALA B N 1
ATOM 3844 C CA . ALA B 1 46 ? -26.875 8.375 7.207 1 77.81 46 ALA B CA 1
ATOM 3845 C C . ALA B 1 46 ? -27.594 7.105 6.762 1 77.81 46 ALA B C 1
ATOM 3847 O O . ALA B 1 46 ? -27.5 6.711 5.598 1 77.81 46 ALA B O 1
ATOM 3848 N N . SER B 1 47 ? -28.094 6.402 7.691 1 71.25 47 SER B N 1
ATOM 3849 C CA . SER B 1 47 ? -28.766 5.145 7.383 1 71.25 47 SER B CA 1
ATOM 3850 C C . SER B 1 47 ? -30.234 5.375 7.012 1 71.25 47 SER B C 1
ATOM 3852 O O . SER B 1 47 ? -30.922 4.445 6.598 1 71.25 47 SER B O 1
ATOM 3854 N N . ASN B 1 48 ? -30.594 6.504 7.262 1 67.56 48 ASN B N 1
ATOM 3855 C CA . ASN B 1 48 ? -32 6.789 6.938 1 67.56 48 ASN B CA 1
ATOM 3856 C C . ASN B 1 48 ? -32.25 6.648 5.441 1 67.56 48 ASN B C 1
ATOM 3858 O O . ASN B 1 48 ? -31.656 7.34 4.629 1 67.56 48 ASN B O 1
ATOM 3862 N N . ARG B 1 49 ? -33 5.645 5.211 1 61.06 49 ARG B N 1
ATOM 3863 C CA . ARG B 1 49 ? -33.344 5.23 3.857 1 61.06 49 ARG B CA 1
ATOM 3864 C C . ARG B 1 49 ? -33.906 6.398 3.055 1 61.06 49 ARG B C 1
ATOM 3866 O O . ARG B 1 49 ? -33.688 6.504 1.851 1 61.06 49 ARG B O 1
ATOM 3873 N N . ASN B 1 50 ? -34.719 7.137 3.68 1 54.53 50 ASN B N 1
ATOM 3874 C CA . ASN B 1 50 ? -35.25 8.312 2.994 1 54.53 50 ASN B CA 1
ATOM 3875 C C . ASN B 1 50 ? -34.156 9.281 2.596 1 54.53 50 ASN B C 1
ATOM 3877 O O . ASN B 1 50 ? -34.188 9.852 1.504 1 54.53 50 ASN B O 1
ATOM 3881 N N . TYR B 1 51 ? -33.219 9.367 3.395 1 55.41 51 TYR B N 1
ATOM 3882 C CA . TYR B 1 51 ? -32.062 10.219 3.115 1 55.41 51 TYR B CA 1
ATOM 3883 C C . TYR B 1 51 ? -31.188 9.625 2.006 1 55.41 51 TYR B C 1
ATOM 3885 O O . TYR B 1 51 ? -30.781 10.336 1.088 1 55.41 51 TYR B O 1
ATOM 3893 N N . SER B 1 52 ? -30.953 8.289 2.121 1 58.47 52 SER B N 1
ATOM 3894 C CA . SER B 1 52 ? -30.141 7.609 1.113 1 58.47 52 SER B CA 1
ATOM 3895 C C . SER B 1 52 ? -30.844 7.605 -0.243 1 58.47 52 SER B C 1
ATOM 3897 O O . SER B 1 52 ? -30.188 7.695 -1.284 1 58.47 52 SER B O 1
ATOM 3899 N N . ASN B 1 53 ? -32.094 7.418 -0.142 1 56.81 53 ASN B N 1
ATOM 3900 C CA . ASN B 1 53 ? -32.875 7.426 -1.369 1 56.81 53 ASN B CA 1
ATOM 3901 C C . ASN B 1 53 ? -33 8.828 -1.963 1 56.81 53 ASN B C 1
ATOM 3903 O O . ASN B 1 53 ? -33.031 8.984 -3.184 1 56.81 53 ASN B O 1
ATOM 3907 N N . GLU B 1 54 ? -33.125 9.82 -1.093 1 58.5 54 GLU B N 1
ATOM 3908 C CA . GLU B 1 54 ? -33.281 11.18 -1.586 1 58.5 54 GLU B CA 1
ATOM 3909 C C . GLU B 1 54 ? -32 11.727 -2.174 1 58.5 54 GLU B C 1
ATOM 3911 O O . GLU B 1 54 ? -32 12.406 -3.201 1 58.5 54 GLU B O 1
ATOM 3916 N N . PHE B 1 55 ? -30.938 11.555 -1.635 1 65.62 55 PHE B N 1
ATOM 3917 C CA . PHE B 1 55 ? -29.75 12.266 -2.1 1 65.62 55 PHE B CA 1
ATOM 3918 C C . PHE B 1 55 ? -28.75 11.297 -2.719 1 65.62 55 PHE B C 1
ATOM 3920 O O . PHE B 1 55 ? -27.906 11.695 -3.529 1 65.62 55 PHE B O 1
ATOM 3927 N N . GLY B 1 56 ? -28.953 10.164 -3.084 1 83.31 56 GLY B N 1
ATOM 3928 C CA . GLY B 1 56 ? -27.938 9.242 -3.561 1 83.31 56 GLY B CA 1
ATOM 3929 C C . GLY B 1 56 ? -26.531 9.625 -3.145 1 83.31 56 GLY B C 1
ATOM 3930 O O . GLY B 1 56 ? -26.312 10.734 -2.658 1 83.31 56 GLY B O 1
ATOM 3931 N N . LEU B 1 57 ? -25.5 8.859 -3.211 1 91.75 57 LEU B N 1
ATOM 3932 C CA . LEU B 1 57 ? -24.094 9.164 -2.914 1 91.75 57 LEU B CA 1
ATOM 3933 C C . LEU B 1 57 ? -23.547 10.188 -3.902 1 91.75 57 LEU B C 1
ATOM 3935 O O . LEU B 1 57 ? -23.844 10.117 -5.102 1 91.75 57 LEU B O 1
ATOM 3939 N N . MET B 1 58 ? -22.906 11.234 -3.404 1 93.44 58 MET B N 1
ATOM 3940 C CA . MET B 1 58 ? -22.172 12.133 -4.289 1 93.44 58 MET B CA 1
ATOM 3941 C C . MET B 1 58 ? -21.234 11.344 -5.207 1 93.44 58 MET B C 1
ATOM 3943 O O . MET B 1 58 ? -20.75 10.273 -4.84 1 93.44 58 MET B O 1
ATOM 3947 N N . GLN B 1 59 ? -20.953 11.883 -6.355 1 94.75 59 GLN B N 1
ATOM 3948 C CA . GLN B 1 59 ? -20.188 11.18 -7.375 1 94.75 59 GLN B CA 1
ATOM 3949 C C . GLN B 1 59 ? -18.812 10.781 -6.848 1 94.75 59 GLN B C 1
ATOM 3951 O O . GLN B 1 59 ? -18.359 9.648 -7.031 1 94.75 59 GLN B O 1
ATOM 3956 N N . PRO B 1 60 ? -18.078 11.656 -6.156 1 96.25 60 PRO B N 1
ATOM 3957 C CA . PRO B 1 60 ? -16.766 11.258 -5.652 1 96.25 60 PRO B CA 1
ATOM 3958 C C . PRO B 1 60 ? -16.844 10.125 -4.625 1 96.25 60 PRO B C 1
ATOM 3960 O O . PRO B 1 60 ? -15.922 9.312 -4.523 1 96.25 60 PRO B O 1
ATOM 3963 N N . ILE B 1 61 ? -17.953 10.047 -3.891 1 96.81 61 ILE B N 1
ATOM 3964 C CA . ILE B 1 61 ? -18.125 8.984 -2.906 1 96.81 61 ILE B CA 1
ATOM 3965 C C . ILE B 1 61 ? -18.438 7.672 -3.617 1 96.81 61 ILE B C 1
ATOM 3967 O O . ILE B 1 61 ? -17.969 6.609 -3.197 1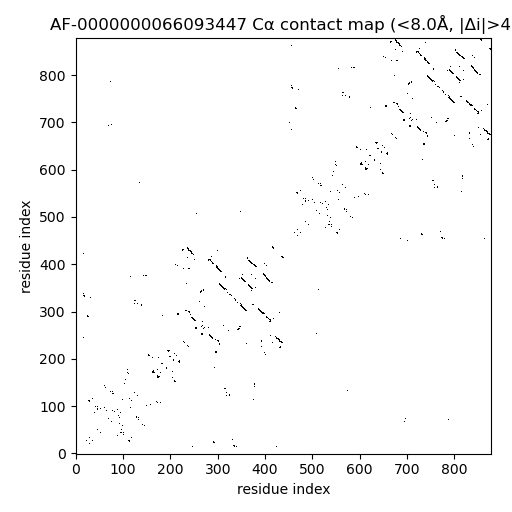 96.81 61 ILE B O 1
ATOM 3971 N N . GLN B 1 62 ? -19.188 7.75 -4.703 1 96.56 62 GLN B N 1
ATOM 3972 C CA . GLN B 1 62 ? -19.438 6.566 -5.523 1 96.56 62 GLN B CA 1
ATOM 3973 C C . GLN B 1 62 ? -18.125 6.012 -6.078 1 96.56 62 GLN B C 1
ATOM 3975 O O . GLN B 1 62 ? -17.906 4.797 -6.074 1 96.56 62 GLN B O 1
ATOM 3980 N N . GLU B 1 63 ? -17.297 6.887 -6.551 1 97.44 63 GLU B N 1
ATOM 3981 C CA . GLU B 1 63 ? -16.016 6.48 -7.09 1 97.44 63 GLU B CA 1
ATOM 3982 C C . GLU B 1 63 ? -15.125 5.871 -6.008 1 97.44 63 GLU B C 1
ATOM 3984 O O . GLU B 1 63 ? -14.406 4.898 -6.258 1 97.44 63 GLU B O 1
ATOM 3989 N N . PHE B 1 64 ? -15.172 6.5 -4.859 1 98 64 PHE B N 1
ATOM 3990 C CA . PHE B 1 64 ? -14.438 6 -3.703 1 98 64 PHE B CA 1
ATOM 3991 C C . PHE B 1 64 ? -14.875 4.586 -3.35 1 98 64 PHE B C 1
ATOM 3993 O O . PHE B 1 64 ? -14.047 3.688 -3.201 1 98 64 PHE B O 1
ATOM 4000 N N . LYS B 1 65 ? -16.125 4.359 -3.24 1 96.25 65 LYS B N 1
ATOM 4001 C CA . LYS B 1 65 ? -16.703 3.049 -2.949 1 96.25 65 LYS B CA 1
ATOM 4002 C C . LYS B 1 65 ? -16.328 2.035 -4.027 1 96.25 65 LYS B C 1
ATOM 4004 O O . LYS B 1 65 ? -15.969 0.897 -3.721 1 96.25 65 LYS B O 1
ATOM 4009 N N . ALA B 1 66 ? -16.453 2.443 -5.285 1 96.25 66 ALA B N 1
ATOM 4010 C CA . ALA B 1 66 ? -16.109 1.572 -6.406 1 96.25 66 ALA B CA 1
ATOM 4011 C C . ALA B 1 66 ? -14.641 1.166 -6.359 1 96.25 66 ALA B C 1
ATOM 4013 O O . ALA B 1 66 ? -14.297 0.022 -6.664 1 96.25 66 ALA B O 1
ATOM 4014 N N . PHE B 1 67 ? -13.812 2.086 -5.992 1 97.62 67 PHE B N 1
ATOM 4015 C CA . PHE B 1 67 ? -12.391 1.786 -5.891 1 97.62 67 PHE B CA 1
ATOM 4016 C C . PHE B 1 67 ? -12.125 0.755 -4.801 1 97.62 67 PHE B C 1
ATOM 4018 O O . PHE B 1 67 ? -11.359 -0.189 -5.004 1 97.62 67 PHE B O 1
ATOM 4025 N N . ILE B 1 68 ? -12.758 0.969 -3.613 1 96.44 68 ILE B N 1
ATOM 4026 C CA . ILE B 1 68 ? -12.625 0.012 -2.52 1 96.44 68 ILE B CA 1
ATOM 4027 C C . ILE B 1 68 ? -12.969 -1.39 -3.016 1 96.44 68 ILE B C 1
ATOM 4029 O O . ILE B 1 68 ? -12.258 -2.354 -2.715 1 96.44 68 ILE B O 1
ATOM 4033 N N . GLU B 1 69 ? -13.93 -1.47 -3.826 1 93.94 69 GLU B N 1
ATOM 4034 C CA . GLU B 1 69 ? -14.461 -2.762 -4.254 1 93.94 69 GLU B CA 1
ATOM 4035 C C . GLU B 1 69 ? -13.656 -3.326 -5.422 1 93.94 69 GLU B C 1
ATOM 4037 O O . GLU B 1 69 ? -13.711 -4.527 -5.699 1 93.94 69 GLU B O 1
ATOM 4042 N N . SER B 1 70 ? -12.898 -2.496 -6.086 1 94.31 70 SER B N 1
ATOM 4043 C CA . SER B 1 70 ? -12.18 -2.949 -7.273 1 94.31 70 SER B CA 1
ATOM 4044 C C . SER B 1 70 ? -10.75 -3.361 -6.934 1 94.31 70 SER B C 1
ATOM 4046 O O . SER B 1 70 ? -10.133 -4.145 -7.66 1 94.31 70 SER B O 1
ATOM 4048 N N . ASP B 1 71 ? -10.195 -2.789 -5.91 1 94 71 ASP B N 1
ATOM 4049 C CA . ASP B 1 71 ? -8.844 -3.135 -5.484 1 94 71 ASP B CA 1
ATOM 4050 C C . ASP B 1 71 ? -8.867 -4.25 -4.441 1 94 71 ASP B C 1
ATOM 4052 O O . ASP B 1 71 ? -9.383 -4.062 -3.336 1 94 71 ASP B O 1
ATOM 4056 N N . PRO B 1 72 ? -8.289 -5.414 -4.742 1 91.44 72 PRO B N 1
ATOM 4057 C CA . PRO B 1 72 ? -8.43 -6.559 -3.844 1 91.44 72 PRO B CA 1
ATOM 4058 C C . PRO B 1 72 ? -7.785 -6.324 -2.48 1 91.44 72 PRO B C 1
ATOM 4060 O O . PRO B 1 72 ? -8.297 -6.785 -1.46 1 91.44 72 PRO B O 1
ATOM 4063 N N . VAL B 1 73 ? -6.645 -5.656 -2.473 1 92.94 73 VAL B N 1
ATOM 4064 C CA . VAL B 1 73 ? -5.953 -5.422 -1.209 1 92.94 73 VAL B CA 1
ATOM 4065 C C . VAL B 1 73 ? -6.727 -4.398 -0.379 1 92.94 73 VAL B C 1
ATOM 4067 O O . VAL B 1 73 ? -6.988 -4.621 0.805 1 92.94 73 VAL B O 1
ATOM 4070 N N . VAL B 1 74 ? -7.141 -3.299 -1.022 1 95.25 74 VAL B N 1
ATOM 4071 C CA . VAL B 1 74 ? -7.887 -2.252 -0.333 1 95.25 74 VAL B CA 1
ATOM 4072 C C . VAL B 1 74 ? -9.211 -2.816 0.179 1 95.25 74 VAL B C 1
ATOM 4074 O O . VAL B 1 74 ? -9.617 -2.537 1.311 1 95.25 74 VAL B O 1
ATOM 4077 N N . HIS B 1 75 ? -9.844 -3.621 -0.656 1 93.56 75 HIS B N 1
ATOM 4078 C CA . HIS B 1 75 ? -11.117 -4.211 -0.255 1 93.56 75 HIS B CA 1
ATOM 4079 C C . HIS B 1 75 ? -10.961 -5.043 1.013 1 93.56 75 HIS B C 1
ATOM 4081 O O . HIS B 1 75 ? -11.727 -4.883 1.964 1 93.56 75 HIS B O 1
ATOM 4087 N N . GLN B 1 76 ? -9.977 -5.902 1.022 1 90.94 76 GLN B N 1
ATOM 4088 C CA . GLN B 1 76 ? -9.75 -6.75 2.189 1 90.94 76 GLN B CA 1
ATOM 4089 C C . GLN B 1 76 ? -9.414 -5.91 3.42 1 90.94 76 GLN B C 1
ATOM 4091 O O . GLN B 1 76 ? -9.891 -6.195 4.52 1 90.94 76 GLN B O 1
ATOM 4096 N N . GLU B 1 77 ? -8.555 -4.906 3.24 1 94.06 77 GLU B N 1
ATOM 4097 C CA . GLU B 1 77 ? -8.18 -4.047 4.359 1 94.06 77 GLU B CA 1
ATOM 4098 C C . GLU B 1 77 ? -9.391 -3.301 4.91 1 94.06 77 GLU B C 1
ATOM 4100 O O . GLU B 1 77 ? -9.5 -3.084 6.121 1 94.06 77 GLU B O 1
ATOM 4105 N N . PHE B 1 78 ? -10.344 -2.875 4.062 1 94.69 78 PHE B N 1
ATOM 4106 C CA . PHE B 1 78 ? -11.547 -2.176 4.5 1 94.69 78 PHE B CA 1
ATOM 4107 C C . PHE B 1 78 ? -12.508 -3.137 5.188 1 94.69 78 PHE B C 1
ATOM 4109 O O . PHE B 1 78 ? -13.398 -2.707 5.922 1 94.69 78 PHE B O 1
ATOM 4116 N N . ILE B 1 79 ? -12.367 -4.398 4.93 1 91.25 79 ILE B N 1
ATOM 4117 C CA . ILE B 1 79 ? -13.133 -5.375 5.699 1 91.25 79 ILE B CA 1
ATOM 4118 C C . ILE B 1 79 ? -12.484 -5.582 7.062 1 91.25 79 ILE B C 1
ATOM 4120 O O . ILE B 1 79 ? -13.156 -5.539 8.094 1 91.25 79 ILE B O 1
ATOM 4124 N N . ASP B 1 80 ? -11.172 -5.691 7.078 1 92.06 80 ASP B N 1
ATOM 4125 C CA . ASP B 1 80 ? -10.422 -6.047 8.281 1 92.06 80 ASP B CA 1
ATOM 4126 C C . ASP B 1 80 ? -10.398 -4.887 9.273 1 92.06 80 ASP B C 1
ATOM 4128 O O . ASP B 1 80 ? -10.414 -5.105 10.492 1 92.06 80 ASP B O 1
ATOM 4132 N N . MET B 1 81 ? -10.359 -3.65 8.797 1 94.94 81 MET B N 1
ATOM 4133 C CA . MET B 1 81 ? -10.141 -2.529 9.703 1 94.94 81 MET B CA 1
ATOM 4134 C C . MET B 1 81 ? -11.367 -2.299 10.586 1 94.94 81 MET B C 1
ATOM 4136 O O . MET B 1 81 ? -11.289 -1.626 11.609 1 94.94 81 MET B O 1
ATOM 4140 N N . PHE B 1 82 ? -12.531 -2.824 10.219 1 94.12 82 PHE B N 1
ATOM 4141 C CA . PHE B 1 82 ? -13.75 -2.635 10.992 1 94.12 82 PHE B CA 1
ATOM 4142 C C . PHE B 1 82 ? -13.93 -3.764 12.008 1 94.12 82 PHE B C 1
ATOM 4144 O O . PHE B 1 82 ? -14.82 -3.709 12.852 1 94.12 82 PHE B O 1
ATOM 4151 N N . GLU B 1 83 ? -13.062 -4.77 11.875 1 89.38 83 GLU B N 1
ATOM 4152 C CA . GLU B 1 83 ? -13.203 -5.902 12.781 1 89.38 83 GLU B CA 1
ATOM 4153 C C . GLU B 1 83 ? -13.07 -5.465 14.234 1 89.38 83 GLU B C 1
ATOM 4155 O O . GLU B 1 83 ? -12.109 -4.777 14.602 1 89.38 83 GLU B O 1
ATOM 4160 N N . GLY B 1 84 ? -13.977 -5.816 15.055 1 86.75 84 GLY B N 1
ATOM 4161 C CA . GLY B 1 84 ? -13.945 -5.512 16.469 1 86.75 84 GLY B CA 1
ATOM 4162 C C . GLY B 1 84 ? -14.547 -4.164 16.812 1 86.75 84 GLY B C 1
ATOM 4163 O O . GLY B 1 84 ? -14.688 -3.816 17.984 1 86.75 84 GLY B O 1
ATOM 4164 N N . ILE B 1 85 ? -14.852 -3.369 15.805 1 88.19 85 ILE B N 1
ATOM 4165 C CA . ILE B 1 85 ? -15.445 -2.061 16.047 1 88.19 85 ILE B CA 1
ATOM 4166 C C . ILE B 1 85 ? -16.969 -2.195 16.156 1 88.19 85 ILE B C 1
ATOM 4168 O O . ILE B 1 85 ? -17.609 -2.686 15.227 1 88.19 85 ILE B O 1
ATOM 4172 N N . GLN B 1 86 ? -17.5 -1.773 17.25 1 85.56 86 GLN B N 1
ATOM 4173 C CA . GLN B 1 86 ? -18.922 -1.934 17.516 1 85.56 86 GLN B CA 1
ATOM 4174 C C . GLN B 1 86 ? -19.688 -0.679 17.125 1 85.56 86 GLN B C 1
ATOM 4176 O O . GLN B 1 86 ? -20.844 -0.765 16.688 1 85.56 86 GLN B O 1
ATOM 4181 N N . ASP B 1 87 ? -19.078 0.477 17.297 1 86.94 87 ASP B N 1
ATOM 4182 C CA . ASP B 1 87 ? -19.719 1.733 16.938 1 86.94 87 ASP B CA 1
ATOM 4183 C C . ASP B 1 87 ? -19.625 2.002 15.438 1 86.94 87 ASP B C 1
ATOM 4185 O O . ASP B 1 87 ? -18.688 1.529 14.773 1 86.94 87 ASP B O 1
ATOM 4189 N N . SER B 1 88 ? -20.594 2.709 14.945 1 89.25 88 SER B N 1
ATOM 4190 C CA . SER B 1 88 ? -20.531 3.117 13.547 1 89.25 88 SER B CA 1
ATOM 4191 C C . SER B 1 88 ? -19.344 4.043 13.289 1 89.25 88 SER B C 1
ATOM 4193 O O . SER B 1 88 ? -18.969 4.84 14.156 1 89.25 88 SER B O 1
ATOM 4195 N N . PRO B 1 89 ? -18.812 3.98 12.078 1 93.69 89 PRO B N 1
ATOM 4196 C CA . PRO B 1 89 ? -19.156 3.062 10.984 1 93.69 89 PRO B CA 1
ATOM 4197 C C . PRO B 1 89 ? -18.625 1.648 11.219 1 93.69 89 PRO B C 1
ATOM 4199 O O . PRO B 1 89 ? -17.516 1.475 11.734 1 93.69 89 PRO B O 1
ATOM 4202 N N . ARG B 1 90 ? -19.406 0.66 10.883 1 92.75 90 ARG B N 1
ATOM 4203 C CA . ARG B 1 90 ? -19.047 -0.736 11.117 1 92.75 90 ARG B CA 1
ATOM 4204 C C . ARG B 1 90 ? -18.578 -1.406 9.828 1 92.75 90 ARG B C 1
ATOM 4206 O O . ARG B 1 90 ? -18.141 -2.561 9.852 1 92.75 90 ARG B O 1
ATOM 4213 N N . ASN B 1 91 ? -18.766 -0.737 8.711 1 92.5 91 ASN B N 1
ATOM 4214 C CA . ASN B 1 91 ? -18.312 -1.16 7.395 1 92.5 91 ASN B CA 1
ATOM 4215 C C . ASN B 1 91 ? -18.125 0.029 6.453 1 92.5 91 ASN B C 1
ATOM 4217 O O . ASN B 1 91 ? -18.469 1.161 6.809 1 92.5 91 ASN B O 1
ATOM 4221 N N . TYR B 1 92 ? -17.562 -0.241 5.262 1 94.56 92 TYR B N 1
ATOM 4222 C CA . TYR B 1 92 ? -17.219 0.872 4.387 1 94.56 92 TYR B CA 1
ATOM 4223 C C . TYR B 1 92 ? -18.469 1.479 3.754 1 94.56 92 TYR B C 1
ATOM 4225 O O . TYR B 1 92 ? -18.453 2.635 3.324 1 94.56 92 TYR B O 1
ATOM 4233 N N . GLN B 1 93 ? -19.609 0.716 3.637 1 92.12 93 GLN B N 1
ATOM 4234 C CA . GLN B 1 93 ? -20.859 1.282 3.139 1 92.12 93 GLN B CA 1
ATOM 4235 C C . GLN B 1 93 ? -21.391 2.35 4.09 1 92.12 93 GLN B C 1
ATOM 4237 O O . GLN B 1 93 ? -21.797 3.428 3.65 1 92.12 93 GLN B O 1
ATOM 4242 N N . GLU B 1 94 ? -21.406 2.039 5.402 1 92.81 94 GLU B N 1
ATOM 4243 C CA . GLU B 1 94 ? -21.797 3.027 6.402 1 92.81 94 GLU B CA 1
ATOM 4244 C C . GLU B 1 94 ? -20.875 4.238 6.375 1 92.81 94 GLU B C 1
ATOM 4246 O O . GLU B 1 94 ? -21.328 5.375 6.523 1 92.81 94 GLU B O 1
ATOM 4251 N N . LEU B 1 95 ? -19.609 3.969 6.273 1 95.56 95 LEU B N 1
ATOM 4252 C CA . LEU B 1 95 ? -18.641 5.055 6.191 1 95.56 95 LEU B CA 1
ATOM 4253 C C . LEU B 1 95 ? -18.953 5.988 5.031 1 95.56 95 LEU B C 1
ATOM 4255 O O . LEU B 1 95 ? -18.938 7.211 5.195 1 95.56 95 LEU B O 1
ATOM 4259 N N . CYS B 1 96 ? -19.281 5.402 3.842 1 94.88 96 CYS B N 1
ATOM 4260 C CA . CYS B 1 96 ? -19.625 6.188 2.664 1 94.88 96 CYS B CA 1
ATOM 4261 C C . CYS B 1 96 ? -20.875 7.031 2.922 1 94.88 96 CYS B C 1
ATOM 4263 O O . CYS B 1 96 ? -20.922 8.195 2.531 1 94.88 96 CYS B O 1
ATOM 4265 N N . ASN B 1 97 ? -21.812 6.441 3.588 1 93 97 ASN B N 1
ATOM 4266 C CA . ASN B 1 97 ? -23.016 7.18 3.924 1 93 97 ASN B CA 1
ATOM 4267 C C . ASN B 1 97 ? -22.734 8.336 4.879 1 93 97 ASN B C 1
ATOM 4269 O O . ASN B 1 97 ? -23.312 9.414 4.754 1 93 97 ASN B O 1
ATOM 4273 N N . MET B 1 98 ? -21.906 8.062 5.805 1 93.94 98 MET B N 1
ATOM 4274 C CA . MET B 1 98 ? -21.531 9.109 6.754 1 93.94 98 MET B CA 1
ATOM 4275 C C . MET B 1 98 ? -20.781 10.234 6.059 1 93.94 98 MET B C 1
ATOM 4277 O O . MET B 1 98 ? -21.016 11.414 6.324 1 93.94 98 MET B O 1
ATOM 4281 N N . PHE B 1 99 ? -19.875 9.883 5.133 1 94.88 99 PHE B N 1
ATOM 4282 C CA . PHE B 1 99 ? -19.219 10.898 4.312 1 94.88 99 PHE B CA 1
ATOM 4283 C C . PHE B 1 99 ? -20.25 11.734 3.566 1 94.88 99 PHE B C 1
ATOM 4285 O O . PHE B 1 99 ? -20.125 12.961 3.496 1 94.88 99 PHE B O 1
ATOM 4292 N N . ASN B 1 100 ? -21.219 11.023 3.047 1 93.31 100 ASN B N 1
ATOM 4293 C CA . ASN B 1 100 ? -22.234 11.672 2.242 1 93.31 100 ASN B CA 1
ATOM 4294 C C . ASN B 1 100 ? -22.984 12.734 3.043 1 93.31 100 ASN B C 1
ATOM 4296 O O . ASN B 1 100 ? -23.422 13.75 2.488 1 93.31 100 ASN B O 1
ATOM 4300 N N . ASP B 1 101 ? -23.188 12.5 4.297 1 91.81 101 ASP B N 1
ATOM 4301 C CA . ASP B 1 101 ? -23.844 13.461 5.184 1 91.81 101 ASP B CA 1
ATOM 4302 C C . ASP B 1 101 ? -22.891 14.602 5.543 1 91.81 101 ASP B C 1
ATOM 4304 O O . ASP B 1 101 ? -23.281 15.773 5.469 1 91.81 101 ASP B O 1
ATOM 4308 N N . ILE B 1 102 ? -21.719 14.281 5.879 1 92.38 102 ILE B N 1
ATOM 4309 C CA . ILE B 1 102 ? -20.734 15.25 6.363 1 92.38 102 ILE B CA 1
ATOM 4310 C C . ILE B 1 102 ? -20.406 16.25 5.254 1 92.38 102 ILE B C 1
ATOM 4312 O O . ILE B 1 102 ? -20.328 17.453 5.492 1 92.38 102 ILE B O 1
ATOM 4316 N N . PHE B 1 103 ? -20.297 15.797 4.004 1 92.62 103 PHE B N 1
ATOM 4317 C CA . PHE B 1 103 ? -19.766 16.625 2.924 1 92.62 103 PHE B CA 1
ATOM 4318 C C . PHE B 1 103 ? -20.828 17.562 2.385 1 92.62 103 PHE B C 1
ATOM 4320 O O . PHE B 1 103 ? -20.562 18.406 1.53 1 92.62 103 PHE B O 1
ATOM 4327 N N . ARG B 1 104 ? -22 17.5 2.961 1 90.94 104 ARG B N 1
ATOM 4328 C CA . ARG B 1 104 ? -23.094 18.391 2.561 1 90.94 104 ARG B CA 1
ATOM 4329 C C . ARG B 1 104 ? -23.297 19.484 3.59 1 90.94 104 ARG B C 1
ATOM 4331 O O . ARG B 1 104 ? -24.156 20.359 3.41 1 90.94 104 ARG B O 1
ATOM 4338 N N . LYS B 1 105 ? -22.469 19.422 4.617 1 91.44 105 LYS B N 1
ATOM 4339 C CA . LYS B 1 105 ? -22.625 20.375 5.711 1 91.44 105 LYS B CA 1
ATOM 4340 C C . LYS B 1 105 ? -21.297 21.031 6.062 1 91.44 105 LYS B C 1
ATOM 4342 O O . LYS B 1 105 ? -20.234 20.453 5.859 1 91.44 105 LYS B O 1
ATOM 4347 N N . ALA B 1 106 ? -21.406 22.281 6.559 1 92.31 106 ALA B N 1
ATOM 4348 C CA . ALA B 1 106 ? -20.25 22.922 7.168 1 92.31 106 ALA B CA 1
ATOM 4349 C C . ALA B 1 106 ? -20.109 22.547 8.641 1 92.31 106 ALA B C 1
ATOM 4351 O O . ALA B 1 106 ? -21.125 22.312 9.32 1 92.31 106 ALA B O 1
ATOM 4352 N N . PRO B 1 107 ? -18.938 22.391 9.094 1 89.44 107 PRO B N 1
ATOM 4353 C CA . PRO B 1 107 ? -18.781 22 10.5 1 89.44 107 PRO B CA 1
ATOM 4354 C C . PRO B 1 107 ? -19.25 23.078 11.469 1 89.44 107 PRO B C 1
ATOM 4356 O O . PRO B 1 107 ? -19.062 24.281 11.219 1 89.44 107 PRO B O 1
ATOM 4359 N N . VAL B 1 108 ? -19.859 22.688 12.539 1 88.75 108 VAL B N 1
ATOM 4360 C CA . VAL B 1 108 ? -20.297 23.594 13.602 1 88.75 108 VAL B CA 1
ATOM 4361 C C . VAL B 1 108 ? -19.219 23.672 14.68 1 88.75 108 VAL B C 1
ATOM 4363 O O . VAL B 1 108 ? -18.281 22.859 14.703 1 88.75 108 VAL B O 1
ATOM 4366 N N . TYR B 1 109 ? -19.328 24.734 15.461 1 88.62 109 TYR B N 1
ATOM 4367 C CA . TYR B 1 109 ? -18.422 24.828 16.594 1 88.62 109 TYR B CA 1
ATOM 4368 C C . TYR B 1 109 ? -18.938 24.031 17.781 1 88.62 109 TYR B C 1
ATOM 4370 O O . TYR B 1 109 ? -20.141 24.031 18.062 1 88.62 109 TYR B O 1
ATOM 4378 N N . GLY B 1 110 ? -17.953 23.25 18.406 1 81.75 110 GLY B N 1
ATOM 4379 C CA . GLY B 1 110 ? -18.406 22.5 19.562 1 81.75 110 GLY B CA 1
ATOM 4380 C C . GLY B 1 110 ? -17.344 21.578 20.141 1 81.75 110 GLY B C 1
ATOM 4381 O O . GLY B 1 110 ? -16.156 21.844 20 1 81.75 110 GLY B O 1
ATOM 4382 N N . ASP B 1 111 ? -17.891 20.594 20.828 1 73.88 111 ASP B N 1
ATOM 4383 C CA . ASP B 1 111 ? -17.031 19.75 21.672 1 73.88 111 ASP B CA 1
ATOM 4384 C C . ASP B 1 111 ? -16.438 18.609 20.859 1 73.88 111 ASP B C 1
ATOM 4386 O O . ASP B 1 111 ? -15.875 17.672 21.438 1 73.88 111 ASP B O 1
ATOM 4390 N N . LEU B 1 112 ? -16.609 18.703 19.594 1 75.38 112 LEU B N 1
ATOM 4391 C CA . LEU B 1 112 ? -16.078 17.625 18.766 1 75.38 112 LEU B CA 1
ATOM 4392 C C . LEU B 1 112 ? -14.961 18.141 17.859 1 75.38 112 LEU B C 1
ATOM 4394 O O . LEU B 1 112 ? -14.93 19.312 17.516 1 75.38 112 LEU B O 1
ATOM 4398 N N . GLY B 1 113 ? -14.039 17.219 17.609 1 77.94 113 GLY B N 1
ATOM 4399 C CA . GLY B 1 113 ? -13.031 17.516 16.594 1 77.94 113 GLY B CA 1
ATOM 4400 C C . GLY B 1 113 ? -13.586 17.516 15.188 1 77.94 113 GLY B C 1
ATOM 4401 O O . GLY B 1 113 ? -14.797 17.516 14.984 1 77.94 113 GLY B O 1
ATOM 4402 N N . PRO B 1 114 ? -12.695 17.609 14.25 1 83.25 114 PRO B N 1
ATOM 4403 C CA . PRO B 1 114 ? -13.141 17.531 12.852 1 83.25 114 PRO B CA 1
ATOM 4404 C C . PRO B 1 114 ? -13.977 16.297 12.562 1 83.25 114 PRO B C 1
ATOM 4406 O O . PRO B 1 114 ? -13.609 15.188 12.961 1 83.25 114 PRO B O 1
ATOM 4409 N N . PRO B 1 115 ? -15.086 16.5 11.922 1 88.12 115 PRO B N 1
ATOM 4410 C CA . PRO B 1 115 ? -16.062 15.422 11.82 1 88.12 115 PRO B CA 1
ATOM 4411 C C . PRO B 1 115 ? -15.508 14.18 11.125 1 88.12 115 PRO B C 1
ATOM 4413 O O . PRO B 1 115 ? -15.828 13.055 11.508 1 88.12 115 PRO B O 1
ATOM 4416 N N . VAL B 1 116 ? -14.742 14.328 10.062 1 91.75 116 VAL B N 1
ATOM 4417 C CA . VAL B 1 116 ? -14.219 13.164 9.359 1 91.75 116 VAL B CA 1
ATOM 4418 C C . VAL B 1 116 ? -13.227 12.422 10.25 1 91.75 116 VAL B C 1
ATOM 4420 O O . VAL B 1 116 ? -13.227 11.188 10.305 1 91.75 116 VAL B O 1
ATOM 4423 N N . TYR B 1 117 ? -12.383 13.188 10.93 1 89.19 117 TYR B N 1
ATOM 4424 C CA . TYR B 1 117 ? -11.469 12.555 11.875 1 89.19 117 TYR B CA 1
ATOM 4425 C C . TYR B 1 117 ? -12.234 11.727 12.906 1 89.19 117 TYR B C 1
ATOM 4427 O O . TYR B 1 117 ? -11.82 10.625 13.258 1 89.19 117 TYR B O 1
ATOM 4435 N N . MET B 1 118 ? -13.297 12.219 13.375 1 88.44 118 MET B N 1
ATOM 4436 C CA . MET B 1 118 ? -14.047 11.562 14.438 1 88.44 118 MET B CA 1
ATOM 4437 C C . MET B 1 118 ? -14.531 10.188 13.992 1 88.44 118 MET B C 1
ATOM 4439 O O . MET B 1 118 ? -14.562 9.242 14.781 1 88.44 118 MET B O 1
ATOM 4443 N N . ILE B 1 119 ? -14.898 10.055 12.758 1 91.56 119 ILE B N 1
ATOM 4444 C CA . ILE B 1 119 ? -15.438 8.766 12.328 1 91.56 119 ILE B CA 1
ATOM 4445 C C . ILE B 1 119 ? -14.297 7.859 11.859 1 91.56 119 ILE B C 1
ATOM 4447 O O . ILE B 1 119 ? -14.477 6.648 11.711 1 91.56 119 ILE B O 1
ATOM 4451 N N . MET B 1 120 ? -13.133 8.43 11.641 1 93.44 120 MET B N 1
ATOM 4452 C CA . MET B 1 120 ? -12.016 7.664 11.102 1 93.44 120 MET B CA 1
ATOM 4453 C C . MET B 1 120 ? -11.062 7.23 12.211 1 93.44 120 MET B C 1
ATOM 4455 O O . MET B 1 120 ? -10.242 6.336 12.016 1 93.44 120 MET B O 1
ATOM 4459 N N . ALA B 1 121 ? -11.141 7.844 13.367 1 90 121 ALA B N 1
ATOM 4460 C CA . ALA B 1 121 ? -10.141 7.723 14.422 1 90 121 ALA B CA 1
ATOM 4461 C C . ALA B 1 121 ? -9.906 6.258 14.789 1 90 121 ALA B C 1
ATOM 4463 O O . ALA B 1 121 ? -8.758 5.812 14.891 1 90 121 ALA B O 1
ATOM 4464 N N . LYS B 1 122 ? -10.969 5.523 14.961 1 91.88 122 LYS B N 1
ATOM 4465 C CA . LYS B 1 122 ? -10.828 4.125 15.352 1 91.88 122 LYS B CA 1
ATOM 4466 C C . LYS B 1 122 ? -10.242 3.287 14.219 1 91.88 122 LYS B C 1
ATOM 4468 O O . LYS B 1 122 ? -9.477 2.348 14.469 1 91.88 122 LYS B O 1
ATOM 4473 N N . LEU B 1 123 ? -10.617 3.633 12.969 1 95 123 LEU B N 1
ATOM 4474 C CA . LEU B 1 123 ? -10.117 2.912 11.805 1 95 123 LEU B CA 1
ATOM 4475 C C . LEU B 1 123 ? -8.625 3.16 11.609 1 95 123 LEU B C 1
ATOM 4477 O O . LEU B 1 123 ? -7.883 2.242 11.266 1 95 123 LEU B O 1
ATOM 4481 N N . MET B 1 124 ? -8.219 4.402 11.906 1 93.75 124 MET B N 1
ATOM 4482 C CA . MET B 1 124 ? -6.812 4.789 11.797 1 93.75 124 MET B CA 1
ATOM 4483 C C . MET B 1 124 ? -5.957 4.012 12.797 1 93.75 124 MET B C 1
ATOM 4485 O O . MET B 1 124 ? -4.754 3.84 12.578 1 93.75 124 MET B O 1
ATOM 4489 N N . ASN B 1 125 ? -6.562 3.57 13.828 1 93.69 125 ASN B N 1
ATOM 4490 C CA . ASN B 1 125 ? -5.832 2.93 14.914 1 93.69 125 ASN B CA 1
ATOM 4491 C C . ASN B 1 125 ? -5.758 1.417 14.727 1 93.69 125 ASN B C 1
ATOM 4493 O O . ASN B 1 125 ? -5.73 0.664 15.703 1 93.69 125 ASN B O 1
ATOM 4497 N N . THR B 1 126 ? -5.832 0.926 13.484 1 93.88 126 THR B N 1
ATOM 4498 C CA . THR B 1 126 ? -5.676 -0.485 13.148 1 93.88 126 THR B CA 1
ATOM 4499 C C . THR B 1 126 ? -4.562 -0.677 12.125 1 93.88 126 THR B C 1
ATOM 4501 O O . THR B 1 126 ? -4.285 0.221 11.328 1 93.88 126 THR B O 1
ATOM 4504 N N . ARG B 1 127 ? -3.982 -1.867 12.141 1 93.06 127 ARG B N 1
ATOM 4505 C CA . ARG B 1 127 ? -2.947 -2.176 11.164 1 93.06 127 ARG B CA 1
ATOM 4506 C C . ARG B 1 127 ? -3.521 -2.199 9.75 1 93.06 127 ARG B C 1
ATOM 4508 O O . ARG B 1 127 ? -2.857 -1.785 8.797 1 93.06 127 ARG B O 1
ATOM 4515 N N . ALA B 1 128 ? -4.734 -2.74 9.625 1 94.5 128 ALA B N 1
ATOM 4516 C CA . ALA B 1 128 ? -5.398 -2.727 8.32 1 94.5 128 ALA B CA 1
ATOM 4517 C C . ALA B 1 128 ? -5.641 -1.298 7.844 1 94.5 128 ALA B C 1
ATOM 4519 O O . ALA B 1 128 ? -5.477 -0.997 6.66 1 94.5 128 ALA B O 1
ATOM 4520 N N . GLY B 1 129 ? -6.02 -0.449 8.789 1 96.25 129 GLY B N 1
ATOM 4521 C CA . GLY B 1 129 ? -6.168 0.96 8.461 1 96.25 129 GLY B CA 1
ATOM 4522 C C . GLY B 1 129 ? -4.887 1.595 7.961 1 96.25 129 GLY B C 1
ATOM 4523 O O . GLY B 1 129 ? -4.883 2.271 6.93 1 96.25 129 GLY B O 1
ATOM 4524 N N . PHE B 1 130 ? -3.82 1.343 8.695 1 95.44 130 PHE B N 1
ATOM 4525 C CA . PHE B 1 130 ? -2.535 1.886 8.273 1 95.44 130 PHE B CA 1
ATOM 4526 C C . PHE B 1 130 ? -2.193 1.42 6.859 1 95.44 130 PHE B C 1
ATOM 4528 O O . PHE B 1 130 ? -1.781 2.221 6.02 1 95.44 130 PHE B O 1
ATOM 4535 N N . SER B 1 131 ? -2.332 0.144 6.617 1 95.88 131 SER B N 1
ATOM 4536 C CA . SER B 1 131 ? -2.035 -0.442 5.316 1 95.88 131 SER B CA 1
ATOM 4537 C C . SER B 1 131 ? -2.846 0.228 4.211 1 95.88 131 SER B C 1
ATOM 4539 O O . SER B 1 131 ? -2.301 0.586 3.164 1 95.88 131 SER B O 1
ATOM 4541 N N . ALA B 1 132 ? -4.066 0.444 4.406 1 97.31 132 ALA B N 1
ATOM 4542 C CA . ALA B 1 132 ? -4.953 1.016 3.395 1 97.31 132 ALA B CA 1
ATOM 4543 C C . ALA B 1 132 ? -4.711 2.514 3.242 1 97.31 132 ALA B C 1
ATOM 4545 O O . ALA B 1 132 ? -4.531 3.01 2.127 1 97.31 132 ALA B O 1
ATOM 4546 N N . PHE B 1 133 ? -4.633 3.234 4.34 1 97.25 133 PHE B N 1
ATOM 4547 C CA . PHE B 1 133 ? -4.676 4.691 4.332 1 97.25 133 PHE B CA 1
ATOM 4548 C C . PHE B 1 133 ? -3.344 5.27 3.873 1 97.25 133 PHE B C 1
ATOM 4550 O O . PHE B 1 133 ? -3.242 6.469 3.596 1 97.25 133 PHE B O 1
ATOM 4557 N N . THR B 1 134 ? -2.361 4.453 3.74 1 96.69 134 THR B N 1
ATOM 4558 C CA . THR B 1 134 ? -1.078 4.945 3.254 1 96.69 134 THR B CA 1
ATOM 4559 C C . THR B 1 134 ? -0.884 4.586 1.782 1 96.69 134 THR B C 1
ATOM 4561 O O . THR B 1 134 ? 0.199 4.781 1.228 1 96.69 134 THR B O 1
ATOM 4564 N N . ARG B 1 135 ? -1.906 4.043 1.154 1 96.75 135 ARG B N 1
ATOM 4565 C CA . ARG B 1 135 ? -1.819 3.709 -0.263 1 96.75 135 ARG B CA 1
ATOM 4566 C C . ARG B 1 135 ? -2.094 4.93 -1.132 1 96.75 135 ARG B C 1
ATOM 4568 O O . ARG B 1 135 ? -3.072 5.648 -0.91 1 96.75 135 ARG B O 1
ATOM 4575 N N . GLN B 1 136 ? -1.267 5.09 -2.146 1 94.69 136 GLN B N 1
ATOM 4576 C CA . GLN B 1 136 ? -1.299 6.285 -2.986 1 94.69 136 GLN B CA 1
ATOM 4577 C C . GLN B 1 136 ? -2.643 6.418 -3.697 1 94.69 136 GLN B C 1
ATOM 4579 O O . GLN B 1 136 ? -3.238 7.5 -3.707 1 94.69 136 GLN B O 1
ATOM 4584 N N . ARG B 1 137 ? -3.17 5.352 -4.277 1 95.62 137 ARG B N 1
ATOM 4585 C CA . ARG B 1 137 ? -4.398 5.426 -5.062 1 95.62 137 ARG B CA 1
ATOM 4586 C C . ARG B 1 137 ? -5.594 5.762 -4.18 1 95.62 137 ARG B C 1
ATOM 4588 O O . ARG B 1 137 ? -6.504 6.477 -4.605 1 95.62 137 ARG B O 1
ATOM 4595 N N . LEU B 1 138 ? -5.559 5.18 -2.986 1 97.06 138 LEU B N 1
ATOM 4596 C CA . LEU B 1 138 ? -6.648 5.512 -2.074 1 97.06 138 LEU B CA 1
ATOM 4597 C C . LEU B 1 138 ? -6.602 6.984 -1.686 1 97.06 138 LEU B C 1
ATOM 4599 O O . LEU B 1 138 ? -7.641 7.637 -1.593 1 97.06 138 LEU B O 1
ATOM 4603 N N . ASN B 1 139 ? -5.445 7.527 -1.481 1 96.31 139 ASN B N 1
ATOM 4604 C CA . ASN B 1 139 ? -5.305 8.93 -1.093 1 96.31 139 ASN B CA 1
ATOM 4605 C C . ASN B 1 139 ? -5.695 9.867 -2.23 1 96.31 139 ASN B C 1
ATOM 4607 O O . ASN B 1 139 ? -6.16 10.984 -1.987 1 96.31 139 ASN B O 1
ATOM 4611 N N . LEU B 1 140 ? -5.559 9.398 -3.486 1 95.81 140 LEU B N 1
ATOM 4612 C CA . LEU B 1 140 ? -6.086 10.188 -4.594 1 95.81 140 LEU B CA 1
ATOM 4613 C C . LEU B 1 140 ? -7.602 10.328 -4.484 1 95.81 140 LEU B C 1
ATOM 4615 O O . LEU B 1 140 ? -8.156 11.383 -4.801 1 95.81 140 LEU B O 1
ATOM 4619 N N . HIS B 1 141 ? -8.227 9.242 -4.023 1 97 141 HIS B N 1
ATOM 4620 C CA . HIS B 1 141 ? -9.672 9.312 -3.826 1 97 141 HIS B CA 1
ATOM 4621 C C . HIS B 1 141 ? -10.023 10.203 -2.643 1 97 141 HIS B C 1
ATOM 4623 O O . HIS B 1 141 ? -11 10.953 -2.691 1 97 141 HIS B O 1
ATOM 4629 N N . PHE B 1 142 ? -9.266 10.148 -1.547 1 96.12 142 PHE B N 1
ATOM 4630 C CA . PHE B 1 142 ? -9.484 11.055 -0.427 1 96.12 142 PHE B CA 1
ATOM 4631 C C . PHE B 1 142 ? -9.344 12.508 -0.873 1 96.12 142 PHE B C 1
ATOM 4633 O O . PHE B 1 142 ? -10.164 13.352 -0.503 1 96.12 142 PHE B O 1
ATOM 4640 N N . LYS B 1 143 ? -8.297 12.805 -1.678 1 94.69 143 LYS B N 1
ATOM 4641 C CA . LYS B 1 143 ? -8.102 14.156 -2.189 1 94.69 143 LYS B CA 1
ATOM 4642 C C . LYS B 1 143 ? -9.328 14.641 -2.951 1 94.69 143 LYS B C 1
ATOM 4644 O O . LYS B 1 143 ? -9.773 15.773 -2.771 1 94.69 143 LYS B O 1
ATOM 4649 N N . LYS B 1 144 ? -9.859 13.758 -3.77 1 94.81 144 LYS B N 1
ATOM 4650 C CA . LYS B 1 144 ? -11.055 14.109 -4.535 1 94.81 144 LYS B CA 1
ATOM 4651 C C . LYS B 1 144 ? -12.227 14.406 -3.613 1 94.81 144 LYS B C 1
ATOM 4653 O O . LYS B 1 144 ? -13 15.344 -3.861 1 94.81 144 LYS B O 1
ATOM 4658 N N . LEU B 1 145 ? -12.391 13.586 -2.576 1 95.62 145 LEU B N 1
ATOM 4659 C CA . LEU B 1 145 ? -13.445 13.805 -1.6 1 95.62 145 LEU B CA 1
ATOM 4660 C C . LEU B 1 145 ? -13.289 15.156 -0.917 1 95.62 145 LEU B C 1
ATOM 4662 O O . LEU B 1 145 ? -14.25 15.93 -0.826 1 95.62 145 LEU B O 1
ATOM 4666 N N . PHE B 1 146 ? -12.109 15.5 -0.51 1 93.69 146 PHE B N 1
ATOM 4667 C CA . PHE B 1 146 ? -11.875 16.719 0.24 1 93.69 146 PHE B CA 1
ATOM 4668 C C . PHE B 1 146 ? -11.922 17.938 -0.681 1 93.69 146 PHE B C 1
ATOM 4670 O O . PHE B 1 146 ? -12.359 19.016 -0.272 1 93.69 146 PHE B O 1
ATOM 4677 N N . ASP B 1 147 ? -11.492 17.781 -1.941 1 92 147 ASP B N 1
ATOM 4678 C CA . ASP B 1 147 ? -11.672 18.844 -2.912 1 92 147 ASP B CA 1
ATOM 4679 C C . ASP B 1 147 ? -13.148 19.172 -3.115 1 92 147 ASP B C 1
ATOM 4681 O O . ASP B 1 147 ? -13.523 20.344 -3.217 1 92 147 ASP B O 1
ATOM 4685 N N . THR B 1 148 ? -13.922 18.125 -3.145 1 93.56 148 THR B N 1
ATOM 4686 C CA . THR B 1 148 ? -15.359 18.297 -3.309 1 93.56 148 THR B CA 1
ATOM 4687 C C . THR B 1 148 ? -15.961 19.016 -2.102 1 93.56 148 THR B C 1
ATOM 4689 O O . THR B 1 148 ? -16.766 19.938 -2.254 1 93.56 148 THR B O 1
ATOM 4692 N N . TRP B 1 149 ? -15.609 18.562 -0.95 1 94.5 149 TRP B N 1
ATOM 4693 C CA . TRP B 1 149 ? -16.078 19.234 0.258 1 94.5 149 TRP B CA 1
ATOM 4694 C C . TRP B 1 149 ? -15.609 20.688 0.3 1 94.5 149 TRP B C 1
ATOM 4696 O O . TRP B 1 149 ? -16.359 21.578 0.709 1 94.5 149 TRP B O 1
ATOM 4706 N N . GLY B 1 150 ? -14.32 20.906 -0.123 1 93.06 150 GLY B N 1
ATOM 4707 C CA . GLY B 1 150 ? -13.758 22.25 -0.167 1 93.06 150 GLY B CA 1
ATOM 4708 C C . GLY B 1 150 ? -14.547 23.203 -1.052 1 93.06 150 GLY B C 1
ATOM 4709 O O . GLY B 1 150 ? -14.695 24.375 -0.73 1 93.06 150 GLY B O 1
ATOM 4710 N N . LEU B 1 151 ? -15.047 22.656 -2.15 1 92.75 151 LEU B N 1
ATOM 4711 C CA . LEU B 1 151 ? -15.883 23.469 -3.027 1 92.75 151 LEU B CA 1
ATOM 4712 C C . LEU B 1 151 ? -17.141 23.922 -2.307 1 92.75 151 LEU B C 1
ATOM 4714 O O . LEU B 1 151 ? -17.547 25.078 -2.426 1 92.75 151 LEU B O 1
ATOM 4718 N N . PHE B 1 152 ? -17.734 23.031 -1.593 1 94.44 152 PHE B N 1
ATOM 4719 C CA . PHE B 1 152 ? -18.922 23.391 -0.813 1 94.44 152 PHE B CA 1
ATOM 4720 C C . PHE B 1 152 ? -18.562 24.422 0.262 1 94.44 152 PHE B C 1
ATOM 4722 O O . PHE B 1 152 ? -19.266 25.422 0.422 1 94.44 152 PHE B O 1
ATOM 4729 N N . LEU B 1 153 ? -17.484 24.172 0.977 1 95.25 153 LEU B N 1
ATOM 4730 C CA . LEU B 1 153 ? -17.094 25.031 2.09 1 95.25 153 LEU B CA 1
ATOM 4731 C C . LEU B 1 153 ? -16.719 26.422 1.596 1 95.25 153 LEU B C 1
ATOM 4733 O O . LEU B 1 153 ? -16.656 27.359 2.383 1 95.25 153 LEU B O 1
ATOM 4737 N N . SER B 1 154 ? -16.484 26.547 0.304 1 95 154 SER B N 1
ATOM 4738 C CA . SER B 1 154 ? -16.141 27.828 -0.299 1 95 154 SER B CA 1
ATOM 4739 C C . SER B 1 154 ? -17.359 28.484 -0.947 1 95 154 SER B C 1
ATOM 4741 O O . SER B 1 154 ? -17.25 29.5 -1.625 1 95 154 SER B O 1
ATOM 4743 N N . SER B 1 155 ? -18.516 27.891 -0.741 1 95.75 155 SER B N 1
ATOM 4744 C CA . SER B 1 155 ? -19.75 28.422 -1.328 1 95.75 155 SER B CA 1
ATOM 4745 C C . SER B 1 155 ? -20.562 29.203 -0.3 1 95.75 155 SER B C 1
ATOM 4747 O O . SER B 1 155 ? -20.312 29.094 0.904 1 95.75 155 SER B O 1
ATOM 4749 N N . LYS B 1 156 ? -21.562 29.922 -0.746 1 96.75 156 LYS B N 1
ATOM 4750 C CA . LYS B 1 156 ? -22.422 30.734 0.111 1 96.75 156 LYS B CA 1
ATOM 4751 C C . LYS B 1 156 ? -23.281 29.859 1.024 1 96.75 156 LYS B C 1
ATOM 4753 O O . LYS B 1 156 ? -23.609 30.266 2.141 1 96.75 156 LYS B O 1
ATOM 4758 N N . ASP B 1 157 ? -23.516 28.672 0.562 1 95.5 157 ASP B N 1
ATOM 4759 C CA . ASP B 1 157 ? -24.359 27.766 1.322 1 95.5 157 ASP B CA 1
ATOM 4760 C C . ASP B 1 157 ? -23.672 27.312 2.604 1 95.5 157 ASP B C 1
ATOM 4762 O O . ASP B 1 157 ? -24.344 26.875 3.547 1 95.5 157 ASP B O 1
ATOM 4766 N N . SER B 1 158 ? -22.375 27.422 2.664 1 96.19 158 SER B N 1
ATOM 4767 C CA . SER B 1 158 ? -21.625 26.969 3.834 1 96.19 158 SER B CA 1
ATOM 4768 C C . SER B 1 158 ? -21.719 27.969 4.969 1 96.19 158 SER B C 1
ATOM 4770 O O . SER B 1 158 ? -21.266 27.703 6.086 1 96.19 158 SER B O 1
ATOM 4772 N N . ARG B 1 159 ? -22.344 29.125 4.762 1 96.56 159 ARG B N 1
ATOM 4773 C CA . ARG B 1 159 ? -22.422 30.203 5.75 1 96.56 159 ARG B CA 1
ATOM 4774 C C . ARG B 1 159 ? -23.453 29.891 6.824 1 96.56 159 ARG B C 1
ATOM 4776 O O . ARG B 1 159 ? -23.547 30.609 7.824 1 96.56 159 ARG B O 1
ATOM 4783 N N . ASN B 1 160 ? -24.172 28.812 6.699 1 94.38 160 ASN B N 1
ATOM 4784 C CA . ASN B 1 160 ? -25.281 28.484 7.602 1 94.38 160 ASN B CA 1
ATOM 4785 C C . ASN B 1 160 ? -24.781 28.234 9.023 1 94.38 160 ASN B C 1
ATOM 4787 O O . ASN B 1 160 ? -25.562 28.266 9.969 1 94.38 160 ASN B O 1
ATOM 4791 N N . VAL B 1 161 ? -23.469 28.078 9.156 1 95.25 161 VAL B N 1
ATOM 4792 C CA . VAL B 1 161 ? -22.922 27.812 10.484 1 95.25 161 VAL B CA 1
ATOM 4793 C C . VAL B 1 161 ? -22.312 29.109 11.039 1 95.25 161 VAL B C 1
ATOM 4795 O O . VAL B 1 161 ? -21.828 29.125 12.18 1 95.25 161 VAL B O 1
ATOM 4798 N N . LEU B 1 162 ? -22.25 30.188 10.234 1 97.06 162 LEU B N 1
ATOM 4799 C CA . LEU B 1 162 ? -21.75 31.484 10.672 1 97.06 162 LEU B CA 1
ATOM 4800 C C . LEU B 1 162 ? -22.875 32.312 11.266 1 97.06 162 LEU B C 1
ATOM 4802 O O . LEU B 1 162 ? -23.219 33.375 10.742 1 97.06 162 LEU B O 1
ATOM 4806 N N . VAL B 1 163 ? -23.375 31.844 12.352 1 95.88 163 VAL B N 1
ATOM 4807 C CA . VAL B 1 163 ? -24.5 32.438 13.062 1 95.88 163 VAL B CA 1
ATOM 4808 C C . VAL B 1 163 ? -24.25 32.375 14.57 1 95.88 163 VAL B C 1
ATOM 4810 O O . VAL B 1 163 ? -23.328 31.703 15.023 1 95.88 163 VAL B O 1
ATOM 4813 N N . ALA B 1 164 ? -25.047 33.094 15.312 1 93.94 164 ALA B N 1
ATOM 4814 C CA . ALA B 1 164 ? -24.875 33.156 16.766 1 93.94 164 ALA B CA 1
ATOM 4815 C C . ALA B 1 164 ? -25.703 32.094 17.469 1 93.94 164 ALA B C 1
ATOM 4817 O O . ALA B 1 164 ? -25.625 31.938 18.688 1 93.94 164 ALA B O 1
ATOM 4818 N N . ASP B 1 165 ? -26.422 31.328 16.734 1 90.44 165 ASP B N 1
ATOM 4819 C CA . ASP B 1 165 ? -27.422 30.391 17.266 1 90.44 165 ASP B CA 1
ATOM 4820 C C . ASP B 1 165 ? -26.734 29.266 18.031 1 90.44 165 ASP B C 1
ATOM 4822 O O . ASP B 1 165 ? -25.625 28.859 17.703 1 90.44 165 ASP B O 1
ATOM 4826 N N . GLN B 1 166 ? -27.453 28.828 19 1 88.31 166 GLN B N 1
ATOM 4827 C CA . GLN B 1 166 ? -27.141 27.562 19.672 1 88.31 166 GLN B CA 1
ATOM 4828 C C . GLN B 1 166 ? -27.953 26.422 19.094 1 88.31 166 GLN B C 1
ATOM 4830 O O . GLN B 1 166 ? -29.188 26.469 19.078 1 88.31 166 GLN B O 1
ATOM 4835 N N . PHE B 1 167 ? -27.266 25.484 18.594 1 86.25 167 PHE B N 1
ATOM 4836 C CA . PHE B 1 167 ? -27.969 24.391 17.938 1 86.25 167 PHE B CA 1
ATOM 4837 C C . PHE B 1 167 ? -28.391 23.328 18.953 1 86.25 167 PHE B C 1
ATOM 4839 O O . PHE B 1 167 ? -29.469 22.734 18.844 1 86.25 167 PHE B O 1
ATOM 4846 N N . ASP B 1 168 ? -27.5 23.062 19.875 1 82.69 168 ASP B N 1
ATOM 4847 C CA . ASP B 1 168 ? -27.766 22.172 21 1 82.69 168 ASP B CA 1
ATOM 4848 C C . ASP B 1 168 ? -26.844 22.469 22.172 1 82.69 168 ASP B C 1
ATOM 4850 O O . ASP B 1 168 ? -26.234 23.531 22.234 1 82.69 168 ASP B O 1
ATOM 4854 N N . ASP B 1 169 ? -26.875 21.625 23.188 1 78.88 169 ASP B N 1
ATOM 4855 C CA . ASP B 1 169 ? -26.125 21.906 24.406 1 78.88 169 ASP B CA 1
ATOM 4856 C C . ASP B 1 169 ? -24.625 21.875 24.125 1 78.88 169 ASP B C 1
ATOM 4858 O O . ASP B 1 169 ? -23.828 22.406 24.922 1 78.88 169 ASP B O 1
ATOM 4862 N N . ARG B 1 170 ? -24.297 21.391 22.953 1 80.44 170 ARG B N 1
ATOM 4863 C CA . ARG B 1 170 ? -22.859 21.125 22.75 1 80.44 170 ARG B CA 1
ATOM 4864 C C . ARG B 1 170 ? -22.359 21.828 21.5 1 80.44 170 ARG B C 1
ATOM 4866 O O . ARG B 1 170 ? -21.156 21.984 21.312 1 80.44 170 ARG B O 1
ATOM 4873 N N . HIS B 1 171 ? -23.281 22.25 20.703 1 86.44 171 HIS B N 1
ATOM 4874 C CA . HIS B 1 171 ? -22.906 22.797 19.406 1 86.44 171 HIS B CA 1
ATOM 4875 C C . HIS B 1 171 ? -23.547 24.141 19.141 1 86.44 171 HIS B C 1
ATOM 4877 O O . HIS B 1 171 ? -24.703 24.375 19.547 1 86.44 171 HIS B O 1
ATOM 4883 N N . CYS B 1 172 ? -22.781 25 18.625 1 89.94 172 CYS B N 1
ATOM 4884 C CA . CYS B 1 172 ? -23.281 26.328 18.266 1 89.94 172 CYS B CA 1
ATOM 4885 C C . CYS B 1 172 ? -22.641 26.828 16.984 1 89.94 172 CYS B C 1
ATOM 4887 O O . CYS B 1 172 ? -21.797 26.141 16.406 1 89.94 172 CYS B O 1
ATOM 4889 N N . GLY B 1 173 ? -23.141 27.859 16.516 1 92.94 173 GLY B N 1
ATOM 4890 C CA . GLY B 1 173 ? -22.516 28.516 15.375 1 92.94 173 GLY B CA 1
ATOM 4891 C C . GLY B 1 173 ? -21.203 29.203 15.711 1 92.94 173 GLY B C 1
ATOM 4892 O O . GLY B 1 173 ? -20.906 29.438 16.891 1 92.94 173 GLY B O 1
ATOM 4893 N N . TRP B 1 174 ? -20.453 29.594 14.734 1 94.81 174 TRP B N 1
ATOM 4894 C CA . TRP B 1 174 ? -19.094 30.125 14.906 1 94.81 174 TRP B CA 1
ATOM 4895 C C . TRP B 1 174 ? -19.141 31.578 15.375 1 94.81 174 TRP B C 1
ATOM 4897 O O . TRP B 1 174 ? -18.125 32.125 15.828 1 94.81 174 TRP B O 1
ATOM 4907 N N . LEU B 1 175 ? -20.328 32.219 15.25 1 96.44 175 LEU B N 1
ATOM 4908 C CA . LEU B 1 175 ? -20.453 33.594 15.703 1 96.44 175 LEU B CA 1
ATOM 4909 C C . LEU B 1 175 ? -21.141 33.688 17.062 1 96.44 175 LEU B C 1
ATOM 4911 O O . LEU B 1 175 ? -21.516 34.75 17.516 1 96.44 175 LEU B O 1
ATOM 4915 N N . ASN B 1 176 ? -21.297 32.469 17.609 1 95 176 ASN B N 1
ATOM 4916 C CA . ASN B 1 176 ? -21.734 32.406 19 1 95 176 ASN B CA 1
ATOM 4917 C C . ASN B 1 176 ? -20.656 32.906 19.953 1 95 176 ASN B C 1
ATOM 4919 O O . ASN B 1 176 ? -19.469 32.781 19.688 1 95 176 ASN B O 1
ATOM 4923 N N . GLU B 1 177 ? -21.062 33.375 21.141 1 93.12 177 GLU B N 1
ATOM 4924 C CA . GLU B 1 177 ? -20.141 33.969 22.109 1 93.12 177 GLU B CA 1
ATOM 4925 C C . GLU B 1 177 ? -19.062 32.969 22.516 1 93.12 177 GLU B C 1
ATOM 4927 O O . GLU B 1 177 ? -17.906 33.344 22.719 1 93.12 177 GLU B O 1
ATOM 4932 N N . ARG B 1 178 ? -19.406 31.797 22.672 1 90.5 178 ARG B N 1
ATOM 4933 C CA . ARG B 1 178 ? -18.453 30.75 23.062 1 90.5 178 ARG B CA 1
ATOM 4934 C C . ARG B 1 178 ? -17.359 30.594 22.016 1 90.5 178 ARG B C 1
ATOM 4936 O O . ARG B 1 178 ? -16.172 30.531 22.344 1 90.5 178 ARG B O 1
ATOM 4943 N N . ALA B 1 179 ? -17.781 30.531 20.781 1 92 179 ALA B N 1
ATOM 4944 C CA . ALA B 1 179 ? -16.828 30.375 19.688 1 92 179 ALA B CA 1
ATOM 4945 C C . ALA B 1 179 ? -15.984 31.625 19.5 1 92 179 ALA B C 1
ATOM 4947 O O . ALA B 1 179 ? -14.766 31.531 19.344 1 92 179 ALA B O 1
ATOM 4948 N N . LEU B 1 180 ? -16.625 32.75 19.562 1 94.19 180 LEU B N 1
ATOM 4949 C CA . LEU B 1 180 ? -15.922 34 19.406 1 94.19 180 LEU B CA 1
ATOM 4950 C C . LEU B 1 180 ? -14.859 34.188 20.484 1 94.19 180 LEU B C 1
ATOM 4952 O O . LEU B 1 180 ? -13.742 34.594 20.203 1 94.19 180 LEU B O 1
ATOM 4956 N N . SER B 1 181 ? -15.203 33.844 21.688 1 92 181 SER B N 1
ATOM 4957 C CA . SER B 1 181 ? -14.266 33.969 22.812 1 92 181 SER B CA 1
ATOM 4958 C C . SER B 1 181 ? -13.078 33.031 22.625 1 92 181 SER B C 1
ATOM 4960 O O . SER B 1 181 ? -11.938 33.406 22.938 1 92 181 SER B O 1
ATOM 4962 N N . ALA B 1 182 ? -13.336 31.875 22.156 1 89.25 182 ALA B N 1
ATOM 4963 C CA . ALA B 1 182 ? -12.273 30.906 21.922 1 89.25 182 ALA B CA 1
ATOM 4964 C C . ALA B 1 182 ? -11.305 31.375 20.844 1 89.25 182 ALA B C 1
ATOM 4966 O O . ALA B 1 182 ? -10.094 31.172 20.953 1 89.25 182 ALA B O 1
ATOM 4967 N N . MET B 1 183 ? -11.789 32.062 19.859 1 92.19 183 MET B N 1
ATOM 4968 C CA . MET B 1 183 ? -10.977 32.469 18.719 1 92.19 183 MET B CA 1
ATOM 4969 C C . MET B 1 183 ? -10.109 33.656 19.062 1 92.19 183 MET B C 1
ATOM 4971 O O . MET B 1 183 ? -9.117 33.938 18.375 1 92.19 183 MET B O 1
ATOM 4975 N N . VAL B 1 184 ? -10.445 34.375 20.141 1 93.38 184 VAL B N 1
ATOM 4976 C CA . VAL B 1 184 ? -9.672 35.562 20.469 1 93.38 184 VAL B CA 1
ATOM 4977 C C . VAL B 1 184 ? -9.008 35.406 21.828 1 93.38 184 VAL B C 1
ATOM 4979 O O . VAL B 1 184 ? -8.594 36.406 22.438 1 93.38 184 VAL B O 1
ATOM 4982 N N . LYS B 1 185 ? -8.914 34.219 22.266 1 88.38 185 LYS B N 1
ATOM 4983 C CA . LYS B 1 185 ? -8.375 33.906 23.594 1 88.38 185 LYS B CA 1
ATOM 4984 C C . LYS B 1 185 ? -6.969 34.5 23.766 1 88.38 185 LYS B C 1
ATOM 4986 O O . LYS B 1 185 ? -6.594 34.906 24.844 1 88.38 185 LYS B O 1
ATOM 4991 N N . HIS B 1 186 ? -6.191 34.594 22.734 1 88.31 186 HIS B N 1
ATOM 4992 C CA . HIS B 1 186 ? -4.793 34.969 22.844 1 88.31 186 HIS B CA 1
ATOM 4993 C C . HIS B 1 186 ? -4.562 36.375 22.25 1 88.31 186 HIS B C 1
ATOM 4995 O O . HIS B 1 186 ? -3.453 36.688 21.812 1 88.31 186 HIS B O 1
ATOM 5001 N N . TYR B 1 187 ? -5.57 37.188 22.203 1 94.12 187 TYR B N 1
ATOM 5002 C CA . TYR B 1 187 ? -5.441 38.5 21.609 1 94.12 187 TYR B CA 1
ATOM 5003 C C . TYR B 1 187 ? -5.738 39.594 22.625 1 94.12 187 TYR B C 1
ATOM 5005 O O . TYR B 1 187 ? -6.426 40.562 22.312 1 94.12 187 TYR B O 1
ATOM 5013 N N . ASN B 1 188 ? -5.289 39.406 23.812 1 91 188 ASN B N 1
ATOM 5014 C CA . ASN B 1 188 ? -5.219 40.406 24.875 1 91 188 ASN B CA 1
ATOM 5015 C C . ASN B 1 188 ? -6.57 41.062 25.125 1 91 188 ASN B C 1
ATOM 5017 O O . ASN B 1 188 ? -6.672 42.312 25.141 1 91 188 ASN B O 1
ATOM 5021 N N . GLY B 1 189 ? -7.602 40.344 25.125 1 92.38 189 GLY B N 1
ATOM 5022 C CA . GLY B 1 189 ? -8.914 40.812 25.516 1 92.38 189 GLY B CA 1
ATOM 5023 C C . GLY B 1 189 ? -9.633 41.562 24.391 1 92.38 189 GLY B C 1
ATOM 5024 O O . GLY B 1 189 ? -10.719 42.094 24.609 1 92.38 189 GLY B O 1
ATOM 5025 N N . ARG B 1 190 ? -9.102 41.594 23.266 1 95.62 190 ARG B N 1
ATOM 5026 C CA . ARG B 1 190 ? -9.742 42.281 22.125 1 95.62 190 ARG B CA 1
ATOM 5027 C C . ARG B 1 190 ? -10.859 41.406 21.547 1 95.62 190 ARG B C 1
ATOM 5029 O O . ARG B 1 190 ? -10.789 40.188 21.609 1 95.62 190 ARG B O 1
ATOM 5036 N N . ALA B 1 191 ? -11.828 42.156 21.047 1 95.75 191 ALA B N 1
ATOM 5037 C CA . ALA B 1 191 ? -12.977 41.469 20.469 1 95.75 191 ALA B CA 1
ATOM 5038 C C . ALA B 1 191 ? -12.664 40.969 19.078 1 95.75 191 ALA B C 1
ATOM 5040 O O . ALA B 1 191 ? -11.711 41.406 18.438 1 95.75 191 ALA B O 1
ATOM 5041 N N . PHE B 1 192 ? -13.516 40.031 18.641 1 97.12 192 PHE B N 1
ATOM 5042 C CA . PHE B 1 192 ? -13.305 39.375 17.359 1 97.12 192 PHE B CA 1
ATOM 5043 C C . PHE B 1 192 ? -13.234 40.375 16.234 1 97.12 192 PHE B C 1
ATOM 5045 O O . PHE B 1 192 ? -12.344 40.312 15.383 1 97.12 192 PHE B O 1
ATOM 5052 N N . ASP B 1 193 ? -14.156 41.344 16.172 1 96 193 ASP B N 1
ATOM 5053 C CA . ASP B 1 193 ? -14.227 42.281 15.078 1 96 193 ASP B CA 1
ATOM 5054 C C . ASP B 1 193 ? -13.125 43.344 15.195 1 96 193 ASP B C 1
ATOM 5056 O O . ASP B 1 193 ? -12.867 44.094 14.242 1 96 193 ASP B O 1
ATOM 5060 N N . GLU B 1 194 ? -12.445 43.375 16.344 1 96.81 194 GLU B N 1
ATOM 5061 C CA . GLU B 1 194 ? -11.281 44.25 16.5 1 96.81 194 GLU B CA 1
ATOM 5062 C C . GLU B 1 194 ? -10.023 43.562 15.969 1 96.81 194 GLU B C 1
ATOM 5064 O O . GLU B 1 194 ? -9.102 44.219 15.492 1 96.81 194 GLU B O 1
ATOM 5069 N N . VAL B 1 195 ? -9.984 42.312 16.094 1 97.56 195 VAL B N 1
ATOM 5070 C CA . VAL B 1 195 ? -8.797 41.531 15.742 1 97.56 195 VAL B CA 1
ATOM 5071 C C . VAL B 1 195 ? -8.844 41.156 14.258 1 97.56 195 VAL B C 1
ATOM 5073 O O . VAL B 1 195 ? -7.84 41.25 13.555 1 97.56 195 VAL B O 1
ATOM 5076 N N . PHE B 1 196 ? -10.016 40.75 13.812 1 97.88 196 PHE B N 1
ATOM 5077 C CA . PHE B 1 196 ? -10.117 40.219 12.461 1 97.88 196 PHE B CA 1
ATOM 5078 C C . PHE B 1 196 ? -11 41.094 11.586 1 97.88 196 PHE B C 1
ATOM 5080 O O . PHE B 1 196 ? -11.953 41.719 12.07 1 97.88 196 PHE B O 1
ATOM 5087 N N . LEU B 1 197 ? -10.656 41.125 10.328 1 97.62 197 LEU B N 1
ATOM 5088 C CA . LEU B 1 197 ? -11.414 41.875 9.344 1 97.62 197 LEU B CA 1
ATOM 5089 C C . LEU B 1 197 ? -12.797 41.281 9.125 1 97.62 197 LEU B C 1
ATOM 5091 O O . LEU B 1 197 ? -12.914 40.156 8.594 1 97.62 197 LEU B O 1
ATOM 5095 N N . CYS B 1 198 ? -13.852 42 9.523 1 97.5 198 CYS B N 1
ATOM 5096 C CA . CYS B 1 198 ? -15.242 41.594 9.352 1 97.5 198 CYS B CA 1
ATOM 5097 C C . CYS B 1 198 ? -16.188 42.75 9.578 1 97.5 198 CYS B C 1
ATOM 5099 O O . CYS B 1 198 ? -15.75 43.844 9.953 1 97.5 198 CYS B O 1
ATOM 5101 N N . ASP B 1 199 ? -17.391 42.594 9.195 1 97.06 199 ASP B N 1
ATOM 5102 C CA . ASP B 1 199 ? -18.453 43.562 9.461 1 97.06 199 ASP B CA 1
ATOM 5103 C C . ASP B 1 199 ? -19.531 42.938 10.352 1 97.06 199 ASP B C 1
ATOM 5105 O O . ASP B 1 199 ? -20.422 42.219 9.867 1 97.06 199 ASP B O 1
ATOM 5109 N N . LYS B 1 200 ? -19.469 43.281 11.609 1 93.75 200 LYS B N 1
ATOM 5110 C CA . LYS B 1 200 ? -20.375 42.719 12.602 1 93.75 200 LYS B CA 1
ATOM 5111 C C . LYS B 1 200 ? -21.828 43 12.25 1 93.75 200 LYS B C 1
ATOM 5113 O O . LYS B 1 200 ? -22.734 42.312 12.703 1 93.75 200 LYS B O 1
ATOM 5118 N N . ASN B 1 201 ? -22.062 44 11.469 1 94.5 201 ASN B N 1
ATOM 5119 C CA . ASN B 1 201 ? -23.438 44.406 11.148 1 94.5 201 ASN B CA 1
ATOM 5120 C C . ASN B 1 201 ? -23.922 43.75 9.859 1 94.5 201 ASN B C 1
ATOM 5122 O O . ASN B 1 201 ? -25.109 43.844 9.516 1 94.5 201 ASN B O 1
ATOM 5126 N N . ALA B 1 202 ? -23.156 43.125 9.148 1 96.38 202 ALA B N 1
ATOM 5127 C CA . ALA B 1 202 ? -23.531 42.406 7.938 1 96.38 202 ALA B CA 1
ATOM 5128 C C . ALA B 1 202 ? -23.922 40.969 8.258 1 96.38 202 ALA B C 1
ATOM 5130 O O . ALA B 1 202 ? -23.484 40.406 9.258 1 96.38 202 ALA B O 1
ATOM 5131 N N . PRO B 1 203 ? -24.766 40.469 7.363 1 95.69 203 PRO B N 1
ATOM 5132 C CA . PRO B 1 203 ? -25.031 39.031 7.535 1 95.69 203 PRO B CA 1
ATOM 5133 C C . PRO B 1 203 ? -23.766 38.188 7.535 1 95.69 203 PRO B C 1
ATOM 5135 O O . PRO B 1 203 ? -22.844 38.438 6.754 1 95.69 203 PRO B O 1
ATOM 5138 N N . TYR B 1 204 ? -23.703 37.25 8.492 1 97.56 204 TYR B N 1
ATOM 5139 C CA . TYR B 1 204 ? -22.562 36.375 8.633 1 97.56 204 TYR B CA 1
ATOM 5140 C C . TYR B 1 204 ? -21.266 37.156 8.852 1 97.56 204 TYR B C 1
ATOM 5142 O O . TYR B 1 204 ? -20.188 36.719 8.422 1 97.56 204 TYR B O 1
ATOM 5150 N N . TYR B 1 205 ? -21.375 38.344 9.414 1 97.62 205 TYR B N 1
ATOM 5151 C CA . TYR B 1 205 ? -20.266 39.25 9.688 1 97.62 205 TYR B CA 1
ATOM 5152 C C . TYR B 1 205 ? -19.562 39.656 8.398 1 97.62 205 TYR B C 1
ATOM 5154 O O . TYR B 1 205 ? -18.391 40.031 8.422 1 97.62 205 TYR B O 1
ATOM 5162 N N . GLY B 1 206 ? -20.203 39.406 7.289 1 97.69 206 GLY B N 1
ATOM 5163 C CA . GLY B 1 206 ? -19.672 39.812 5.996 1 97.69 206 GLY B CA 1
ATOM 5164 C C . GLY B 1 206 ? -18.828 38.719 5.332 1 97.69 206 GLY B C 1
ATOM 5165 O O . GLY B 1 206 ? -18.312 38.938 4.238 1 97.69 206 GLY B O 1
ATOM 5166 N N . PHE B 1 207 ? -18.703 37.594 5.93 1 98.06 207 PHE B N 1
ATOM 5167 C CA . PHE B 1 207 ? -17.938 36.5 5.312 1 98.06 207 PHE B CA 1
ATOM 5168 C C . PHE B 1 207 ? -18.734 35.875 4.164 1 98.06 207 PHE B C 1
ATOM 5170 O O . PHE B 1 207 ? -19.938 35.719 4.262 1 98.06 207 PHE B O 1
ATOM 5177 N N . ASN B 1 208 ? -18.016 35.469 3.086 1 97.12 208 ASN B N 1
ATOM 5178 C CA . ASN B 1 208 ? -18.641 34.938 1.877 1 97.12 208 ASN B CA 1
ATOM 5179 C C . ASN B 1 208 ? -18.875 33.438 1.959 1 97.12 208 ASN B C 1
ATOM 5181 O O . ASN B 1 208 ? -19.656 32.906 1.185 1 97.12 208 ASN B O 1
ATOM 5185 N N . SER B 1 209 ? -18.203 32.812 2.795 1 97.25 209 SER B N 1
ATOM 5186 C CA . SER B 1 209 ? -18.266 31.375 2.973 1 97.25 209 SER B CA 1
ATOM 5187 C C . SER B 1 209 ? -17.609 30.953 4.285 1 97.25 209 SER B C 1
ATOM 5189 O O . SER B 1 209 ? -17 31.766 4.973 1 97.25 209 SER B O 1
ATOM 5191 N N . TYR B 1 210 ? -17.797 29.672 4.625 1 96.06 210 TYR B N 1
ATOM 5192 C CA . TYR B 1 210 ? -17.094 29.125 5.781 1 96.06 210 TYR B CA 1
ATOM 5193 C C . TYR B 1 210 ? -15.586 29.25 5.602 1 96.06 210 TYR B C 1
ATOM 5195 O O . TYR B 1 210 ? -14.867 29.609 6.535 1 96.06 210 TYR B O 1
ATOM 5203 N N . ASP B 1 211 ? -15.102 28.938 4.422 1 95.62 211 ASP B N 1
ATOM 5204 C CA . ASP B 1 211 ? -13.672 29 4.141 1 95.62 211 ASP B CA 1
ATOM 5205 C C . ASP B 1 211 ? -13.141 30.422 4.285 1 95.62 211 ASP B C 1
ATOM 5207 O O . ASP B 1 211 ? -12.031 30.625 4.777 1 95.62 211 ASP B O 1
ATOM 5211 N N . ASP B 1 212 ? -13.898 31.359 3.818 1 96.38 212 ASP B N 1
ATOM 5212 C CA . ASP B 1 212 ? -13.539 32.75 3.971 1 96.38 212 ASP B CA 1
ATOM 5213 C C . ASP B 1 212 ? -13.391 33.125 5.445 1 96.38 212 ASP B C 1
ATOM 5215 O O . ASP B 1 212 ? -12.492 33.875 5.812 1 96.38 212 ASP B O 1
ATOM 5219 N N . PHE B 1 213 ? -14.289 32.625 6.25 1 96.62 213 PHE B N 1
ATOM 5220 C CA . PHE B 1 213 ? -14.234 32.812 7.691 1 96.62 213 PHE B CA 1
ATOM 5221 C C . PHE B 1 213 ? -13.031 32.094 8.289 1 96.62 213 PHE B C 1
ATOM 5223 O O . PHE B 1 213 ? -12.305 32.656 9.109 1 96.62 213 PHE B O 1
ATOM 5230 N N . PHE B 1 214 ? -12.812 30.859 7.844 1 94.12 214 PHE B N 1
ATOM 5231 C CA . PHE B 1 214 ? -11.734 30.016 8.359 1 94.12 214 PHE B CA 1
ATOM 5232 C C . PHE B 1 214 ? -10.383 30.656 8.078 1 94.12 214 PHE B C 1
ATOM 5234 O O . PHE B 1 214 ? -9.477 30.578 8.914 1 94.12 214 PHE B O 1
ATOM 5241 N N . ASN B 1 215 ? -10.242 31.281 6.941 1 94.44 215 ASN B N 1
ATOM 5242 C CA . ASN B 1 215 ? -9.016 31.953 6.531 1 94.44 215 ASN B CA 1
ATOM 5243 C C . ASN B 1 215 ? -9.086 33.469 6.766 1 94.44 215 ASN B C 1
ATOM 5245 O O . ASN B 1 215 ? -8.547 34.219 5.98 1 94.44 215 ASN B O 1
ATOM 5249 N N . ARG B 1 216 ? -9.664 33.781 7.766 1 96.25 216 ARG B N 1
ATOM 5250 C CA . ARG B 1 216 ? -9.852 35.188 8.102 1 96.25 216 ARG B CA 1
ATOM 5251 C C . ARG B 1 216 ? -8.516 35.906 8.148 1 96.25 216 ARG B C 1
ATOM 5253 O O . ARG B 1 216 ? -7.469 35.281 8.336 1 96.25 216 ARG B O 1
ATOM 5260 N N . ARG B 1 217 ? -8.648 37.25 8.016 1 97.19 217 ARG B N 1
ATOM 5261 C CA . ARG B 1 217 ? -7.477 38.094 8.008 1 97.19 217 ARG B CA 1
ATOM 5262 C C . ARG B 1 217 ? -7.477 39.031 9.211 1 97.19 217 ARG B C 1
ATOM 5264 O O . ARG B 1 217 ? -8.539 39.375 9.734 1 97.19 217 ARG B O 1
ATOM 5271 N N . PHE B 1 218 ? -6.332 39.375 9.594 1 97.25 218 PHE B N 1
ATOM 5272 C CA . PHE B 1 218 ? -6.23 40.406 10.633 1 97.25 218 PHE B CA 1
ATOM 5273 C C . PHE B 1 218 ? -6.75 41.75 10.133 1 97.25 218 PHE B C 1
ATOM 5275 O O . PHE B 1 218 ? -6.5 42.125 8.984 1 97.25 218 PHE B O 1
ATOM 5282 N N . ARG B 1 219 ? -7.5 42.344 11 1 96.69 219 ARG B N 1
ATOM 5283 C CA . ARG B 1 219 ? -7.855 43.75 10.695 1 96.69 219 ARG B CA 1
ATOM 5284 C C . ARG B 1 219 ? -6.617 44.625 10.703 1 96.69 219 ARG B C 1
ATOM 5286 O O . ARG B 1 219 ? -6.414 45.438 9.781 1 96.69 219 ARG B O 1
ATOM 5293 N N . ASN B 1 220 ? -5.848 44.531 11.711 1 95.62 220 ASN B N 1
ATOM 5294 C CA . ASN B 1 220 ? -4.547 45.188 11.844 1 95.62 220 ASN B CA 1
ATOM 5295 C C . ASN B 1 220 ? -3.51 44.25 12.453 1 95.62 220 ASN B C 1
ATOM 5297 O O . ASN B 1 220 ? -3.344 44.219 13.672 1 95.62 220 ASN B O 1
ATOM 5301 N N . ARG B 1 221 ? -2.76 43.688 11.633 1 94.12 221 ARG B N 1
ATOM 5302 C CA . ARG B 1 221 ? -1.789 42.688 12.055 1 94.12 221 ARG B CA 1
ATOM 5303 C C . ARG B 1 221 ? -0.755 43.281 13 1 94.12 221 ARG B C 1
ATOM 5305 O O . ARG B 1 221 ? -0.324 42.625 13.953 1 94.12 221 ARG B O 1
ATOM 5312 N N . ASP B 1 222 ? -0.391 44.5 12.75 1 94.31 222 ASP B N 1
ATOM 5313 C CA . ASP B 1 222 ? 0.678 45.156 13.516 1 94.31 222 ASP B CA 1
ATOM 5314 C C . ASP B 1 222 ? 0.26 45.344 14.969 1 94.31 222 ASP B C 1
ATOM 5316 O O . ASP B 1 222 ? 1.11 45.469 15.852 1 94.31 222 ASP B O 1
ATOM 5320 N N . ILE B 1 223 ? -1.005 45.406 15.188 1 95.25 223 ILE B N 1
ATOM 5321 C CA . ILE B 1 223 ? -1.51 45.562 16.547 1 95.25 223 ILE B CA 1
ATOM 5322 C C . ILE B 1 223 ? -1.509 44.219 17.25 1 95.25 223 ILE B C 1
ATOM 5324 O O . ILE B 1 223 ? -1.019 44.094 18.375 1 95.25 223 ILE B O 1
ATOM 5328 N N . ASP B 1 224 ? -1.964 43.25 16.625 1 95.88 224 ASP B N 1
ATOM 5329 C CA . ASP B 1 224 ? -2.225 41.969 17.281 1 95.88 224 ASP B CA 1
ATOM 5330 C C . ASP B 1 224 ? -1.035 41 17.125 1 95.88 224 ASP B C 1
ATOM 5332 O O . ASP B 1 224 ? -0.773 40.188 18.016 1 95.88 224 ASP B O 1
ATOM 5336 N N . ARG B 1 225 ? -0.35 41.156 15.953 1 97.06 225 ARG B N 1
ATOM 5337 C CA . ARG B 1 225 ? 0.783 40.281 15.672 1 97.06 225 ARG B CA 1
ATOM 5338 C C . ARG B 1 225 ? 1.896 41.031 14.953 1 97.06 225 ARG B C 1
ATOM 5340 O O . ARG B 1 225 ? 2.256 40.688 13.828 1 97.06 225 ARG B O 1
ATOM 5347 N N . PRO B 1 226 ? 2.492 41.938 15.625 1 96.56 226 PRO B N 1
ATOM 5348 C CA . PRO B 1 226 ? 3.588 42.688 14.984 1 96.56 226 PRO B CA 1
ATOM 5349 C C . PRO B 1 226 ? 4.793 41.781 14.68 1 96.56 226 PRO B C 1
ATOM 5351 O O . PRO B 1 226 ? 4.965 40.75 15.312 1 96.56 226 PRO B O 1
ATOM 5354 N N . VAL B 1 227 ? 5.578 42.219 13.711 1 97.62 227 VAL B N 1
ATOM 5355 C CA . VAL B 1 227 ? 6.859 41.562 13.469 1 97.62 227 VAL B CA 1
ATOM 5356 C C . VAL B 1 227 ? 7.844 41.938 14.578 1 97.62 227 VAL B C 1
ATOM 5358 O O . VAL B 1 227 ? 8.438 43 14.555 1 97.62 227 VAL B O 1
ATOM 5361 N N . VAL B 1 228 ? 8.055 41.031 15.477 1 96.44 228 VAL B N 1
ATOM 5362 C CA . VAL B 1 228 ? 8.875 41.312 16.656 1 96.44 228 VAL B CA 1
ATOM 5363 C C . VAL B 1 228 ? 10.312 41.562 16.219 1 96.44 228 VAL B C 1
ATOM 5365 O O . VAL B 1 228 ? 10.883 40.812 15.422 1 96.44 228 VAL B O 1
ATOM 5368 N N . GLY B 1 229 ? 10.945 42.625 16.719 1 95.38 229 GLY B N 1
ATOM 5369 C CA . GLY B 1 229 ? 12.305 43 16.375 1 95.38 229 GLY B CA 1
ATOM 5370 C C . GLY B 1 229 ? 12.398 43.844 15.117 1 95.38 229 GLY B C 1
ATOM 5371 O O . GLY B 1 229 ? 13.461 44.344 14.789 1 95.38 229 GLY B O 1
ATOM 5372 N N . GLY B 1 230 ? 11.281 44 14.352 1 96 230 GLY B N 1
ATOM 5373 C CA . GLY B 1 230 ? 11.234 44.812 13.156 1 96 230 GLY B CA 1
ATOM 5374 C C . GLY B 1 230 ? 11.547 44.062 11.891 1 96 230 GLY B C 1
ATOM 5375 O O . GLY B 1 230 ? 12.344 43.125 11.898 1 96 230 GLY B O 1
ATOM 5376 N N . VAL B 1 231 ? 11.023 44.5 10.789 1 95.75 231 VAL B N 1
ATOM 5377 C CA . VAL B 1 231 ? 11.117 43.844 9.5 1 95.75 231 VAL B CA 1
ATOM 5378 C C . VAL B 1 231 ? 12.555 43.906 8.992 1 95.75 231 VAL B C 1
ATOM 5380 O O . VAL B 1 231 ? 13.016 43 8.297 1 95.75 231 VAL B O 1
ATOM 5383 N N . ASN B 1 232 ? 13.297 44.875 9.414 1 95 232 ASN B N 1
ATOM 5384 C CA . ASN B 1 232 ? 14.633 45.125 8.875 1 95 232 ASN B CA 1
ATOM 5385 C C . ASN B 1 232 ? 15.688 44.312 9.625 1 95 232 ASN B C 1
ATOM 5387 O O . ASN B 1 232 ? 16.828 44.219 9.172 1 95 232 ASN B O 1
ATOM 5391 N N . ASN B 1 233 ? 15.336 43.719 10.766 1 95.62 233 ASN B N 1
ATOM 5392 C CA . ASN B 1 233 ? 16.281 42.906 11.508 1 95.62 233 ASN B CA 1
ATOM 5393 C C . ASN B 1 233 ? 16.406 41.5 10.891 1 95.62 233 ASN B C 1
ATOM 5395 O O . ASN B 1 233 ? 15.594 40.625 11.164 1 95.62 233 ASN B O 1
ATOM 5399 N N . THR B 1 234 ? 17.484 41.281 10.234 1 96.44 234 THR B N 1
ATOM 5400 C CA . THR B 1 234 ? 17.656 40.062 9.461 1 96.44 234 THR B CA 1
ATOM 5401 C C . THR B 1 234 ? 18.312 38.969 10.312 1 96.44 234 THR B C 1
ATOM 5403 O O . THR B 1 234 ? 18.625 37.906 9.82 1 96.44 234 THR B O 1
ATOM 5406 N N . THR B 1 235 ? 18.531 39.219 11.594 1 97.5 235 THR B N 1
ATOM 5407 C CA . THR B 1 235 ? 19.172 38.25 12.469 1 97.5 235 THR B CA 1
ATOM 5408 C C . THR B 1 235 ? 18.109 37.375 13.156 1 97.5 235 THR B C 1
ATOM 5410 O O . THR B 1 235 ? 18.453 36.469 13.898 1 97.5 235 THR B O 1
ATOM 5413 N N . LEU B 1 236 ? 16.875 37.719 12.953 1 97.94 236 LEU B N 1
ATOM 5414 C CA . LEU B 1 236 ? 15.781 37.031 13.617 1 97.94 236 LEU B CA 1
ATOM 5415 C C . LEU B 1 236 ? 14.977 36.188 12.625 1 97.94 236 LEU B C 1
ATOM 5417 O O . LEU B 1 236 ? 14.859 36.562 11.461 1 97.94 236 LEU B O 1
ATOM 5421 N N . ILE B 1 237 ? 14.508 35.062 13.078 1 98.5 237 ILE B N 1
ATOM 5422 C CA . ILE B 1 237 ? 13.562 34.25 12.359 1 98.5 237 ILE B CA 1
ATOM 5423 C C . ILE B 1 237 ? 12.219 34.219 13.086 1 98.5 237 ILE B C 1
ATOM 5425 O O . ILE B 1 237 ? 12.148 33.906 14.273 1 98.5 237 ILE B O 1
ATOM 5429 N N . SER B 1 238 ? 11.172 34.625 12.391 1 98.25 238 SER B N 1
ATOM 5430 C CA . SER B 1 238 ? 9.844 34.719 12.984 1 98.25 238 SER B CA 1
ATOM 5431 C C . SER B 1 238 ? 9.055 33.406 12.781 1 98.25 238 SER B C 1
ATOM 5433 O O . SER B 1 238 ? 9.398 32.594 11.914 1 98.25 238 SER B O 1
ATOM 5435 N N . ALA B 1 239 ? 8.047 33.25 13.641 1 97.81 239 ALA B N 1
ATOM 5436 C CA . ALA B 1 239 ? 7.117 32.156 13.43 1 97.81 239 ALA B CA 1
ATOM 5437 C C . ALA B 1 239 ? 6.297 32.344 12.156 1 97.81 239 ALA B C 1
ATOM 5439 O O . ALA B 1 239 ? 5.766 33.438 11.93 1 97.81 239 ALA B O 1
ATOM 5440 N N . ALA B 1 240 ? 6.203 31.312 11.383 1 97.31 240 ALA B N 1
ATOM 5441 C CA . ALA B 1 240 ? 5.48 31.406 10.117 1 97.31 240 ALA B CA 1
ATOM 5442 C C . ALA B 1 240 ? 3.996 31.109 10.312 1 97.31 240 ALA B C 1
ATOM 5444 O O . ALA B 1 240 ? 3.172 31.469 9.469 1 97.31 240 ALA B O 1
ATOM 5445 N N . CYS B 1 241 ? 3.639 30.453 11.375 1 94.88 241 CYS B N 1
ATOM 5446 C CA . CYS B 1 241 ? 2.268 30.031 11.656 1 94.88 241 CYS B CA 1
ATOM 5447 C C . CYS B 1 241 ? 1.936 30.203 13.133 1 94.88 241 CYS B C 1
ATOM 5449 O O . CYS B 1 241 ? 2.814 30.094 13.992 1 94.88 241 CYS B O 1
ATOM 5451 N N . GLU B 1 242 ? 0.636 30.531 13.367 1 93.25 242 GLU B N 1
ATOM 5452 C CA . GLU B 1 242 ? 0.137 30.359 14.734 1 93.25 242 GLU B CA 1
ATOM 5453 C C . GLU B 1 242 ? 0.034 28.891 15.102 1 93.25 242 GLU B C 1
ATOM 5455 O O . GLU B 1 242 ? -0.553 28.094 14.367 1 93.25 242 GLU B O 1
ATOM 5460 N N . SER B 1 243 ? 0.68 28.562 16.25 1 91.62 243 SER B N 1
ATOM 5461 C CA . SER B 1 243 ? 0.676 27.141 16.594 1 91.62 243 SER B CA 1
ATOM 5462 C C . SER B 1 243 ? 1.05 26.938 18.062 1 91.62 243 SER B C 1
ATOM 5464 O O . SER B 1 243 ? 1.26 27.906 18.797 1 91.62 243 SER B O 1
ATOM 5466 N N . LEU B 1 244 ? 0.935 25.719 18.469 1 90.31 244 LEU B N 1
ATOM 5467 C CA . LEU B 1 244 ? 1.551 25.234 19.703 1 90.31 244 LEU B CA 1
ATOM 5468 C C . LEU B 1 244 ? 2.785 24.391 19.391 1 90.31 244 LEU B C 1
ATOM 5470 O O . LEU B 1 244 ? 2.773 23.578 18.453 1 90.31 244 LEU B O 1
ATOM 5474 N N . SER B 1 245 ? 3.811 24.672 20.156 1 92.69 245 SER B N 1
ATOM 5475 C CA . SER B 1 245 ? 5.02 23.875 19.938 1 92.69 245 SER B CA 1
ATOM 5476 C C . SER B 1 245 ? 4.75 22.391 20.141 1 92.69 245 SER B C 1
ATOM 5478 O O . SER B 1 245 ? 4.133 22 21.141 1 92.69 245 SER B O 1
ATOM 5480 N N . TYR B 1 246 ? 5.176 21.625 19.203 1 91.12 246 TYR B N 1
ATOM 5481 C CA . TYR B 1 246 ? 4.988 20.188 19.281 1 91.12 246 TYR B CA 1
ATOM 5482 C C . TYR B 1 246 ? 6.312 19.469 19.531 1 91.12 246 TYR B C 1
ATOM 5484 O O . TYR B 1 246 ? 6.418 18.641 20.422 1 91.12 246 TYR B O 1
ATOM 5492 N N . ASN B 1 247 ? 7.27 19.812 18.75 1 91.88 247 ASN B N 1
ATOM 5493 C CA . ASN B 1 247 ? 8.562 19.141 18.859 1 91.88 247 ASN B CA 1
ATOM 5494 C C . ASN B 1 247 ? 9.695 20.031 18.344 1 91.88 247 ASN B C 1
ATOM 5496 O O . ASN B 1 247 ? 9.523 20.75 17.359 1 91.88 247 ASN B O 1
ATOM 5500 N N . VAL B 1 248 ? 10.797 19.984 19.078 1 94.31 248 VAL B N 1
ATOM 5501 C CA . VAL B 1 248 ? 12.062 20.531 18.594 1 94.31 248 VAL B CA 1
ATOM 5502 C C . VAL B 1 248 ? 13.117 19.422 18.516 1 94.31 248 VAL B C 1
ATOM 5504 O O . VAL B 1 248 ? 13.336 18.703 19.5 1 94.31 248 VAL B O 1
ATOM 5507 N N . SER B 1 249 ? 13.695 19.281 17.391 1 93.19 249 SER B N 1
ATOM 5508 C CA . SER B 1 249 ? 14.703 18.25 17.188 1 93.19 249 SER B CA 1
ATOM 5509 C C . SER B 1 249 ? 16 18.828 16.656 1 93.19 249 SER B C 1
ATOM 5511 O O . SER B 1 249 ? 15.984 19.75 15.836 1 93.19 249 SER B O 1
ATOM 5513 N N . TYR B 1 250 ? 17.062 18.297 17.156 1 93.38 250 TYR B N 1
ATOM 5514 C CA . TYR B 1 250 ? 18.391 18.672 16.703 1 93.38 250 TYR B CA 1
ATOM 5515 C C . TYR B 1 250 ? 19.109 17.469 16.078 1 93.38 250 TYR B C 1
ATOM 5517 O O . TYR B 1 250 ? 18.672 16.328 16.234 1 93.38 250 TYR B O 1
ATOM 5525 N N . ASP B 1 251 ? 20.125 17.781 15.312 1 93.44 251 ASP B N 1
ATOM 5526 C CA . ASP B 1 251 ? 20.938 16.75 14.672 1 93.44 251 ASP B CA 1
ATOM 5527 C C . ASP B 1 251 ? 20.078 15.773 13.883 1 93.44 251 ASP B C 1
ATOM 5529 O O . ASP B 1 251 ? 20.188 14.555 14.07 1 93.44 251 ASP B O 1
ATOM 5533 N N . VAL B 1 252 ? 19.125 16.359 13.117 1 93.25 252 VAL B N 1
ATOM 5534 C CA . VAL B 1 252 ? 18.188 15.531 12.352 1 93.25 252 VAL B CA 1
ATOM 5535 C C . VAL B 1 252 ? 18.938 14.789 11.25 1 93.25 252 VAL B C 1
ATOM 5537 O O . VAL B 1 252 ? 19.875 15.344 10.641 1 93.25 252 VAL B O 1
ATOM 5540 N N . GLN B 1 253 ? 18.531 13.531 10.984 1 91.38 253 GLN B N 1
ATOM 5541 C CA . GLN B 1 253 ? 19.234 12.68 10.023 1 91.38 253 GLN B CA 1
ATOM 5542 C C . GLN B 1 253 ? 18.453 12.562 8.719 1 91.38 253 GLN B C 1
ATOM 5544 O O . GLN B 1 253 ? 17.25 12.844 8.68 1 91.38 253 GLN B O 1
ATOM 5549 N N . SER B 1 254 ? 19.203 12.227 7.664 1 91.25 254 SER B N 1
ATOM 5550 C CA . SER B 1 254 ? 18.562 11.992 6.379 1 91.25 254 SER B CA 1
ATOM 5551 C C . SER B 1 254 ? 17.531 10.883 6.473 1 91.25 254 SER B C 1
ATOM 5553 O O . SER B 1 254 ? 16.391 11.039 6.016 1 91.25 254 SER B O 1
ATOM 5555 N N . LEU B 1 255 ? 18.031 9.75 6.902 1 87.31 255 LEU B N 1
ATOM 5556 C CA . LEU B 1 255 ? 17.141 8.625 7.16 1 87.31 255 LEU B CA 1
ATOM 5557 C C . LEU B 1 255 ? 17.203 8.203 8.625 1 87.31 255 LEU B C 1
ATOM 5559 O O . LEU B 1 255 ? 18.297 8.078 9.195 1 87.31 255 LEU B O 1
ATOM 5563 N N . ASP B 1 256 ? 16.078 8.266 9.148 1 76.81 256 ASP B N 1
ATOM 5564 C CA . ASP B 1 256 ? 16.031 7.816 10.539 1 76.81 256 ASP B CA 1
ATOM 5565 C C . ASP B 1 256 ? 14.891 6.832 10.758 1 76.81 256 ASP B C 1
ATOM 5567 O O . ASP B 1 256 ? 13.914 6.828 10 1 76.81 256 ASP B O 1
ATOM 5571 N N . THR B 1 257 ? 15.188 5.602 11.273 1 59.5 257 THR B N 1
ATOM 5572 C CA . THR B 1 257 ? 14.148 4.609 11.531 1 59.5 257 THR B CA 1
ATOM 5573 C C . THR B 1 257 ? 13.477 4.863 12.875 1 59.5 257 THR B C 1
ATOM 5575 O O . THR B 1 257 ? 14.086 5.43 13.789 1 59.5 257 THR B O 1
ATOM 5578 N N . LEU B 1 258 ? 11.992 4.824 12.82 1 52.31 258 LEU B N 1
ATOM 5579 C CA . LEU B 1 258 ? 11.219 4.902 14.055 1 52.31 258 LEU B CA 1
ATOM 5580 C C . LEU B 1 258 ? 11.742 3.906 15.086 1 52.31 258 LEU B C 1
ATOM 5582 O O . LEU B 1 258 ? 11.891 2.719 14.797 1 52.31 258 LEU B O 1
ATOM 5586 N N . VAL B 1 259 ? 12.805 4.223 15.758 1 44.84 259 VAL B N 1
ATOM 5587 C CA . VAL B 1 259 ? 13.164 3.326 16.844 1 44.84 259 VAL B CA 1
ATOM 5588 C C . VAL B 1 259 ? 11.984 3.18 17.812 1 44.84 259 VAL B C 1
ATOM 5590 O O . VAL B 1 259 ? 11.078 4.02 17.828 1 44.84 259 VAL B O 1
ATOM 5593 N N . PHE B 1 260 ? 11.914 2.082 18.609 1 40.88 260 PHE B N 1
ATOM 5594 C CA . PHE B 1 260 ? 10.914 1.597 19.562 1 40.88 260 PHE B CA 1
ATOM 5595 C C . PHE B 1 260 ? 10.141 2.756 20.172 1 40.88 260 PHE B C 1
ATOM 5597 O O . PHE B 1 260 ? 8.945 2.641 20.438 1 40.88 260 PHE B O 1
ATOM 5604 N N . LYS B 1 261 ? 10.734 3.707 20.688 1 46.84 261 LYS B N 1
ATOM 5605 C CA . LYS B 1 261 ? 9.969 4.574 21.594 1 46.84 261 LYS B CA 1
ATOM 5606 C C . LYS B 1 261 ? 9.992 6.02 21.094 1 46.84 261 LYS B C 1
ATOM 5608 O O . LYS B 1 261 ? 9.414 6.906 21.734 1 46.84 261 LYS B O 1
ATOM 5613 N N . GLY B 1 262 ? 10.289 6.266 19.891 1 59 262 GLY B N 1
ATOM 5614 C CA . GLY B 1 262 ? 10.203 7.676 19.547 1 59 262 GLY B CA 1
ATOM 5615 C C . GLY B 1 262 ? 10.109 7.918 18.062 1 59 262 GLY B C 1
ATOM 5616 O O . GLY B 1 262 ? 10.359 7.016 17.25 1 59 262 GLY B O 1
ATOM 5617 N N . GLU B 1 263 ? 9.227 8.891 17.734 1 67.75 263 GLU B N 1
ATOM 5618 C CA . GLU B 1 263 ? 9.094 9.297 16.328 1 67.75 263 GLU B CA 1
ATOM 5619 C C . GLU B 1 263 ? 10.273 10.172 15.906 1 67.75 263 GLU B C 1
ATOM 5621 O O . GLU B 1 263 ? 10.781 10.969 16.703 1 67.75 263 GLU B O 1
ATOM 5626 N N . THR B 1 264 ? 10.898 9.75 14.805 1 74.75 264 THR B N 1
ATOM 5627 C CA . THR B 1 264 ? 11.969 10.586 14.266 1 74.75 264 THR B CA 1
ATOM 5628 C C . THR B 1 264 ? 11.617 11.086 12.867 1 74.75 264 THR B C 1
ATOM 5630 O O . THR B 1 264 ? 10.797 10.484 12.18 1 74.75 264 THR B O 1
ATOM 5633 N N . TYR B 1 265 ? 12.203 12.273 12.688 1 82.38 265 TYR B N 1
ATOM 5634 C CA . TYR B 1 265 ? 12.125 12.789 11.328 1 82.38 265 TYR B CA 1
ATOM 5635 C C . TYR B 1 265 ? 13.094 12.055 10.414 1 82.38 265 TYR B C 1
ATOM 5637 O O . TYR B 1 265 ? 14.227 11.75 10.805 1 82.38 265 TYR B O 1
ATOM 5645 N N . SER B 1 266 ? 12.633 11.758 9.258 1 91 266 SER B N 1
ATOM 5646 C CA . SER B 1 266 ? 13.516 11.484 8.133 1 91 266 SER B CA 1
ATOM 5647 C C . SER B 1 266 ? 13.492 12.625 7.117 1 91 266 SER B C 1
ATOM 5649 O O . SER B 1 266 ? 12.5 12.805 6.406 1 91 266 SER B O 1
ATOM 5651 N N . LEU B 1 267 ? 14.609 13.328 7.082 1 95.12 267 LEU B N 1
ATOM 5652 C CA . LEU B 1 267 ? 14.656 14.5 6.223 1 95.12 267 LEU B CA 1
ATOM 5653 C C . LEU B 1 267 ? 14.336 14.125 4.777 1 95.12 267 LEU B C 1
ATOM 5655 O O . LEU B 1 267 ? 13.648 14.867 4.074 1 95.12 267 LEU B O 1
ATOM 5659 N N . LYS B 1 268 ? 14.867 13 4.371 1 95.44 268 LYS B N 1
ATOM 5660 C CA . LYS B 1 268 ? 14.609 12.523 3.012 1 95.44 268 LYS B CA 1
ATOM 5661 C C . LYS B 1 268 ? 13.109 12.414 2.74 1 95.44 268 LYS B C 1
ATOM 5663 O O . LYS B 1 268 ? 12.641 12.797 1.668 1 95.44 268 LYS B O 1
ATOM 5668 N N . HIS B 1 269 ? 12.422 11.922 3.711 1 95.38 269 HIS B N 1
ATOM 5669 C CA . HIS B 1 269 ? 10.977 11.727 3.576 1 95.38 269 HIS B CA 1
ATOM 5670 C C . HIS B 1 269 ? 10.227 13.039 3.76 1 95.38 269 HIS B C 1
ATOM 5672 O O . HIS B 1 269 ? 9.367 13.383 2.945 1 95.38 269 HIS B O 1
ATO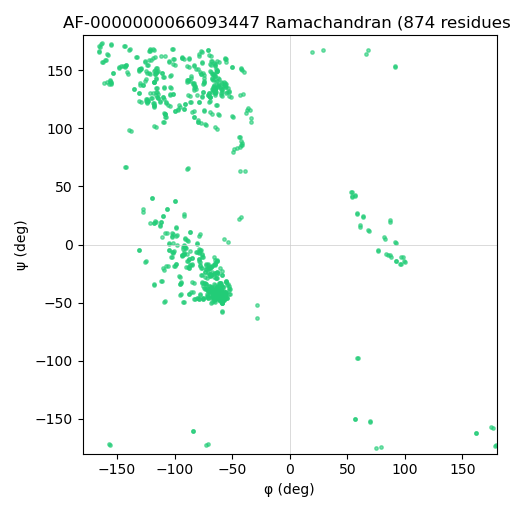M 5678 N N . LEU B 1 270 ? 10.57 13.766 4.777 1 96.31 270 LEU B N 1
ATOM 5679 C CA . LEU B 1 270 ? 9.922 15.031 5.086 1 96.31 270 LEU B CA 1
ATOM 5680 C C . LEU B 1 270 ? 10 15.984 3.9 1 96.31 270 LEU B C 1
ATOM 5682 O O . LEU B 1 270 ? 9.008 16.641 3.553 1 96.31 270 LEU B O 1
ATOM 5686 N N . LEU B 1 271 ? 11.172 16 3.258 1 97.88 271 LEU B N 1
ATOM 5687 C CA . LEU B 1 271 ? 11.406 16.938 2.168 1 97.88 271 LEU B CA 1
ATOM 5688 C C . LEU B 1 271 ? 11.211 16.266 0.815 1 97.88 271 LEU B C 1
ATOM 5690 O O . LEU B 1 271 ? 11.633 16.797 -0.215 1 97.88 271 LEU B O 1
ATOM 5694 N N . ASN B 1 272 ? 10.594 15.102 0.811 1 96.88 272 ASN B N 1
ATOM 5695 C CA . ASN B 1 272 ? 10.164 14.398 -0.394 1 96.88 272 ASN B CA 1
ATOM 5696 C C . ASN B 1 272 ? 11.336 14.156 -1.346 1 96.88 272 ASN B C 1
ATOM 5698 O O . ASN B 1 272 ? 11.219 14.398 -2.549 1 96.88 272 ASN B O 1
ATOM 5702 N N . ASN B 1 273 ? 12.469 13.773 -0.793 1 95.94 273 ASN B N 1
ATOM 5703 C CA . ASN B 1 273 ? 13.656 13.398 -1.547 1 95.94 273 ASN B CA 1
ATOM 5704 C C . ASN B 1 273 ? 14.203 14.578 -2.352 1 95.94 273 ASN B C 1
ATOM 5706 O O . ASN B 1 273 ? 14.789 14.391 -3.42 1 95.94 273 ASN B O 1
ATOM 5710 N N . ASP B 1 274 ? 13.914 15.773 -1.938 1 97.12 274 ASP B N 1
ATOM 5711 C CA . ASP B 1 274 ? 14.391 16.953 -2.66 1 97.12 274 ASP B CA 1
ATOM 5712 C C . ASP B 1 274 ? 15.914 17.016 -2.643 1 97.12 274 ASP B C 1
ATOM 5714 O O . ASP B 1 274 ? 16.547 16.688 -1.64 1 97.12 274 ASP B O 1
ATOM 5718 N N . PRO B 1 275 ? 16.516 17.562 -3.658 1 96.94 275 PRO B N 1
ATOM 5719 C CA . PRO B 1 275 ? 17.969 17.641 -3.742 1 96.94 275 PRO B CA 1
ATOM 5720 C C . PRO B 1 275 ? 18.562 18.562 -2.678 1 96.94 275 PRO B C 1
ATOM 5722 O O . PRO B 1 275 ? 19.766 18.5 -2.408 1 96.94 275 PRO B O 1
ATOM 5725 N N . PHE B 1 276 ? 17.812 19.438 -2.041 1 97.38 276 PHE B N 1
ATOM 5726 C CA . PHE B 1 276 ? 18.312 20.328 -1.002 1 97.38 276 PHE B CA 1
ATOM 5727 C C . PHE B 1 276 ? 18.438 19.578 0.326 1 97.38 276 PHE B C 1
ATOM 5729 O O . PHE B 1 276 ? 19.031 20.109 1.272 1 97.38 276 PHE B O 1
ATOM 5736 N N . THR B 1 277 ? 17.984 18.344 0.405 1 97.25 277 THR B N 1
ATOM 5737 C CA . THR B 1 277 ? 17.844 17.609 1.651 1 97.25 277 THR B CA 1
ATOM 5738 C C . THR B 1 277 ? 19.203 17.5 2.363 1 97.25 277 THR B C 1
ATOM 5740 O O . THR B 1 277 ? 19.281 17.766 3.566 1 97.25 277 THR B O 1
ATOM 5743 N N . PRO B 1 278 ? 20.312 17.172 1.684 1 96.56 278 PRO B N 1
ATOM 5744 C CA . PRO B 1 278 ? 21.594 17 2.371 1 96.56 278 PRO B CA 1
ATOM 5745 C C . PRO B 1 278 ? 22.031 18.25 3.115 1 96.56 278 PRO B C 1
ATOM 5747 O O . PRO B 1 278 ? 22.734 18.156 4.129 1 96.56 278 PRO B O 1
ATOM 5750 N N . GLN B 1 279 ? 21.609 19.406 2.695 1 97 279 GLN B N 1
ATOM 5751 C CA . GLN B 1 279 ? 22.016 20.656 3.314 1 97 279 GLN B CA 1
ATOM 5752 C C . GLN B 1 279 ? 21.438 20.797 4.719 1 97 279 GLN B C 1
ATOM 5754 O O . GLN B 1 279 ? 21.922 21.594 5.523 1 97 279 GLN B O 1
ATOM 5759 N N . PHE B 1 280 ? 20.453 20.078 5.004 1 97.69 280 PHE B N 1
ATOM 5760 C CA . PHE B 1 280 ? 19.766 20.234 6.277 1 97.69 280 PHE B CA 1
ATOM 5761 C C . PHE B 1 280 ? 20.125 19.094 7.234 1 97.69 280 PHE B C 1
ATOM 5763 O O . PHE B 1 280 ? 19.688 19.094 8.383 1 97.69 280 PHE B O 1
ATOM 5770 N N . GLU B 1 281 ? 20.906 18.094 6.75 1 96 281 GLU B N 1
ATOM 5771 C CA . GLU B 1 281 ? 21.375 17.047 7.645 1 96 281 GLU B CA 1
ATOM 5772 C C . GLU B 1 281 ? 22.125 17.609 8.836 1 96 281 GLU B C 1
ATOM 5774 O O . GLU B 1 281 ? 22.922 18.547 8.68 1 96 281 GLU B O 1
ATOM 5779 N N . HIS B 1 282 ? 21.844 17.031 10.039 1 95.62 282 HIS B N 1
ATOM 5780 C CA . HIS B 1 282 ? 22.422 17.438 11.305 1 95.62 282 HIS B CA 1
ATOM 5781 C C . HIS B 1 282 ? 21.938 18.828 11.711 1 95.62 282 HIS B C 1
ATOM 5783 O O . HIS B 1 282 ? 22.516 19.469 12.586 1 95.62 282 HIS B O 1
ATOM 5789 N N . GLY B 1 283 ? 20.922 19.375 11.07 1 97 283 GLY B N 1
ATOM 5790 C CA . GLY B 1 283 ? 20.281 20.625 11.445 1 97 283 GLY B CA 1
ATOM 5791 C C . GLY B 1 283 ? 19.219 20.453 12.523 1 97 283 GLY B C 1
ATOM 5792 O O . GLY B 1 283 ? 19.297 19.547 13.344 1 97 283 GLY B O 1
ATOM 5793 N N . SER B 1 284 ? 18.344 21.5 12.562 1 96.81 284 SER B N 1
ATOM 5794 C CA . SER B 1 284 ? 17.297 21.5 13.586 1 96.81 284 SER B CA 1
ATOM 5795 C C . SER B 1 284 ? 15.93 21.766 12.977 1 96.81 284 SER B C 1
ATOM 5797 O O . SER B 1 284 ? 15.82 22.344 11.898 1 96.81 284 SER B O 1
ATOM 5799 N N . ILE B 1 285 ? 14.891 21.234 13.609 1 96.75 285 ILE B N 1
ATOM 5800 C CA . ILE B 1 285 ? 13.516 21.406 13.164 1 96.75 285 ILE B CA 1
ATOM 5801 C C . ILE B 1 285 ? 12.641 21.844 14.336 1 96.75 285 ILE B C 1
ATOM 5803 O O . ILE B 1 285 ? 12.758 21.312 15.445 1 96.75 285 ILE B O 1
ATOM 5807 N N . LEU B 1 286 ? 11.883 22.859 14.172 1 97.06 286 LEU B N 1
ATOM 5808 C CA . LEU B 1 286 ? 10.789 23.25 15.047 1 97.06 286 LEU B CA 1
ATOM 5809 C C . LEU B 1 286 ? 9.445 22.906 14.422 1 97.06 286 LEU B C 1
ATOM 5811 O O . LEU B 1 286 ? 9.141 23.344 13.312 1 97.06 286 LEU B O 1
ATOM 5815 N N . GLN B 1 287 ? 8.68 22.078 15.078 1 95.12 287 GLN B N 1
ATOM 5816 C CA . GLN B 1 287 ? 7.355 21.719 14.586 1 95.12 287 GLN B CA 1
ATOM 5817 C C . GLN B 1 287 ? 6.266 22.188 15.539 1 95.12 287 GLN B C 1
ATOM 5819 O O . GLN B 1 287 ? 6.418 22.109 16.766 1 95.12 287 GLN B O 1
ATOM 5824 N N . GLY B 1 288 ? 5.254 22.766 14.953 1 93.12 288 GLY B N 1
ATOM 5825 C CA . GLY B 1 288 ? 4.082 23.172 15.711 1 93.12 288 GLY B CA 1
ATOM 5826 C C . GLY B 1 288 ? 2.801 22.516 15.219 1 93.12 288 GLY B C 1
ATOM 5827 O O . GLY B 1 288 ? 2.791 21.859 14.172 1 93.12 288 GLY B O 1
ATOM 5828 N N . PHE B 1 289 ? 1.83 22.656 16.016 1 89.5 289 PHE B N 1
ATOM 5829 C CA . PHE B 1 289 ? 0.5 22.141 15.711 1 89.5 289 PHE B CA 1
ATOM 5830 C C . PHE B 1 289 ? -0.551 23.234 15.852 1 89.5 289 PHE B C 1
ATOM 5832 O O . PHE B 1 289 ? -0.477 24.047 16.766 1 89.5 289 PHE B O 1
ATOM 5839 N N . LEU B 1 290 ? -1.491 23.25 14.859 1 87.62 290 LEU B N 1
ATOM 5840 C CA . LEU B 1 290 ? -2.473 24.328 14.852 1 87.62 290 LEU B CA 1
ATOM 5841 C C . LEU B 1 290 ? -3.82 23.844 15.375 1 87.62 290 LEU B C 1
ATOM 5843 O O . LEU B 1 290 ? -4.246 22.734 15.062 1 87.62 290 LEU B O 1
ATOM 5847 N N . ASN B 1 291 ? -4.434 24.75 16.016 1 78.5 291 ASN B N 1
ATOM 5848 C CA . ASN B 1 291 ? -5.812 24.547 16.438 1 78.5 291 ASN B CA 1
ATOM 5849 C C . ASN B 1 291 ? -6.801 24.969 15.359 1 78.5 291 ASN B C 1
ATOM 5851 O O . ASN B 1 291 ? -6.484 25.828 14.531 1 78.5 291 ASN B O 1
ATOM 5855 N N . VAL B 1 292 ? -7.984 24.438 15.5 1 80.88 292 VAL B N 1
ATOM 5856 C CA . VAL B 1 292 ? -9.008 24.766 14.508 1 80.88 292 VAL B CA 1
ATOM 5857 C C . VAL B 1 292 ? -9.43 26.219 14.648 1 80.88 292 VAL B C 1
ATOM 5859 O O . VAL B 1 292 ? -9.867 26.844 13.68 1 80.88 292 VAL B O 1
ATOM 5862 N N . THR B 1 293 ? -9.297 26.844 15.82 1 86.06 293 THR B N 1
ATOM 5863 C CA . THR B 1 293 ? -9.734 28.219 16.062 1 86.06 293 THR B CA 1
ATOM 5864 C C . THR B 1 293 ? -8.609 29.203 15.758 1 86.06 293 THR B C 1
ATOM 5866 O O . THR B 1 293 ? -8.812 30.406 15.797 1 86.06 293 THR B O 1
ATOM 5869 N N . ALA B 1 294 ? -7.484 28.688 15.414 1 88.5 294 ALA B N 1
ATOM 5870 C CA . ALA B 1 294 ? -6.309 29.531 15.219 1 88.5 294 ALA B CA 1
ATOM 5871 C C . ALA B 1 294 ? -6.379 30.266 13.883 1 88.5 294 ALA B C 1
ATOM 5873 O O . ALA B 1 294 ? -7.352 30.109 13.133 1 88.5 294 ALA B O 1
ATOM 5874 N N . TYR B 1 295 ? -5.508 31.234 13.773 1 94.06 295 TYR B N 1
ATOM 5875 C CA . TYR B 1 295 ? -5.25 31.906 12.508 1 94.06 295 TYR B CA 1
ATOM 5876 C C . TYR B 1 295 ? -4.535 30.984 11.531 1 94.06 295 TYR B C 1
ATOM 5878 O O . TYR B 1 295 ? -3.486 30.422 11.859 1 94.06 295 TYR B O 1
ATOM 5886 N N . HIS B 1 296 ? -5.07 30.797 10.266 1 94.81 296 HIS B N 1
ATOM 5887 C CA . HIS B 1 296 ? -4.621 29.703 9.414 1 94.81 296 HIS B CA 1
ATOM 5888 C C . HIS B 1 296 ? -3.861 30.219 8.203 1 94.81 296 HIS B C 1
ATOM 5890 O O . HIS B 1 296 ? -3.748 29.531 7.188 1 94.81 296 HIS B O 1
ATOM 5896 N N . ARG B 1 297 ? -3.377 31.406 8.219 1 96.25 297 ARG B N 1
ATOM 5897 C CA . ARG B 1 297 ? -2.504 31.938 7.18 1 96.25 297 ARG B CA 1
ATOM 5898 C C . ARG B 1 297 ? -1.044 31.906 7.617 1 96.25 297 ARG B C 1
ATOM 5900 O O . ARG B 1 297 ? -0.751 31.844 8.812 1 96.25 297 ARG B O 1
ATOM 5907 N N . TRP B 1 298 ? -0.184 31.953 6.625 1 97.44 298 TRP B N 1
ATOM 5908 C CA . TRP B 1 298 ? 1.254 31.859 6.859 1 97.44 298 TRP B CA 1
ATOM 5909 C C . TRP B 1 298 ? 1.934 33.188 6.562 1 97.44 298 TRP B C 1
ATOM 5911 O O . TRP B 1 298 ? 1.499 33.938 5.68 1 97.44 298 TRP B O 1
ATOM 5921 N N . HIS B 1 299 ? 2.982 33.469 7.285 1 98.25 299 HIS B N 1
ATOM 5922 C CA . HIS B 1 299 ? 3.771 34.656 7.047 1 98.25 299 HIS B CA 1
ATOM 5923 C C . HIS B 1 299 ? 5.258 34.344 6.957 1 98.25 299 HIS B C 1
ATOM 5925 O O . HIS B 1 299 ? 5.73 33.406 7.586 1 98.25 299 HIS B O 1
ATOM 5931 N N . ALA B 1 300 ? 5.965 35.125 6.219 1 98.69 300 ALA B N 1
ATOM 5932 C CA . ALA B 1 300 ? 7.387 34.906 5.973 1 98.69 300 ALA B CA 1
ATOM 5933 C C . ALA B 1 300 ? 8.195 35.031 7.262 1 98.69 300 ALA B C 1
ATOM 5935 O O . ALA B 1 300 ? 8.086 36.031 7.961 1 98.69 300 ALA B O 1
ATOM 5936 N N . PRO B 1 301 ? 9.039 34.062 7.504 1 98.62 301 PRO B N 1
ATOM 5937 C CA . PRO B 1 301 ? 9.82 34.094 8.742 1 98.62 301 PRO B CA 1
ATOM 5938 C C . PRO B 1 301 ? 11.109 34.906 8.602 1 98.62 301 PRO B C 1
ATOM 5940 O O . PRO B 1 301 ? 11.727 35.281 9.602 1 98.62 301 PRO B O 1
ATOM 5943 N N . VAL B 1 302 ? 11.547 35.156 7.395 1 98.69 302 VAL B N 1
ATOM 5944 C CA . VAL B 1 302 ? 12.797 35.875 7.117 1 98.69 302 VAL B CA 1
ATOM 5945 C C . VAL B 1 302 ? 12.609 36.781 5.898 1 98.69 302 VAL B C 1
ATOM 5947 O O . VAL B 1 302 ? 11.711 36.562 5.086 1 98.69 302 VAL B O 1
ATOM 5950 N N . ASN B 1 303 ? 13.461 37.812 5.926 1 98.62 303 ASN B N 1
ATOM 5951 C CA . ASN B 1 303 ? 13.672 38.469 4.629 1 98.62 303 ASN B CA 1
ATOM 5952 C C . ASN B 1 303 ? 14.453 37.562 3.684 1 98.62 303 ASN B C 1
ATOM 5954 O O . ASN B 1 303 ? 15.531 37.062 4.031 1 98.62 303 ASN B O 1
ATOM 5958 N N . GLY B 1 304 ? 13.891 37.281 2.551 1 98.62 304 GLY B N 1
ATOM 5959 C CA . GLY B 1 304 ? 14.578 36.375 1.65 1 98.62 304 GLY B CA 1
ATOM 5960 C C . GLY B 1 304 ? 13.812 36.094 0.368 1 98.62 304 GLY B C 1
ATOM 5961 O O . GLY B 1 304 ? 12.805 36.75 0.089 1 98.62 304 GLY B O 1
ATOM 5962 N N . THR B 1 305 ? 14.305 35.188 -0.43 1 98.81 305 THR B N 1
ATOM 5963 C CA . THR B 1 305 ? 13.727 34.844 -1.725 1 98.81 305 THR B CA 1
ATOM 5964 C C . THR B 1 305 ? 13.203 33.406 -1.713 1 98.81 305 THR B C 1
ATOM 5966 O O . THR B 1 305 ? 13.906 32.469 -1.282 1 98.81 305 THR B O 1
ATOM 5969 N N . ILE B 1 306 ? 11.938 33.281 -2.16 1 98.81 306 ILE B N 1
ATOM 5970 C CA . ILE B 1 306 ? 11.383 31.938 -2.326 1 98.81 306 ILE B CA 1
ATOM 5971 C C . ILE B 1 306 ? 12.156 31.188 -3.404 1 98.81 306 ILE B C 1
ATOM 5973 O O . ILE B 1 306 ? 12.156 31.594 -4.57 1 98.81 306 ILE B O 1
ATOM 5977 N N . VAL B 1 307 ? 12.766 30.062 -3.086 1 98.69 307 VAL B N 1
ATOM 5978 C CA . VAL B 1 307 ? 13.602 29.312 -4.023 1 98.69 307 VAL B CA 1
ATOM 5979 C C . VAL B 1 307 ? 12.766 28.234 -4.703 1 98.69 307 VAL B C 1
ATOM 5981 O O . VAL B 1 307 ? 12.93 27.969 -5.898 1 98.69 307 VAL B O 1
ATOM 5984 N N . LYS B 1 308 ? 11.984 27.594 -3.963 1 98.06 308 LYS B N 1
ATOM 5985 C CA . LYS B 1 308 ? 11.25 26.422 -4.461 1 98.06 308 LYS B CA 1
ATOM 5986 C C . LYS B 1 308 ? 9.992 26.172 -3.631 1 98.06 308 LYS B C 1
ATOM 5988 O O . LYS B 1 308 ? 10.008 26.328 -2.408 1 98.06 308 LYS B O 1
ATOM 5993 N N . ILE B 1 309 ? 8.867 25.844 -4.285 1 98.44 309 ILE B N 1
ATOM 5994 C CA . ILE B 1 309 ? 7.629 25.406 -3.656 1 98.44 309 ILE B CA 1
ATOM 5995 C C . ILE B 1 309 ? 7.219 24.047 -4.223 1 98.44 309 ILE B C 1
ATOM 5997 O O . ILE B 1 309 ? 7.117 23.875 -5.441 1 98.44 309 ILE B O 1
ATOM 6001 N N . ILE B 1 310 ? 7.027 23.016 -3.357 1 97.5 310 ILE B N 1
ATOM 6002 C CA . ILE B 1 310 ? 6.684 21.672 -3.766 1 97.5 310 ILE B CA 1
ATOM 6003 C C . ILE B 1 310 ? 5.379 21.234 -3.094 1 97.5 310 ILE B C 1
ATOM 6005 O O . ILE B 1 310 ? 5.258 21.297 -1.867 1 97.5 310 ILE B O 1
ATOM 6009 N N . ASN B 1 311 ? 4.402 20.844 -3.887 1 95.75 311 ASN B N 1
ATOM 6010 C CA . ASN B 1 311 ? 3.199 20.219 -3.35 1 95.75 311 ASN B CA 1
ATOM 6011 C C . ASN B 1 311 ? 3.338 18.688 -3.289 1 95.75 311 ASN B C 1
ATOM 6013 O O . ASN B 1 311 ? 3.607 18.047 -4.305 1 95.75 311 ASN B O 1
ATOM 6017 N N . VAL B 1 312 ? 3.215 18.141 -2.139 1 95.31 312 VAL B N 1
ATOM 6018 C CA . VAL B 1 312 ? 3.279 16.703 -1.934 1 95.31 312 VAL B CA 1
ATOM 6019 C C . VAL B 1 312 ? 1.889 16.156 -1.604 1 95.31 312 VAL B C 1
ATOM 6021 O O . VAL B 1 312 ? 1.325 16.484 -0.555 1 95.31 312 VAL B O 1
ATOM 6024 N N . PRO B 1 313 ? 1.255 15.352 -2.465 1 91.62 313 PRO B N 1
ATOM 6025 C CA . PRO B 1 313 ? -0.091 14.844 -2.184 1 91.62 313 PRO B CA 1
ATOM 6026 C C . PRO B 1 313 ? -0.163 14.062 -0.877 1 91.62 313 PRO B C 1
ATOM 6028 O O . PRO B 1 313 ? -1.113 14.219 -0.106 1 91.62 313 PRO B O 1
ATOM 6031 N N . GLY B 1 314 ? 0.784 13.148 -0.578 1 92.25 314 GLY B N 1
ATOM 6032 C CA . GLY B 1 314 ? 0.955 12.438 0.678 1 92.25 314 GLY B CA 1
ATOM 6033 C C . GLY B 1 314 ? -0.283 11.672 1.103 1 92.25 314 GLY B C 1
ATOM 6034 O O . GLY B 1 314 ? -0.99 11.109 0.262 1 92.25 314 GLY B O 1
ATOM 6035 N N . THR B 1 315 ? -0.496 11.5 2.465 1 94.88 315 THR B N 1
ATOM 6036 C CA . THR B 1 315 ? -1.591 10.75 3.068 1 94.88 315 THR B CA 1
ATOM 6037 C C . THR B 1 315 ? -2.412 11.641 3.996 1 94.88 315 THR B C 1
ATOM 6039 O O . THR B 1 315 ? -1.976 12.734 4.363 1 94.88 315 THR B O 1
ATOM 6042 N N . TYR B 1 316 ? -3.605 11.172 4.402 1 93.5 316 TYR B N 1
ATOM 6043 C CA . TYR B 1 316 ? -4.5 11.992 5.215 1 93.5 316 TYR B CA 1
ATOM 6044 C C . TYR B 1 316 ? -4.742 11.352 6.574 1 93.5 316 TYR B C 1
ATOM 6046 O O . TYR B 1 316 ? -4.863 12.047 7.582 1 93.5 316 TYR B O 1
ATOM 6054 N N . PHE B 1 317 ? -4.77 10.039 6.598 1 93.62 317 PHE B N 1
ATOM 6055 C CA . PHE B 1 317 ? -5.293 9.383 7.793 1 93.62 317 PHE B CA 1
ATOM 6056 C C . PHE B 1 317 ? -4.309 8.344 8.32 1 93.62 317 PHE B C 1
ATOM 6058 O O . PHE B 1 317 ? -4.715 7.328 8.883 1 93.62 317 PHE B O 1
ATOM 6065 N N . ALA B 1 318 ? -3.096 8.539 8.086 1 89.75 318 ALA B N 1
ATOM 6066 C CA . ALA B 1 318 ? -2.096 7.586 8.555 1 89.75 318 ALA B CA 1
ATOM 6067 C C . ALA B 1 318 ? -1.667 7.895 9.984 1 89.75 318 ALA B C 1
ATOM 6069 O O . ALA B 1 318 ? -1.535 9.062 10.359 1 89.75 318 ALA B O 1
ATOM 6070 N N . GLN B 1 319 ? -1.499 6.883 10.711 1 89.62 319 GLN B N 1
ATOM 6071 C CA . GLN B 1 319 ? -0.985 6.906 12.078 1 89.62 319 GLN B CA 1
ATOM 6072 C C . GLN B 1 319 ? 0.332 6.141 12.18 1 89.62 319 GLN B C 1
ATOM 6074 O O . GLN B 1 319 ? 0.551 5.168 11.461 1 89.62 319 GLN B O 1
ATOM 6079 N N . ALA B 1 320 ? 1.21 6.672 13.109 1 89 320 ALA B N 1
ATOM 6080 C CA . ALA B 1 320 ? 2.479 5.965 13.266 1 89 320 ALA B CA 1
ATOM 6081 C C . ALA B 1 320 ? 2.254 4.512 13.68 1 89 320 ALA B C 1
ATOM 6083 O O . ALA B 1 320 ? 1.49 4.234 14.609 1 89 320 ALA B O 1
ATOM 6084 N N . PRO B 1 321 ? 2.953 3.59 13.008 1 88.69 321 PRO B N 1
ATOM 6085 C CA . PRO B 1 321 ? 2.777 2.172 13.328 1 88.69 321 PRO B CA 1
ATOM 6086 C C . PRO B 1 321 ? 3.023 1.867 14.805 1 88.69 321 PRO B C 1
ATOM 6088 O O . PRO B 1 321 ? 2.34 1.021 15.383 1 88.69 321 PRO B O 1
ATOM 6091 N N . SER B 1 322 ? 3.887 2.568 15.461 1 85 322 SER B N 1
ATOM 6092 C CA . SER B 1 322 ? 4.262 2.299 16.844 1 85 322 SER B CA 1
ATOM 6093 C C . SER B 1 322 ? 3.125 2.631 17.797 1 85 322 SER B C 1
ATOM 6095 O O . SER B 1 322 ? 3.1 2.148 18.938 1 85 322 SER B O 1
ATOM 6097 N N . THR B 1 323 ? 2.207 3.477 17.344 1 88.44 323 THR B N 1
ATOM 6098 C CA . THR B 1 323 ? 1.129 3.895 18.234 1 88.44 323 THR B CA 1
ATOM 6099 C C . THR B 1 323 ? -0.152 3.123 17.922 1 88.44 323 THR B C 1
ATOM 6101 O O . THR B 1 323 ? -1.141 3.242 18.656 1 88.44 323 THR B O 1
ATOM 6104 N N . ILE B 1 324 ? -0.145 2.367 16.906 1 90.25 324 ILE B N 1
ATOM 6105 C CA . ILE B 1 324 ? -1.343 1.633 16.5 1 90.25 324 ILE B CA 1
ATOM 6106 C C . ILE B 1 324 ? -1.704 0.616 17.594 1 90.25 324 ILE B C 1
ATOM 6108 O O . ILE B 1 324 ? -0.835 -0.105 18.078 1 90.25 324 ILE B O 1
ATOM 6112 N N . GLY B 1 325 ? -2.965 0.593 17.922 1 88.69 325 GLY B N 1
ATOM 6113 C CA . GLY B 1 325 ? -3.441 -0.322 18.953 1 88.69 325 GLY B CA 1
ATOM 6114 C C . GLY B 1 325 ? -3.533 0.315 20.328 1 88.69 325 GLY B C 1
ATOM 6115 O O . GLY B 1 325 ? -4.18 -0.227 21.219 1 88.69 325 GLY B O 1
ATOM 6116 N N . ASP B 1 326 ? -2.842 1.481 20.484 1 86.31 326 ASP B N 1
ATOM 6117 C CA . ASP B 1 326 ? -2.975 2.197 21.75 1 86.31 326 ASP B CA 1
ATOM 6118 C C . ASP B 1 326 ? -4.418 2.641 21.984 1 86.31 326 ASP B C 1
ATOM 6120 O O . ASP B 1 326 ? -5.129 2.982 21.031 1 86.31 326 ASP B O 1
ATOM 6124 N N . PRO B 1 327 ? -4.789 2.572 23.234 1 82.44 327 PRO B N 1
ATOM 6125 C CA . PRO B 1 327 ? -6.168 2.963 23.531 1 82.44 327 PRO B CA 1
ATOM 6126 C C . PRO B 1 327 ? -6.453 4.426 23.203 1 82.44 327 PRO B C 1
ATOM 6128 O O . PRO B 1 327 ? -5.582 5.281 23.375 1 82.44 327 PRO B O 1
ATOM 6131 N N . ILE B 1 328 ? -7.562 4.602 22.625 1 76.69 328 ILE B N 1
ATOM 6132 C CA . ILE B 1 328 ? -8.055 5.965 22.469 1 76.69 328 ILE B CA 1
ATOM 6133 C C . ILE B 1 328 ? -8.68 6.438 23.781 1 76.69 328 ILE B C 1
ATOM 6135 O O . ILE B 1 328 ? -9.695 5.887 24.219 1 76.69 328 ILE B O 1
ATOM 6139 N N . PRO B 1 329 ? -7.941 7.25 24.375 1 67.75 329 PRO B N 1
ATOM 6140 C CA . PRO B 1 329 ? -8.352 7.582 25.75 1 67.75 329 PRO B CA 1
ATOM 6141 C C . PRO B 1 329 ? -9.773 8.133 25.812 1 67.75 329 PRO B C 1
ATOM 6143 O O . PRO B 1 329 ? -10.234 8.797 24.891 1 67.75 329 PRO B O 1
ATOM 6146 N N . ASP B 1 330 ? -10.414 7.613 26.906 1 60.59 330 ASP B N 1
ATOM 6147 C CA . ASP B 1 330 ? -11.734 8.125 27.25 1 60.59 330 ASP B CA 1
ATOM 6148 C C . ASP B 1 330 ? -11.625 9.336 28.188 1 60.59 330 ASP B C 1
ATOM 6150 O O . ASP B 1 330 ? -12.641 9.938 28.547 1 60.59 330 ASP B O 1
ATOM 6154 N N . ASN B 1 331 ? -10.312 9.422 28.547 1 55.5 331 ASN B N 1
ATOM 6155 C CA . ASN B 1 331 ? -10.102 10.5 29.5 1 55.5 331 ASN B CA 1
ATOM 6156 C C . ASN B 1 331 ? -9.359 11.672 28.875 1 55.5 331 ASN B C 1
ATOM 6158 O O . ASN B 1 331 ? -8.906 11.586 27.719 1 55.5 331 ASN B O 1
ATOM 6162 N N . ASP B 1 332 ? -9.484 12.812 29.578 1 53.5 332 ASP B N 1
ATOM 6163 C CA . ASP B 1 332 ? -8.969 14.102 29.109 1 53.5 332 ASP B CA 1
ATOM 6164 C C . ASP B 1 332 ? -7.457 14.195 29.312 1 53.5 332 ASP B C 1
ATOM 6166 O O . ASP B 1 332 ? -6.844 15.219 29 1 53.5 332 ASP B O 1
ATOM 6170 N N . TYR B 1 333 ? -6.879 13.07 29.688 1 57.88 333 TYR B N 1
ATOM 6171 C CA . TYR B 1 333 ? -5.504 13.289 30.125 1 57.88 333 TYR B CA 1
ATOM 6172 C C . TYR B 1 333 ? -4.512 12.758 29.094 1 57.88 333 TYR B C 1
ATOM 6174 O O . TYR B 1 333 ? -3.373 13.219 29.031 1 57.88 333 TYR B O 1
ATOM 6182 N N . ASP B 1 334 ? -4.941 11.922 28.234 1 67.38 334 ASP B N 1
ATOM 6183 C CA . ASP B 1 334 ? -3.973 11.344 27.297 1 67.38 334 ASP B CA 1
ATOM 6184 C C . ASP B 1 334 ? -4.359 11.648 25.859 1 67.38 334 ASP B C 1
ATOM 6186 O O . ASP B 1 334 ? -5.527 11.516 25.484 1 67.38 334 ASP B O 1
ATOM 6190 N N . PRO B 1 335 ? -3.338 12.172 25.078 1 76.44 335 PRO B N 1
ATOM 6191 C CA . PRO B 1 335 ? -3.654 12.391 23.672 1 76.44 335 PRO B CA 1
ATOM 6192 C C . PRO B 1 335 ? -3.926 11.086 22.922 1 76.44 335 PRO B C 1
ATOM 6194 O O . PRO B 1 335 ? -3.367 10.039 23.266 1 76.44 335 PRO B O 1
ATOM 6197 N N . PRO B 1 336 ? -4.828 11.148 22 1 81.06 336 PRO B N 1
ATOM 6198 C CA . PRO B 1 336 ? -5.047 9.96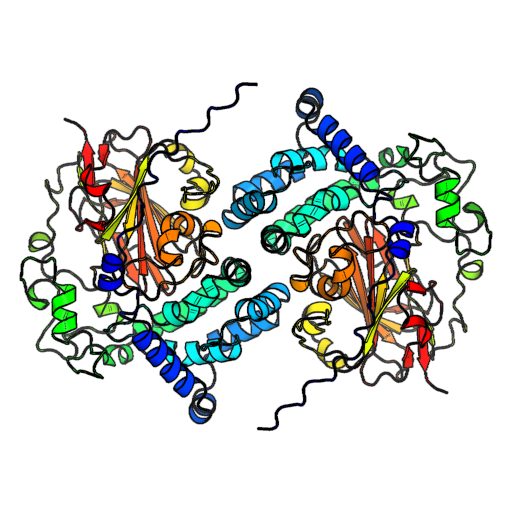1 21.172 1 81.06 336 PRO B CA 1
ATOM 6199 C C . PRO B 1 336 ? -3.807 9.555 20.375 1 81.06 336 PRO B C 1
ATOM 6201 O O . PRO B 1 336 ? -2.92 10.383 20.156 1 81.06 336 PRO B O 1
ATOM 6204 N N . PRO B 1 337 ? -3.764 8.328 20 1 84.94 337 PRO B N 1
ATOM 6205 C CA . PRO B 1 337 ? -2.584 7.805 19.297 1 84.94 337 PRO B CA 1
ATOM 6206 C C . PRO B 1 337 ? -2.227 8.617 18.062 1 84.94 337 PRO B C 1
ATOM 6208 O O . PRO B 1 337 ? -1.045 8.812 17.766 1 84.94 337 PRO B O 1
ATOM 6211 N N . TYR B 1 338 ? -3.18 9.125 17.391 1 84.75 338 TYR B N 1
ATOM 6212 C CA . TYR B 1 338 ? -2.926 9.898 16.188 1 84.75 338 TYR B CA 1
ATOM 6213 C C . TYR B 1 338 ? -2.129 11.156 16.5 1 84.75 338 TYR B C 1
ATOM 6215 O O . TYR B 1 338 ? -1.164 11.484 15.805 1 84.75 338 TYR B O 1
ATOM 6223 N N . LEU B 1 339 ? -2.449 11.789 17.594 1 82.56 339 LEU B N 1
ATOM 6224 C CA . LEU B 1 339 ? -1.811 13.047 17.938 1 82.56 339 LEU B CA 1
ATOM 6225 C C . LEU B 1 339 ? -0.428 12.812 18.531 1 82.56 339 LEU B C 1
ATOM 6227 O O . LEU B 1 339 ? 0.376 13.742 18.641 1 82.56 339 LEU B O 1
ATOM 6231 N N . LYS B 1 340 ? -0.192 11.586 18.844 1 82.81 340 LYS B N 1
ATOM 6232 C CA . LYS B 1 340 ? 1.144 11.211 19.297 1 82.81 340 LYS B CA 1
ATOM 6233 C C . LYS B 1 340 ? 2.033 10.828 18.125 1 82.81 340 LYS B C 1
ATOM 6235 O O . LYS B 1 340 ? 3.199 10.469 18.297 1 82.81 340 LYS B O 1
ATOM 6240 N N . SER B 1 341 ? 1.498 10.969 16.938 1 86.81 341 SER B N 1
ATOM 6241 C CA . SER B 1 341 ? 2.184 10.453 15.758 1 86.81 341 SER B CA 1
ATOM 6242 C C . SER B 1 341 ? 2.566 11.586 14.805 1 86.81 341 SER B C 1
ATOM 6244 O O . SER B 1 341 ? 2.91 11.336 13.648 1 86.81 341 SER B O 1
ATOM 6246 N N . LEU B 1 342 ? 2.639 12.789 15.203 1 87.19 342 LEU B N 1
ATOM 6247 C CA . LEU B 1 342 ? 2.693 13.906 14.258 1 87.19 342 LEU B CA 1
ATOM 6248 C C . LEU B 1 342 ? 4.082 14.031 13.641 1 87.19 342 LEU B C 1
ATOM 6250 O O . LEU B 1 342 ? 4.23 14.547 12.531 1 87.19 342 LEU B O 1
ATOM 6254 N N . VAL B 1 343 ? 5.074 13.562 14.359 1 88.12 343 VAL B N 1
ATOM 6255 C CA . VAL B 1 343 ? 6.41 13.586 13.773 1 88.12 343 VAL B CA 1
ATOM 6256 C C . VAL B 1 343 ? 6.477 12.609 12.602 1 88.12 343 VAL B C 1
ATOM 6258 O O . VAL B 1 343 ? 6.848 12.984 11.484 1 88.12 343 VAL B O 1
ATOM 6261 N N . TYR B 1 344 ? 6.031 11.406 12.828 1 88.38 344 TYR B N 1
ATOM 6262 C CA . TYR B 1 344 ? 5.988 10.43 11.742 1 88.38 344 TYR B CA 1
ATOM 6263 C C . TYR B 1 344 ? 5.055 10.898 10.633 1 88.38 344 TYR B C 1
ATOM 6265 O O . TYR B 1 344 ? 5.383 10.773 9.453 1 88.38 344 TYR B O 1
ATOM 6273 N N . PHE B 1 345 ? 3.971 11.398 11.055 1 90.31 345 PHE B N 1
ATOM 6274 C CA . PHE B 1 345 ? 2.969 11.828 10.086 1 90.31 345 PHE B CA 1
ATOM 6275 C C . PHE B 1 345 ? 3.535 12.898 9.156 1 90.31 345 PHE B C 1
ATOM 6277 O O . PHE B 1 345 ? 3.193 12.945 7.977 1 90.31 345 PHE B O 1
ATOM 6284 N N . SER B 1 346 ? 4.383 13.68 9.672 1 92.5 346 SER B N 1
ATOM 6285 C CA . SER B 1 346 ? 4.945 14.758 8.859 1 92.5 346 SER B CA 1
ATOM 6286 C C . SER B 1 346 ? 5.746 14.195 7.688 1 92.5 346 SER B C 1
ATOM 6288 O O . SER B 1 346 ? 5.902 14.867 6.664 1 92.5 346 SER B O 1
ATOM 6290 N N . ASN B 1 347 ? 6.227 12.961 7.832 1 92.38 347 ASN B N 1
ATOM 6291 C CA . ASN B 1 347 ? 7.02 12.328 6.781 1 92.38 347 ASN B CA 1
ATOM 6292 C C . ASN B 1 347 ? 6.141 11.844 5.629 1 92.38 347 ASN B C 1
ATOM 6294 O O . ASN B 1 347 ? 6.629 11.633 4.52 1 92.38 347 ASN B O 1
ATOM 6298 N N . ILE B 1 348 ? 4.797 11.68 5.93 1 93.44 348 ILE B N 1
ATOM 6299 C CA . ILE B 1 348 ? 4.035 10.969 4.91 1 93.44 348 ILE B CA 1
ATOM 6300 C C . ILE B 1 348 ? 2.756 11.742 4.59 1 93.44 348 ILE B C 1
ATOM 6302 O O . ILE B 1 348 ? 2.057 11.422 3.625 1 93.44 348 ILE B O 1
ATOM 6306 N N . ALA B 1 349 ? 2.477 12.82 5.289 1 93.75 349 ALA B N 1
ATOM 6307 C CA . ALA B 1 349 ? 1.228 13.562 5.152 1 93.75 349 ALA B CA 1
ATOM 6308 C C . ALA B 1 349 ? 1.23 14.406 3.879 1 93.75 349 ALA B C 1
ATOM 6310 O O . ALA B 1 349 ? 2.291 14.68 3.311 1 93.75 349 ALA B O 1
ATOM 6311 N N . ALA B 1 350 ? 0.041 14.734 3.402 1 93.56 350 ALA B N 1
ATOM 6312 C CA . ALA B 1 350 ? -0.079 15.82 2.438 1 93.56 350 ALA B CA 1
ATOM 6313 C C . ALA B 1 350 ? 0.544 17.109 2.98 1 93.56 350 ALA B C 1
ATOM 6315 O O . ALA B 1 350 ? 0.301 17.484 4.129 1 93.56 350 ALA B O 1
ATOM 6316 N N . ARG B 1 351 ? 1.405 17.719 2.117 1 95.88 351 ARG B N 1
ATOM 6317 C CA . ARG B 1 351 ? 2.115 18.906 2.613 1 95.88 351 ARG B CA 1
ATOM 6318 C C . ARG B 1 351 ? 2.627 19.75 1.461 1 95.88 351 ARG B C 1
ATOM 6320 O O . ARG B 1 351 ? 2.717 19.297 0.324 1 95.88 351 ARG B O 1
ATOM 6327 N N . GLN B 1 352 ? 2.859 20.938 1.744 1 97.06 352 GLN B N 1
ATOM 6328 C CA . GLN B 1 352 ? 3.57 21.859 0.859 1 97.06 352 GLN B CA 1
ATOM 6329 C C . GLN B 1 352 ? 4.91 22.281 1.461 1 97.06 352 GLN B C 1
ATOM 6331 O O . GLN B 1 352 ? 4.98 22.656 2.635 1 97.06 352 GLN B O 1
ATOM 6336 N N . ILE B 1 353 ? 5.957 22.094 0.685 1 98.31 353 ILE B N 1
ATOM 6337 C CA . ILE B 1 353 ? 7.316 22.422 1.109 1 98.31 353 ILE B CA 1
ATOM 6338 C C . ILE B 1 353 ? 7.766 23.719 0.438 1 98.31 353 ILE B C 1
ATOM 6340 O O . ILE B 1 353 ? 7.602 23.891 -0.773 1 98.31 353 ILE B O 1
ATOM 6344 N N . MET B 1 354 ? 8.266 24.672 1.221 1 98.62 354 MET B N 1
ATOM 6345 C CA . MET B 1 354 ? 8.789 25.938 0.708 1 98.62 354 MET B CA 1
ATOM 6346 C C . MET B 1 354 ? 10.227 26.156 1.17 1 98.62 354 MET B C 1
ATOM 6348 O O . MET B 1 354 ? 10.523 26.031 2.357 1 98.62 354 MET B O 1
ATOM 6352 N N . PHE B 1 355 ? 11.078 26.375 0.224 1 98.88 355 PHE B N 1
ATOM 6353 C CA . PHE B 1 355 ? 12.453 26.766 0.536 1 98.88 355 PHE B CA 1
ATOM 6354 C C . PHE B 1 355 ? 12.656 28.266 0.348 1 98.88 355 PHE B C 1
ATOM 6356 O O . PHE B 1 355 ? 12.297 28.812 -0.696 1 98.88 355 PHE B O 1
ATOM 6363 N N . ILE B 1 356 ? 13.219 28.922 1.362 1 98.81 356 ILE B N 1
ATOM 6364 C CA . ILE B 1 356 ? 13.484 30.359 1.295 1 98.81 356 ILE B CA 1
ATOM 6365 C C . ILE B 1 356 ? 14.961 30.625 1.552 1 98.81 356 ILE B C 1
ATOM 6367 O O . ILE B 1 356 ? 15.508 30.203 2.574 1 98.81 356 ILE B O 1
ATOM 6371 N N . GLU B 1 357 ? 15.602 31.234 0.657 1 98.81 357 GLU B N 1
ATOM 6372 C CA . GLU B 1 357 ? 16.969 31.703 0.877 1 98.81 357 GLU B CA 1
ATOM 6373 C C . GLU B 1 357 ? 16.969 33.062 1.606 1 98.81 357 GLU B C 1
ATOM 6375 O O . GLU B 1 357 ? 16.625 34.094 1.026 1 98.81 357 GLU B O 1
ATOM 6380 N N . ALA B 1 358 ? 17.391 33.031 2.863 1 98.69 358 ALA B N 1
ATOM 6381 C CA . ALA B 1 358 ? 17.406 34.281 3.664 1 98.69 358 ALA B CA 1
ATOM 6382 C C . ALA B 1 358 ? 18.422 35.25 3.123 1 98.69 358 ALA B C 1
ATOM 6384 O O . ALA B 1 358 ? 19.5 34.875 2.662 1 98.69 358 ALA B O 1
ATOM 6385 N N . ASP B 1 359 ? 18.094 36.562 3.25 1 98.31 359 ASP B N 1
ATOM 6386 C CA . ASP B 1 359 ? 19.047 37.594 2.867 1 98.31 359 ASP B CA 1
ATOM 6387 C C . ASP B 1 359 ? 20.312 37.531 3.715 1 98.31 359 ASP B C 1
ATOM 6389 O O . ASP B 1 359 ? 21.422 37.781 3.227 1 98.31 359 ASP B O 1
ATOM 6393 N N . ASN B 1 360 ? 20.125 37.281 4.988 1 98.19 360 ASN B N 1
ATOM 6394 C CA . ASN B 1 360 ? 21.281 37.094 5.875 1 98.19 360 ASN B CA 1
ATOM 6395 C C . ASN B 1 360 ? 21.938 35.75 5.656 1 98.19 360 ASN B C 1
ATOM 6397 O O . ASN B 1 360 ? 21.391 34.719 6.035 1 98.19 360 ASN B O 1
ATOM 6401 N N . LYS B 1 361 ? 23.109 35.719 5.207 1 97 361 LYS B N 1
ATOM 6402 C CA . LYS B 1 361 ? 23.828 34.531 4.809 1 97 361 LYS B CA 1
ATOM 6403 C C . LYS B 1 361 ? 24.156 33.656 6.023 1 97 361 LYS B C 1
ATOM 6405 O O . LYS B 1 361 ? 24.406 32.438 5.883 1 97 361 LYS B O 1
ATOM 6410 N N . GLU B 1 362 ? 24.125 34.188 7.184 1 97.25 362 GLU B N 1
ATOM 6411 C CA . GLU B 1 362 ? 24.375 33.406 8.398 1 97.25 362 GLU B CA 1
ATOM 6412 C C . GLU B 1 362 ? 23.188 32.5 8.711 1 97.25 362 GLU B C 1
ATOM 6414 O O . GLU B 1 362 ? 23.344 31.516 9.422 1 97.25 362 GLU B O 1
ATOM 6419 N N . ILE B 1 363 ? 22.047 32.906 8.305 1 97.75 363 ILE B N 1
ATOM 6420 C CA . ILE B 1 363 ? 20.875 32.031 8.406 1 97.75 363 ILE B CA 1
ATOM 6421 C C . ILE B 1 363 ? 20.828 31.078 7.219 1 97.75 363 ILE B C 1
ATOM 6423 O O . ILE B 1 363 ? 20.719 29.859 7.391 1 97.75 363 ILE B O 1
ATOM 6427 N N . GLY B 1 364 ? 21.031 31.625 6.027 1 97.94 364 GLY B N 1
ATOM 6428 C CA . GLY B 1 364 ? 21.078 30.828 4.816 1 97.94 364 GLY B CA 1
ATOM 6429 C C . GLY B 1 364 ? 19.719 30.25 4.434 1 97.94 364 GLY B C 1
ATOM 6430 O O . GLY B 1 364 ? 18.688 30.891 4.656 1 97.94 364 GLY B O 1
ATOM 6431 N N . LEU B 1 365 ? 19.703 29.062 3.703 1 98.56 365 LEU B N 1
ATOM 6432 C CA . LEU B 1 365 ? 18.484 28.406 3.23 1 98.56 365 LEU B CA 1
ATOM 6433 C C . LEU B 1 365 ? 17.703 27.812 4.395 1 98.56 365 LEU B C 1
ATOM 6435 O O . LEU B 1 365 ? 18.281 27.156 5.27 1 98.56 365 LEU B O 1
ATOM 6439 N N . ILE B 1 366 ? 16.469 28.094 4.453 1 98.75 366 ILE B N 1
ATOM 6440 C CA . ILE B 1 366 ? 15.578 27.438 5.41 1 98.75 366 ILE B CA 1
ATOM 6441 C C . ILE B 1 366 ? 14.453 26.719 4.664 1 98.75 366 ILE B C 1
ATOM 6443 O O . ILE B 1 366 ? 14.219 27 3.482 1 98.75 366 ILE B O 1
ATOM 6447 N N . PHE B 1 367 ? 13.812 25.75 5.281 1 98.69 367 PHE B N 1
ATOM 6448 C CA . PHE B 1 367 ? 12.602 25.203 4.688 1 98.69 367 PHE B CA 1
ATOM 6449 C C . PHE B 1 367 ? 11.422 25.344 5.641 1 98.69 367 PHE B C 1
ATOM 6451 O O . PHE B 1 367 ? 11.602 25.391 6.859 1 98.69 367 PHE B O 1
ATOM 6458 N N . LEU B 1 368 ? 10.305 25.531 5.062 1 98.62 368 LEU B N 1
ATOM 6459 C CA . LEU B 1 368 ? 9 25.453 5.711 1 98.62 368 LEU B CA 1
ATOM 6460 C C . LEU B 1 368 ? 8.172 24.297 5.152 1 98.62 368 LEU B C 1
ATOM 6462 O O . LEU B 1 368 ? 8.133 24.094 3.936 1 98.62 368 LEU B O 1
ATOM 6466 N N . VAL B 1 369 ? 7.625 23.516 6.051 1 97.94 369 VAL B N 1
ATOM 6467 C CA . VAL B 1 369 ? 6.703 22.469 5.645 1 97.94 369 VAL B CA 1
ATOM 6468 C C . VAL B 1 369 ? 5.328 22.719 6.262 1 97.94 369 VAL B C 1
ATOM 6470 O O . VAL B 1 369 ? 5.195 22.781 7.484 1 97.94 369 VAL B O 1
ATOM 6473 N N . PHE B 1 370 ? 4.387 22.891 5.41 1 97.19 370 PHE B N 1
ATOM 6474 C CA . PHE B 1 370 ? 2.998 23.031 5.832 1 97.19 370 PHE B CA 1
ATOM 6475 C C . PHE B 1 370 ? 2.246 21.719 5.668 1 97.19 370 PHE B C 1
ATOM 6477 O O . PHE B 1 370 ? 2.012 21.281 4.543 1 97.19 370 PHE B O 1
ATOM 6484 N N . ILE B 1 371 ? 1.84 21.188 6.754 1 94.69 371 ILE B N 1
ATOM 6485 C CA . ILE B 1 371 ? 1.34 19.812 6.797 1 94.69 371 ILE B CA 1
ATOM 6486 C C . ILE B 1 371 ? -0.174 19.828 6.992 1 94.69 371 ILE B C 1
ATOM 6488 O O . ILE B 1 371 ? -0.677 20.406 7.957 1 94.69 371 ILE B O 1
ATOM 6492 N N . GLY B 1 372 ? -0.875 19.203 6.047 1 89.12 372 GLY B N 1
ATOM 6493 C CA . GLY B 1 372 ? -2.309 19.016 6.195 1 89.12 372 GLY B CA 1
ATOM 6494 C C . GLY B 1 372 ? -2.66 17.734 6.941 1 89.12 372 GLY B C 1
ATOM 6495 O O . GLY B 1 372 ? -2.17 16.656 6.602 1 89.12 372 GLY B O 1
ATOM 6496 N N . MET B 1 373 ? -3.463 17.891 7.926 1 84.31 373 MET B N 1
ATOM 6497 C CA . MET B 1 373 ? -3.844 16.75 8.742 1 84.31 373 MET B CA 1
ATOM 6498 C C . MET B 1 373 ? -5.301 16.375 8.5 1 84.31 373 MET B C 1
ATOM 6500 O O . MET B 1 373 ? -6.172 17.234 8.445 1 84.31 373 MET B O 1
ATOM 6504 N N . THR B 1 374 ? -5.566 15.047 8.328 1 84.81 374 THR B N 1
ATOM 6505 C CA . THR B 1 374 ? -6.863 14.391 8.25 1 84.81 374 THR B CA 1
ATOM 6506 C C . THR B 1 374 ? -7.688 14.953 7.094 1 84.81 374 THR B C 1
ATOM 6508 O O . THR B 1 374 ? -7.43 14.633 5.93 1 84.81 374 THR B O 1
ATOM 6511 N N . GLU B 1 375 ? -8.664 15.969 7.367 1 83.62 375 GLU B N 1
ATOM 6512 C CA . GLU B 1 375 ? -9.609 16.391 6.34 1 83.62 375 GLU B CA 1
ATOM 6513 C C . GLU B 1 375 ? -9.258 17.766 5.797 1 83.62 375 GLU B C 1
ATOM 6515 O O . GLU B 1 375 ? -10.148 18.547 5.426 1 83.62 375 GLU B O 1
ATOM 6520 N N . ILE B 1 376 ? -7.918 18.016 5.82 1 70.81 376 ILE B N 1
ATOM 6521 C CA . ILE B 1 376 ? -7.441 19.234 5.168 1 70.81 376 ILE B CA 1
ATOM 6522 C C . ILE B 1 376 ? -7.75 19.172 3.674 1 70.81 376 ILE B C 1
ATOM 6524 O O . ILE B 1 376 ? -7.598 18.125 3.047 1 70.81 376 ILE B O 1
ATOM 6528 N N . SER B 1 377 ? -8.109 20.188 3.18 1 69.38 377 SER B N 1
ATOM 6529 C CA . SER B 1 377 ? -8.359 20.219 1.744 1 69.38 377 SER B CA 1
ATOM 6530 C C . SER B 1 377 ? -7.125 20.656 0.969 1 69.38 377 SER B C 1
ATOM 6532 O O . SER B 1 377 ? -6.77 20.047 -0.041 1 69.38 377 SER B O 1
ATOM 6534 N N . THR B 1 378 ? -6.535 21.781 1.424 1 78.5 378 THR B N 1
ATOM 6535 C CA . THR B 1 378 ? -5.492 22.312 0.559 1 78.5 378 THR B CA 1
ATOM 6536 C C . THR B 1 378 ? -4.512 23.172 1.361 1 78.5 378 THR B C 1
ATOM 6538 O O . THR B 1 378 ? -4.898 23.828 2.332 1 78.5 378 THR B O 1
ATOM 6541 N N . CYS B 1 379 ? -3.217 23.078 1.055 1 90.75 379 CYS B N 1
ATOM 6542 C CA . CYS B 1 379 ? -2.176 24.062 1.354 1 90.75 379 CYS B CA 1
ATOM 6543 C C . CYS B 1 379 ? -1.911 24.953 0.153 1 90.75 379 CYS B C 1
ATOM 6545 O O . CYS B 1 379 ? -1.427 24.5 -0.881 1 90.75 379 CYS B O 1
ATOM 6547 N N . GLU B 1 380 ? -2.205 26.219 0.379 1 94.12 380 GLU B N 1
ATOM 6548 C CA . GLU B 1 380 ? -2.129 27.125 -0.764 1 94.12 380 GLU B CA 1
ATOM 6549 C C . GLU B 1 380 ? -1.075 28.203 -0.541 1 94.12 380 GLU B C 1
ATOM 6551 O O . GLU B 1 380 ? -1.201 29.016 0.373 1 94.12 380 GLU B O 1
ATOM 6556 N N . ALA B 1 381 ? -0.104 28.234 -1.413 1 97.19 381 ALA B N 1
ATOM 6557 C CA . ALA B 1 381 ? 0.858 29.328 -1.426 1 97.19 381 ALA B CA 1
ATOM 6558 C C . ALA B 1 381 ? 0.308 30.531 -2.189 1 97.19 381 ALA B C 1
ATOM 6560 O O . ALA B 1 381 ? -0.334 30.375 -3.23 1 97.19 381 ALA B O 1
ATOM 6561 N N . THR B 1 382 ? 0.526 31.688 -1.642 1 97.56 382 THR B N 1
ATOM 6562 C CA . THR B 1 382 ? 0.135 32.906 -2.34 1 97.56 382 THR B CA 1
ATOM 6563 C C . THR B 1 382 ? 1.359 33.625 -2.887 1 97.56 382 THR B C 1
ATOM 6565 O O . THR B 1 382 ? 1.282 34.812 -3.242 1 97.56 382 THR B O 1
ATOM 6568 N N . VAL B 1 383 ? 2.482 33 -2.838 1 98.12 383 VAL B N 1
ATOM 6569 C CA . VAL B 1 383 ? 3.742 33.5 -3.373 1 98.12 383 VAL B CA 1
ATOM 6570 C C . VAL B 1 383 ? 4.25 32.562 -4.469 1 98.12 383 VAL B C 1
ATOM 6572 O O . VAL B 1 383 ? 3.715 31.484 -4.66 1 98.12 383 VAL B O 1
ATOM 6575 N N . SER B 1 384 ? 5.266 33.094 -5.199 1 97.62 384 SER B N 1
ATOM 6576 C CA . SER B 1 384 ? 5.82 32.312 -6.301 1 97.62 384 SER B CA 1
ATOM 6577 C C . SER B 1 384 ? 7.332 32.156 -6.164 1 97.62 384 SER B C 1
ATOM 6579 O O . SER B 1 384 ? 7.984 32.969 -5.504 1 97.62 384 SER B O 1
ATOM 6581 N N . GLU B 1 385 ? 7.832 31.109 -6.801 1 98.06 385 GLU B N 1
ATOM 6582 C CA . GLU B 1 385 ? 9.281 30.938 -6.859 1 98.06 385 GLU B CA 1
ATOM 6583 C C . GLU B 1 385 ? 9.961 32.156 -7.473 1 98.06 385 GLU B C 1
ATOM 6585 O O . GLU B 1 385 ? 9.461 32.719 -8.445 1 98.06 385 GLU B O 1
ATOM 6590 N N . GLY B 1 386 ? 11.047 32.594 -6.871 1 98.38 386 GLY B N 1
ATOM 6591 C CA . GLY B 1 386 ? 11.773 33.781 -7.324 1 98.38 386 GLY B CA 1
ATOM 6592 C C . GLY B 1 386 ? 11.328 35.031 -6.637 1 98.38 386 GLY B C 1
ATOM 6593 O O . GLY B 1 386 ? 12.031 36.062 -6.684 1 98.38 386 GLY B O 1
ATOM 6594 N N . GLN B 1 387 ? 10.219 35.062 -5.953 1 98.44 387 GLN B N 1
ATOM 6595 C CA . GLN B 1 387 ? 9.672 36.25 -5.293 1 98.44 387 GLN B CA 1
ATOM 6596 C C . GLN B 1 387 ? 10.445 36.562 -4.02 1 98.44 387 GLN B C 1
ATOM 6598 O O . GLN B 1 387 ? 10.75 35.656 -3.23 1 98.44 387 GLN B O 1
ATOM 6603 N N . HIS B 1 388 ? 10.828 37.812 -3.887 1 98.62 388 HIS B N 1
ATOM 6604 C CA . HIS B 1 388 ? 11.398 38.25 -2.625 1 98.62 388 HIS B CA 1
ATOM 6605 C C . HIS B 1 388 ? 10.305 38.625 -1.626 1 98.62 388 HIS B C 1
ATOM 6607 O O . HIS B 1 388 ? 9.305 39.25 -1.991 1 98.62 388 HIS B O 1
ATOM 6613 N N . VAL B 1 389 ? 10.477 38.25 -0.369 1 98.62 389 VAL B N 1
ATOM 6614 C CA . VAL B 1 389 ? 9.516 38.531 0.691 1 98.62 389 VAL B CA 1
ATOM 6615 C C . VAL B 1 389 ? 10.25 39.125 1.893 1 98.62 389 VAL B C 1
ATOM 6617 O O . VAL B 1 389 ? 11.438 38.875 2.096 1 98.62 389 VAL B O 1
ATOM 6620 N N . ASN B 1 390 ? 9.547 39.969 2.598 1 98.19 390 ASN B N 1
ATOM 6621 C CA . ASN B 1 390 ? 10.008 40.469 3.887 1 98.19 390 ASN B CA 1
ATOM 6622 C C . ASN B 1 390 ? 9.352 39.719 5.047 1 98.19 390 ASN B C 1
ATOM 6624 O O . ASN B 1 390 ? 8.273 39.125 4.887 1 98.19 390 ASN B O 1
ATOM 6628 N N . ARG B 1 391 ? 10.062 39.719 6.191 1 97.69 391 ARG B N 1
ATOM 6629 C CA . ARG B 1 391 ? 9.484 39.094 7.387 1 97.69 391 ARG B CA 1
ATOM 6630 C C . ARG B 1 391 ? 8.086 39.656 7.652 1 97.69 391 ARG B C 1
ATOM 6632 O O . ARG B 1 391 ? 7.871 40.875 7.629 1 97.69 391 ARG B O 1
ATOM 6639 N N . GLY B 1 392 ? 7.109 38.719 7.797 1 97.38 392 GLY B N 1
ATOM 6640 C CA . GLY B 1 392 ? 5.746 39.125 8.094 1 97.38 392 GLY B CA 1
ATOM 6641 C C . GLY B 1 392 ? 4.844 39.125 6.871 1 97.38 392 GLY B C 1
ATOM 6642 O O . GLY B 1 392 ? 3.617 39.125 7 1 97.38 392 GLY B O 1
ATOM 6643 N N . ASP B 1 393 ? 5.422 39.062 5.676 1 97.75 393 ASP B N 1
ATOM 6644 C CA . ASP B 1 393 ? 4.613 39.031 4.461 1 97.75 393 ASP B CA 1
ATOM 6645 C C . ASP B 1 393 ? 3.779 37.75 4.383 1 97.75 393 ASP B C 1
ATOM 6647 O O . ASP B 1 393 ? 4.156 36.719 4.949 1 97.75 393 ASP B O 1
ATOM 6651 N N . ASP B 1 394 ? 2.68 37.875 3.662 1 97.38 394 ASP B N 1
ATOM 6652 C CA . ASP B 1 394 ? 1.829 36.719 3.436 1 97.38 394 ASP B CA 1
ATOM 6653 C C . ASP B 1 394 ? 2.543 35.656 2.578 1 97.38 394 ASP B C 1
ATOM 6655 O O . ASP B 1 394 ? 3.164 36 1.568 1 97.38 394 ASP B O 1
ATOM 6659 N N . LEU B 1 395 ? 2.48 34.406 3.037 1 98 395 LEU B N 1
ATOM 6660 C CA . LEU B 1 395 ? 3.064 33.312 2.275 1 98 395 LEU B CA 1
ATOM 6661 C C . LEU B 1 395 ? 1.979 32.375 1.724 1 98 395 LEU B C 1
ATOM 6663 O O . LEU B 1 395 ? 2.189 31.703 0.718 1 98 395 LEU B O 1
ATOM 6667 N N . GLY B 1 396 ? 0.914 32.25 2.418 1 97.25 396 GLY B N 1
ATOM 6668 C CA . GLY B 1 396 ? -0.118 31.297 2.037 1 97.25 396 GLY B CA 1
ATOM 6669 C C . GLY B 1 396 ? -1.082 30.969 3.164 1 97.25 396 GLY B C 1
ATOM 6670 O O . GLY B 1 396 ? -1.234 31.766 4.098 1 97.25 396 GLY B O 1
ATOM 6671 N N . MET B 1 397 ? -1.833 29.859 3.045 1 96 397 MET B N 1
ATOM 6672 C CA . MET B 1 397 ? -2.834 29.531 4.055 1 96 397 MET B CA 1
ATOM 6673 C C . MET B 1 397 ? -3.238 28.062 3.951 1 96 397 MET B C 1
ATOM 6675 O O . MET B 1 397 ? -3.002 27.422 2.926 1 96 397 MET B O 1
ATOM 6679 N N . PHE B 1 398 ? -3.75 27.516 5.031 1 94.06 398 PHE B N 1
ATOM 6680 C CA . PHE B 1 398 ? -4.434 26.219 5.062 1 94.06 398 PHE B CA 1
ATOM 6681 C C . PHE B 1 398 ? -5.918 26.391 4.766 1 94.06 398 PHE B C 1
ATOM 6683 O O . PHE B 1 398 ? -6.543 27.359 5.219 1 94.06 398 PHE B O 1
ATOM 6690 N N . HIS B 1 399 ? -6.457 25.438 4.02 1 91.44 399 HIS B N 1
ATOM 6691 C CA . HIS B 1 399 ? -7.906 25.406 3.852 1 91.44 399 HIS B CA 1
ATOM 6692 C C . HIS B 1 399 ? -8.523 24.219 4.594 1 91.44 399 HIS B C 1
ATOM 6694 O O . HIS B 1 399 ? -8.305 23.062 4.227 1 91.44 399 HIS B O 1
ATOM 6700 N N . PHE B 1 400 ? -9.117 24.547 5.637 1 81.12 400 PHE B N 1
ATOM 6701 C CA . PHE B 1 400 ? -9.914 23.625 6.441 1 81.12 400 PHE B CA 1
ATOM 6702 C C . PHE B 1 400 ? -9.031 22.578 7.105 1 81.12 400 PHE B C 1
ATOM 6704 O O . PHE B 1 400 ? -7.852 22.453 6.773 1 81.12 400 PHE B O 1
ATOM 6711 N N . GLY B 1 401 ? -9.578 21.859 8.039 1 73.5 401 GLY B N 1
ATOM 6712 C CA . GLY B 1 401 ? -8.938 20.734 8.688 1 73.5 401 GLY B CA 1
ATOM 6713 C C . GLY B 1 401 ? -7.867 21.141 9.688 1 73.5 401 GLY B C 1
ATOM 6714 O O . GLY B 1 401 ? -7.785 22.312 10.07 1 73.5 401 GLY B O 1
ATOM 6715 N N . GLY B 1 402 ? -7.199 20.094 10.203 1 75.75 402 GLY B N 1
ATOM 6716 C CA . GLY B 1 402 ? -6.047 20.281 11.07 1 75.75 402 GLY B CA 1
ATOM 6717 C C . GLY B 1 402 ? -4.758 20.516 10.312 1 75.75 402 GLY B C 1
ATOM 6718 O O . GLY B 1 402 ? -4.668 20.203 9.117 1 75.75 402 GLY B O 1
ATOM 6719 N N . SER B 1 403 ? -3.916 21.172 11.031 1 87.31 403 SER B N 1
ATOM 6720 C CA . SER B 1 403 ? -2.668 21.469 10.336 1 87.31 403 SER B CA 1
ATOM 6721 C C . SER B 1 403 ? -1.484 21.453 11.297 1 87.31 403 SER B C 1
ATOM 6723 O O . SER B 1 403 ? -1.663 21.547 12.516 1 87.31 403 SER B O 1
ATOM 6725 N N . SER B 1 404 ? -0.442 21.188 10.742 1 90.69 404 SER B N 1
ATOM 6726 C CA . SER B 1 404 ? 0.865 21.281 11.383 1 90.69 404 SER B CA 1
ATOM 6727 C C . SER B 1 404 ? 1.868 22 10.484 1 90.69 404 SER B C 1
ATOM 6729 O O . SER B 1 404 ? 1.578 22.281 9.32 1 90.69 404 SER B O 1
ATOM 6731 N N . PHE B 1 405 ? 2.934 22.469 11.109 1 93.69 405 PHE B N 1
ATOM 6732 C CA . PHE B 1 405 ? 3.984 23.109 10.32 1 93.69 405 PHE B CA 1
ATOM 6733 C C . PHE B 1 405 ? 5.359 22.766 10.883 1 93.69 405 PHE B C 1
ATOM 6735 O O . PHE B 1 405 ? 5.488 22.438 12.07 1 93.69 405 PHE B O 1
ATOM 6742 N N . ALA B 1 406 ? 6.328 22.797 10.031 1 96.81 406 ALA B N 1
ATOM 6743 C CA . ALA B 1 406 ? 7.711 22.578 10.453 1 96.81 406 ALA B CA 1
ATOM 6744 C C . ALA B 1 406 ? 8.641 23.594 9.805 1 96.81 406 ALA B C 1
ATOM 6746 O O . ALA B 1 406 ? 8.492 23.922 8.625 1 96.81 406 ALA B O 1
ATOM 6747 N N . LEU B 1 407 ? 9.5 24.156 10.648 1 98.31 407 LEU B N 1
ATOM 6748 C CA . LEU B 1 407 ? 10.586 25.031 10.211 1 98.31 407 LEU B CA 1
ATOM 6749 C C . LEU B 1 407 ? 11.938 24.359 10.398 1 98.31 407 LEU B C 1
ATOM 6751 O O . LEU B 1 407 ? 12.25 23.875 11.484 1 98.31 407 LEU B O 1
ATOM 6755 N N . GLY B 1 408 ? 12.695 24.328 9.32 1 98.38 408 GLY B N 1
ATOM 6756 C CA . GLY B 1 408 ? 13.992 23.672 9.398 1 98.38 408 GLY B CA 1
ATOM 6757 C C . GLY B 1 408 ? 15.148 24.625 9.141 1 98.38 408 GLY B C 1
ATOM 6758 O O . GLY B 1 408 ? 15.055 25.5 8.281 1 98.38 408 GLY B O 1
ATOM 6759 N N . LEU B 1 409 ? 16.188 24.438 9.93 1 98.44 409 LEU B N 1
ATOM 6760 C CA . LEU B 1 409 ? 17.438 25.188 9.797 1 98.44 409 LEU B CA 1
ATOM 6761 C C . LEU B 1 409 ? 18.594 24.266 9.43 1 98.44 409 LEU B C 1
ATOM 6763 O O . LEU B 1 409 ? 18.672 23.125 9.914 1 98.44 409 LEU B O 1
ATOM 6767 N N . ARG B 1 410 ? 19.453 24.734 8.617 1 97.88 410 ARG B N 1
ATOM 6768 C CA . ARG B 1 410 ? 20.625 23.969 8.219 1 97.88 410 ARG B CA 1
ATOM 6769 C C . ARG B 1 410 ? 21.594 23.797 9.383 1 97.88 410 ARG B C 1
ATOM 6771 O O . ARG B 1 410 ? 21.516 24.547 10.367 1 97.88 410 ARG B O 1
ATOM 6778 N N . LYS B 1 411 ? 22.484 22.812 9.219 1 94.44 411 LYS B N 1
ATOM 6779 C CA . LYS B 1 411 ? 23.5 22.578 10.227 1 94.44 411 LYS B CA 1
ATOM 6780 C C . LYS B 1 411 ? 24.391 23.797 10.414 1 94.44 411 LYS B C 1
ATOM 6782 O O . LYS B 1 411 ? 24.812 24.109 11.539 1 94.44 411 LYS B O 1
ATOM 6787 N N . ASP B 1 412 ? 24.594 24.5 9.359 1 95.06 412 ASP B N 1
ATOM 6788 C CA . ASP B 1 412 ? 25.531 25.625 9.406 1 95.06 412 ASP B CA 1
ATOM 6789 C C . ASP B 1 412 ? 24.812 26.922 9.742 1 95.06 412 ASP B C 1
ATOM 6791 O O . ASP B 1 412 ? 25.422 28 9.766 1 95.06 412 ASP B O 1
ATOM 6795 N N . CYS B 1 413 ? 23.469 26.875 9.891 1 95.5 413 CYS B N 1
ATOM 6796 C CA . CYS B 1 413 ? 22.734 28.047 10.336 1 95.5 413 CYS B CA 1
ATOM 6797 C C . CYS B 1 413 ? 23.203 28.5 11.711 1 95.5 413 CYS B C 1
ATOM 6799 O O . CYS B 1 413 ? 23.312 27.688 12.633 1 95.5 413 CYS B O 1
ATOM 6801 N N . ARG B 1 414 ? 23.406 29.734 11.844 1 95.31 414 ARG B N 1
ATOM 6802 C CA . ARG B 1 414 ? 23.953 30.25 13.102 1 95.31 414 ARG B CA 1
ATOM 6803 C C . ARG B 1 414 ? 22.828 30.672 14.047 1 95.31 414 ARG B C 1
ATOM 6805 O O . ARG B 1 414 ? 23.094 31.047 15.188 1 95.31 414 ARG B O 1
ATOM 6812 N N . ALA B 1 415 ? 21.656 30.688 13.57 1 95.38 415 ALA B N 1
ATOM 6813 C CA . ALA B 1 415 ? 20.531 30.984 14.438 1 95.38 415 ALA B CA 1
ATOM 6814 C C . ALA B 1 415 ? 20.172 29.781 15.305 1 95.38 415 ALA B C 1
ATOM 6816 O O . ALA B 1 415 ? 20.281 28.641 14.867 1 95.38 415 ALA B O 1
ATOM 6817 N N . GLU B 1 416 ? 19.719 30.078 16.484 1 96.06 416 GLU B N 1
ATOM 6818 C CA . GLU B 1 416 ? 19.281 29.031 17.422 1 96.06 416 GLU B CA 1
ATOM 6819 C C . GLU B 1 416 ? 17.797 29.188 17.75 1 96.06 416 GLU B C 1
ATOM 6821 O O . GLU B 1 416 ? 17.312 30.297 17.969 1 96.06 416 GLU B O 1
ATOM 6826 N N . ILE B 1 417 ? 17.188 28.094 17.812 1 97.5 417 ILE B N 1
ATOM 6827 C CA . ILE B 1 417 ? 15.773 28.078 18.203 1 97.5 417 ILE B CA 1
ATOM 6828 C C . ILE B 1 417 ? 15.641 28.531 19.656 1 97.5 417 ILE B C 1
ATOM 6830 O O . ILE B 1 417 ? 16.406 28.094 20.516 1 97.5 417 ILE B O 1
ATOM 6834 N N . VAL B 1 418 ? 14.703 29.375 19.906 1 97 418 VAL B N 1
ATOM 6835 C CA . VAL B 1 418 ? 14.477 29.891 21.25 1 97 418 VAL B CA 1
ATOM 6836 C C . VAL B 1 418 ? 14.109 28.75 22.203 1 97 418 VAL B C 1
ATOM 6838 O O . VAL B 1 418 ? 13.234 27.938 21.891 1 97 418 VAL B O 1
ATOM 6841 N N . GLU B 1 419 ? 14.594 28.672 23.344 1 95.44 419 GLU B N 1
ATOM 6842 C CA . GLU B 1 419 ? 14.547 27.547 24.266 1 95.44 419 GLU B CA 1
ATOM 6843 C C . GLU B 1 419 ? 13.117 27.266 24.719 1 95.44 419 GLU B C 1
ATOM 6845 O O . GLU B 1 419 ? 12.742 26.109 24.922 1 95.44 419 GLU B O 1
ATOM 6850 N N . LYS B 1 420 ? 12.344 28.234 24.844 1 94.81 420 LYS B N 1
ATOM 6851 C CA . LYS B 1 420 ? 11 28.047 25.391 1 94.81 420 LYS B CA 1
ATOM 6852 C C . LYS B 1 420 ? 10.164 27.141 24.5 1 94.81 420 LYS B C 1
ATOM 6854 O O . LYS B 1 420 ? 9.242 26.469 24.969 1 94.81 420 LYS B O 1
ATOM 6859 N N . PHE B 1 421 ? 10.516 27.109 23.266 1 95.06 421 PHE B N 1
ATOM 6860 C CA . PHE B 1 421 ? 9.695 26.359 22.328 1 95.06 421 PHE B CA 1
ATOM 6861 C C . PHE B 1 421 ? 10.039 24.875 22.391 1 95.06 421 PHE B C 1
ATOM 6863 O O . PHE B 1 421 ? 9.352 24.047 21.781 1 95.06 421 PHE B O 1
ATOM 6870 N N . THR B 1 422 ? 11.039 24.484 23.125 1 93.19 422 THR B N 1
ATOM 6871 C CA . THR B 1 422 ? 11.352 23.078 23.328 1 93.19 422 THR B CA 1
ATOM 6872 C C . THR B 1 422 ? 10.32 22.422 24.25 1 93.19 422 THR B C 1
ATOM 6874 O O . THR B 1 422 ? 10.234 21.203 24.312 1 93.19 422 THR B O 1
ATOM 6877 N N . GLU B 1 423 ? 9.594 23.297 24.938 1 91.5 423 GLU B N 1
ATOM 6878 C CA . GLU B 1 423 ? 8.5 22.781 25.766 1 91.5 423 GLU B CA 1
ATOM 6879 C C . GLU B 1 423 ? 7.23 22.594 24.938 1 91.5 423 GLU B C 1
ATOM 6881 O O . GLU B 1 423 ? 6.613 23.578 24.516 1 91.5 423 GLU B O 1
ATOM 6886 N N . PRO B 1 424 ? 6.828 21.375 24.781 1 88 424 PRO B N 1
ATOM 6887 C CA . PRO B 1 424 ? 5.602 21.156 24.016 1 88 424 PRO B CA 1
ATOM 6888 C C . PRO B 1 424 ? 4.391 21.859 24.609 1 88 424 PRO B C 1
ATOM 6890 O O . PRO B 1 424 ? 4.242 21.922 25.844 1 88 424 PRO B O 1
ATOM 6893 N N . GLY B 1 425 ? 3.615 22.422 23.703 1 87.56 425 GLY B N 1
ATOM 6894 C CA . GLY B 1 425 ? 2.416 23.094 24.172 1 87.56 425 GLY B CA 1
ATOM 6895 C C . GLY B 1 425 ? 2.596 24.594 24.297 1 87.56 425 GLY B C 1
ATOM 6896 O O . GLY B 1 425 ? 1.621 25.328 24.469 1 87.56 425 GLY B O 1
ATOM 6897 N N . THR B 1 426 ? 3.826 25.016 24.188 1 91.94 426 THR B N 1
ATOM 6898 C CA . THR B 1 426 ? 4.078 26.453 24.234 1 91.94 426 THR B CA 1
ATOM 6899 C C . THR B 1 426 ? 3.439 27.156 23.031 1 91.94 426 THR B C 1
ATOM 6901 O O . THR B 1 426 ? 3.592 26.703 21.891 1 91.94 426 THR B O 1
ATOM 6904 N N . VAL B 1 427 ? 2.742 28.281 23.328 1 91 427 VAL B N 1
ATOM 6905 C CA . VAL B 1 427 ? 2.061 29.016 22.281 1 91 427 VAL B CA 1
ATOM 6906 C C . VAL B 1 427 ? 3.088 29.719 21.391 1 91 427 VAL B C 1
ATOM 6908 O O . VAL B 1 427 ? 4.012 30.359 21.891 1 91 427 VAL B O 1
ATOM 6911 N N . ILE B 1 428 ? 2.92 29.484 20.156 1 94.88 428 ILE B N 1
ATOM 6912 C CA . ILE B 1 428 ? 3.707 30.188 19.156 1 94.88 428 ILE B CA 1
ATOM 6913 C C . ILE B 1 428 ? 2.816 31.188 18.406 1 94.88 428 ILE B C 1
ATOM 6915 O O . ILE B 1 428 ? 1.944 30.781 17.625 1 94.88 428 ILE B O 1
ATOM 6919 N N . ARG B 1 429 ? 3.086 32.438 18.609 1 94.94 429 ARG B N 1
ATOM 6920 C CA . ARG B 1 429 ? 2.336 33.469 17.891 1 94.94 429 ARG B CA 1
ATOM 6921 C C . ARG B 1 429 ? 3.004 33.812 16.562 1 94.94 429 ARG B C 1
ATOM 6923 O O . ARG B 1 429 ? 4.234 33.875 16.484 1 94.94 429 ARG B O 1
ATOM 6930 N N . ILE B 1 430 ? 2.195 34.031 15.594 1 95.06 430 ILE B N 1
ATOM 6931 C CA . ILE B 1 430 ? 2.754 34.406 14.297 1 95.06 430 ILE B CA 1
ATOM 6932 C C . ILE B 1 430 ? 3.623 35.656 14.438 1 95.06 430 ILE B C 1
ATOM 6934 O O . ILE B 1 430 ? 3.311 36.531 15.227 1 95.06 430 ILE B O 1
ATOM 6938 N N . ASN B 1 431 ? 4.766 35.688 13.797 1 96.94 431 ASN B N 1
ATOM 6939 C CA . ASN B 1 431 ? 5.719 36.781 13.719 1 96.94 431 ASN B CA 1
ATOM 6940 C C . ASN B 1 431 ? 6.535 36.906 15.008 1 96.94 431 ASN B C 1
ATOM 6942 O O . ASN B 1 431 ? 7.422 37.781 15.102 1 96.94 431 ASN B O 1
ATOM 6946 N N . GLU B 1 432 ? 6.215 36.125 15.992 1 96.81 432 GLU B N 1
ATOM 6947 C CA . GLU B 1 432 ? 7.121 36.094 17.141 1 96.81 432 GLU B CA 1
ATOM 6948 C C . GLU B 1 432 ? 8.461 35.469 16.766 1 96.81 432 GLU B C 1
ATOM 6950 O O . GLU B 1 432 ? 8.547 34.719 15.805 1 96.81 432 GLU B O 1
ATOM 6955 N N . VAL B 1 433 ? 9.523 35.781 17.562 1 97.94 433 VAL B N 1
ATOM 6956 C CA . VAL B 1 433 ? 10.852 35.25 17.25 1 97.94 433 VAL B CA 1
ATOM 6957 C C . VAL B 1 433 ? 10.961 33.812 17.719 1 97.94 433 VAL B C 1
ATOM 6959 O O . VAL B 1 433 ? 10.773 33.5 18.906 1 97.94 433 VAL B O 1
ATOM 6962 N N . VAL B 1 434 ? 11.273 32.906 16.781 1 98.19 434 VAL B N 1
ATOM 6963 C CA . VAL B 1 434 ? 11.383 31.5 17.156 1 98.19 434 VAL B CA 1
ATOM 6964 C C . VAL B 1 434 ? 12.844 31.062 17.094 1 98.19 434 VAL B C 1
ATOM 6966 O O . VAL B 1 434 ? 13.211 30.016 17.656 1 98.19 434 VAL B O 1
ATOM 6969 N N . ALA B 1 435 ? 13.656 31.766 16.391 1 98.38 435 ALA B N 1
ATOM 6970 C CA . ALA B 1 435 ? 15.094 31.531 16.328 1 98.38 435 ALA B CA 1
ATOM 6971 C C . ALA B 1 435 ? 15.852 32.844 16.109 1 98.38 435 ALA B C 1
ATOM 6973 O O . ALA B 1 435 ? 15.312 33.781 15.547 1 98.38 435 ALA B O 1
ATOM 6974 N N . ALA B 1 436 ? 17.094 32.906 16.578 1 97.81 436 ALA B N 1
ATOM 6975 C CA . ALA B 1 436 ? 17.875 34.125 16.469 1 97.81 436 ALA B CA 1
ATOM 6976 C C . ALA B 1 436 ? 19.375 33.844 16.438 1 97.81 436 ALA B C 1
ATOM 6978 O O . ALA B 1 436 ? 19.828 32.844 17.016 1 97.81 436 ALA B O 1
ATOM 6979 N N . LEU B 1 437 ? 20.062 34.719 15.695 1 95.69 437 LEU B N 1
ATOM 6980 C CA . LEU B 1 437 ? 21.516 34.656 15.719 1 95.69 437 LEU B CA 1
ATOM 6981 C C . LEU B 1 437 ? 22.047 35 17.109 1 95.69 437 LEU B C 1
ATOM 6983 O O . LEU B 1 437 ? 21.516 35.906 17.766 1 95.69 437 LEU B O 1
ATOM 6987 N N . LYS B 1 438 ? 22.984 34.125 17.562 1 82.75 438 LYS B N 1
ATOM 6988 C CA . LYS B 1 438 ? 23.625 34.469 18.828 1 82.75 438 LYS B CA 1
ATOM 6989 C C . LYS B 1 438 ? 24.453 35.75 18.703 1 82.75 438 LYS B C 1
ATOM 6991 O O . LYS B 1 438 ? 25.094 35.969 17.672 1 82.75 438 LYS B O 1
ATOM 6996 N N . ALA B 1 439 ? 24.25 36.75 19.672 1 63.84 439 ALA B N 1
ATOM 6997 C CA . ALA B 1 439 ? 25.094 37.938 19.734 1 63.84 439 ALA B CA 1
ATOM 6998 C C . ALA B 1 439 ? 26.562 37.594 19.906 1 63.84 439 ALA B C 1
ATOM 7000 O O . ALA B 1 439 ? 26.875 36.562 20.516 1 63.84 439 ALA B O 1
#

InterPro domains:
  IPR003817 Phosphatidylserine decarboxylase-related [PF02666] (212-435)
  IPR003817 Phosphatidylserine decarboxylase-related [PTHR10067] (170-434)
  IPR022237 L-tryptophan decarboxylase PsiD-like [PF12588] (59-183)

Sequence (878 aa):
MQVIPACNSAAIRSLCPTPESFRNMGWLSVSDAVYSEFIGELATRASNRNYSNEFGLMQPIQEFKAFIESDPVVHQEFIDMFEGIQDSPRNYQELCNMFNDIFRKAPVYGDLGPPVYMIMAKLMNTRAGFSAFTRQRLNLHFKKLFDTWGLFLSSKDSRNVLVADQFDDRHCGWLNERALSAMVKHYNGRAFDEVFLCDKNAPYYGFNSYDDFFNRRFRNRDIDRPVVGGVNNTTLISAACESLSYNVSYDVQSLDTLVFKGETYSLKHLLNNDPFTPQFEHGSILQGFLNVTAYHRWHAPVNGTIVKIINVPGTYFAQAPSTIGDPIPDNDYDPPPYLKSLVYFSNIAARQIMFIEADNKEIGLIFLVFIGMTEISTCEATVSEGQHVNRGDDLGMFHFGGSSFALGLRKDCRAEIVEKFTEPGTVIRINEVVAALKAMQVIPACNSAAIRSLCPTPESFRNMGWLSVSDAVYSEFIGELATRASNRNYSNEFGLMQPIQEFKAFIESDPVVHQEFIDMFEGIQDSPRNYQELCNMFNDIFRKAPVYGDLGPPVYMIMAKLMNTRAGFSAFTRQRLNLHFKKLFDTWGLFLSSKDSRNVLVADQFDDRHCGWLNERALSAMVKHYNGRAFDEVFLCDKNAPYYGFNSYDDFFNRRFRNRDIDRPVVGGVNNTTLISAACESLSYNVSYDVQSLDTLVFKGETYSLKHLLNNDPFTPQFEHGSILQGFLNVTAYHRWHAPVNGTIVKIINVPGTYFAQAPSTIGDPIPDNDYDPPPYLKSLVYFSNIAARQIMFIEADNKEIGLIFLVFIGMTEISTCEATVSEGQHVNRGDDLGMFHFGGSSFALGLRKDCRAEIVEKFTEPGTVIRINEVVAALKA

Organism: Psilocybe cubensis (NCBI:txid181762)